Protein AF-0000000086629995 (afdb_homodimer)

Structure (mmCIF, N/CA/C/O backbone):
data_AF-0000000086629995-model_v1
#
loop_
_entity.id
_entity.type
_entity.pdbx_description
1 polymer 'Transcription factor domain-containing protein'
#
loop_
_atom_site.group_PDB
_atom_site.id
_atom_site.type_symbol
_atom_site.label_atom_id
_atom_site.label_alt_id
_atom_site.label_comp_id
_atom_site.label_asym_id
_atom_site.label_entity_id
_atom_site.label_seq_id
_atom_site.pdbx_PDB_ins_code
_atom_site.Cartn_x
_atom_site.Cartn_y
_atom_site.Cartn_z
_atom_site.occupancy
_atom_site.B_iso_or_equiv
_atom_site.auth_seq_id
_atom_site.auth_comp_id
_atom_site.auth_asym_id
_atom_site.auth_atom_id
_atom_site.pdbx_PDB_model_num
ATOM 1 N N . MET A 1 1 ? -24.797 28.984 -37.094 1 22.28 1 MET A N 1
ATOM 2 C CA . MET A 1 1 ? -24.109 27.734 -36.812 1 22.28 1 MET A CA 1
ATOM 3 C C . MET A 1 1 ? -23.391 27.797 -35.469 1 22.28 1 MET A C 1
ATOM 5 O O . MET A 1 1 ? -22.312 28.375 -35.344 1 22.28 1 MET A O 1
ATOM 9 N N . GLY A 1 2 ? -24.094 28.031 -34.406 1 24 2 GLY A N 1
ATOM 10 C CA . GLY A 1 2 ? -23.719 28.375 -33.031 1 24 2 GLY A CA 1
ATOM 11 C C . GLY A 1 2 ? -22.938 27.266 -32.344 1 24 2 GLY A C 1
ATOM 12 O O . GLY A 1 2 ? -23.422 26.141 -32.219 1 24 2 GLY A O 1
ATOM 13 N N . SER A 1 3 ? -21.578 27.219 -32.5 1 27.03 3 SER A N 1
ATOM 14 C CA . SER A 1 3 ? -20.609 26.328 -31.875 1 27.03 3 SER A CA 1
ATOM 15 C C . SER A 1 3 ? -20.844 26.219 -30.375 1 27.03 3 SER A C 1
ATOM 17 O O . SER A 1 3 ? -20.766 27.203 -29.641 1 27.03 3 SER A O 1
ATOM 19 N N . ILE A 1 4 ? -21.781 25.344 -29.984 1 29.36 4 ILE A N 1
ATOM 20 C CA . ILE A 1 4 ? -22.078 25.062 -28.578 1 29.36 4 ILE A CA 1
ATOM 21 C C . ILE A 1 4 ? -20.797 24.703 -27.844 1 29.36 4 ILE A C 1
ATOM 23 O O . ILE A 1 4 ? -20.156 23.688 -28.125 1 29.36 4 ILE A O 1
ATOM 27 N N . ASP A 1 5 ? -20 25.641 -27.484 1 30.2 5 ASP A N 1
ATOM 28 C CA . ASP A 1 5 ? -18.859 25.672 -26.578 1 30.2 5 ASP A CA 1
ATOM 29 C C . ASP A 1 5 ? -19.141 24.875 -25.297 1 30.2 5 ASP A C 1
ATOM 31 O O . ASP A 1 5 ? -19.766 25.391 -24.359 1 30.2 5 ASP A O 1
ATOM 35 N N . GLN A 1 6 ? -19.656 23.594 -25.438 1 31.03 6 GLN A N 1
ATOM 36 C CA . GLN A 1 6 ? -19.953 22.891 -24.203 1 31.03 6 GLN A CA 1
ATOM 37 C C . GLN A 1 6 ? -18.734 22.781 -23.297 1 31.03 6 GLN A C 1
ATOM 39 O O . GLN A 1 6 ? -17.781 22.062 -23.609 1 31.03 6 GLN A O 1
ATOM 44 N N . SER A 1 7 ? -18.406 23.812 -22.656 1 35.28 7 SER A N 1
ATOM 45 C CA . SER A 1 7 ? -17.422 23.781 -21.578 1 35.28 7 SER A CA 1
ATOM 46 C C . SER A 1 7 ? -17.609 22.547 -20.703 1 35.28 7 SER A C 1
ATOM 48 O O . SER A 1 7 ? -18.734 22.203 -20.344 1 35.28 7 SER A O 1
ATOM 50 N N . PRO A 1 8 ? -16.734 21.625 -20.734 1 37.94 8 PRO A N 1
ATOM 51 C CA . PRO A 1 8 ? -16.875 20.438 -19.891 1 37.94 8 PRO A CA 1
ATOM 52 C C . PRO A 1 8 ? -17.266 20.766 -18.453 1 37.94 8 PRO A C 1
ATOM 54 O O . PRO A 1 8 ? -16.656 21.641 -17.828 1 37.94 8 PRO A O 1
ATOM 57 N N . GLN A 1 9 ? -18.531 20.828 -18.188 1 38.19 9 GLN A N 1
ATOM 58 C CA . GLN A 1 9 ? -18.984 20.969 -16.812 1 38.19 9 GLN A CA 1
ATOM 59 C C . GLN A 1 9 ? -18.188 20.047 -15.883 1 38.19 9 GLN A C 1
ATOM 61 O O . GLN A 1 9 ? -17.875 18.906 -16.25 1 38.19 9 GLN A O 1
ATOM 66 N N . PRO A 1 10 ? -17.531 20.656 -14.992 1 42.88 10 PRO A N 1
ATOM 67 C CA . PRO A 1 10 ? -16.859 19.797 -14.023 1 42.88 10 PRO A CA 1
ATOM 68 C C . PRO A 1 10 ? -17.719 18.625 -13.57 1 42.88 10 PRO A C 1
ATOM 70 O O . PRO A 1 10 ? -18.938 18.781 -13.391 1 42.88 10 PRO A O 1
ATOM 73 N N . ALA A 1 11 ? -17.312 17.453 -13.828 1 44.03 11 ALA A N 1
ATOM 74 C CA . ALA A 1 11 ? -18.016 16.25 -13.391 1 44.03 11 ALA A CA 1
ATOM 75 C C . ALA A 1 11 ? -18.484 16.375 -11.945 1 44.03 11 ALA A C 1
ATOM 77 O O . ALA A 1 11 ? -17.75 16.875 -11.094 1 44.03 11 ALA A O 1
ATOM 78 N N . GLU A 1 12 ? -19.75 16.641 -11.766 1 44.34 12 GLU A N 1
ATOM 79 C CA . GLU A 1 12 ? -20.266 16.531 -10.398 1 44.34 12 GLU A CA 1
ATOM 80 C C . GLU A 1 12 ? -19.562 15.43 -9.625 1 44.34 12 GLU A C 1
ATOM 82 O O . GLU A 1 12 ? -19.359 14.328 -10.148 1 44.34 12 GLU A O 1
ATOM 87 N N . PRO A 1 13 ? -18.812 15.891 -8.711 1 43.53 13 PRO A N 1
ATOM 88 C CA . PRO A 1 13 ? -18.188 14.805 -7.953 1 43.53 13 PRO A CA 1
ATOM 89 C C . PRO A 1 13 ? -19.109 13.617 -7.738 1 43.53 13 PRO A C 1
ATOM 91 O O . PRO A 1 13 ? -20.281 13.797 -7.383 1 43.53 13 PRO A O 1
ATOM 94 N N . MET A 1 14 ? -19.125 12.758 -8.5 1 41.53 14 MET A N 1
ATOM 95 C CA . MET A 1 14 ? -19.859 11.57 -8.102 1 41.53 14 MET A CA 1
ATOM 96 C C . MET A 1 14 ? -19.797 11.367 -6.59 1 41.53 14 MET A C 1
ATOM 98 O O . MET A 1 14 ? -18.766 10.961 -6.059 1 41.53 14 MET A O 1
ATOM 102 N N . ILE A 1 15 ? -20.219 12.422 -5.867 1 44.72 15 ILE A N 1
ATOM 103 C CA . ILE A 1 15 ? -20.328 12.219 -4.426 1 44.72 15 ILE A CA 1
ATOM 104 C C . ILE A 1 15 ? -20.781 10.781 -4.148 1 44.72 15 ILE A C 1
ATOM 106 O O . ILE A 1 15 ? -21.969 10.461 -4.309 1 44.72 15 ILE A O 1
ATOM 110 N N . ARG A 1 16 ? -20.266 9.852 -4.68 1 41.22 16 ARG A N 1
ATOM 111 C CA . ARG A 1 16 ? -20.797 8.547 -4.297 1 41.22 16 ARG A CA 1
ATOM 112 C C . ARG A 1 16 ? -20.906 8.422 -2.779 1 41.22 16 ARG A C 1
ATOM 114 O O . ARG A 1 16 ? -19.938 8.07 -2.107 1 41.22 16 ARG A O 1
ATOM 121 N N . ASP A 1 17 ? -21.375 9.352 -2.127 1 45.06 17 ASP A N 1
ATOM 122 C CA . ASP A 1 17 ? -21.719 9.211 -0.717 1 45.06 17 ASP A CA 1
ATOM 123 C C . ASP A 1 17 ? -21.766 7.742 -0.302 1 45.06 17 ASP A C 1
ATOM 125 O O . ASP A 1 17 ? -21.359 7.398 0.813 1 45.06 17 ASP A O 1
ATOM 129 N N . TYR A 1 18 ? -22.734 7.062 -1.125 1 40.09 18 TYR A N 1
ATOM 130 C CA . TYR A 1 18 ? -23.266 5.758 -0.76 1 40.09 18 TYR A CA 1
ATOM 131 C C . TYR A 1 18 ? -22.156 4.742 -0.556 1 40.09 18 TYR A C 1
ATOM 133 O O . TYR A 1 18 ? -22.312 3.771 0.187 1 40.09 18 TYR A O 1
ATOM 141 N N . ALA A 1 19 ? -21.188 4.848 -1.5 1 46.16 19 ALA A N 1
ATOM 142 C CA . ALA A 1 19 ? -20.375 3.666 -1.763 1 46.16 19 ALA A CA 1
ATOM 143 C C . ALA A 1 19 ? -19.391 3.418 -0.627 1 46.16 19 ALA A C 1
ATOM 145 O O . ALA A 1 19 ? -18.703 2.391 -0.603 1 46.16 19 ALA A O 1
ATOM 146 N N . PHE A 1 20 ? -19.156 4.312 0.243 1 60.25 20 PHE A N 1
ATOM 147 C CA . PHE A 1 20 ? -17.953 3.707 0.792 1 60.25 20 PHE A CA 1
ATOM 148 C C . PHE A 1 20 ? -18.109 3.447 2.285 1 60.25 20 PHE A C 1
ATOM 150 O O . PHE A 1 20 ? -18.406 4.367 3.055 1 60.25 20 PHE A O 1
ATOM 157 N N . SER A 1 21 ? -18.609 2.256 2.574 1 74.38 21 SER A N 1
ATOM 158 C CA . SER A 1 21 ? -18.406 1.624 3.873 1 74.38 21 SER A CA 1
ATOM 159 C C . SER A 1 21 ? -16.969 1.814 4.359 1 74.38 21 SER A C 1
ATOM 161 O O . SER A 1 21 ? -16.047 1.914 3.555 1 74.38 21 SER A O 1
ATOM 163 N N . PRO A 1 22 ? -16.938 2.236 5.582 1 83.94 22 PRO A N 1
ATOM 164 C CA . PRO A 1 22 ? -15.594 2.436 6.121 1 83.94 22 PRO A CA 1
ATOM 165 C C . PRO A 1 22 ? -14.727 1.188 6.008 1 83.94 22 PRO A C 1
ATOM 167 O O . PRO A 1 22 ? -13.539 1.229 6.336 1 83.94 22 PRO A O 1
ATOM 170 N N . GLY A 1 23 ? -15.266 0.113 5.449 1 88.81 23 GLY A N 1
ATOM 171 C CA . GLY A 1 23 ? -14.469 -1.1 5.34 1 88.81 23 GLY A CA 1
ATOM 172 C C . GLY A 1 23 ? -14.227 -1.776 6.676 1 88.81 23 GLY A C 1
ATOM 173 O O . GLY A 1 23 ? -15.016 -1.625 7.609 1 88.81 23 GLY A O 1
ATOM 174 N N . TYR A 1 24 ? -13.219 -2.539 6.82 1 90.81 24 TYR A N 1
ATOM 175 C CA . TYR A 1 24 ? -12.906 -3.281 8.031 1 90.81 24 TYR A CA 1
ATOM 176 C C . TYR A 1 24 ? -12.578 -2.332 9.18 1 90.81 24 TYR A C 1
ATOM 178 O O . TYR A 1 24 ? -11.789 -1.402 9.023 1 90.81 24 TYR A O 1
ATOM 186 N N . LEU A 1 25 ? -13.195 -2.531 10.305 1 90.38 25 LEU A N 1
ATOM 187 C CA . LEU A 1 25 ? -12.906 -1.802 11.531 1 90.38 25 LEU A CA 1
ATOM 188 C C . LEU A 1 25 ? -12.43 -2.75 12.625 1 90.38 25 LEU A C 1
ATOM 190 O O . LEU A 1 25 ? -13.133 -3.697 12.984 1 90.38 25 LEU A O 1
ATOM 194 N N . GLY A 1 26 ? -11.273 -2.514 13.188 1 89.12 26 GLY A N 1
ATOM 195 C CA . GLY A 1 26 ? -10.672 -3.396 14.172 1 89.12 26 GLY A CA 1
ATOM 196 C C . GLY A 1 26 ? -10.859 -2.91 15.602 1 89.12 26 GLY A C 1
ATOM 197 O O . GLY A 1 26 ? -11.656 -2.002 15.852 1 89.12 26 GLY A O 1
ATOM 198 N N . TYR A 1 27 ? -10.117 -3.445 16.406 1 84.12 27 TYR A N 1
ATOM 199 C CA . TYR A 1 27 ? -10.258 -3.262 17.859 1 84.12 27 TYR A CA 1
ATOM 200 C C . TYR A 1 27 ? -10.086 -1.796 18.234 1 84.12 27 TYR A C 1
ATOM 202 O O . TYR A 1 27 ? -10.82 -1.278 19.078 1 84.12 27 TYR A O 1
ATOM 210 N N . THR A 1 28 ? -9.203 -1.086 17.625 1 86.19 28 THR A N 1
ATOM 211 C CA . THR A 1 28 ? -8.883 0.279 18.031 1 86.19 28 THR A CA 1
ATOM 212 C C . THR A 1 28 ? -9.812 1.277 17.359 1 86.19 28 THR A C 1
ATOM 214 O O . THR A 1 28 ? -9.68 2.488 17.547 1 86.19 28 THR A O 1
ATOM 217 N N . SER A 1 29 ? -10.742 0.752 16.625 1 90.69 29 SER A N 1
ATOM 218 C CA . SER A 1 29 ? -11.547 1.643 15.797 1 90.69 29 SER A CA 1
ATOM 219 C C . SER A 1 29 ? -12.383 2.586 16.656 1 90.69 29 SER A C 1
ATOM 221 O O . SER A 1 29 ? -12.664 2.295 17.812 1 90.69 29 SER A O 1
ATOM 223 N N . TYR A 1 30 ? -12.812 3.643 16.031 1 86.81 30 TYR A N 1
ATOM 224 C CA . TYR A 1 30 ? -13.57 4.703 16.703 1 86.81 30 TYR A CA 1
ATOM 225 C C . TYR A 1 30 ? -14.93 4.199 17.156 1 86.81 30 TYR A C 1
ATOM 227 O O . TYR A 1 30 ? -15.57 4.82 18.016 1 86.81 30 TYR A O 1
ATOM 235 N N . THR A 1 31 ? -15.336 3.076 16.625 1 86.19 31 THR A N 1
ATOM 236 C CA . THR A 1 31 ? -16.672 2.586 16.953 1 86.19 31 THR A CA 1
ATOM 237 C C . THR A 1 31 ? -16.609 1.494 18.016 1 86.19 31 THR A C 1
ATOM 239 O O . THR A 1 31 ? -17.641 1.102 18.578 1 86.19 31 THR A O 1
ATOM 242 N N . SER A 1 32 ? -15.484 1.052 18.281 1 85.5 32 SER A N 1
ATOM 243 C CA . SER A 1 32 ? -15.328 -0.144 19.109 1 85.5 32 SER A CA 1
ATOM 244 C C . SER A 1 32 ? -15.969 0.044 20.484 1 85.5 32 SER A C 1
ATOM 246 O O . SER A 1 32 ? -16.688 -0.833 20.953 1 85.5 32 SER A O 1
ATOM 248 N N . ALA A 1 33 ? -15.766 1.194 21.078 1 83.19 33 ALA A N 1
ATOM 249 C CA . ALA A 1 33 ? -16.297 1.447 22.422 1 83.19 33 ALA A CA 1
ATOM 250 C C . ALA A 1 33 ? -17.812 1.539 22.406 1 83.19 33 ALA A C 1
ATOM 252 O O . ALA A 1 33 ? -18.484 1.106 23.344 1 83.19 33 ALA A O 1
ATOM 253 N N . PHE A 1 34 ? -18.328 2.082 21.359 1 84.44 34 PHE A N 1
ATOM 254 C CA . PHE A 1 34 ? -19.781 2.18 21.25 1 84.44 34 PHE A CA 1
ATOM 255 C C . PHE A 1 34 ? -20.391 0.804 21.031 1 84.44 34 PHE A C 1
ATOM 257 O O . PHE A 1 34 ? -21.469 0.515 21.562 1 84.44 34 PHE A O 1
ATOM 264 N N . GLN A 1 35 ? -19.703 0.057 20.219 1 82.06 35 GLN A N 1
ATOM 265 C CA . GLN A 1 35 ? -20.203 -1.296 19.969 1 82.06 35 GLN A CA 1
ATOM 266 C C . GLN A 1 35 ? -20.219 -2.111 21.266 1 82.06 35 GLN A C 1
ATOM 268 O O . GLN A 1 35 ? -21.156 -2.867 21.5 1 82.06 35 GLN A O 1
ATOM 273 N N . GLU A 1 36 ? -19.219 -1.979 22.047 1 79.12 36 GLU A N 1
ATOM 274 C CA . GLU A 1 36 ? -19.172 -2.66 23.328 1 79.12 36 GLU A CA 1
ATOM 275 C C . GLU A 1 36 ? -20.297 -2.186 24.25 1 79.12 36 GLU A C 1
ATOM 277 O O . GLU A 1 36 ? -20.891 -2.98 24.984 1 79.12 36 GLU A O 1
ATOM 282 N N . ALA A 1 37 ? -20.547 -0.947 24.219 1 78.81 37 ALA A N 1
ATOM 283 C CA . ALA A 1 37 ? -21.641 -0.391 25 1 78.81 37 ALA A CA 1
ATOM 284 C C . ALA A 1 37 ? -22.984 -0.948 24.547 1 78.81 37 ALA A C 1
ATOM 286 O O . ALA A 1 37 ? -23.828 -1.3 25.375 1 78.81 37 ALA A O 1
ATOM 287 N N . ARG A 1 38 ? -23.141 -1.04 23.312 1 77.88 38 ARG A N 1
ATOM 288 C CA . ARG A 1 38 ? -24.375 -1.57 22.75 1 77.88 38 ARG A CA 1
ATOM 289 C C . ARG A 1 38 ? -24.547 -3.041 23.125 1 77.88 38 ARG A C 1
ATOM 291 O O . ARG A 1 38 ? -25.656 -3.477 23.422 1 77.88 38 ARG A O 1
ATOM 298 N N . ASP A 1 39 ? -23.5 -3.797 23.016 1 78.25 39 ASP A N 1
ATOM 299 C CA . ASP A 1 39 ? -23.531 -5.223 23.312 1 78.25 39 ASP A CA 1
ATOM 300 C C . ASP A 1 39 ? -23.891 -5.461 24.781 1 78.25 39 ASP A C 1
ATOM 302 O O . ASP A 1 39 ? -24.453 -6.5 25.141 1 78.25 39 ASP A O 1
ATOM 306 N N . SER A 1 40 ? -23.484 -4.598 25.609 1 71.31 40 SER A N 1
ATOM 307 C CA . SER A 1 40 ? -23.797 -4.715 27.031 1 71.31 40 SER A CA 1
ATOM 308 C C . SER A 1 40 ? -25.297 -4.527 27.297 1 71.31 40 SER A C 1
ATOM 310 O O . SER A 1 40 ? -25.812 -4.969 28.312 1 71.31 40 SER A O 1
ATOM 312 N N . LEU A 1 41 ? -25.953 -3.729 26.562 1 67.5 41 LEU A N 1
ATOM 313 C CA . LEU A 1 41 ? -27.391 -3.498 26.734 1 67.5 41 LEU A CA 1
ATOM 314 C C . LEU A 1 41 ? -28.188 -4.68 26.203 1 67.5 41 LEU A C 1
ATOM 316 O O . LEU A 1 41 ? -29.422 -4.691 26.312 1 67.5 41 LEU A O 1
ATOM 320 N N . SER A 1 42 ? -27.781 -6.074 26.578 1 58.47 42 SER A N 1
ATOM 321 C CA . SER A 1 42 ? -28.453 -7.336 26.266 1 58.47 42 SER A CA 1
ATOM 322 C C . SER A 1 42 ? -29.469 -7.168 25.141 1 58.47 42 SER A C 1
ATOM 324 O O . SER A 1 42 ? -30.312 -8.039 24.922 1 58.47 42 SER A O 1
ATOM 326 N N . THR A 1 43 ? -29.781 -6.109 24.781 1 45.88 43 THR A N 1
ATOM 327 C CA . THR A 1 43 ? -30.922 -6.059 23.859 1 45.88 43 THR A CA 1
ATOM 328 C C . THR A 1 43 ? -30.547 -6.707 22.531 1 45.88 43 THR A C 1
ATOM 330 O O . THR A 1 43 ? -29.453 -6.496 22 1 45.88 43 THR A O 1
ATOM 333 N N . ASP A 1 44 ? -31.062 -7.961 22.391 1 42.56 44 ASP A N 1
ATOM 334 C CA . ASP A 1 44 ? -31.125 -8.664 21.109 1 42.56 44 ASP A CA 1
ATOM 335 C C . ASP A 1 44 ? -31.266 -7.676 19.953 1 42.56 44 ASP A C 1
ATOM 337 O O . ASP A 1 44 ? -32.312 -7.57 19.344 1 42.56 44 ASP A O 1
ATOM 341 N N . GLY A 1 45 ? -31.016 -6.484 20.234 1 41.03 45 GLY A N 1
ATOM 342 C CA . GLY A 1 45 ? -31.359 -5.672 19.078 1 41.03 45 GLY A CA 1
ATOM 343 C C . GLY A 1 45 ? -30.594 -6.062 17.828 1 41.03 45 GLY A C 1
ATOM 344 O O . GLY A 1 45 ? -29.578 -6.766 17.906 1 41.03 45 GLY A O 1
ATOM 345 N N . PRO A 1 46 ? -31.297 -6.062 16.75 1 38.19 46 PRO A N 1
ATOM 346 C CA . PRO A 1 46 ? -30.734 -6.5 15.469 1 38.19 46 PRO A CA 1
ATOM 347 C C . PRO A 1 46 ? -29.297 -6.016 15.258 1 38.19 46 PRO A C 1
ATOM 349 O O . PRO A 1 46 ? -28.922 -4.945 15.75 1 38.19 46 PRO A O 1
ATOM 352 N N . ASP A 1 47 ? -28.391 -6.891 15.477 1 41.06 47 ASP A N 1
ATOM 353 C CA . ASP A 1 47 ? -27.094 -6.582 14.867 1 41.06 47 ASP A CA 1
ATOM 354 C C . ASP A 1 47 ? -27.219 -5.453 13.852 1 41.06 47 ASP A C 1
ATOM 356 O O . ASP A 1 47 ? -27.922 -5.602 12.836 1 41.06 47 ASP A O 1
ATOM 360 N N . SER A 1 48 ? -27.484 -4.262 14.305 1 36.81 48 SER A N 1
ATOM 361 C CA . SER A 1 48 ? -27.438 -3.211 13.289 1 36.81 48 SER A CA 1
ATOM 362 C C . SER A 1 48 ? -26.328 -3.475 12.273 1 36.81 48 SER A C 1
ATOM 364 O O . SER A 1 48 ? -25.141 -3.365 12.602 1 36.81 48 SER A O 1
ATOM 366 N N . GLU A 1 49 ? -26.406 -4.547 11.664 1 37.97 49 GLU A N 1
ATOM 367 C CA . GLU A 1 49 ? -25.656 -4.414 10.422 1 37.97 49 GLU A CA 1
ATOM 368 C C . GLU A 1 49 ? -25.531 -2.953 10 1 37.97 49 GLU A C 1
ATOM 370 O O . GLU A 1 49 ? -26.531 -2.246 9.898 1 37.97 49 GLU A O 1
ATOM 375 N N . LEU A 1 50 ? -24.672 -2.203 10.609 1 35.91 50 LEU A N 1
ATOM 376 C CA . LEU A 1 50 ? -24.438 -0.911 9.977 1 35.91 50 LEU A CA 1
ATOM 377 C C . LEU A 1 50 ? -25.031 -0.876 8.57 1 35.91 50 LEU A C 1
ATOM 379 O O . LEU A 1 50 ? -24.453 -1.433 7.633 1 35.91 50 LEU A O 1
ATOM 383 N N . ALA A 1 51 ? -26.328 -1.079 8.469 1 34.84 51 ALA A N 1
ATOM 384 C CA . ALA A 1 51 ? -27.359 -0.999 7.43 1 34.84 51 ALA A CA 1
ATOM 385 C C . ALA A 1 51 ? -27.141 0.224 6.543 1 34.84 51 ALA A C 1
ATOM 387 O O . ALA A 1 51 ? -27.953 0.498 5.648 1 34.84 51 ALA A O 1
ATOM 388 N N . GLY A 1 52 ? -26.422 1.091 6.941 1 34 52 GLY A N 1
ATOM 389 C CA . GLY A 1 52 ? -26.375 2.287 6.117 1 34 52 GLY A CA 1
ATOM 390 C C . GLY A 1 52 ? -25.922 2.014 4.695 1 34 52 GLY A C 1
ATOM 391 O O . GLY A 1 52 ? -25.703 2.945 3.918 1 34 52 GLY A O 1
ATOM 392 N N . ALA A 1 53 ? -25.422 0.828 4.594 1 37.62 53 ALA A N 1
ATOM 393 C CA . ALA A 1 53 ? -25.016 0.583 3.215 1 37.62 53 ALA A CA 1
ATOM 394 C C . ALA A 1 53 ? -26.188 0.718 2.252 1 37.62 53 ALA A C 1
ATOM 396 O O . ALA A 1 53 ? -26 1.052 1.079 1 37.62 53 ALA A O 1
ATOM 397 N N . ASP A 1 54 ? -27.469 0.277 2.766 1 37.84 54 ASP A N 1
ATOM 398 C CA . ASP A 1 54 ? -28.562 0.103 1.811 1 37.84 54 ASP A CA 1
ATOM 399 C C . ASP A 1 54 ? -29.156 1.45 1.401 1 37.84 54 ASP A C 1
ATOM 401 O O . ASP A 1 54 ? -30.062 1.509 0.565 1 37.84 54 ASP A O 1
ATOM 405 N N . MET A 1 55 ? -29.25 2.318 2.355 1 33.97 55 MET A N 1
ATOM 406 C CA . MET A 1 55 ? -30.094 3.412 1.879 1 33.97 55 MET A CA 1
ATOM 407 C C . MET A 1 55 ? -29.438 4.129 0.705 1 33.97 55 MET A C 1
ATOM 409 O O . MET A 1 55 ? -28.844 5.195 0.876 1 33.97 55 MET A O 1
ATOM 413 N N . ILE A 1 56 ? -28.625 3.471 0.035 1 39.47 56 ILE A N 1
ATOM 414 C CA . ILE A 1 56 ? -28.406 4.043 -1.288 1 39.47 56 ILE A CA 1
ATOM 415 C C . ILE A 1 56 ? -29.734 4.496 -1.885 1 39.47 56 ILE A C 1
ATOM 417 O O . ILE A 1 56 ? -30.641 3.68 -2.1 1 39.47 56 ILE A O 1
ATOM 421 N N . SER A 1 57 ? -30.156 5.547 -1.599 1 38.16 57 SER A N 1
ATOM 422 C CA . SER A 1 57 ? -31.406 5.941 -2.252 1 38.16 57 SER A CA 1
ATOM 423 C C . SER A 1 57 ? -31.484 5.402 -3.676 1 38.16 57 SER A C 1
ATOM 425 O O . SER A 1 57 ? -30.5 5.465 -4.422 1 38.16 57 SER A O 1
ATOM 427 N N . LEU A 1 58 ? -32.281 4.41 -4.012 1 40.69 58 LEU A N 1
ATOM 428 C CA . LEU A 1 58 ? -32.781 3.982 -5.309 1 40.69 58 LEU A CA 1
ATOM 429 C C . LEU A 1 58 ? -32.688 5.105 -6.332 1 40.69 58 LEU A C 1
ATOM 431 O O . LEU A 1 58 ? -32.562 4.844 -7.535 1 40.69 58 LEU A O 1
ATOM 435 N N . GLU A 1 59 ? -32.969 6.223 -5.965 1 42.47 59 GLU A N 1
ATOM 436 C CA . GLU A 1 59 ? -33.125 7.348 -6.883 1 42.47 59 GLU A CA 1
ATOM 437 C C . GLU A 1 59 ? -31.797 7.699 -7.547 1 42.47 59 GLU A C 1
ATOM 439 O O . GLU A 1 59 ? -31.766 8.125 -8.703 1 42.47 59 GLU A O 1
ATOM 444 N N . SER A 1 60 ? -30.609 7.48 -6.824 1 49.25 60 SER A N 1
ATOM 445 C CA . SER A 1 60 ? -29.328 7.977 -7.285 1 49.25 60 SER A CA 1
ATOM 446 C C . SER A 1 60 ? -28.688 7.02 -8.289 1 49.25 60 SER A C 1
ATOM 448 O O . SER A 1 60 ? -27.672 7.336 -8.898 1 49.25 60 SER A O 1
ATOM 450 N N . LYS A 1 61 ? -29.25 5.77 -8.352 1 52.69 61 LYS A N 1
ATOM 451 C CA . LYS A 1 61 ? -28.812 4.762 -9.312 1 52.69 61 LYS A CA 1
ATOM 452 C C . LYS A 1 61 ? -29.188 5.164 -10.734 1 52.69 61 LYS A C 1
ATOM 454 O O . LYS A 1 61 ? -28.453 4.844 -11.688 1 52.69 61 LYS A O 1
ATOM 459 N N . LYS A 1 62 ? -30.438 5.688 -10.844 1 54.69 62 LYS A N 1
ATOM 460 C CA . LYS A 1 62 ? -30.938 5.977 -12.188 1 54.69 62 LYS A CA 1
ATOM 461 C C . LYS A 1 62 ? -30.078 7.023 -12.883 1 54.69 62 LYS A C 1
ATOM 463 O O . LYS A 1 62 ? -30.109 7.145 -14.109 1 54.69 62 LYS A O 1
ATOM 468 N N . ASP A 1 63 ? -28.953 7.617 -12.102 1 74.38 63 ASP A N 1
ATOM 469 C CA . ASP A 1 63 ? -28.234 8.734 -12.703 1 74.38 63 ASP A CA 1
ATOM 470 C C . ASP A 1 63 ? -26.797 8.344 -13.016 1 74.38 63 ASP A C 1
ATOM 472 O O . ASP A 1 63 ? -25.984 9.188 -13.414 1 74.38 63 ASP A O 1
ATOM 476 N N . ILE A 1 64 ? -26.531 6.977 -13.078 1 85.25 64 ILE A N 1
ATOM 477 C CA . ILE A 1 64 ? -25.172 6.562 -13.391 1 85.25 64 ILE A CA 1
ATOM 478 C C . ILE A 1 64 ? -25.031 6.301 -14.891 1 85.25 64 ILE A C 1
ATOM 480 O O . ILE A 1 64 ? -25.766 5.473 -15.445 1 85.25 64 ILE A O 1
ATOM 484 N N . SER A 1 65 ? -24.188 7.082 -15.539 1 90.75 65 SER A N 1
ATOM 485 C CA . SER A 1 65 ? -23.938 6.934 -16.969 1 90.75 65 SER A CA 1
ATOM 486 C C . SER A 1 65 ? -22.484 7.246 -17.312 1 90.75 65 SER A C 1
ATOM 488 O O . SER A 1 65 ? -21.781 7.879 -16.531 1 90.75 65 SER A O 1
ATOM 490 N N . LEU A 1 66 ? -22.094 6.746 -18.422 1 93.31 66 LEU A N 1
ATOM 491 C CA . LEU A 1 66 ? -20.75 6.973 -18.938 1 93.31 66 LEU A CA 1
ATOM 492 C C . LEU A 1 66 ? -20.422 8.461 -18.984 1 93.31 66 LEU A C 1
ATOM 494 O O . LEU A 1 66 ? -19.328 8.875 -18.578 1 93.31 66 LEU A O 1
ATOM 498 N N . ARG A 1 67 ? -21.391 9.25 -19.375 1 91.94 67 ARG A N 1
ATOM 499 C CA . ARG A 1 67 ? -21.172 10.672 -19.625 1 91.94 67 ARG A CA 1
ATOM 500 C C . ARG A 1 67 ? -20.984 11.438 -18.312 1 91.94 67 ARG A C 1
ATOM 502 O O . ARG A 1 67 ? -20.469 12.555 -18.312 1 91.94 67 ARG A O 1
ATOM 509 N N . LYS A 1 68 ? -21.391 10.812 -17.25 1 91.06 68 LYS A N 1
ATOM 510 C CA . LYS A 1 68 ? -21.25 11.453 -15.953 1 91.06 68 LYS A CA 1
ATOM 511 C C . LYS A 1 68 ? -19.891 11.141 -15.32 1 91.06 68 LYS A C 1
ATOM 513 O O . LYS A 1 68 ? -19.516 11.734 -14.312 1 91.06 68 LYS A O 1
ATOM 518 N N . LEU A 1 69 ? -19.141 10.219 -15.906 1 93.19 69 LEU A N 1
ATOM 519 C CA . LEU A 1 69 ? -17.797 9.898 -15.43 1 93.19 69 LEU A CA 1
ATOM 520 C C . LEU A 1 69 ? -16.781 10.922 -15.93 1 93.19 69 LEU A C 1
ATOM 522 O O . LEU A 1 69 ? -17.016 11.602 -16.938 1 93.19 69 LEU A O 1
ATOM 526 N N . PRO A 1 70 ? -15.68 11.109 -15.188 1 91.62 70 PRO A N 1
ATOM 527 C CA . PRO A 1 70 ? -14.609 11.969 -15.711 1 91.62 70 PRO A CA 1
ATOM 528 C C . PRO A 1 70 ? -14.164 11.578 -17.109 1 91.62 70 PRO A C 1
ATOM 530 O O . PRO A 1 70 ? -14.133 10.383 -17.438 1 91.62 70 PRO A O 1
ATOM 533 N N . LEU A 1 71 ? -13.727 12.477 -17.891 1 93.56 71 LEU A N 1
ATOM 534 C CA . LEU A 1 71 ? -13.43 12.289 -19.297 1 93.56 71 LEU A CA 1
ATOM 535 C C . LEU A 1 71 ? -12.398 11.188 -19.5 1 93.56 71 LEU A C 1
ATOM 537 O O . LEU A 1 71 ? -12.57 10.32 -20.359 1 93.56 71 LEU A O 1
ATOM 541 N N . PRO A 1 72 ? -11.266 11.227 -18.719 1 95.19 72 PRO A N 1
ATOM 542 C CA . PRO A 1 72 ? -10.312 10.133 -18.922 1 95.19 72 PRO A CA 1
ATOM 543 C C . PRO A 1 72 ? -10.938 8.758 -18.672 1 95.19 72 PRO A C 1
ATOM 545 O O . PRO A 1 72 ? -10.617 7.797 -19.375 1 95.19 72 PRO A O 1
ATOM 548 N N . THR A 1 73 ? -11.828 8.625 -17.719 1 95.94 73 THR A N 1
ATOM 549 C CA . THR A 1 73 ? -12.492 7.363 -17.422 1 95.94 73 THR A CA 1
ATOM 550 C C . THR A 1 73 ? -13.438 6.957 -18.547 1 95.94 73 THR A C 1
ATOM 552 O O . THR A 1 73 ? -13.57 5.773 -18.844 1 95.94 73 THR A O 1
ATOM 555 N N . GLN A 1 74 ? -14.117 7.957 -19.109 1 96.44 74 GLN A N 1
ATOM 556 C CA . GLN A 1 74 ? -14.961 7.676 -20.266 1 96.44 74 GLN A CA 1
ATOM 557 C C . GLN A 1 74 ? -14.156 7.039 -21.391 1 96.44 74 GLN A C 1
ATOM 559 O O . GLN A 1 74 ? -14.602 6.07 -22.016 1 96.44 74 GLN A O 1
ATOM 564 N N . GLN A 1 75 ? -12.977 7.609 -21.578 1 95.44 75 GLN A N 1
ATOM 565 C CA . GLN A 1 75 ? -12.117 7.086 -22.625 1 95.44 75 GLN A CA 1
ATOM 566 C C . GLN A 1 75 ? -11.688 5.652 -22.328 1 95.44 75 GLN A C 1
ATOM 568 O O . GLN A 1 75 ? -11.633 4.812 -23.234 1 95.44 75 GLN A O 1
ATOM 573 N N . MET A 1 76 ? -11.359 5.355 -21.062 1 97 76 MET A N 1
ATOM 574 C CA . MET A 1 76 ? -11 3.996 -20.672 1 97 76 MET A CA 1
ATOM 575 C C . MET A 1 76 ? -12.133 3.025 -21 1 97 76 MET A C 1
ATOM 577 O O . MET A 1 76 ? -11.898 1.937 -21.516 1 97 76 MET A O 1
ATOM 581 N N . CYS A 1 77 ? -13.344 3.457 -20.688 1 97.06 77 CYS A N 1
ATOM 582 C CA . CYS A 1 77 ? -14.508 2.611 -20.922 1 97.06 77 CYS A CA 1
ATOM 583 C C . CYS A 1 77 ? -14.641 2.262 -22.391 1 97.06 77 CYS A C 1
ATOM 585 O O . CYS A 1 77 ? -14.844 1.097 -22.75 1 97.06 77 CYS A O 1
ATOM 587 N N . LEU A 1 78 ? -14.477 3.234 -23.234 1 95.38 78 LEU A N 1
ATOM 588 C CA . LEU A 1 78 ? -14.688 3.039 -24.656 1 95.38 78 LEU A CA 1
ATOM 589 C C . LEU A 1 78 ? -13.578 2.188 -25.266 1 95.38 78 LEU A C 1
ATOM 591 O O . LEU A 1 78 ? -13.828 1.337 -26.109 1 95.38 78 LEU A O 1
ATOM 595 N N . ILE A 1 79 ? -12.359 2.338 -24.781 1 94.62 79 ILE A N 1
ATOM 596 C CA . ILE A 1 79 ? -11.227 1.585 -25.297 1 94.62 79 ILE A CA 1
ATOM 597 C C . ILE A 1 79 ? -11.375 0.109 -24.938 1 94.62 79 ILE A C 1
ATOM 599 O O . ILE A 1 79 ? -11.125 -0.768 -25.766 1 94.62 79 ILE A O 1
ATOM 603 N N . VAL A 1 80 ? -11.836 -0.186 -23.766 1 95.81 80 VAL A N 1
ATOM 604 C CA . VAL A 1 80 ? -11.922 -1.551 -23.25 1 95.81 80 VAL A CA 1
ATOM 605 C C . VAL A 1 80 ? -12.961 -2.334 -24.062 1 95.81 80 VAL A C 1
ATOM 607 O O . VAL A 1 80 ? -12.805 -3.537 -24.281 1 95.81 80 VAL A O 1
ATOM 610 N N . LEU A 1 81 ? -13.992 -1.659 -24.547 1 95.06 81 LEU A N 1
ATOM 611 C CA . LEU A 1 81 ? -15.109 -2.328 -25.203 1 95.06 81 LEU A CA 1
ATOM 612 C C . LEU A 1 81 ? -14.766 -2.635 -26.656 1 95.06 81 LEU A C 1
ATOM 614 O O . LEU A 1 81 ? -15.422 -3.471 -27.297 1 95.06 81 LEU A O 1
ATOM 618 N N . GLN A 1 82 ? -13.703 -2.041 -27.141 1 90.75 82 GLN A N 1
ATOM 619 C CA . GLN A 1 82 ? -13.414 -2.098 -28.562 1 90.75 82 GLN A CA 1
ATOM 620 C C . GLN A 1 82 ? -12.875 -3.469 -28.969 1 90.75 82 GLN A C 1
ATOM 622 O O . GLN A 1 82 ? -13.102 -3.926 -30.094 1 90.75 82 GLN A O 1
ATOM 627 N N . TYR A 1 83 ? -12.164 -4.195 -28.062 1 89.56 83 TYR A N 1
ATOM 628 C CA . TYR A 1 83 ? -11.398 -5.359 -28.469 1 89.56 83 TYR A CA 1
ATOM 629 C C . TYR A 1 83 ? -12.008 -6.645 -27.922 1 89.56 83 TYR A C 1
ATOM 631 O O . TYR A 1 83 ? -11.398 -7.711 -28.016 1 89.56 83 TYR A O 1
ATOM 639 N N . LEU A 1 84 ? -13.195 -6.566 -27.484 1 93.88 84 LEU A N 1
ATOM 640 C CA . LEU A 1 84 ? -13.836 -7.707 -26.844 1 93.88 84 LEU A CA 1
ATOM 641 C C . LEU A 1 84 ? -14.438 -8.648 -27.891 1 93.88 84 LEU A C 1
ATOM 643 O O . LEU A 1 84 ? -14.688 -8.242 -29.031 1 93.88 84 LEU A O 1
ATOM 647 N N . PRO A 1 85 ? -14.578 -9.859 -27.438 1 90.19 85 PRO A N 1
ATOM 648 C CA . PRO A 1 85 ? -15.234 -10.797 -28.359 1 90.19 85 PRO A CA 1
ATOM 649 C C . PRO A 1 85 ? -16.609 -10.305 -28.812 1 90.19 85 PRO A C 1
ATOM 651 O O . PRO A 1 85 ? -17.391 -9.789 -28.016 1 90.19 85 PRO A O 1
ATOM 654 N N . GLY A 1 86 ? -16.906 -10.492 -30.109 1 84.5 86 GLY A N 1
ATOM 655 C CA . GLY A 1 86 ? -18.172 -10.047 -30.672 1 84.5 86 GLY A CA 1
ATOM 656 C C . GLY A 1 86 ? -18.078 -8.711 -31.375 1 84.5 86 GLY A C 1
ATOM 657 O O . GLY A 1 86 ? -18.984 -8.312 -32.094 1 84.5 86 GLY A O 1
ATOM 658 N N . ARG A 1 87 ? -16.953 -8.094 -31.188 1 88.19 87 ARG A N 1
ATOM 659 C CA . ARG A 1 87 ? -16.719 -6.812 -31.859 1 88.19 87 ARG A CA 1
ATOM 660 C C . ARG A 1 87 ? -15.945 -7 -33.156 1 88.19 87 ARG A C 1
ATOM 662 O O . ARG A 1 87 ? -15.203 -7.977 -33.312 1 88.19 87 ARG A O 1
ATOM 669 N N . PRO A 1 88 ? -16.078 -6.078 -34.031 1 85.12 88 PRO A N 1
ATOM 670 C CA . PRO A 1 88 ? -15.375 -6.199 -35.312 1 85.12 88 PRO A CA 1
ATOM 671 C C . PRO A 1 88 ? -13.859 -6.223 -35.156 1 85.12 88 PRO A C 1
ATOM 673 O O . PRO A 1 88 ? -13.164 -6.941 -35.875 1 85.12 88 PRO A O 1
ATOM 676 N N . ASP A 1 89 ? -13.328 -5.527 -34.25 1 87.06 89 ASP A N 1
ATOM 677 C CA . ASP A 1 89 ? -11.883 -5.441 -34.031 1 87.06 89 ASP A CA 1
ATOM 678 C C . ASP A 1 89 ? -11.445 -6.293 -32.844 1 87.06 89 ASP A C 1
ATOM 680 O O . ASP A 1 89 ? -10.523 -5.926 -32.125 1 87.06 89 ASP A O 1
ATOM 684 N N . ALA A 1 90 ? -12.164 -7.383 -32.688 1 91.19 90 ALA A N 1
ATOM 685 C CA . ALA A 1 90 ? -11.914 -8.227 -31.516 1 91.19 90 ALA A CA 1
ATOM 686 C C . ALA A 1 90 ? -10.492 -8.773 -31.531 1 91.19 90 ALA A C 1
ATOM 688 O O . ALA A 1 90 ? -9.984 -9.18 -32.594 1 91.19 90 ALA A O 1
ATOM 689 N N . HIS A 1 91 ? -9.828 -8.695 -30.375 1 93.25 91 HIS A N 1
ATOM 690 C CA . HIS A 1 91 ? -8.492 -9.258 -30.203 1 93.25 91 HIS A CA 1
ATOM 691 C C . HIS A 1 91 ? -8.555 -10.594 -29.453 1 93.25 91 HIS A C 1
ATOM 693 O O . HIS A 1 91 ? -7.551 -11.297 -29.359 1 93.25 91 HIS A O 1
ATOM 699 N N . LEU A 1 92 ? -9.75 -10.977 -28.969 1 94.06 92 LEU A N 1
ATOM 700 C CA . LEU A 1 92 ? -9.977 -12.234 -28.25 1 94.06 92 LEU A CA 1
ATOM 701 C C . LEU A 1 92 ? -11.008 -13.094 -28.984 1 94.06 92 LEU A C 1
ATOM 703 O O . LEU A 1 92 ? -11.977 -12.57 -29.531 1 94.06 92 LEU A O 1
ATOM 707 N N . VAL A 1 93 ? -10.758 -14.391 -29 1 92.81 93 VAL A N 1
ATOM 708 C CA . VAL A 1 93 ? -11.672 -15.352 -29.625 1 92.81 93 VAL A CA 1
ATOM 709 C C . VAL A 1 93 ? -12.094 -16.406 -28.594 1 92.81 93 VAL A C 1
ATOM 711 O O . VAL A 1 93 ? -11.25 -16.984 -27.906 1 92.81 93 VAL A O 1
ATOM 714 N N . PHE A 1 94 ? -13.367 -16.562 -28.516 1 92.56 94 PHE A N 1
ATOM 715 C CA . PHE A 1 94 ? -13.891 -17.562 -27.594 1 92.56 94 PHE A CA 1
ATOM 716 C C . PHE A 1 94 ? -14.297 -18.828 -28.359 1 92.56 94 PHE A C 1
ATOM 718 O O . PHE A 1 94 ? -15.094 -18.766 -29.297 1 92.56 94 PHE A O 1
ATOM 725 N N . HIS A 1 95 ? -13.797 -19.906 -27.875 1 87.81 95 HIS A N 1
ATOM 726 C CA . HIS A 1 95 ? -14.133 -21.188 -28.469 1 87.81 95 HIS A CA 1
ATOM 727 C C . HIS A 1 95 ? -15.234 -21.891 -27.672 1 87.81 95 HIS A C 1
ATOM 729 O O . HIS A 1 95 ? -14.969 -22.438 -26.609 1 87.81 95 HIS A O 1
ATOM 735 N N . ASP A 1 96 ? -16.438 -21.953 -28.141 1 79.12 96 ASP A N 1
ATOM 736 C CA . ASP A 1 96 ? -17.625 -22.438 -27.453 1 79.12 96 ASP A CA 1
ATOM 737 C C . ASP A 1 96 ? -17.516 -23.922 -27.156 1 79.12 96 ASP A C 1
ATOM 739 O O . ASP A 1 96 ? -18.125 -24.422 -26.219 1 79.12 96 ASP A O 1
ATOM 743 N N . GLN A 1 97 ? -16.859 -24.656 -28.016 1 68.5 97 GLN A N 1
ATOM 744 C CA . GLN A 1 97 ? -16.703 -26.078 -27.75 1 68.5 97 GLN A CA 1
ATOM 745 C C . GLN A 1 97 ? -15.562 -26.344 -26.781 1 68.5 97 GLN A C 1
ATOM 747 O O . GLN A 1 97 ? -14.406 -26.047 -27.062 1 68.5 97 GLN A O 1
ATOM 752 N N . PRO A 1 98 ? -16.156 -26.531 -25.516 1 61.34 98 PRO A N 1
ATOM 753 C CA . PRO A 1 98 ? -15.078 -26.75 -24.547 1 61.34 98 PRO A CA 1
ATOM 754 C C . PRO A 1 98 ? -14.133 -27.875 -24.953 1 61.34 98 PRO A C 1
ATOM 756 O O . PRO A 1 98 ? -14.562 -28.844 -25.578 1 61.34 98 PRO A O 1
ATOM 759 N N . GLY A 1 99 ? -13 -27.578 -25.188 1 54.84 99 GLY A N 1
ATOM 760 C CA . GLY A 1 99 ? -12.094 -28.688 -25.438 1 54.84 99 GLY A CA 1
ATOM 761 C C . GLY A 1 99 ? -12.242 -29.812 -24.438 1 54.84 99 GLY A C 1
ATOM 762 O O . GLY A 1 99 ? -12.984 -29.703 -23.469 1 54.84 99 GLY A O 1
ATOM 763 N N . PRO A 1 100 ? -11.891 -31.031 -24.828 1 52.34 100 PRO A N 1
ATOM 764 C CA . PRO A 1 100 ? -12.039 -32.25 -24.016 1 52.34 100 PRO A CA 1
ATOM 765 C C . PRO A 1 100 ? -11.734 -32 -22.531 1 52.34 100 PRO A C 1
ATOM 767 O O . PRO A 1 100 ? -12.297 -32.688 -21.672 1 52.34 100 PRO A O 1
ATOM 770 N N . GLU A 1 101 ? -10.703 -31.281 -22.219 1 52.56 101 GLU A N 1
ATOM 771 C CA . GLU A 1 101 ? -10.258 -31.141 -20.844 1 52.56 101 GLU A CA 1
ATOM 772 C C . GLU A 1 101 ? -10.883 -29.906 -20.188 1 52.56 101 GLU A C 1
ATOM 774 O O . GLU A 1 101 ? -10.258 -28.844 -20.109 1 52.56 101 GLU A O 1
ATOM 779 N N . THR A 1 102 ? -12.219 -29.812 -20.484 1 52.91 102 THR A N 1
ATOM 780 C CA . THR A 1 102 ? -12.922 -28.641 -19.969 1 52.91 102 THR A CA 1
ATOM 781 C C . THR A 1 102 ? -12.641 -28.453 -18.484 1 52.91 102 THR A C 1
ATOM 783 O O . THR A 1 102 ? -12.891 -29.375 -17.688 1 52.91 102 THR A O 1
ATOM 786 N N . THR A 1 103 ? -11.602 -27.688 -18.141 1 58.81 103 THR A N 1
ATOM 787 C CA . THR A 1 103 ? -11.18 -27.375 -16.781 1 58.81 103 THR A CA 1
ATOM 788 C C . THR A 1 103 ? -12.305 -26.703 -16 1 58.81 103 THR A C 1
ATOM 790 O O . THR A 1 103 ? -13.023 -25.859 -16.547 1 58.81 103 THR A O 1
ATOM 793 N N . LEU A 1 104 ? -12.75 -27.359 -14.922 1 73 104 LEU A N 1
ATOM 794 C CA . LEU A 1 104 ? -13.891 -27.062 -14.055 1 73 104 LEU A CA 1
ATOM 795 C C . LEU A 1 104 ? -13.484 -26.094 -12.945 1 73 104 LEU A C 1
ATOM 797 O O . LEU A 1 104 ? -13.75 -26.359 -11.766 1 73 104 LEU A O 1
ATOM 801 N N . SER A 1 105 ? -12.648 -25.062 -13.352 1 86.5 105 SER A N 1
ATOM 802 C CA . SER A 1 105 ? -12.469 -24.047 -12.328 1 86.5 105 SER A CA 1
ATOM 803 C C . SER A 1 105 ? -13.547 -22.969 -12.422 1 86.5 105 SER A C 1
ATOM 805 O O . SER A 1 105 ? -14.203 -22.828 -13.461 1 86.5 105 SER A O 1
ATOM 807 N N . TRP A 1 106 ? -13.773 -22.312 -11.328 1 91.38 106 TRP A N 1
ATOM 808 C CA . TRP A 1 106 ? -14.82 -21.297 -11.312 1 91.38 106 TRP A CA 1
ATOM 809 C C . TRP A 1 106 ? -14.547 -20.219 -12.359 1 91.38 106 TRP A C 1
ATOM 811 O O . TRP A 1 106 ? -15.477 -19.688 -12.969 1 91.38 106 TRP A O 1
ATOM 821 N N . ASN A 1 107 ? -13.289 -19.953 -12.609 1 91.62 107 ASN A N 1
ATOM 822 C CA . ASN A 1 107 ? -12.891 -18.938 -13.57 1 91.62 107 ASN A CA 1
ATOM 823 C C . ASN A 1 107 ? -13.305 -19.312 -14.992 1 91.62 107 ASN A C 1
ATOM 825 O O . ASN A 1 107 ? -13.781 -18.453 -15.742 1 91.62 107 ASN A O 1
ATOM 829 N N . HIS A 1 108 ? -13.133 -20.547 -15.391 1 90.62 108 HIS A N 1
ATOM 830 C CA . HIS A 1 108 ? -13.516 -21.016 -16.719 1 90.62 108 HIS A CA 1
ATOM 831 C C . HIS A 1 108 ? -15.031 -20.938 -16.906 1 90.62 108 HIS A C 1
ATOM 833 O O . HIS A 1 108 ? -15.5 -20.516 -17.969 1 90.62 108 HIS A O 1
ATOM 839 N N . VAL A 1 109 ? -15.719 -21.344 -15.844 1 91.69 109 VAL A N 1
ATOM 840 C CA . VAL A 1 109 ? -17.172 -21.312 -15.922 1 91.69 109 VAL A CA 1
ATOM 841 C C . VAL A 1 109 ? -17.656 -19.859 -16.031 1 91.69 109 VAL A C 1
ATOM 843 O O . VAL A 1 109 ? -18.516 -19.547 -16.859 1 91.69 109 VAL A O 1
ATOM 846 N N . ALA A 1 110 ? -17.109 -19.016 -15.219 1 94.62 110 ALA A N 1
ATOM 847 C CA . ALA A 1 110 ? -17.5 -17.609 -15.211 1 94.62 110 ALA A CA 1
ATOM 848 C C . ALA A 1 110 ? -17.203 -16.953 -16.547 1 94.62 110 ALA A C 1
ATOM 850 O O . ALA A 1 110 ? -18.031 -16.203 -17.062 1 94.62 110 ALA A O 1
ATOM 851 N N . VAL A 1 111 ? -16.047 -17.203 -17.141 1 94.5 111 VAL A N 1
ATOM 852 C CA . VAL A 1 111 ? -15.641 -16.594 -18.406 1 94.5 111 VAL A CA 1
ATOM 853 C C . VAL A 1 111 ? -16.609 -17.016 -19.516 1 94.5 111 VAL A C 1
ATOM 855 O O . VAL A 1 111 ? -17.031 -16.188 -20.312 1 94.5 111 VAL A O 1
ATOM 858 N N . SER A 1 112 ? -16.953 -18.266 -19.516 1 92.94 112 SER A N 1
ATOM 859 C CA . SER A 1 112 ? -17.922 -18.75 -20.5 1 92.94 112 SER A CA 1
ATOM 860 C C . SER A 1 112 ? -19.25 -18.016 -20.375 1 92.94 112 SER A C 1
ATOM 862 O O . SER A 1 112 ? -19.828 -17.594 -21.375 1 92.94 112 SER A O 1
ATOM 864 N N . ARG A 1 113 ? -19.719 -17.859 -19.188 1 94.5 113 ARG A N 1
ATOM 865 C CA . ARG A 1 113 ? -20.984 -17.172 -18.938 1 94.5 113 ARG A CA 1
ATOM 866 C C . ARG A 1 113 ? -20.891 -15.703 -19.312 1 94.5 113 ARG A C 1
ATOM 868 O O . ARG A 1 113 ? -21.844 -15.141 -19.875 1 94.5 113 ARG A O 1
ATOM 875 N N . ILE A 1 114 ? -19.781 -15.078 -19 1 97 114 ILE A N 1
ATOM 876 C CA . ILE A 1 114 ? -19.594 -13.656 -19.266 1 97 114 ILE A CA 1
ATOM 877 C C . ILE A 1 114 ? -19.578 -13.406 -20.781 1 97 114 ILE A C 1
ATOM 879 O O . ILE A 1 114 ? -20.172 -12.445 -21.266 1 97 114 ILE A O 1
ATOM 883 N N . VAL A 1 115 ? -18.844 -14.242 -21.531 1 95.62 115 VAL A N 1
ATOM 884 C CA . VAL A 1 115 ? -18.781 -14.086 -22.984 1 95.62 115 VAL A CA 1
ATOM 885 C C . VAL A 1 115 ? -20.172 -14.18 -23.578 1 95.62 115 VAL A C 1
ATOM 887 O O . VAL A 1 115 ? -20.547 -13.375 -24.438 1 95.62 115 VAL A O 1
ATOM 890 N N . SER A 1 116 ? -20.906 -15.172 -23.094 1 94.12 116 SER A N 1
ATOM 891 C CA . SER A 1 116 ? -22.281 -15.32 -23.562 1 94.12 116 SER A CA 1
ATOM 892 C C . SER A 1 116 ? -23.109 -14.086 -23.234 1 94.12 116 SER A C 1
ATOM 894 O O . SER A 1 116 ? -23.891 -13.617 -24.062 1 94.12 116 SER A O 1
ATOM 896 N N . SER A 1 117 ? -22.969 -13.602 -22.016 1 95.94 117 SER A N 1
ATOM 897 C CA . SER A 1 117 ? -23.688 -12.414 -21.578 1 95.94 117 SER A CA 1
ATOM 898 C C . SER A 1 117 ? -23.312 -11.195 -22.422 1 95.94 117 SER A C 1
ATOM 900 O O . SER A 1 117 ? -24.172 -10.375 -22.75 1 95.94 117 SER A O 1
ATOM 902 N N . LEU A 1 118 ? -22.094 -11.055 -22.734 1 95.25 118 LEU A N 1
ATOM 903 C CA . LEU A 1 118 ? -21.594 -9.93 -23.531 1 95.25 118 LEU A CA 1
ATOM 904 C C . LEU A 1 118 ? -22.141 -9.977 -24.953 1 95.25 118 LEU A C 1
ATOM 906 O O . LEU A 1 118 ? -22.516 -8.938 -25.5 1 95.25 118 LEU A O 1
ATOM 910 N N . ARG A 1 119 ? -22.156 -11.109 -25.516 1 92.56 119 ARG A N 1
ATOM 911 C CA . ARG A 1 119 ? -22.719 -11.273 -26.859 1 92.56 119 ARG A CA 1
ATOM 912 C C . ARG A 1 119 ? -24.188 -10.883 -26.875 1 92.56 119 ARG A C 1
ATOM 914 O O . ARG A 1 119 ? -24.641 -10.203 -27.812 1 92.56 119 ARG A O 1
ATOM 921 N N . ASP A 1 120 ? -24.875 -11.305 -25.844 1 94.75 120 ASP A N 1
ATOM 922 C CA . ASP A 1 120 ? -26.281 -10.945 -25.734 1 94.75 120 ASP A CA 1
ATOM 923 C C . ASP A 1 120 ? -26.453 -9.438 -25.609 1 94.75 120 ASP A C 1
ATOM 925 O O . ASP A 1 120 ? -27.375 -8.859 -26.203 1 94.75 120 ASP A O 1
ATOM 929 N N . LEU A 1 121 ? -25.625 -8.828 -24.844 1 95.38 121 LEU A N 1
ATOM 930 C CA . LEU A 1 121 ? -25.688 -7.391 -24.625 1 95.38 121 LEU A CA 1
ATOM 931 C C . LEU A 1 121 ? -25.406 -6.633 -25.922 1 95.38 121 LEU A C 1
ATOM 933 O O . LEU A 1 121 ? -26.062 -5.641 -26.234 1 95.38 121 LEU A O 1
ATOM 937 N N . PHE A 1 122 ? -24.406 -7.051 -26.703 1 94.31 122 PHE A N 1
ATOM 938 C CA . PHE A 1 122 ? -24.094 -6.426 -27.984 1 94.31 122 PHE A CA 1
ATOM 939 C C . PHE A 1 122 ? -25.25 -6.578 -28.969 1 94.31 122 PHE A C 1
ATOM 941 O O . PHE A 1 122 ? -25.547 -5.656 -29.719 1 94.31 122 PHE A O 1
ATOM 948 N N . LYS A 1 123 ? -25.812 -7.738 -28.906 1 93.44 123 LYS A N 1
ATOM 949 C CA . LYS A 1 123 ? -26.953 -7.988 -29.797 1 93.44 123 LYS A CA 1
ATOM 950 C C . LYS A 1 123 ? -28.125 -7.082 -29.438 1 93.44 123 LYS A C 1
ATOM 952 O O . LYS A 1 123 ? -28.844 -6.609 -30.328 1 93.44 123 LYS A O 1
ATOM 957 N N . LEU A 1 124 ? -28.328 -6.898 -28.188 1 93.88 124 LEU A N 1
ATOM 958 C CA . LEU A 1 124 ? -29.422 -6.059 -27.703 1 93.88 124 LEU A CA 1
ATOM 959 C C . LEU A 1 124 ? -29.312 -4.648 -28.281 1 93.88 124 LEU A C 1
ATOM 961 O O . LEU A 1 124 ? -30.328 -4.02 -28.578 1 93.88 124 LEU A O 1
ATOM 965 N N . PHE A 1 125 ? -28.094 -4.148 -28.438 1 93 125 PHE A N 1
ATOM 966 C CA . PHE A 1 125 ? -27.922 -2.768 -28.875 1 93 125 PHE A CA 1
ATOM 967 C C . PHE A 1 125 ? -27.406 -2.719 -30.312 1 93 125 PHE A C 1
ATOM 969 O O . PHE A 1 125 ? -26.906 -1.685 -30.75 1 93 125 PHE A O 1
ATOM 976 N N . ASP A 1 126 ? -27.516 -3.826 -30.922 1 89.69 126 ASP A N 1
ATOM 977 C CA . ASP A 1 126 ? -27.031 -3.902 -32.281 1 89.69 126 ASP A CA 1
ATOM 978 C C . ASP A 1 126 ? -27.75 -2.896 -33.188 1 89.69 126 ASP A C 1
ATOM 980 O O . ASP A 1 126 ? -28.984 -2.766 -33.125 1 89.69 126 ASP A O 1
ATOM 984 N N . GLY A 1 127 ? -27.031 -2.135 -33.969 1 86.38 127 GLY A N 1
ATOM 985 C CA . GLY A 1 127 ? -27.609 -1.159 -34.875 1 86.38 127 GLY A CA 1
ATOM 986 C C . GLY A 1 127 ? -27.703 0.233 -34.281 1 86.38 127 GLY A C 1
ATOM 987 O O . GLY A 1 127 ? -27.891 1.213 -35 1 86.38 127 GLY A O 1
ATOM 988 N N . ASP A 1 128 ? -27.578 0.315 -33.031 1 88.44 128 ASP A N 1
ATOM 989 C CA . ASP A 1 128 ? -27.594 1.622 -32.375 1 88.44 128 ASP A CA 1
ATOM 990 C C . ASP A 1 128 ? -26.312 2.395 -32.688 1 88.44 128 ASP A C 1
ATOM 992 O O . ASP A 1 128 ? -25.219 1.819 -32.688 1 88.44 128 ASP A O 1
ATOM 996 N N . GLU A 1 129 ? -26.406 3.645 -32.938 1 87.25 129 GLU A N 1
ATOM 997 C CA . GLU A 1 129 ? -25.266 4.492 -33.25 1 87.25 129 GLU A CA 1
ATOM 998 C C . GLU A 1 129 ? -24.359 4.656 -32.031 1 87.25 129 GLU A C 1
ATOM 1000 O O . GLU A 1 129 ? -23.141 4.867 -32.156 1 87.25 129 GLU A O 1
ATOM 1005 N N . SER A 1 130 ? -24.875 4.508 -30.875 1 91.31 130 SER A N 1
ATOM 1006 C CA . SER A 1 130 ? -24.125 4.664 -29.641 1 91.31 130 SER A CA 1
ATOM 1007 C C . SER A 1 130 ? -24.031 3.346 -28.891 1 91.31 130 SER A C 1
ATOM 1009 O O . SER A 1 130 ? -24.203 3.311 -27.672 1 91.31 130 SER A O 1
ATOM 1011 N N . LEU A 1 131 ? -23.812 2.301 -29.562 1 91.56 131 LEU A N 1
ATOM 1012 C CA . LEU A 1 131 ? -23.797 0.965 -28.984 1 91.56 131 LEU A CA 1
ATOM 1013 C C . LEU A 1 131 ? -22.828 0.907 -27.797 1 91.56 131 LEU A C 1
ATOM 1015 O O . LEU A 1 131 ? -23.203 0.468 -26.703 1 91.56 131 LEU A O 1
ATOM 1019 N N . GLU A 1 132 ? -21.594 1.397 -28.016 1 91.88 132 GLU A N 1
ATOM 1020 C CA . GLU A 1 132 ? -20.562 1.327 -26.984 1 91.88 132 GLU A CA 1
ATOM 1021 C C . GLU A 1 132 ? -20.984 2.105 -25.734 1 91.88 132 GLU A C 1
ATOM 1023 O O . GLU A 1 132 ? -20.75 1.66 -24.609 1 91.88 132 GLU A O 1
ATOM 1028 N N . GLU A 1 133 ? -21.594 3.199 -25.938 1 94.25 133 GLU A N 1
ATOM 1029 C CA . GLU A 1 133 ? -22.031 4.027 -24.812 1 94.25 133 GLU A CA 1
ATOM 1030 C C . GLU A 1 133 ? -23.125 3.338 -24.016 1 94.25 133 GLU A C 1
ATOM 1032 O O . GLU A 1 133 ? -23.141 3.396 -22.781 1 94.25 133 GLU A O 1
ATOM 1037 N N . LYS A 1 134 ? -24.062 2.727 -24.719 1 95.19 134 LYS A N 1
ATOM 1038 C CA . LYS A 1 134 ? -25.172 2.045 -24.047 1 95.19 134 LYS A CA 1
ATOM 1039 C C . LYS A 1 134 ? -24.672 0.835 -23.266 1 95.19 134 LYS A C 1
ATOM 1041 O O . LYS A 1 134 ? -25.125 0.582 -22.141 1 95.19 134 LYS A O 1
ATOM 1046 N N . VAL A 1 135 ? -23.766 0.117 -23.922 1 96.25 135 VAL A N 1
ATOM 1047 C CA . VAL A 1 135 ? -23.172 -1.026 -23.234 1 96.25 135 VAL A CA 1
ATOM 1048 C C . VAL A 1 135 ? -22.422 -0.552 -22 1 96.25 135 VAL A C 1
ATOM 1050 O O . VAL A 1 135 ? -22.547 -1.143 -20.922 1 96.25 135 VAL A O 1
ATOM 1053 N N . ALA A 1 136 ? -21.609 0.536 -22.172 1 97.12 136 ALA A N 1
ATOM 1054 C CA . ALA A 1 136 ? -20.875 1.1 -21.047 1 97.12 136 ALA A CA 1
ATOM 1055 C C . ALA A 1 136 ? -21.812 1.528 -19.922 1 97.12 136 ALA A C 1
ATOM 1057 O O . ALA A 1 136 ? -21.5 1.355 -18.734 1 97.12 136 ALA A O 1
ATOM 1058 N N . ASP A 1 137 ? -22.953 2.062 -20.25 1 96.19 137 ASP A N 1
ATOM 1059 C CA . ASP A 1 137 ? -23.922 2.494 -19.25 1 96.19 137 ASP A CA 1
ATOM 1060 C C . ASP A 1 137 ? -24.406 1.316 -18.406 1 96.19 137 ASP A C 1
ATOM 1062 O O . ASP A 1 137 ? -24.516 1.427 -17.188 1 96.19 137 ASP A O 1
ATOM 1066 N N . VAL A 1 138 ? -24.688 0.242 -19.125 1 96.5 138 VAL A N 1
ATOM 1067 C CA . VAL A 1 138 ? -25.156 -0.95 -18.422 1 96.5 138 VAL A CA 1
ATOM 1068 C C . VAL A 1 138 ? -24.078 -1.45 -17.469 1 96.5 138 VAL A C 1
ATOM 1070 O O . VAL A 1 138 ? -24.359 -1.754 -16.312 1 96.5 138 VAL A O 1
ATOM 1073 N N . LEU A 1 139 ? -22.844 -1.55 -17.969 1 97.5 139 LEU A N 1
ATOM 1074 C CA . LEU A 1 139 ? -21.734 -2.027 -17.141 1 97.5 139 LEU A CA 1
ATOM 1075 C C . LEU A 1 139 ? -21.484 -1.103 -15.961 1 97.5 139 LEU A C 1
ATOM 1077 O O . LEU A 1 139 ? -21.219 -1.568 -14.852 1 97.5 139 LEU A O 1
ATOM 1081 N N . CYS A 1 140 ? -21.562 0.226 -16.172 1 96.88 140 CYS A N 1
ATOM 1082 C CA . CYS A 1 140 ? -21.375 1.189 -15.094 1 96.88 140 CYS A CA 1
ATOM 1083 C C . CYS A 1 140 ? -22.453 1.016 -14.023 1 96.88 140 CYS A C 1
ATOM 1085 O O . CYS A 1 140 ? -22.141 0.985 -12.828 1 96.88 140 CYS A O 1
ATOM 1087 N N . ARG A 1 141 ? -23.688 0.884 -14.391 1 95.31 141 ARG A N 1
ATOM 1088 C CA . ARG A 1 141 ? -24.797 0.711 -13.445 1 95.31 141 ARG A CA 1
ATOM 1089 C C . ARG A 1 141 ? -24.625 -0.58 -12.648 1 95.31 141 ARG A C 1
ATOM 1091 O O . ARG A 1 141 ? -24.844 -0.601 -11.438 1 95.31 141 ARG A O 1
ATOM 1098 N N . ASN A 1 142 ? -24.234 -1.651 -13.375 1 96.25 142 ASN A N 1
ATOM 1099 C CA . ASN A 1 142 ? -24.047 -2.932 -12.703 1 96.25 142 ASN A CA 1
ATOM 1100 C C . ASN A 1 142 ? -22.859 -2.887 -11.742 1 96.25 142 ASN A C 1
ATOM 1102 O O . ASN A 1 142 ? -22.906 -3.48 -10.664 1 96.25 142 ASN A O 1
ATOM 1106 N N . THR A 1 143 ? -21.781 -2.195 -12.125 1 96.69 143 THR A N 1
ATOM 1107 C CA . THR A 1 143 ? -20.578 -2.111 -11.289 1 96.69 143 THR A CA 1
ATOM 1108 C C . THR A 1 143 ? -20.844 -1.273 -10.047 1 96.69 143 THR A C 1
ATOM 1110 O O . THR A 1 143 ? -20.219 -1.493 -9 1 96.69 143 THR A O 1
ATOM 1113 N N . ALA A 1 144 ? -21.75 -0.354 -10.133 1 93.12 144 ALA A N 1
ATOM 1114 C CA . ALA A 1 144 ? -22.094 0.523 -9.016 1 93.12 144 ALA A CA 1
ATOM 1115 C C . ALA A 1 144 ? -22.859 -0.237 -7.934 1 93.12 144 ALA A C 1
ATOM 1117 O O . ALA A 1 144 ? -22.922 0.2 -6.781 1 93.12 144 ALA A O 1
ATOM 1118 N N . ARG A 1 145 ? -23.438 -1.387 -8.328 1 92.12 145 ARG A N 1
ATOM 1119 C CA . ARG A 1 145 ? -24.125 -2.209 -7.336 1 92.12 145 ARG A CA 1
ATOM 1120 C C . ARG A 1 145 ? -23.125 -2.98 -6.477 1 92.12 145 ARG A C 1
ATOM 1122 O O . ARG A 1 145 ? -22.25 -3.672 -7 1 92.12 145 ARG A O 1
ATOM 1129 N N . PRO A 1 146 ? -23.25 -2.898 -5.199 1 90.56 146 PRO A N 1
ATOM 1130 C CA . PRO A 1 146 ? -22.312 -3.613 -4.332 1 90.56 146 PRO A CA 1
ATOM 1131 C C . PRO A 1 146 ? -22.375 -5.129 -4.508 1 90.56 146 PRO A C 1
ATOM 1133 O O . PRO A 1 146 ? -23.469 -5.684 -4.699 1 90.56 146 PRO A O 1
ATOM 1136 N N . MET A 1 147 ? -21.281 -5.762 -4.414 1 93.5 147 MET A N 1
ATOM 1137 C CA . MET A 1 147 ? -21.203 -7.219 -4.477 1 93.5 147 MET A CA 1
ATOM 1138 C C . MET A 1 147 ? -21.156 -7.82 -3.076 1 93.5 147 MET A C 1
ATOM 1140 O O . MET A 1 147 ? -20.5 -7.281 -2.186 1 93.5 147 MET A O 1
ATOM 1144 N N . GLN A 1 148 ? -21.859 -8.906 -2.961 1 92.75 148 GLN A N 1
ATOM 1145 C CA . GLN A 1 148 ? -21.828 -9.688 -1.729 1 92.75 148 GLN A CA 1
ATOM 1146 C C . GLN A 1 148 ? -20.875 -10.875 -1.864 1 92.75 148 GLN A C 1
ATOM 1148 O O . GLN A 1 148 ? -21.016 -11.695 -2.775 1 92.75 148 GLN A O 1
ATOM 1153 N N . ASP A 1 149 ? -19.953 -10.953 -0.976 1 93.5 149 ASP A N 1
ATOM 1154 C CA . ASP A 1 149 ? -18.953 -12.008 -1.042 1 93.5 149 ASP A CA 1
ATOM 1155 C C . ASP A 1 149 ? -19.125 -13.008 0.104 1 93.5 149 ASP A C 1
ATOM 1157 O O . ASP A 1 149 ? -18.141 -13.516 0.646 1 93.5 149 ASP A O 1
ATOM 1161 N N . THR A 1 150 ? -20.359 -13.227 0.518 1 90.12 150 THR A N 1
ATOM 1162 C CA . THR A 1 150 ? -20.625 -14.102 1.656 1 90.12 150 THR A CA 1
ATOM 1163 C C . THR A 1 150 ? -21.531 -15.258 1.25 1 90.12 150 THR A C 1
ATOM 1165 O O . THR A 1 150 ? -22.094 -15.945 2.105 1 90.12 150 THR A O 1
ATOM 1168 N N . PHE A 1 151 ? -21.609 -15.484 -0.06 1 89.62 151 PHE A N 1
ATOM 1169 C CA . PHE A 1 151 ? -22.469 -16.578 -0.526 1 89.62 151 PHE A CA 1
ATOM 1170 C C . PHE A 1 151 ? -21.828 -17.922 -0.247 1 89.62 151 PHE A C 1
ATOM 1172 O O . PHE A 1 151 ? -20.594 -18.062 -0.276 1 89.62 151 PHE A O 1
ATOM 1179 N N . ASP A 1 152 ? -22.625 -18.906 -0.141 1 88 152 ASP A N 1
ATOM 1180 C CA . ASP A 1 152 ? -22.156 -20.25 0.175 1 88 152 ASP A CA 1
ATOM 1181 C C . ASP A 1 152 ? -21.734 -21 -1.09 1 88 152 ASP A C 1
ATOM 1183 O O . ASP A 1 152 ? -20.891 -21.891 -1.04 1 88 152 ASP A O 1
ATOM 1187 N N . ASN A 1 153 ? -22.391 -20.609 -2.154 1 91.62 153 ASN A N 1
ATOM 1188 C CA . ASN A 1 153 ? -22.109 -21.359 -3.373 1 91.62 153 ASN A CA 1
ATOM 1189 C C . ASN A 1 153 ? -21.672 -20.453 -4.512 1 91.62 153 ASN A C 1
ATOM 1191 O O . ASN A 1 153 ? -22 -19.25 -4.508 1 91.62 153 ASN A O 1
ATOM 1195 N N . PHE A 1 154 ? -21.078 -21.094 -5.449 1 93.94 154 PHE A N 1
ATOM 1196 C CA . PHE A 1 154 ? -20.516 -20.375 -6.586 1 93.94 154 PHE A CA 1
ATOM 1197 C C . PHE A 1 154 ? -21.625 -19.781 -7.453 1 93.94 154 PHE A C 1
ATOM 1199 O O . PHE A 1 154 ? -21.5 -18.672 -7.969 1 93.94 154 PHE A O 1
ATOM 1206 N N . GLU A 1 155 ? -22.656 -20.469 -7.582 1 93.5 155 GLU A N 1
ATOM 1207 C CA . GLU A 1 155 ? -23.75 -20.047 -8.461 1 93.5 155 GLU A CA 1
ATOM 1208 C C . GLU A 1 155 ? -24.312 -18.688 -8.039 1 93.5 155 GLU A C 1
ATOM 1210 O O . GLU A 1 155 ? -24.453 -17.781 -8.867 1 93.5 155 GLU A O 1
ATOM 1215 N N . ASP A 1 156 ? -24.547 -18.578 -6.754 1 94.44 156 ASP A N 1
ATOM 1216 C CA . ASP A 1 156 ? -25.094 -17.328 -6.242 1 94.44 156 ASP A CA 1
ATOM 1217 C C . ASP A 1 156 ? -24.078 -16.188 -6.371 1 94.44 156 ASP A C 1
ATOM 1219 O O . ASP A 1 156 ? -24.438 -15.062 -6.688 1 94.44 156 ASP A O 1
ATOM 1223 N N . TRP A 1 157 ? -22.891 -16.531 -6.121 1 96.38 157 TRP A N 1
ATOM 1224 C CA . TRP A 1 157 ? -21.828 -15.516 -6.203 1 96.38 157 TRP A CA 1
ATOM 1225 C C . TRP A 1 157 ? -21.641 -15.055 -7.641 1 96.38 157 TRP A C 1
ATOM 1227 O O . TRP A 1 157 ? -21.5 -13.852 -7.902 1 96.38 157 TRP A O 1
ATOM 1237 N N . SER A 1 158 ? -21.672 -15.945 -8.617 1 95.94 158 SER A N 1
ATOM 1238 C CA . SER A 1 158 ? -21.375 -15.633 -10.016 1 95.94 158 SER A CA 1
ATOM 1239 C C . SER A 1 158 ? -22.516 -14.875 -10.664 1 95.94 158 SER A C 1
ATOM 1241 O O . SER A 1 158 ? -22.312 -14.156 -11.648 1 95.94 158 SER A O 1
ATOM 1243 N N . GLU A 1 159 ? -23.703 -14.977 -10.094 1 96.62 159 GLU A N 1
ATOM 1244 C CA . GLU A 1 159 ? -24.859 -14.281 -10.648 1 96.62 159 GLU A CA 1
ATOM 1245 C C . GLU A 1 159 ? -24.688 -12.766 -10.578 1 96.62 159 GLU A C 1
ATOM 1247 O O . GLU A 1 159 ? -25.297 -12.031 -11.336 1 96.62 159 GLU A O 1
ATOM 1252 N N . GLN A 1 160 ? -23.781 -12.383 -9.719 1 97.25 160 GLN A N 1
ATOM 1253 C CA . GLN A 1 160 ? -23.594 -10.953 -9.484 1 97.25 160 GLN A CA 1
ATOM 1254 C C . GLN A 1 160 ? -22.781 -10.312 -10.609 1 97.25 160 GLN A C 1
ATOM 1256 O O . GLN A 1 160 ? -22.766 -9.086 -10.734 1 97.25 160 GLN A O 1
ATOM 1261 N N . PHE A 1 161 ? -22.062 -11.141 -11.43 1 98.38 161 PHE A N 1
ATOM 1262 C CA . PHE A 1 161 ? -21.219 -10.547 -12.461 1 98.38 161 PHE A CA 1
ATOM 1263 C C . PHE A 1 161 ? -21.328 -11.328 -13.766 1 98.38 161 PHE A C 1
ATOM 1265 O O . PHE A 1 161 ? -20.453 -11.227 -14.625 1 98.38 161 PHE A O 1
ATOM 1272 N N . CYS A 1 162 ? -22.328 -12.156 -13.938 1 97.25 162 CYS A N 1
ATOM 1273 C CA . CYS A 1 162 ? -22.672 -12.859 -15.164 1 97.25 162 CYS A CA 1
ATOM 1274 C C . CYS A 1 162 ? -24.109 -12.539 -15.578 1 97.25 162 CYS A C 1
ATOM 1276 O O . CYS A 1 162 ? -24.844 -11.898 -14.836 1 97.25 162 CYS A O 1
ATOM 1278 N N . GLY A 1 163 ? -24.5 -12.984 -16.734 1 96.12 163 GLY A N 1
ATOM 1279 C CA . GLY A 1 163 ? -25.844 -12.703 -17.234 1 96.12 163 GLY A CA 1
ATOM 1280 C C . GLY A 1 163 ? -26.109 -11.219 -17.406 1 96.12 163 GLY A C 1
ATOM 1281 O O . GLY A 1 163 ? -25.297 -10.5 -17.984 1 96.12 163 GLY A O 1
ATOM 1282 N N . GLN A 1 164 ? -27.203 -10.781 -16.828 1 96 164 GLN A N 1
ATOM 1283 C CA . GLN A 1 164 ? -27.594 -9.383 -16.953 1 96 164 GLN A CA 1
ATOM 1284 C C . GLN A 1 164 ? -26.797 -8.5 -15.992 1 96 164 GLN A C 1
ATOM 1286 O O . GLN A 1 164 ? -26.859 -7.273 -16.078 1 96 164 GLN A O 1
ATOM 1291 N N . ASN A 1 165 ? -26 -9.156 -15.219 1 97.75 165 ASN A N 1
ATOM 1292 C CA . ASN A 1 165 ? -25.297 -8.414 -14.172 1 97.75 165 ASN A CA 1
ATOM 1293 C C . ASN A 1 165 ? -23.812 -8.25 -14.5 1 97.75 165 ASN A C 1
ATOM 1295 O O . ASN A 1 165 ? -23.016 -7.938 -13.617 1 97.75 165 ASN A O 1
ATOM 1299 N N . ILE A 1 166 ? -23.453 -8.484 -15.805 1 97.88 166 ILE A N 1
ATOM 1300 C CA . ILE A 1 166 ? -22.047 -8.32 -16.156 1 97.88 166 ILE A CA 1
ATOM 1301 C C . ILE A 1 166 ? -21.594 -6.895 -15.82 1 97.88 166 ILE A C 1
ATOM 1303 O O . ILE A 1 166 ? -22.375 -5.949 -15.938 1 97.88 166 ILE A O 1
ATOM 1307 N N . ARG A 1 167 ? -20.453 -6.742 -15.398 1 98.19 167 ARG A N 1
ATOM 1308 C CA . ARG A 1 167 ? -19.875 -5.496 -14.906 1 98.19 167 ARG A CA 1
ATOM 1309 C C . ARG A 1 167 ? -18.422 -5.344 -15.359 1 98.19 167 ARG A C 1
ATOM 1311 O O . ARG A 1 167 ? -17.922 -6.172 -16.109 1 98.19 167 ARG A O 1
ATOM 1318 N N . TRP A 1 168 ? -17.766 -4.277 -15.023 1 98.44 168 TRP A N 1
ATOM 1319 C CA . TRP A 1 168 ? -16.422 -4.004 -15.523 1 98.44 168 TRP A CA 1
ATOM 1320 C C . TRP A 1 168 ? -15.422 -5.035 -15 1 98.44 168 TRP A C 1
ATOM 1322 O O . TRP A 1 168 ? -14.461 -5.391 -15.688 1 98.44 168 TRP A O 1
ATOM 1332 N N . GLU A 1 169 ? -15.641 -5.547 -13.766 1 98.62 169 GLU A N 1
ATOM 1333 C CA . GLU A 1 169 ? -14.82 -6.641 -13.258 1 98.62 169 GLU A CA 1
ATOM 1334 C C . GLU A 1 169 ? -14.93 -7.879 -14.141 1 98.62 169 GLU A C 1
ATOM 1336 O O . GLU A 1 169 ? -13.953 -8.609 -14.328 1 98.62 169 GLU A O 1
ATOM 1341 N N . SER A 1 170 ? -16.141 -8.117 -14.688 1 98.62 170 SER A N 1
ATOM 1342 C CA . SER A 1 170 ? -16.344 -9.234 -15.602 1 98.62 170 SER A CA 1
ATOM 1343 C C . SER A 1 170 ? -15.438 -9.117 -16.828 1 98.62 170 SER A C 1
ATOM 1345 O O . SER A 1 170 ? -14.812 -10.094 -17.234 1 98.62 170 SER A O 1
ATOM 1347 N N . ILE A 1 171 ? -15.367 -7.926 -17.312 1 98.25 171 ILE A N 1
ATOM 1348 C CA . ILE A 1 171 ? -14.555 -7.691 -18.5 1 98.25 171 ILE A CA 1
ATOM 1349 C C . ILE A 1 171 ? -13.078 -7.887 -18.156 1 98.25 171 ILE A C 1
ATOM 1351 O O . ILE A 1 171 ? -12.32 -8.453 -18.953 1 98.25 171 ILE A O 1
ATOM 1355 N N . GLY A 1 172 ? -12.68 -7.355 -16.953 1 98.31 172 GLY A N 1
ATOM 1356 C CA . GLY A 1 172 ? -11.312 -7.586 -16.516 1 98.31 172 GLY A CA 1
ATOM 1357 C C . GLY A 1 172 ? -10.945 -9.055 -16.453 1 98.31 172 GLY A C 1
ATOM 1358 O O . GLY A 1 172 ? -9.828 -9.438 -16.797 1 98.31 172 GLY A O 1
ATOM 1359 N N . LEU A 1 173 ? -11.883 -9.883 -16.031 1 97.56 173 LEU A N 1
ATOM 1360 C CA . LEU A 1 173 ? -11.648 -11.32 -15.891 1 97.56 173 LEU A CA 1
ATOM 1361 C C . LEU A 1 173 ? -11.359 -11.961 -17.25 1 97.56 173 LEU A C 1
ATOM 1363 O O . LEU A 1 173 ? -10.586 -12.914 -17.344 1 97.56 173 LEU A O 1
ATOM 1367 N N . LEU A 1 174 ? -11.953 -11.43 -18.312 1 96.94 174 LEU A N 1
ATOM 1368 C CA . LEU A 1 174 ? -11.711 -11.961 -19.656 1 96.94 174 LEU A CA 1
ATOM 1369 C C . LEU A 1 174 ? -10.25 -11.789 -20.047 1 96.94 174 LEU A C 1
ATOM 1371 O O . LEU A 1 174 ? -9.617 -12.734 -20.531 1 96.94 174 LEU A O 1
ATOM 1375 N N . TRP A 1 175 ? -9.75 -10.633 -19.797 1 96.56 175 TRP A N 1
ATOM 1376 C CA . TRP A 1 175 ? -8.367 -10.344 -20.156 1 96.56 175 TRP A CA 1
ATOM 1377 C C . TRP A 1 175 ? -7.402 -11.164 -19.297 1 96.56 175 TRP A C 1
ATOM 1379 O O . TRP A 1 175 ? -6.398 -11.68 -19.797 1 96.56 175 TRP A O 1
ATOM 1389 N N . ALA A 1 176 ? -7.711 -11.273 -17.984 1 96.12 176 ALA A N 1
ATOM 1390 C CA . ALA A 1 176 ? -6.879 -12.086 -17.094 1 96.12 176 ALA A CA 1
ATOM 1391 C C . ALA A 1 176 ? -6.863 -13.547 -17.547 1 96.12 176 ALA A C 1
ATOM 1393 O O . ALA A 1 176 ? -5.816 -14.195 -17.516 1 96.12 176 ALA A O 1
ATOM 1394 N N . HIS A 1 177 ? -8.023 -14.031 -17.969 1 94.06 177 HIS A N 1
ATOM 1395 C CA . HIS A 1 177 ? -8.164 -15.406 -18.422 1 94.06 177 HIS A CA 1
ATOM 1396 C C . HIS A 1 177 ? -7.398 -15.641 -19.719 1 94.06 177 HIS A C 1
ATOM 1398 O O . HIS A 1 177 ? -6.711 -16.656 -19.859 1 94.06 177 HIS A O 1
ATOM 1404 N N . ALA A 1 178 ? -7.492 -14.727 -20.625 1 93.38 178 ALA A N 1
ATOM 1405 C CA . ALA A 1 178 ? -6.816 -14.859 -21.922 1 93.38 178 ALA A CA 1
ATOM 1406 C C . ALA A 1 178 ? -5.305 -14.953 -21.734 1 93.38 178 ALA A C 1
ATOM 1408 O O . ALA A 1 178 ? -4.625 -15.648 -22.484 1 93.38 178 ALA A O 1
ATOM 1409 N N . GLU A 1 179 ? -4.754 -14.266 -20.672 1 92.44 179 GLU A N 1
ATOM 1410 C CA . GLU A 1 179 ? -3.32 -14.25 -20.406 1 92.44 179 GLU A CA 1
ATOM 1411 C C . GLU A 1 179 ? -2.912 -15.422 -19.516 1 92.44 179 GLU A C 1
ATOM 1413 O O . GLU A 1 179 ? -1.726 -15.617 -19.25 1 92.44 179 GLU A O 1
ATOM 1418 N N . GLY A 1 180 ? -3.865 -16.172 -19.094 1 89.81 180 GLY A N 1
ATOM 1419 C CA . GLY A 1 180 ? -3.559 -17.297 -18.219 1 89.81 180 GLY A CA 1
ATOM 1420 C C . GLY A 1 180 ? -3.002 -16.875 -16.875 1 89.81 180 GLY A C 1
ATOM 1421 O O . GLY A 1 180 ? -2.018 -17.438 -16.391 1 89.81 180 GLY A O 1
ATOM 1422 N N . LEU A 1 181 ? -3.549 -15.836 -16.328 1 89.38 181 LEU A N 1
ATOM 1423 C CA . LEU A 1 181 ? -3.092 -15.32 -15.039 1 89.38 181 LEU A CA 1
ATOM 1424 C C . LEU A 1 181 ? -3.824 -16 -13.883 1 89.38 181 LEU A C 1
ATOM 1426 O O . LEU A 1 181 ? -4.867 -15.523 -13.438 1 89.38 181 LEU A O 1
ATOM 1430 N N . SER A 1 182 ? -3.365 -17.078 -13.484 1 78.06 182 SER A N 1
ATOM 1431 C CA . SER A 1 182 ? -3.902 -17.875 -12.375 1 78.06 182 SER A CA 1
ATOM 1432 C C . SER A 1 182 ? -2.785 -18.438 -11.508 1 78.06 182 SER A C 1
ATOM 1434 O O . SER A 1 182 ? -1.71 -17.844 -11.406 1 78.06 182 SER A O 1
ATOM 1436 N N . ASP A 1 183 ? -3.074 -19.406 -10.875 1 74.38 183 ASP A N 1
ATOM 1437 C CA . ASP A 1 183 ? -2.027 -20.031 -10.086 1 74.38 183 ASP A CA 1
ATOM 1438 C C . ASP A 1 183 ? -1.115 -20.891 -10.961 1 74.38 183 ASP A C 1
ATOM 1440 O O . ASP A 1 183 ? -1.351 -21.031 -12.156 1 74.38 183 ASP A O 1
ATOM 1444 N N . ALA A 1 184 ? -0.086 -21.375 -10.445 1 74.5 184 ALA A N 1
ATOM 1445 C CA . ALA A 1 184 ? 0.988 -22.078 -11.148 1 74.5 184 ALA A CA 1
ATOM 1446 C C . ALA A 1 184 ? 0.44 -23.219 -11.984 1 74.5 184 ALA A C 1
ATOM 1448 O O . ALA A 1 184 ? 0.961 -23.516 -13.062 1 74.5 184 ALA A O 1
ATOM 1449 N N . LEU A 1 185 ? -0.639 -23.828 -11.555 1 73.25 185 LEU A N 1
ATOM 1450 C CA . LEU A 1 185 ? -1.176 -24.984 -12.258 1 73.25 185 LEU A CA 1
ATOM 1451 C C . LEU A 1 185 ? -2.307 -24.562 -13.195 1 73.25 185 LEU A C 1
ATOM 1453 O O . LEU A 1 185 ? -2.35 -25 -14.352 1 73.25 185 LEU A O 1
ATOM 1457 N N . SER A 1 186 ? -3.057 -23.688 -12.688 1 73.12 186 SER A N 1
ATOM 1458 C CA . SER A 1 186 ? -4.238 -23.297 -13.445 1 73.12 186 SER A CA 1
ATOM 1459 C C . SER A 1 186 ? -3.854 -22.531 -14.719 1 73.12 186 SER A C 1
ATOM 1461 O O . SER A 1 186 ? -4.598 -22.547 -15.703 1 73.12 186 SER A O 1
ATOM 1463 N N . THR A 1 187 ? -2.75 -21.969 -14.664 1 76.38 187 THR A N 1
ATOM 1464 C CA . THR A 1 187 ? -2.256 -21.234 -15.828 1 76.38 187 THR A CA 1
ATOM 1465 C C . THR A 1 187 ? -1.986 -22.188 -16.984 1 76.38 187 THR A C 1
ATOM 1467 O O . THR A 1 187 ? -1.996 -21.766 -18.156 1 76.38 187 THR A O 1
ATOM 1470 N N . LEU A 1 188 ? -1.846 -23.484 -16.656 1 78.06 188 LEU A N 1
ATOM 1471 C CA . LEU A 1 188 ? -1.441 -24.469 -17.672 1 78.06 188 LEU A CA 1
ATOM 1472 C C . LEU A 1 188 ? -2.66 -25.109 -18.312 1 78.06 188 LEU A C 1
ATOM 1474 O O . LEU A 1 188 ? -2.533 -25.797 -19.328 1 78.06 188 LEU A O 1
ATOM 1478 N N . MET A 1 189 ? -3.809 -24.812 -17.766 1 79.25 189 MET A N 1
ATOM 1479 C CA . MET A 1 189 ? -5.031 -25.406 -18.312 1 79.25 189 MET A CA 1
ATOM 1480 C C . MET A 1 189 ? -5.441 -24.719 -19.609 1 79.25 189 MET A C 1
ATOM 1482 O O . MET A 1 189 ? -5.234 -23.516 -19.781 1 79.25 189 MET A O 1
ATOM 1486 N N . PRO A 1 190 ? -5.969 -25.547 -20.438 1 83.25 190 PRO A N 1
ATOM 1487 C CA . PRO A 1 190 ? -6.457 -24.938 -21.672 1 83.25 190 PRO A CA 1
ATOM 1488 C C . PRO A 1 190 ? -7.551 -23.906 -21.422 1 83.25 190 PRO A C 1
ATOM 1490 O O . PRO A 1 190 ? -8.398 -24.094 -20.547 1 83.25 190 PRO A O 1
ATOM 1493 N N . ARG A 1 191 ? -7.539 -22.891 -22.219 1 87.94 191 ARG A N 1
ATOM 1494 C CA . ARG A 1 191 ? -8.492 -21.797 -22.078 1 87.94 191 ARG A CA 1
ATOM 1495 C C . ARG A 1 191 ? -9.352 -21.656 -23.328 1 87.94 191 ARG A C 1
ATOM 1497 O O . ARG A 1 191 ? -8.852 -21.734 -24.453 1 87.94 191 ARG A O 1
ATOM 1504 N N . GLN A 1 192 ? -10.578 -21.469 -23.094 1 88.12 192 GLN A N 1
ATOM 1505 C CA . GLN A 1 192 ? -11.5 -21.281 -24.203 1 88.12 192 GLN A CA 1
ATOM 1506 C C . GLN A 1 192 ? -11.359 -19.906 -24.828 1 88.12 192 GLN A C 1
ATOM 1508 O O . GLN A 1 192 ? -11.633 -19.703 -26.016 1 88.12 192 GLN A O 1
ATOM 1513 N N . LEU A 1 193 ? -11.062 -18.953 -23.969 1 91.94 193 LEU A N 1
ATOM 1514 C CA . LEU A 1 193 ? -10.812 -17.609 -24.453 1 91.94 193 LEU A CA 1
ATOM 1515 C C . LEU A 1 193 ? -9.344 -17.406 -24.797 1 91.94 193 LEU A C 1
ATOM 1517 O O . LEU A 1 193 ? -8.477 -17.531 -23.938 1 91.94 193 LEU A O 1
ATOM 1521 N N . GLN A 1 194 ? -9.07 -17.156 -26.094 1 91.88 194 GLN A N 1
ATOM 1522 C CA . GLN A 1 194 ? -7.699 -17.047 -26.578 1 91.88 194 GLN A CA 1
ATOM 1523 C C . GLN A 1 194 ? -7.504 -15.781 -27.406 1 91.88 194 GLN A C 1
ATOM 1525 O O . GLN A 1 194 ? -8.477 -15.133 -27.797 1 91.88 194 GLN A O 1
ATOM 1530 N N . TRP A 1 195 ? -6.301 -15.469 -27.625 1 93 195 TRP A N 1
ATOM 1531 C CA . TRP A 1 195 ? -5.965 -14.375 -28.531 1 93 195 TRP A CA 1
ATOM 1532 C C . TRP A 1 195 ? -6.297 -14.742 -29.969 1 93 195 TRP A C 1
ATOM 1534 O O . TRP A 1 195 ? -6.102 -15.883 -30.391 1 93 195 TRP A O 1
ATOM 1544 N N . ALA A 1 196 ? -6.77 -13.719 -30.672 1 92.56 196 ALA A N 1
ATOM 1545 C CA . ALA A 1 196 ? -6.879 -13.906 -32.125 1 92.56 196 ALA A CA 1
ATOM 1546 C C . ALA A 1 196 ? -5.504 -14.062 -32.75 1 92.56 196 ALA A C 1
ATOM 1548 O O . ALA A 1 196 ? -4.516 -13.523 -32.25 1 92.56 196 ALA A O 1
ATOM 1549 N N . GLU A 1 197 ? -5.477 -14.781 -33.812 1 91.06 197 GLU A N 1
ATOM 1550 C CA . GLU A 1 197 ? -4.207 -15.07 -34.469 1 91.06 197 GLU A CA 1
ATOM 1551 C C . GLU A 1 197 ? -3.463 -13.789 -34.812 1 91.06 197 GLU A C 1
ATOM 1553 O O . GLU A 1 197 ? -4.023 -12.898 -35.469 1 91.06 197 GLU A O 1
ATOM 1558 N N . GLY A 1 198 ? -2.266 -13.664 -34.312 1 91.38 198 GLY A N 1
ATOM 1559 C CA . GLY A 1 198 ? -1.393 -12.555 -34.656 1 91.38 198 GLY A CA 1
ATOM 1560 C C . GLY A 1 198 ? -1.657 -11.312 -33.844 1 91.38 198 GLY A C 1
ATOM 1561 O O . GLY A 1 198 ? -1.004 -10.281 -34.031 1 91.38 198 GLY A O 1
ATOM 1562 N N . LYS A 1 199 ? -2.547 -11.383 -32.938 1 92.44 199 LYS A N 1
ATOM 1563 C CA . LYS A 1 199 ? -2.938 -10.18 -32.219 1 92.44 199 LYS A CA 1
ATOM 1564 C C . LYS A 1 199 ? -2.455 -10.234 -30.766 1 92.44 199 LYS A C 1
ATOM 1566 O O . LYS A 1 199 ? -2.785 -9.359 -29.969 1 92.44 199 LYS A O 1
ATOM 1571 N N . GLN A 1 200 ? -1.688 -11.219 -30.453 1 92.31 200 GLN A N 1
ATOM 1572 C CA . GLN A 1 200 ? -1.253 -11.414 -29.062 1 92.31 200 GLN A CA 1
ATOM 1573 C C . GLN A 1 200 ? -0.399 -10.242 -28.594 1 92.31 200 GLN A C 1
ATOM 1575 O O . GLN A 1 200 ? 0.536 -9.828 -29.281 1 92.31 200 GLN A O 1
ATOM 1580 N N . SER A 1 201 ? -0.805 -9.617 -27.484 1 93.81 201 SER A N 1
ATOM 1581 C CA . SER A 1 201 ? -0.071 -8.523 -26.875 1 93.81 201 SER A CA 1
ATOM 1582 C C . SER A 1 201 ? -0.319 -8.477 -25.359 1 93.81 201 SER A C 1
ATOM 1584 O O . SER A 1 201 ? -1.379 -8.031 -24.922 1 93.81 201 SER A O 1
ATOM 1586 N N . SER A 1 202 ? 0.676 -8.883 -24.594 1 93.31 202 SER A N 1
ATOM 1587 C CA . SER A 1 202 ? 0.541 -8.844 -23.141 1 93.31 202 SER A CA 1
ATOM 1588 C C . SER A 1 202 ? 0.429 -7.414 -22.625 1 93.31 202 SER A C 1
ATOM 1590 O O . SER A 1 202 ? -0.214 -7.16 -21.609 1 93.31 202 SER A O 1
ATOM 1592 N N . ILE A 1 203 ? 0.987 -6.492 -23.375 1 93.31 203 ILE A N 1
ATOM 1593 C CA . ILE A 1 203 ? 0.899 -5.082 -23 1 93.31 203 ILE A CA 1
ATOM 1594 C C . ILE A 1 203 ? -0.539 -4.598 -23.156 1 93.31 203 ILE A C 1
ATOM 1596 O O . ILE A 1 203 ? -1.046 -3.854 -22.312 1 93.31 203 ILE A O 1
ATOM 1600 N N . LEU A 1 204 ? -1.146 -5.02 -24.234 1 94.31 204 LEU A N 1
ATOM 1601 C CA . LEU A 1 204 ? -2.541 -4.66 -24.453 1 94.31 204 LEU A CA 1
ATOM 1602 C C . LEU A 1 204 ? -3.434 -5.234 -23.359 1 94.31 204 LEU A C 1
ATOM 1604 O O . LEU A 1 204 ? -4.324 -4.551 -22.844 1 94.31 204 LEU A O 1
ATOM 1608 N N . SER A 1 205 ? -3.201 -6.477 -23.016 1 95.81 205 SER A N 1
ATOM 1609 C CA . SER A 1 205 ? -3.961 -7.109 -21.938 1 95.81 205 SER A CA 1
ATOM 1610 C C . SER A 1 205 ? -3.793 -6.359 -20.625 1 95.81 205 SER A C 1
ATOM 1612 O O . SER A 1 205 ? -4.754 -6.188 -19.875 1 95.81 205 SER A O 1
ATOM 1614 N N . LEU A 1 206 ? -2.562 -5.992 -20.375 1 96.5 206 LEU A N 1
ATOM 1615 C CA . LEU A 1 206 ? -2.262 -5.266 -19.141 1 96.5 206 LEU A CA 1
ATOM 1616 C C . LEU A 1 206 ? -3.012 -3.939 -19.094 1 96.5 206 LEU A C 1
ATOM 1618 O O . LEU A 1 206 ? -3.592 -3.584 -18.062 1 96.5 206 LEU A O 1
ATOM 1622 N N . ASP A 1 207 ? -3.029 -3.221 -20.172 1 95.81 207 ASP A N 1
ATOM 1623 C CA . ASP A 1 207 ? -3.725 -1.939 -20.234 1 95.81 207 ASP A CA 1
ATOM 1624 C C . ASP A 1 207 ? -5.223 -2.113 -20 1 95.81 207 ASP A C 1
ATOM 1626 O O . ASP A 1 207 ? -5.828 -1.349 -19.25 1 95.81 207 ASP A O 1
ATOM 1630 N N . HIS A 1 208 ? -5.738 -3.088 -20.656 1 96.88 208 HIS A N 1
ATOM 1631 C CA . HIS A 1 208 ? -7.176 -3.297 -20.531 1 96.88 208 HIS A CA 1
ATOM 1632 C C . HIS A 1 208 ? -7.555 -3.758 -19.141 1 96.88 208 HIS A C 1
ATOM 1634 O O . HIS A 1 208 ? -8.57 -3.324 -18.594 1 96.88 208 HIS A O 1
ATOM 1640 N N . LEU A 1 209 ? -6.762 -4.648 -18.609 1 97.25 209 LEU A N 1
ATOM 1641 C CA . LEU A 1 209 ? -6.98 -5.062 -17.219 1 97.25 209 LEU A CA 1
ATOM 1642 C C . LEU A 1 209 ? -6.871 -3.869 -16.281 1 97.25 209 LEU A C 1
ATOM 1644 O O . LEU A 1 209 ? -7.695 -3.707 -15.383 1 97.25 209 LEU A O 1
ATOM 1648 N N . HIS A 1 210 ? -5.883 -3.041 -16.516 1 97.38 210 HIS A N 1
ATOM 1649 C CA . HIS A 1 210 ? -5.691 -1.829 -15.727 1 97.38 210 HIS A CA 1
ATOM 1650 C C . HIS A 1 210 ? -6.902 -0.907 -15.828 1 97.38 210 HIS A C 1
ATOM 1652 O O . HIS A 1 210 ? -7.375 -0.384 -14.82 1 97.38 210 HIS A O 1
ATOM 1658 N N . TYR A 1 211 ? -7.395 -0.698 -17.016 1 98 211 TYR A N 1
ATOM 1659 C CA . TYR A 1 211 ? -8.547 0.176 -17.219 1 98 211 TYR A CA 1
ATOM 1660 C C . TYR A 1 211 ? -9.773 -0.368 -16.5 1 98 211 TYR A C 1
ATOM 1662 O O . TYR A 1 211 ? -10.5 0.381 -15.844 1 98 211 TYR A O 1
ATOM 1670 N N . CYS A 1 212 ? -10 -1.671 -16.625 1 98.5 212 CYS A N 1
ATOM 1671 C CA . CYS A 1 212 ? -11.156 -2.262 -15.953 1 98.5 212 CYS A CA 1
ATOM 1672 C C . CYS A 1 212 ? -11.094 -2.045 -14.445 1 98.5 212 CYS A C 1
ATOM 1674 O O . CYS A 1 212 ? -12.109 -1.736 -13.82 1 98.5 212 CYS A O 1
ATOM 1676 N N . ILE A 1 213 ? -9.93 -2.189 -13.898 1 98 213 ILE A N 1
ATOM 1677 C CA . ILE A 1 213 ? -9.742 -2.012 -12.461 1 98 213 ILE A CA 1
ATOM 1678 C C . ILE A 1 213 ? -9.977 -0.551 -12.086 1 98 213 ILE A C 1
ATOM 1680 O O . ILE A 1 213 ? -10.695 -0.259 -11.133 1 98 213 ILE A O 1
ATOM 1684 N N . GLU A 1 214 ? -9.422 0.362 -12.867 1 96.75 214 GLU A N 1
ATOM 1685 C CA . GLU A 1 214 ? -9.578 1.787 -12.594 1 96.75 214 GLU A CA 1
ATOM 1686 C C . GLU A 1 214 ? -11.039 2.215 -12.688 1 96.75 214 GLU A C 1
ATOM 1688 O O . GLU A 1 214 ? -11.516 3.006 -11.875 1 96.75 214 GLU A O 1
ATOM 1693 N N . ILE A 1 215 ? -11.734 1.713 -13.672 1 97.5 215 ILE A N 1
ATOM 1694 C CA . ILE A 1 215 ? -13.148 2.031 -13.836 1 97.5 215 ILE A CA 1
ATOM 1695 C C . ILE A 1 215 ? -13.938 1.503 -12.641 1 97.5 215 ILE A C 1
ATOM 1697 O O . ILE A 1 215 ? -14.742 2.229 -12.047 1 97.5 215 ILE A O 1
ATOM 1701 N N . ALA A 1 216 ? -13.68 0.218 -12.312 1 97.19 216 ALA A N 1
ATOM 1702 C CA . ALA A 1 216 ? -14.414 -0.394 -11.211 1 97.19 216 ALA A CA 1
ATOM 1703 C C . ALA A 1 216 ? -14.203 0.385 -9.914 1 97.19 216 ALA A C 1
ATOM 1705 O O . ALA A 1 216 ? -15.141 0.55 -9.125 1 97.19 216 ALA A O 1
ATOM 1706 N N . ARG A 1 217 ? -13.07 0.894 -9.688 1 94.62 217 ARG A N 1
ATOM 1707 C CA . ARG A 1 217 ? -12.711 1.58 -8.453 1 94.62 217 ARG A CA 1
ATOM 1708 C C . ARG A 1 217 ? -13.406 2.934 -8.359 1 94.62 217 ARG A C 1
ATOM 1710 O O . ARG A 1 217 ? -13.43 3.553 -7.289 1 94.62 217 ARG A O 1
ATOM 1717 N N . GLN A 1 218 ? -14 3.381 -9.461 1 91.62 218 GLN A N 1
ATOM 1718 C CA . GLN A 1 218 ? -14.82 4.586 -9.406 1 91.62 218 GLN A CA 1
ATOM 1719 C C . GLN A 1 218 ? -16.125 4.324 -8.672 1 91.62 218 GLN A C 1
ATOM 1721 O O . GLN A 1 218 ? -16.766 5.258 -8.18 1 91.62 218 GLN A O 1
ATOM 1726 N N . PHE A 1 219 ? -16.453 3.025 -8.617 1 92.19 219 PHE A N 1
ATOM 1727 C CA . PHE A 1 219 ? -17.797 2.711 -8.156 1 92.19 219 PHE A CA 1
ATOM 1728 C C . PHE A 1 219 ? -17.75 1.951 -6.832 1 92.19 219 PHE A C 1
ATOM 1730 O O . PHE A 1 219 ? -18.734 1.941 -6.082 1 92.19 219 PHE A O 1
ATOM 1737 N N . THR A 1 220 ? -16.641 1.262 -6.613 1 91.31 220 THR A N 1
ATOM 1738 C CA . THR A 1 220 ? -16.578 0.401 -5.438 1 91.31 220 THR A CA 1
ATOM 1739 C C . THR A 1 220 ? -15.203 0.489 -4.773 1 91.31 220 THR A C 1
ATOM 1741 O O . THR A 1 220 ? -14.195 0.726 -5.445 1 91.31 220 THR A O 1
ATOM 1744 N N . ALA A 1 221 ? -15.219 0.325 -3.447 1 89.38 221 ALA A N 1
ATOM 1745 C CA . ALA A 1 221 ? -13.969 0.283 -2.695 1 89.38 221 ALA A CA 1
ATOM 1746 C C . ALA A 1 221 ? -13.242 -1.041 -2.914 1 89.38 221 ALA A C 1
ATOM 1748 O O . ALA A 1 221 ? -12.016 -1.111 -2.793 1 89.38 221 ALA A O 1
ATOM 1749 N N . GLY A 1 222 ? -14.062 -2.066 -3.135 1 93.25 222 GLY A N 1
ATOM 1750 C CA . GLY A 1 222 ? -13.461 -3.371 -3.375 1 93.25 222 GLY A CA 1
ATOM 1751 C C . GLY A 1 222 ? -14.43 -4.52 -3.172 1 93.25 222 GLY A C 1
ATOM 1752 O O . GLY A 1 222 ? -15.469 -4.355 -2.523 1 93.25 222 GLY A O 1
ATOM 1753 N N . ASN A 1 223 ? -14.195 -5.562 -3.693 1 96.44 223 ASN A N 1
ATOM 1754 C CA . ASN A 1 223 ? -14.805 -6.879 -3.525 1 96.44 223 ASN A CA 1
ATOM 1755 C C . ASN A 1 223 ? -13.828 -7.996 -3.883 1 96.44 223 ASN A C 1
ATOM 1757 O O . ASN A 1 223 ? -12.703 -7.734 -4.309 1 96.44 223 ASN A O 1
ATOM 1761 N N . ASP A 1 224 ? -14.219 -9.203 -3.67 1 96.94 224 ASP A N 1
ATOM 1762 C CA . ASP A 1 224 ? -13.289 -10.312 -3.838 1 96.94 224 ASP A CA 1
ATOM 1763 C C . ASP A 1 224 ? -12.867 -10.461 -5.297 1 96.94 224 ASP A C 1
ATOM 1765 O O . ASP A 1 224 ? -11.719 -10.797 -5.586 1 96.94 224 ASP A O 1
ATOM 1769 N N . LEU A 1 225 ? -13.758 -10.242 -6.23 1 98 225 LEU A N 1
ATOM 1770 C CA . LEU A 1 225 ? -13.438 -10.359 -7.648 1 98 225 LEU A CA 1
ATOM 1771 C C . LEU A 1 225 ? -12.445 -9.281 -8.07 1 98 225 LEU A C 1
ATOM 1773 O O . LEU A 1 225 ? -11.461 -9.578 -8.766 1 98 225 LEU A O 1
ATOM 1777 N N . LEU A 1 226 ? -12.719 -8.031 -7.672 1 98.25 226 LEU A N 1
ATOM 1778 C CA . LEU A 1 226 ? -11.805 -6.934 -7.996 1 98.25 226 LEU A CA 1
ATOM 1779 C C . LEU A 1 226 ? -10.43 -7.168 -7.379 1 98.25 226 LEU A C 1
ATOM 1781 O O . LEU A 1 226 ? -9.406 -6.922 -8.016 1 98.25 226 LEU A O 1
ATOM 1785 N N . LEU A 1 227 ? -10.398 -7.637 -6.125 1 98.25 227 LEU A N 1
ATOM 1786 C CA . LEU A 1 227 ? -9.148 -7.957 -5.457 1 98.25 227 LEU A CA 1
ATOM 1787 C C . LEU A 1 227 ? -8.359 -9.008 -6.238 1 98.25 227 LEU A C 1
ATOM 1789 O O . LEU A 1 227 ? -7.148 -8.875 -6.418 1 98.25 227 LEU A O 1
ATOM 1793 N N . ASP A 1 228 ? -9.031 -10.023 -6.684 1 97.62 228 ASP A N 1
ATOM 1794 C CA . ASP A 1 228 ? -8.391 -11.078 -7.469 1 97.62 228 ASP A CA 1
ATOM 1795 C C . ASP A 1 228 ? -7.848 -10.516 -8.781 1 97.62 228 ASP A C 1
ATOM 1797 O O . ASP A 1 228 ? -6.777 -10.93 -9.242 1 97.62 228 ASP A O 1
ATOM 1801 N N . LEU A 1 229 ? -8.602 -9.609 -9.375 1 98 229 LEU A N 1
ATOM 1802 C CA . LEU A 1 229 ? -8.141 -8.977 -10.609 1 98 229 LEU A CA 1
ATOM 1803 C C . LEU A 1 229 ? -6.875 -8.164 -10.359 1 98 229 LEU A C 1
ATOM 1805 O O . LEU A 1 229 ? -5.961 -8.164 -11.195 1 98 229 LEU A O 1
ATOM 1809 N N . CYS A 1 230 ? -6.852 -7.445 -9.242 1 98 230 CYS A N 1
ATOM 1810 C CA . CYS A 1 230 ? -5.656 -6.684 -8.891 1 98 230 CYS A CA 1
ATOM 1811 C C . CYS A 1 230 ? -4.449 -7.602 -8.742 1 98 230 CYS A C 1
ATOM 1813 O O . CYS A 1 230 ? -3.361 -7.285 -9.227 1 98 230 CYS A O 1
ATOM 1815 N N . ARG A 1 231 ? -4.652 -8.695 -8.125 1 97.25 231 ARG A N 1
ATOM 1816 C CA . ARG A 1 231 ? -3.58 -9.664 -7.961 1 97.25 231 ARG A CA 1
ATOM 1817 C C . ARG A 1 231 ? -3.094 -10.18 -9.312 1 97.25 231 ARG A C 1
ATOM 1819 O O . ARG A 1 231 ? -1.889 -10.289 -9.547 1 97.25 231 ARG A O 1
ATOM 1826 N N . ARG A 1 232 ? -4 -10.508 -10.172 1 97.06 232 ARG A N 1
ATOM 1827 C CA . ARG A 1 232 ? -3.674 -11.016 -11.5 1 97.06 232 ARG A CA 1
ATOM 1828 C C . ARG A 1 232 ? -2.961 -9.961 -12.328 1 97.06 232 ARG A C 1
ATOM 1830 O O . ARG A 1 232 ? -2.025 -10.266 -13.07 1 97.06 232 ARG A O 1
ATOM 1837 N N . LYS A 1 233 ? -3.42 -8.727 -12.195 1 97.62 233 LYS A N 1
ATOM 1838 C CA . LYS A 1 233 ? -2.742 -7.637 -12.891 1 97.62 233 LYS A CA 1
ATOM 1839 C C . LYS A 1 233 ? -1.294 -7.504 -12.43 1 97.62 233 LYS A C 1
ATOM 1841 O O . LYS A 1 233 ? -0.391 -7.309 -13.25 1 97.62 233 LYS A O 1
ATOM 1846 N N . ALA A 1 234 ? -1.095 -7.59 -11.117 1 96.75 234 ALA A N 1
ATOM 1847 C CA . ALA A 1 234 ? 0.26 -7.523 -10.578 1 96.75 234 ALA A CA 1
ATOM 1848 C C . ALA A 1 234 ? 1.141 -8.625 -11.164 1 96.75 234 ALA A C 1
ATOM 1850 O O . ALA A 1 234 ? 2.287 -8.375 -11.539 1 96.75 234 ALA A O 1
ATOM 1851 N N . ALA A 1 235 ? 0.586 -9.789 -11.25 1 95.38 235 ALA A N 1
ATOM 1852 C CA . ALA A 1 235 ? 1.333 -10.906 -11.82 1 95.38 235 ALA A CA 1
ATOM 1853 C C . ALA A 1 235 ? 1.715 -10.617 -13.273 1 95.38 235 ALA A C 1
ATOM 1855 O O . ALA A 1 235 ? 2.84 -10.898 -13.695 1 95.38 235 ALA A O 1
ATOM 1856 N N . LEU A 1 236 ? 0.773 -10.078 -14.008 1 95.75 236 LEU A N 1
ATOM 1857 C CA . LEU A 1 236 ? 1.034 -9.773 -15.406 1 95.75 236 LEU A CA 1
ATOM 1858 C C . LEU A 1 236 ? 2.123 -8.719 -15.539 1 95.75 236 LEU A C 1
ATOM 1860 O O . LEU A 1 236 ? 2.914 -8.75 -16.484 1 95.75 236 LEU A O 1
ATOM 1864 N N . GLU A 1 237 ? 2.191 -7.816 -14.625 1 95.12 237 GLU A N 1
ATOM 1865 C CA . GLU A 1 237 ? 3.189 -6.754 -14.664 1 95.12 237 GLU A CA 1
ATOM 1866 C C . GLU A 1 237 ? 4.602 -7.312 -14.508 1 95.12 237 GLU A C 1
ATOM 1868 O O . GLU A 1 237 ? 5.555 -6.773 -15.078 1 95.12 237 GLU A O 1
ATOM 1873 N N . THR A 1 238 ? 4.77 -8.375 -13.734 1 93.25 238 THR A N 1
ATOM 1874 C CA . THR A 1 238 ? 6.086 -8.992 -13.633 1 93.25 238 THR A CA 1
ATOM 1875 C C . THR A 1 238 ? 6.527 -9.555 -14.977 1 93.25 238 THR A C 1
ATOM 1877 O O . THR A 1 238 ? 7.711 -9.516 -15.32 1 93.25 238 THR A O 1
ATOM 1880 N N . LEU A 1 239 ? 5.551 -10.055 -15.75 1 91.5 239 LEU A N 1
ATOM 1881 C CA . LEU A 1 239 ? 5.852 -10.656 -17.047 1 91.5 239 LEU A CA 1
ATOM 1882 C C . LEU A 1 239 ? 6.172 -9.578 -18.078 1 91.5 239 LEU A C 1
ATOM 1884 O O . LEU A 1 239 ? 6.969 -9.812 -19 1 91.5 239 LEU A O 1
ATOM 1888 N N . VAL A 1 240 ? 5.57 -8.453 -17.875 1 92.69 240 VAL A N 1
ATOM 1889 C CA . VAL A 1 240 ? 5.688 -7.406 -18.891 1 92.69 240 VAL A CA 1
ATOM 1890 C C . VAL A 1 240 ? 6.852 -6.477 -18.531 1 92.69 240 VAL A C 1
ATOM 1892 O O . VAL A 1 240 ? 7.602 -6.055 -19.422 1 92.69 240 VAL A O 1
ATOM 1895 N N . TYR A 1 241 ? 7.004 -6.176 -17.234 1 91.38 241 TYR A N 1
ATOM 1896 C CA . TYR A 1 241 ? 7.949 -5.133 -16.859 1 91.38 241 TYR A CA 1
ATOM 1897 C C . TYR A 1 241 ? 9.07 -5.695 -15.992 1 91.38 241 TYR A C 1
ATOM 1899 O O . TYR A 1 241 ? 10.055 -5.004 -15.711 1 91.38 241 TYR A O 1
ATOM 1907 N N . GLY A 1 242 ? 8.961 -6.926 -15.602 1 91.56 242 GLY A N 1
ATOM 1908 C CA . GLY A 1 242 ? 10 -7.555 -14.797 1 91.56 242 GLY A CA 1
ATOM 1909 C C . GLY A 1 242 ? 9.602 -7.727 -13.344 1 91.56 242 GLY A C 1
ATOM 1910 O O . GLY A 1 242 ? 8.695 -7.051 -12.859 1 91.56 242 GLY A O 1
ATOM 1911 N N . ASP A 1 243 ? 10.289 -8.492 -12.656 1 91.69 243 ASP A N 1
ATOM 1912 C CA . ASP A 1 243 ? 9.93 -8.914 -11.312 1 91.69 243 ASP A CA 1
ATOM 1913 C C . ASP A 1 243 ? 10.242 -7.824 -10.289 1 91.69 243 ASP A C 1
ATOM 1915 O O . ASP A 1 243 ? 9.602 -7.754 -9.234 1 91.69 243 ASP A O 1
ATOM 1919 N N . ALA A 1 244 ? 11.242 -6.984 -10.562 1 90.44 244 ALA A N 1
ATOM 1920 C CA . ALA A 1 244 ? 11.609 -5.938 -9.617 1 90.44 244 ALA A CA 1
ATOM 1921 C C . ALA A 1 244 ? 11.008 -4.594 -10.023 1 90.44 244 ALA A C 1
ATOM 1923 O O . ALA A 1 244 ? 11.422 -3.545 -9.523 1 90.44 244 ALA A O 1
ATOM 1924 N N . SER A 1 245 ? 10.094 -4.605 -10.961 1 91.5 245 SER A N 1
ATOM 1925 C CA . SER A 1 245 ? 9.555 -3.375 -11.523 1 91.5 245 SER A CA 1
ATOM 1926 C C . SER A 1 245 ? 8.75 -2.594 -10.492 1 91.5 245 SER A C 1
ATOM 1928 O O . SER A 1 245 ? 8.062 -3.186 -9.656 1 91.5 245 SER A O 1
ATOM 1930 N N . PRO A 1 246 ? 8.805 -1.265 -10.547 1 92.38 246 PRO A N 1
ATOM 1931 C CA . PRO A 1 246 ? 8 -0.438 -9.641 1 92.38 246 PRO A CA 1
ATOM 1932 C C . PRO A 1 246 ? 6.5 -0.598 -9.875 1 92.38 246 PRO A C 1
ATOM 1934 O O . PRO A 1 246 ? 5.711 -0.453 -8.938 1 92.38 246 PRO A O 1
ATOM 1937 N N . THR A 1 247 ? 6.117 -0.9 -11.109 1 92.56 247 THR A N 1
ATOM 1938 C CA . THR A 1 247 ? 4.695 -1.054 -11.406 1 92.56 247 THR A CA 1
ATOM 1939 C C . THR A 1 247 ? 4.125 -2.277 -10.695 1 92.56 247 THR A C 1
ATOM 1941 O O . THR A 1 247 ? 3.006 -2.238 -10.18 1 92.56 247 THR A O 1
ATOM 1944 N N . TYR A 1 248 ? 4.945 -3.367 -10.727 1 94.88 248 TYR A N 1
ATOM 1945 C CA . TYR A 1 248 ? 4.5 -4.516 -9.945 1 94.88 248 TYR A CA 1
ATOM 1946 C C . TYR A 1 248 ? 4.348 -4.145 -8.477 1 94.88 248 TYR A C 1
ATOM 1948 O O . TYR A 1 248 ? 3.346 -4.488 -7.84 1 94.88 248 TYR A O 1
ATOM 1956 N N . TRP A 1 249 ? 5.359 -3.457 -7.895 1 96.25 249 TRP A N 1
ATOM 1957 C CA . TRP A 1 249 ? 5.352 -3.094 -6.48 1 96.25 249 TRP A CA 1
ATOM 1958 C C . TRP A 1 249 ? 4.109 -2.275 -6.137 1 96.25 249 TRP A C 1
ATOM 1960 O O . TRP A 1 249 ? 3.441 -2.543 -5.137 1 96.25 249 TRP A O 1
ATOM 1970 N N . SER A 1 250 ? 3.791 -1.352 -6.98 1 95.06 250 SER A N 1
ATOM 1971 C CA . SER A 1 250 ? 2.623 -0.501 -6.773 1 95.06 250 SER A CA 1
ATOM 1972 C C . SER A 1 250 ? 1.332 -1.312 -6.82 1 95.06 250 SER A C 1
ATOM 1974 O O . SER A 1 250 ? 0.44 -1.118 -5.992 1 95.06 250 SER A O 1
ATOM 1976 N N . SER A 1 251 ? 1.243 -2.197 -7.781 1 96.44 251 SER A N 1
ATOM 1977 C CA . SER A 1 251 ? 0.042 -3.014 -7.926 1 96.44 251 SER A CA 1
ATOM 1978 C C . SER A 1 251 ? -0.11 -3.984 -6.758 1 96.44 251 SER A C 1
ATOM 1980 O O . SER A 1 251 ? -1.221 -4.215 -6.277 1 96.44 251 SER A O 1
ATOM 1982 N N . HIS A 1 252 ? 0.99 -4.555 -6.367 1 97.19 252 HIS A N 1
ATOM 1983 C CA . HIS A 1 252 ? 0.958 -5.449 -5.215 1 97.19 252 HIS A CA 1
ATOM 1984 C C . HIS A 1 252 ? 0.513 -4.707 -3.959 1 97.19 252 HIS A C 1
ATOM 1986 O O . HIS A 1 252 ? -0.269 -5.238 -3.166 1 97.19 252 HIS A O 1
ATOM 1992 N N . SER A 1 253 ? 1.009 -3.5 -3.805 1 97.06 253 SER A N 1
ATOM 1993 C CA . SER A 1 253 ? 0.615 -2.693 -2.654 1 97.06 253 SER A CA 1
ATOM 1994 C C . SER A 1 253 ? -0.883 -2.406 -2.666 1 97.06 253 SER A C 1
ATOM 1996 O O . SER A 1 253 ? -1.528 -2.398 -1.616 1 97.06 253 SER A O 1
ATOM 1998 N N . LEU A 1 254 ? -1.394 -2.121 -3.832 1 96.25 254 LEU A N 1
ATOM 1999 C CA . LEU A 1 254 ? -2.832 -1.907 -3.953 1 96.25 254 LEU A CA 1
ATOM 2000 C C . LEU A 1 254 ? -3.604 -3.156 -3.541 1 96.25 254 LEU A C 1
ATOM 2002 O O . LEU A 1 254 ? -4.637 -3.061 -2.873 1 96.25 254 LEU A O 1
ATOM 2006 N N . CYS A 1 255 ? -3.092 -4.301 -3.904 1 96.94 255 CYS A N 1
ATOM 2007 C CA . CYS A 1 255 ? -3.713 -5.57 -3.549 1 96.94 255 CYS A CA 1
ATOM 2008 C C . CYS A 1 255 ? -3.77 -5.742 -2.035 1 96.94 255 CYS A C 1
ATOM 2010 O O . CYS A 1 255 ? -4.824 -6.062 -1.481 1 96.94 255 CYS A O 1
ATOM 2012 N N . VAL A 1 256 ? -2.676 -5.5 -1.414 1 97.94 256 VAL A N 1
ATOM 2013 C CA . VAL A 1 256 ? -2.584 -5.688 0.031 1 97.94 256 VAL A CA 1
ATOM 2014 C C . VAL A 1 256 ? -3.494 -4.684 0.739 1 97.94 256 VAL A C 1
ATOM 2016 O O . VAL A 1 256 ? -4.203 -5.039 1.682 1 97.94 256 VAL A O 1
ATOM 2019 N N . SER A 1 257 ? -3.479 -3.447 0.236 1 97.19 257 SER A N 1
ATOM 2020 C CA . SER A 1 257 ? -4.316 -2.412 0.835 1 97.19 257 SER A CA 1
ATOM 2021 C C . SER A 1 257 ? -5.797 -2.758 0.714 1 97.19 257 SER A C 1
ATOM 2023 O O . SER A 1 257 ? -6.555 -2.604 1.673 1 97.19 257 SER A O 1
ATOM 2025 N N . MET A 1 258 ? -6.227 -3.217 -0.458 1 97.19 258 MET A N 1
ATOM 2026 C CA . MET A 1 258 ? -7.621 -3.604 -0.661 1 97.19 258 MET A CA 1
ATOM 2027 C C . MET A 1 258 ? -7.98 -4.805 0.205 1 97.19 258 MET A C 1
ATOM 2029 O O . MET A 1 258 ? -9.078 -4.863 0.767 1 97.19 258 MET A O 1
ATOM 2033 N N . LEU A 1 259 ? -7.043 -5.758 0.327 1 98.25 259 LEU A N 1
ATOM 2034 C CA . LEU A 1 259 ? -7.234 -6.941 1.162 1 98.25 259 LEU A CA 1
ATOM 2035 C C . LEU A 1 259 ? -7.512 -6.547 2.607 1 98.25 259 LEU A C 1
ATOM 2037 O O . LEU A 1 259 ? -8.445 -7.062 3.227 1 98.25 259 LEU A O 1
ATOM 2041 N N . ILE A 1 260 ? -6.777 -5.598 3.143 1 97.38 260 ILE A N 1
ATOM 2042 C CA . ILE A 1 260 ? -6.926 -5.137 4.52 1 97.38 260 ILE A CA 1
ATOM 2043 C C . ILE A 1 260 ? -8.242 -4.379 4.672 1 97.38 260 ILE A C 1
ATOM 2045 O O . ILE A 1 260 ? -8.969 -4.574 5.648 1 97.38 260 ILE A O 1
ATOM 2049 N N . PHE A 1 261 ? -8.555 -3.535 3.658 1 96.62 261 PHE A N 1
ATOM 2050 C CA . PHE A 1 261 ? -9.781 -2.752 3.707 1 96.62 261 PHE A CA 1
ATOM 2051 C C . PHE A 1 261 ? -11 -3.662 3.75 1 96.62 261 PHE A C 1
ATOM 2053 O O . PHE A 1 261 ? -11.969 -3.377 4.457 1 96.62 261 PHE A O 1
ATOM 2060 N N . LEU A 1 262 ? -10.914 -4.797 2.982 1 95.25 262 LEU A N 1
ATOM 2061 C CA . LEU A 1 262 ? -12.031 -5.73 2.887 1 95.25 262 LEU A CA 1
ATOM 2062 C C . LEU A 1 262 ? -12.078 -6.652 4.098 1 95.25 262 LEU A C 1
ATOM 2064 O O . LEU A 1 262 ? -13.047 -7.387 4.293 1 95.25 262 LEU A O 1
ATOM 2068 N N . GLY A 1 263 ? -11.008 -6.715 4.906 1 95.44 263 GLY A N 1
ATOM 2069 C CA . GLY A 1 263 ? -10.984 -7.492 6.137 1 95.44 263 GLY A CA 1
ATOM 2070 C C . GLY A 1 263 ? -10.594 -8.945 5.918 1 95.44 263 GLY A C 1
ATOM 2071 O O . GLY A 1 263 ? -10.906 -9.805 6.738 1 95.44 263 GLY A O 1
ATOM 2072 N N . LEU A 1 264 ? -9.875 -9.234 4.758 1 96.38 264 LEU A N 1
ATOM 2073 C CA . LEU A 1 264 ? -9.523 -10.617 4.465 1 96.38 264 LEU A CA 1
ATOM 2074 C C . LEU A 1 264 ? -8.414 -11.109 5.395 1 96.38 264 LEU A C 1
ATOM 2076 O O . LEU A 1 264 ? -8.188 -12.312 5.516 1 96.38 264 LEU A O 1
ATOM 2080 N N . HIS A 1 265 ? -7.691 -10.227 6.039 1 96.19 265 HIS A N 1
ATOM 2081 C CA . HIS A 1 265 ? -6.609 -10.609 6.938 1 96.19 265 HIS A CA 1
ATOM 2082 C C . HIS A 1 265 ? -7.152 -11.117 8.273 1 96.19 265 HIS A C 1
ATOM 2084 O O . HIS A 1 265 ? -6.418 -11.711 9.055 1 96.19 265 HIS A O 1
ATOM 2090 N N . ALA A 1 266 ? -8.438 -10.766 8.492 1 92.06 266 ALA A N 1
ATOM 2091 C CA . ALA A 1 266 ? -9.008 -11.086 9.805 1 92.06 266 ALA A CA 1
ATOM 2092 C C . ALA A 1 266 ? -10.18 -12.062 9.672 1 92.06 266 ALA A C 1
ATOM 2094 O O . ALA A 1 266 ? -10.969 -11.969 8.727 1 92.06 266 ALA A O 1
ATOM 2095 N N . SER A 1 267 ? -10.133 -13.094 10.484 1 76.12 267 SER A N 1
ATOM 2096 C CA . SER A 1 267 ? -11.258 -14.023 10.516 1 76.12 267 SER A CA 1
ATOM 2097 C C . SER A 1 267 ? -12.484 -13.391 11.156 1 76.12 267 SER A C 1
ATOM 2099 O O . SER A 1 267 ? -12.367 -12.547 12.047 1 76.12 267 SER A O 1
ATOM 2101 N N . SER A 1 268 ? -13.484 -13.148 10.422 1 56.88 268 SER A N 1
ATOM 2102 C CA . SER A 1 268 ? -14.711 -12.586 10.977 1 56.88 268 SER A CA 1
ATOM 2103 C C . SER A 1 268 ? -14.977 -13.109 12.391 1 56.88 268 SER A C 1
ATOM 2105 O O . SER A 1 268 ? -14.797 -14.305 12.656 1 56.88 268 SER A O 1
ATOM 2107 N N . ASN A 1 269 ? -14.492 -12.25 13.391 1 46.16 269 ASN A N 1
ATOM 2108 C CA . ASN A 1 269 ? -14.867 -12.547 14.773 1 46.16 269 ASN A CA 1
ATOM 2109 C C . ASN A 1 269 ? -16.25 -13.18 14.859 1 46.16 269 ASN A C 1
ATOM 2111 O O . ASN A 1 269 ? -16.906 -13.117 15.906 1 46.16 269 ASN A O 1
ATOM 2115 N N . THR A 1 270 ? -17.047 -13.289 14.086 1 38.84 270 THR A N 1
ATOM 2116 C CA . THR A 1 270 ? -18.078 -13.922 14.891 1 38.84 270 THR A CA 1
ATOM 2117 C C . THR A 1 270 ? -17.469 -14.828 15.953 1 38.84 270 THR A C 1
ATOM 2119 O O . THR A 1 270 ? -16.281 -15.172 15.867 1 38.84 270 THR A O 1
ATOM 2122 N N . SER A 1 271 ? -18.156 -15.633 16.922 1 31.12 271 SER A N 1
ATOM 2123 C CA . SER A 1 271 ? -17.766 -16.297 18.156 1 31.12 271 SER A CA 1
ATOM 2124 C C . SER A 1 271 ? -16.438 -17.016 18.016 1 31.12 271 SER A C 1
ATOM 2126 O O . SER A 1 271 ? -16.266 -17.844 17.109 1 31.12 271 SER A O 1
ATOM 2128 N N . ARG A 1 272 ? -15.102 -16.422 18.375 1 34.34 272 ARG A N 1
ATOM 2129 C CA . ARG A 1 272 ? -13.953 -17.219 18.797 1 34.34 272 ARG A CA 1
ATOM 2130 C C . ARG A 1 272 ? -14.344 -18.672 19.016 1 34.34 272 ARG A C 1
ATOM 2132 O O . ARG A 1 272 ? -13.477 -19.547 19.094 1 34.34 272 ARG A O 1
ATOM 2139 N N . LEU A 1 273 ? -15.305 -18.719 19.844 1 33.66 273 LEU A N 1
ATOM 2140 C CA . LEU A 1 273 ? -15.812 -20.031 20.234 1 33.66 273 LEU A CA 1
ATOM 2141 C C . LEU A 1 273 ? -16.062 -20.906 19.016 1 33.66 273 LEU A C 1
ATOM 2143 O O . LEU A 1 273 ? -16.078 -22.125 19.125 1 33.66 273 LEU A O 1
ATOM 2147 N N . GLN A 1 274 ? -16.797 -20.25 17.969 1 34 274 GLN A N 1
ATOM 2148 C CA . GLN A 1 274 ? -17.234 -21.25 17.016 1 34 274 GLN A CA 1
ATOM 2149 C C . GLN A 1 274 ? -16.172 -21.5 15.945 1 34 274 GLN A C 1
ATOM 2151 O O . GLN A 1 274 ? -16.406 -21.266 14.758 1 34 274 GLN A O 1
ATOM 2156 N N . CYS A 1 275 ? -15.055 -21 16.031 1 39.91 275 CYS A N 1
ATOM 2157 C CA . CYS A 1 275 ? -13.992 -21.438 15.133 1 39.91 275 CYS A CA 1
ATOM 2158 C C . CYS A 1 275 ? -14.25 -22.859 14.641 1 39.91 275 CYS A C 1
ATOM 2160 O O . CYS A 1 275 ? -13.453 -23.406 13.875 1 39.91 275 CYS A O 1
ATOM 2162 N N . GLN A 1 276 ? -14.773 -23.469 15.555 1 42.81 276 GLN A N 1
ATOM 2163 C CA . GLN A 1 276 ? -14.938 -24.859 15.141 1 42.81 276 GLN A CA 1
ATOM 2164 C C . GLN A 1 276 ? -15.352 -24.953 13.68 1 42.81 276 GLN A C 1
ATOM 2166 O O . GLN A 1 276 ? -15.422 -23.938 12.977 1 42.81 276 GLN A O 1
ATOM 2171 N N . SER A 1 277 ? -16.562 -25.656 13.461 1 48.62 277 SER A N 1
ATOM 2172 C CA . SER A 1 277 ? -17.016 -26.438 12.32 1 48.62 277 SER A CA 1
ATOM 2173 C C . SER A 1 277 ? -17.531 -25.547 11.211 1 48.62 277 SER A C 1
ATOM 2175 O O . SER A 1 277 ? -18.75 -25.422 11.023 1 48.62 277 SER A O 1
ATOM 2177 N N . GLU A 1 278 ? -16.953 -24.281 11.086 1 58.69 278 GLU A N 1
ATOM 2178 C CA . GLU A 1 278 ? -17.594 -23.516 10.023 1 58.69 278 GLU A CA 1
ATOM 2179 C C . GLU A 1 278 ? -17.734 -24.344 8.75 1 58.69 278 GLU A C 1
ATOM 2181 O O . GLU A 1 278 ? -16.797 -25.016 8.336 1 58.69 278 GLU A O 1
ATOM 2186 N N . LYS A 1 279 ? -18.906 -24.516 8.453 1 74.81 279 LYS A N 1
ATOM 2187 C CA . LYS A 1 279 ? -19.219 -25.188 7.195 1 74.81 279 LYS A CA 1
ATOM 2188 C C . LYS A 1 279 ? -18.5 -24.516 6.027 1 74.81 279 LYS A C 1
ATOM 2190 O O . LYS A 1 279 ? -18.578 -23.297 5.863 1 74.81 279 LYS A O 1
ATOM 2195 N N . PRO A 1 280 ? -17.609 -25.25 5.457 1 86.31 280 PRO A N 1
ATOM 2196 C CA . PRO A 1 280 ? -16.922 -24.688 4.289 1 86.31 280 PRO A CA 1
ATOM 2197 C C . PRO A 1 280 ? -17.906 -24.109 3.264 1 86.31 280 PRO A C 1
ATOM 2199 O O . PRO A 1 280 ? -19 -24.641 3.072 1 86.31 280 PRO A O 1
ATOM 2202 N N . SER A 1 281 ? -17.719 -22.984 2.846 1 90.5 281 SER A N 1
ATOM 2203 C CA . SER A 1 281 ? -18.484 -22.344 1.782 1 90.5 281 SER A CA 1
ATOM 2204 C C . SER A 1 281 ? -17.562 -21.844 0.664 1 90.5 281 SER A C 1
ATOM 2206 O O . SER A 1 281 ? -16.359 -21.688 0.864 1 90.5 281 SER A O 1
ATOM 2208 N N . PHE A 1 282 ? -18.141 -21.703 -0.489 1 93.31 282 PHE A N 1
ATOM 2209 C CA . PHE A 1 282 ? -17.359 -21.281 -1.646 1 93.31 282 PHE A CA 1
ATOM 2210 C C . PHE A 1 282 ? -16.656 -19.969 -1.374 1 93.31 282 PHE A C 1
ATOM 2212 O O . PHE A 1 282 ? -15.445 -19.859 -1.523 1 93.31 282 PHE A O 1
ATOM 2219 N N . CYS A 1 283 ? -17.438 -18.938 -0.943 1 94.06 283 CYS A N 1
ATOM 2220 C CA . CYS A 1 283 ? -16.875 -17.609 -0.778 1 94.06 283 CYS A CA 1
ATOM 2221 C C . CYS A 1 283 ? -15.828 -17.594 0.333 1 94.06 283 CYS A C 1
ATOM 2223 O O . CYS A 1 283 ? -14.812 -16.906 0.224 1 94.06 283 CYS A O 1
ATOM 2225 N N . ALA A 1 284 ? -16.047 -18.328 1.397 1 92.75 284 ALA A N 1
ATOM 2226 C CA . ALA A 1 284 ? -15.078 -18.391 2.486 1 92.75 284 ALA A CA 1
ATOM 2227 C C . ALA A 1 284 ? -13.758 -18.984 2.016 1 92.75 284 ALA A C 1
ATOM 2229 O O . ALA A 1 284 ? -12.688 -18.438 2.281 1 92.75 284 ALA A O 1
ATOM 2230 N N . GLU A 1 285 ? -13.828 -20.125 1.203 1 93.88 285 GLU A N 1
ATOM 2231 C CA . GLU A 1 285 ? -12.617 -20.781 0.709 1 93.88 285 GLU A CA 1
ATOM 2232 C C . GLU A 1 285 ? -11.93 -19.938 -0.351 1 93.88 285 GLU A C 1
ATOM 2234 O O . GLU A 1 285 ? -10.695 -19.891 -0.408 1 93.88 285 GLU A O 1
ATOM 2239 N N . ASN A 1 286 ? -12.766 -19.359 -1.168 1 94.38 286 ASN A N 1
ATOM 2240 C CA . ASN A 1 286 ? -12.195 -18.484 -2.182 1 94.38 286 ASN A CA 1
ATOM 2241 C C . ASN A 1 286 ? -11.445 -17.312 -1.551 1 94.38 286 ASN A C 1
ATOM 2243 O O . ASN A 1 286 ? -10.383 -16.922 -2.031 1 94.38 286 ASN A O 1
ATOM 2247 N N . ARG A 1 287 ? -11.992 -16.734 -0.511 1 95.62 287 ARG A N 1
ATOM 2248 C CA . ARG A 1 287 ? -11.359 -15.633 0.215 1 95.62 287 ARG A CA 1
ATOM 2249 C C . ARG A 1 287 ? -10.047 -16.078 0.841 1 95.62 287 ARG A C 1
ATOM 2251 O O . ARG A 1 287 ? -9.047 -15.359 0.775 1 95.62 287 ARG A O 1
ATOM 2258 N N . ARG A 1 288 ? -10.055 -17.25 1.406 1 96.25 288 ARG A N 1
ATOM 2259 C CA . ARG A 1 288 ? -8.836 -17.781 1.992 1 96.25 288 ARG A CA 1
ATOM 2260 C C . ARG A 1 288 ? -7.77 -18.016 0.923 1 96.25 288 ARG A C 1
ATOM 2262 O O . ARG A 1 288 ? -6.582 -17.797 1.161 1 96.25 288 ARG A O 1
ATOM 2269 N N . LEU A 1 289 ? -8.227 -18.469 -0.224 1 96.38 289 LEU A N 1
ATOM 2270 C CA . LEU A 1 289 ? -7.312 -18.703 -1.335 1 96.38 289 LEU A CA 1
ATOM 2271 C C . LEU A 1 289 ? -6.641 -17.406 -1.777 1 96.38 289 LEU A C 1
ATOM 2273 O O . LEU A 1 289 ? -5.422 -17.359 -1.938 1 96.38 289 LEU A O 1
ATOM 2277 N N . ILE A 1 290 ? -7.43 -16.328 -1.986 1 96.69 290 ILE A N 1
ATOM 2278 C CA . ILE A 1 290 ? -6.906 -15.039 -2.426 1 96.69 290 ILE A CA 1
ATOM 2279 C C . ILE A 1 290 ? -5.949 -14.484 -1.374 1 96.69 290 ILE A C 1
ATOM 2281 O O . ILE A 1 290 ? -4.859 -14.008 -1.706 1 96.69 290 ILE A O 1
ATOM 2285 N N . PHE A 1 291 ? -6.352 -14.633 -0.095 1 97.62 291 PHE A N 1
ATOM 2286 C CA . PHE A 1 291 ? -5.512 -14.156 0.998 1 97.62 291 PHE A CA 1
ATOM 2287 C C . PHE A 1 291 ? -4.168 -14.875 1 1 97.62 291 PHE A C 1
ATOM 2289 O O . PHE A 1 291 ? -3.117 -14.234 1.065 1 97.62 291 PHE A O 1
ATOM 2296 N N . ALA A 1 292 ? -4.227 -16.172 0.911 1 97.69 292 ALA A N 1
ATOM 2297 C CA . ALA A 1 292 ? -3.01 -16.984 0.953 1 97.69 292 ALA A CA 1
ATOM 2298 C C . ALA A 1 292 ? -2.078 -16.625 -0.205 1 97.69 292 ALA A C 1
ATOM 2300 O O . ALA A 1 292 ? -0.861 -16.547 -0.026 1 97.69 292 ALA A O 1
ATOM 2301 N N . TYR A 1 293 ? -2.701 -16.438 -1.339 1 96.88 293 TYR A N 1
ATOM 2302 C CA . TYR A 1 293 ? -1.933 -16.094 -2.531 1 96.88 293 TYR A CA 1
ATOM 2303 C C . TYR A 1 293 ? -1.194 -14.773 -2.346 1 96.88 293 TYR A C 1
ATOM 2305 O O . TYR A 1 293 ? 0.007 -14.68 -2.611 1 96.88 293 TYR A O 1
ATOM 2313 N N . ILE A 1 294 ? -1.871 -13.758 -1.878 1 97.75 294 ILE A N 1
ATOM 2314 C CA . ILE A 1 294 ? -1.309 -12.422 -1.731 1 97.75 294 ILE A CA 1
ATOM 2315 C C . ILE A 1 294 ? -0.275 -12.422 -0.607 1 97.75 294 ILE A C 1
ATOM 2317 O O . ILE A 1 294 ? 0.791 -11.812 -0.739 1 97.75 294 ILE A O 1
ATOM 2321 N N . PHE A 1 295 ? -0.569 -13.109 0.486 1 98.31 295 PHE A N 1
ATOM 2322 C CA . PHE A 1 295 ? 0.352 -13.18 1.614 1 98.31 295 PHE A CA 1
ATOM 2323 C C . PHE A 1 295 ? 1.655 -13.859 1.21 1 98.31 295 PHE A C 1
ATOM 2325 O O . PHE A 1 295 ? 2.74 -13.359 1.518 1 98.31 295 PHE A O 1
ATOM 2332 N N . ALA A 1 296 ? 1.538 -14.961 0.537 1 97.94 296 ALA A N 1
ATOM 2333 C CA . ALA A 1 296 ? 2.723 -15.703 0.11 1 97.94 296 ALA A CA 1
ATOM 2334 C C . ALA A 1 296 ? 3.549 -14.891 -0.885 1 97.94 296 ALA A C 1
ATOM 2336 O O . ALA A 1 296 ? 4.781 -14.898 -0.829 1 97.94 296 ALA A O 1
ATOM 2337 N N . ASN A 1 297 ? 2.879 -14.242 -1.764 1 97 297 ASN A N 1
ATOM 2338 C CA . ASN A 1 297 ? 3.586 -13.414 -2.736 1 97 297 ASN A CA 1
ATOM 2339 C C . ASN A 1 297 ? 4.305 -12.25 -2.062 1 97 297 ASN A C 1
ATOM 2341 O O . ASN A 1 297 ? 5.379 -11.844 -2.504 1 97 297 ASN A O 1
ATOM 2345 N N . ASP A 1 298 ? 3.643 -11.695 -1.089 1 97.94 298 ASP A N 1
ATOM 2346 C CA . ASP A 1 298 ? 4.273 -10.625 -0.325 1 97.94 298 ASP A CA 1
ATOM 2347 C C . ASP A 1 298 ? 5.613 -11.078 0.253 1 97.94 298 ASP A C 1
ATOM 2349 O O . ASP A 1 298 ? 6.609 -10.359 0.158 1 97.94 298 ASP A O 1
ATOM 2353 N N . LYS A 1 299 ? 5.668 -12.25 0.792 1 98.12 299 LYS A N 1
ATOM 2354 C CA . LYS A 1 299 ? 6.898 -12.75 1.408 1 98.12 299 LYS A CA 1
ATOM 2355 C C . LYS A 1 299 ? 7.938 -13.109 0.35 1 98.12 299 LYS A C 1
ATOM 2357 O O . LYS A 1 299 ? 9.141 -12.922 0.564 1 98.12 299 LYS A O 1
ATOM 2362 N N . ALA A 1 300 ? 7.418 -13.656 -0.718 1 96.69 300 ALA A N 1
ATOM 2363 C CA . ALA A 1 300 ? 8.344 -13.961 -1.807 1 96.69 300 ALA A CA 1
ATOM 2364 C C . ALA A 1 300 ? 9.047 -12.695 -2.293 1 96.69 300 ALA A C 1
ATOM 2366 O O . ALA A 1 300 ? 10.25 -12.711 -2.549 1 96.69 300 ALA A O 1
ATOM 2367 N N . MET A 1 301 ? 8.344 -11.633 -2.344 1 96.31 301 MET A N 1
ATOM 2368 C CA . MET A 1 301 ? 8.922 -10.375 -2.826 1 96.31 301 MET A CA 1
ATOM 2369 C C . MET A 1 301 ? 9.883 -9.789 -1.801 1 96.31 301 MET A C 1
ATOM 2371 O O . MET A 1 301 ? 10.883 -9.164 -2.166 1 96.31 301 MET A O 1
ATOM 2375 N N . VAL A 1 302 ? 9.555 -9.969 -0.551 1 96.94 302 VAL A N 1
ATOM 2376 C CA . VAL A 1 302 ? 10.461 -9.516 0.502 1 96.94 302 VAL A CA 1
ATOM 2377 C C . VAL A 1 302 ? 11.789 -10.242 0.393 1 96.94 302 VAL A C 1
ATOM 2379 O O . VAL A 1 302 ? 12.859 -9.633 0.494 1 96.94 302 VAL A O 1
ATOM 2382 N N . SER A 1 303 ? 11.719 -11.523 0.132 1 95.62 303 SER A N 1
ATOM 2383 C CA . SER A 1 303 ? 12.938 -12.328 0.011 1 95.62 303 SER A CA 1
ATOM 2384 C C . SER A 1 303 ? 13.719 -11.953 -1.242 1 95.62 303 SER A C 1
ATOM 2386 O O . SER A 1 303 ? 14.93 -12.164 -1.307 1 95.62 303 SER A O 1
ATOM 2388 N N . PHE A 1 304 ? 13.016 -11.43 -2.227 1 96.06 304 PHE A N 1
ATOM 2389 C CA . PHE A 1 304 ? 13.617 -11.102 -3.516 1 96.06 304 PHE A CA 1
ATOM 2390 C C . PHE A 1 304 ? 14.188 -9.688 -3.5 1 96.06 304 PHE A C 1
ATOM 2392 O O . PHE A 1 304 ? 15.281 -9.453 -4.012 1 96.06 304 PHE A O 1
ATOM 2399 N N . THR A 1 305 ? 13.516 -8.68 -2.844 1 95.44 305 THR A N 1
ATOM 2400 C CA . THR A 1 305 ? 13.914 -7.277 -2.932 1 95.44 305 THR A CA 1
ATOM 2401 C C . THR A 1 305 ? 14.516 -6.805 -1.611 1 95.44 305 THR A C 1
ATOM 2403 O O . THR A 1 305 ? 15.258 -5.82 -1.58 1 95.44 305 THR A O 1
ATOM 2406 N N . GLY A 1 306 ? 14.141 -7.453 -0.494 1 95.62 306 GLY A N 1
ATOM 2407 C CA . GLY A 1 306 ? 14.578 -6.988 0.814 1 95.62 306 GLY A CA 1
ATOM 2408 C C . GLY A 1 306 ? 13.773 -5.809 1.324 1 95.62 306 GLY A C 1
ATOM 2409 O O . GLY A 1 306 ? 14.141 -5.184 2.322 1 95.62 306 GLY A O 1
ATOM 2410 N N . ARG A 1 307 ? 12.727 -5.398 0.625 1 96.5 307 ARG A N 1
ATOM 2411 C CA . ARG A 1 307 ? 11.789 -4.398 1.138 1 96.5 307 ARG A CA 1
ATOM 2412 C C . ARG A 1 307 ? 10.93 -4.98 2.252 1 96.5 307 ARG A C 1
ATOM 2414 O O . ARG A 1 307 ? 10.625 -6.176 2.248 1 96.5 307 ARG A O 1
ATOM 2421 N N . PRO A 1 308 ? 10.539 -4.16 3.191 1 96.19 308 PRO A N 1
ATOM 2422 C CA . PRO A 1 308 ? 9.688 -4.676 4.262 1 96.19 308 PRO A CA 1
ATOM 2423 C C . PRO A 1 308 ? 8.359 -5.238 3.744 1 96.19 308 PRO A C 1
ATOM 2425 O O . PRO A 1 308 ? 7.848 -4.77 2.723 1 96.19 308 PRO A O 1
ATOM 2428 N N . PRO A 1 309 ? 7.863 -6.285 4.457 1 97.38 309 PRO A N 1
ATOM 2429 C CA . PRO A 1 309 ? 6.555 -6.82 4.062 1 97.38 309 PRO A CA 1
ATOM 2430 C C . PRO A 1 309 ? 5.43 -5.801 4.215 1 97.38 309 PRO A C 1
ATOM 2432 O O . PRO A 1 309 ? 5.457 -4.977 5.133 1 97.38 309 PRO A O 1
ATOM 2435 N N . LEU A 1 310 ? 4.484 -5.82 3.344 1 97.69 310 LEU A N 1
ATOM 2436 C CA . LEU A 1 310 ? 3.332 -4.93 3.414 1 97.69 310 LEU A CA 1
ATOM 2437 C C . LEU A 1 310 ? 2.238 -5.523 4.293 1 97.69 310 LEU A C 1
ATOM 2439 O O . LEU A 1 310 ? 1.32 -4.816 4.715 1 97.69 310 LEU A O 1
ATOM 2443 N N . LEU A 1 311 ? 2.328 -6.809 4.523 1 96.31 311 LEU A N 1
ATOM 2444 C CA . LEU A 1 311 ? 1.363 -7.52 5.352 1 96.31 311 LEU A CA 1
ATOM 2445 C C . LEU A 1 311 ? 2.07 -8.422 6.359 1 96.31 311 LEU A C 1
ATOM 2447 O O . LEU A 1 311 ? 2.719 -9.398 5.977 1 96.31 311 LEU A O 1
ATOM 2451 N N . SER A 1 312 ? 1.945 -8.125 7.652 1 95.69 312 SER A N 1
ATOM 2452 C CA . SER A 1 312 ? 2.607 -8.906 8.695 1 95.69 312 SER A CA 1
ATOM 2453 C C . SER A 1 312 ? 1.702 -10.016 9.211 1 95.69 312 SER A C 1
ATOM 2455 O O . SER A 1 312 ? 0.499 -9.812 9.383 1 95.69 312 SER A O 1
ATOM 2457 N N . ARG A 1 313 ? 2.297 -11.141 9.484 1 95.44 313 ARG A N 1
ATOM 2458 C CA . ARG A 1 313 ? 1.543 -12.258 10.039 1 95.44 313 ARG A CA 1
ATOM 2459 C C . ARG A 1 313 ? 0.937 -11.898 11.391 1 95.44 313 ARG A C 1
ATOM 2461 O O . ARG A 1 313 ? -0.074 -12.469 11.797 1 95.44 313 ARG A O 1
ATOM 2468 N N . ARG A 1 314 ? 1.499 -10.922 12.062 1 93.94 314 ARG A N 1
ATOM 2469 C CA . ARG A 1 314 ? 1.084 -10.539 13.406 1 93.94 314 ARG A CA 1
ATOM 2470 C C . ARG A 1 314 ? -0.357 -10.039 13.414 1 93.94 314 ARG A C 1
ATOM 2472 O O . ARG A 1 314 ? -1.043 -10.125 14.438 1 93.94 314 ARG A O 1
ATOM 2479 N N . TYR A 1 315 ? -0.742 -9.531 12.312 1 95.31 315 TYR A N 1
ATOM 2480 C CA . TYR A 1 315 ? -2.064 -8.922 12.273 1 95.31 315 TYR A CA 1
ATOM 2481 C C . TYR A 1 315 ? -3.043 -9.789 11.492 1 95.31 315 TYR A C 1
ATOM 2483 O O . TYR A 1 315 ? -4.133 -9.336 11.125 1 95.31 315 TYR A O 1
ATOM 2491 N N . CYS A 1 316 ? -2.615 -11.039 11.109 1 95.38 316 CYS A N 1
ATOM 2492 C CA . CYS A 1 316 ? -3.443 -11.922 10.297 1 95.38 316 CYS A CA 1
ATOM 2493 C C . CYS A 1 316 ? -3.988 -13.078 11.125 1 95.38 316 CYS A C 1
ATOM 2495 O O . CYS A 1 316 ? -3.254 -13.688 11.906 1 95.38 316 CYS A O 1
ATOM 2497 N N . SER A 1 317 ? -5.25 -13.328 11.008 1 93.62 317 SER A N 1
ATOM 2498 C CA . SER A 1 317 ? -5.875 -14.43 11.734 1 93.62 317 SER A CA 1
ATOM 2499 C C . SER A 1 317 ? -6.629 -15.359 10.781 1 93.62 317 SER A C 1
ATOM 2501 O O . SER A 1 317 ? -7.273 -16.312 11.227 1 93.62 317 SER A O 1
ATOM 2503 N N . THR A 1 318 ? -6.531 -15.094 9.492 1 93.5 318 THR A N 1
ATOM 2504 C CA . THR A 1 318 ? -7.211 -15.93 8.508 1 93.5 318 THR A CA 1
ATOM 2505 C C . THR A 1 318 ? -6.578 -17.312 8.445 1 93.5 318 THR A C 1
ATOM 2507 O O . THR A 1 318 ? -5.363 -17.438 8.266 1 93.5 318 THR A O 1
ATOM 2510 N N . PRO A 1 319 ? -7.367 -18.328 8.602 1 92.88 319 PRO A N 1
ATOM 2511 C CA . PRO A 1 319 ? -6.816 -19.688 8.531 1 92.88 319 PRO A CA 1
ATOM 2512 C C . PRO A 1 319 ? -6.414 -20.078 7.109 1 92.88 319 PRO A C 1
ATOM 2514 O O . PRO A 1 319 ? -6.867 -19.469 6.141 1 92.88 319 PRO A O 1
ATOM 2517 N N . PRO A 1 320 ? -5.574 -21.109 7.008 1 95.44 320 PRO A N 1
ATOM 2518 C CA . PRO A 1 320 ? -5.211 -21.594 5.676 1 95.44 320 PRO A CA 1
ATOM 2519 C C . PRO A 1 320 ? -6.402 -22.156 4.914 1 95.44 320 PRO A C 1
ATOM 2521 O O . PRO A 1 320 ? -7.344 -22.672 5.523 1 95.44 320 PRO A O 1
ATOM 2524 N N . LEU A 1 321 ? -6.395 -22.047 3.594 1 95.44 321 LEU A N 1
ATOM 2525 C CA . LEU A 1 321 ? -7.43 -22.656 2.76 1 95.44 321 LEU A CA 1
ATOM 2526 C C . LEU A 1 321 ? -7.383 -24.172 2.852 1 95.44 321 LEU A C 1
ATOM 2528 O O . LEU A 1 321 ? -6.352 -24.75 3.213 1 95.44 321 LEU A O 1
ATOM 2532 N N . LEU A 1 322 ? -8.445 -24.766 2.514 1 95.25 322 LEU A N 1
ATOM 2533 C CA . LEU A 1 322 ? -8.523 -26.219 2.465 1 95.25 322 LEU A CA 1
ATOM 2534 C C . LEU A 1 322 ? -8 -26.75 1.134 1 95.25 322 LEU A C 1
ATOM 2536 O O . LEU A 1 322 ? -8.016 -26.031 0.127 1 95.25 322 LEU A O 1
ATOM 2540 N N . ASP A 1 323 ? -7.465 -27.938 1.197 1 95.69 323 ASP A N 1
ATOM 2541 C CA . ASP A 1 323 ? -6.918 -28.594 0.009 1 95.69 323 ASP A CA 1
ATOM 2542 C C . ASP A 1 323 ? -8.023 -29.25 -0.813 1 95.69 323 ASP A C 1
ATOM 2544 O O . ASP A 1 323 ? -8.125 -30.484 -0.865 1 95.69 323 ASP A O 1
ATOM 2548 N N . LEU A 1 324 ? -8.781 -28.406 -1.527 1 93.06 324 LEU A N 1
ATOM 2549 C CA . LEU A 1 324 ? -9.93 -28.844 -2.312 1 93.06 324 LEU A CA 1
ATOM 2550 C C . LEU A 1 324 ? -9.688 -28.625 -3.801 1 93.06 324 LEU A C 1
ATOM 2552 O O . LEU A 1 324 ? -9 -27.672 -4.188 1 93.06 324 LEU A O 1
ATOM 2556 N N . SER A 1 325 ? -10.25 -29.484 -4.547 1 90.56 325 SER A N 1
ATOM 2557 C CA . SER A 1 325 ? -10.141 -29.328 -5.996 1 90.56 325 SER A CA 1
ATOM 2558 C C . SER A 1 325 ? -11.07 -28.25 -6.508 1 90.56 325 SER A C 1
ATOM 2560 O O . SER A 1 325 ? -12.039 -27.875 -5.832 1 90.56 325 SER A O 1
ATOM 2562 N N . ASP A 1 326 ? -10.852 -27.766 -7.715 1 88.62 326 ASP A N 1
ATOM 2563 C CA . ASP A 1 326 ? -11.695 -26.766 -8.344 1 88.62 326 ASP A CA 1
ATOM 2564 C C . ASP A 1 326 ? -13.117 -27.297 -8.555 1 88.62 326 ASP A C 1
ATOM 2566 O O . ASP A 1 326 ? -14.086 -26.547 -8.422 1 88.62 326 ASP A O 1
ATOM 2570 N N . GLU A 1 327 ? -13.211 -28.547 -8.812 1 87.31 327 GLU A N 1
ATOM 2571 C CA . GLU A 1 327 ? -14.516 -29.156 -9.062 1 87.31 327 GLU A CA 1
ATOM 2572 C C . GLU A 1 327 ? -15.375 -29.172 -7.801 1 87.31 327 GLU A C 1
ATOM 2574 O O . GLU A 1 327 ? -16.578 -28.906 -7.863 1 87.31 327 GLU A O 1
ATOM 2579 N N . ILE A 1 328 ? -14.719 -29.453 -6.785 1 88.75 328 ILE A N 1
ATOM 2580 C CA . ILE A 1 328 ? -15.438 -29.531 -5.516 1 88.75 328 ILE A CA 1
ATOM 2581 C C . ILE A 1 328 ? -15.883 -28.141 -5.094 1 88.75 328 ILE A C 1
ATOM 2583 O O . ILE A 1 328 ? -16.969 -27.969 -4.531 1 88.75 328 ILE A O 1
ATOM 2587 N N . MET A 1 329 ? -15.109 -27.141 -5.469 1 90.31 329 MET A N 1
ATOM 2588 C CA . MET A 1 329 ? -15.445 -25.766 -5.133 1 90.31 329 MET A CA 1
ATOM 2589 C C . MET A 1 329 ? -16.719 -25.328 -5.848 1 90.31 329 MET A C 1
ATOM 2591 O O . MET A 1 329 ? -17.422 -24.438 -5.371 1 90.31 329 MET A O 1
ATOM 2595 N N . LEU A 1 330 ? -17 -25.969 -6.934 1 89.88 330 LEU A N 1
ATOM 2596 C CA . LEU A 1 330 ? -18.172 -25.609 -7.715 1 89.88 330 LEU A CA 1
ATOM 2597 C C . LEU A 1 330 ? -19.391 -26.406 -7.277 1 89.88 330 LEU A C 1
ATOM 2599 O O . LEU A 1 330 ? -20.516 -26.156 -7.73 1 89.88 330 LEU A O 1
ATOM 2603 N N . ALA A 1 331 ? -19.125 -27.375 -6.395 1 85.06 331 ALA A N 1
ATOM 2604 C CA . ALA A 1 331 ? -20.219 -28.188 -5.918 1 85.06 331 ALA A CA 1
ATOM 2605 C C . ALA A 1 331 ? -21.141 -27.406 -4.98 1 85.06 331 ALA A C 1
ATOM 2607 O O . ALA A 1 331 ? -20.781 -26.312 -4.543 1 85.06 331 ALA A O 1
ATOM 2608 N N . ASP A 1 332 ? -22.312 -27.953 -4.734 1 83.06 332 ASP A N 1
ATOM 2609 C CA . ASP A 1 332 ? -23.219 -27.312 -3.801 1 83.06 332 ASP A CA 1
ATOM 2610 C C . ASP A 1 332 ? -22.75 -27.484 -2.357 1 83.06 332 ASP A C 1
ATOM 2612 O O . ASP A 1 332 ? -21.703 -28.078 -2.109 1 83.06 332 ASP A O 1
ATOM 2616 N N . GLU A 1 333 ? -23.453 -26.969 -1.488 1 82.5 333 GLU A N 1
ATOM 2617 C CA . GLU A 1 333 ? -23.078 -26.922 -0.077 1 82.5 333 GLU A CA 1
ATOM 2618 C C . GLU A 1 333 ? -22.891 -28.328 0.48 1 82.5 333 GLU A C 1
ATOM 2620 O O . GLU A 1 333 ? -21.969 -28.578 1.263 1 82.5 333 GLU A O 1
ATOM 2625 N N . ILE A 1 334 ? -23.688 -29.172 0.019 1 80.5 334 ILE A N 1
ATOM 2626 C CA . ILE A 1 334 ? -23.641 -30.547 0.514 1 80.5 334 ILE A CA 1
ATOM 2627 C C . ILE A 1 334 ? -22.375 -31.234 0.002 1 80.5 334 ILE A C 1
ATOM 2629 O O . ILE A 1 334 ? -21.672 -31.906 0.765 1 80.5 334 ILE A O 1
ATOM 2633 N N . GLY A 1 335 ? -22.109 -31.062 -1.224 1 82.19 335 GLY A N 1
ATOM 2634 C CA . GLY A 1 335 ? -20.922 -31.656 -1.812 1 82.19 335 GLY A CA 1
ATOM 2635 C C . GLY A 1 335 ? -19.625 -31.125 -1.204 1 82.19 335 GLY A C 1
ATOM 2636 O O . GLY A 1 335 ? -18.719 -31.906 -0.904 1 82.19 335 GLY A O 1
ATOM 2637 N N . LEU A 1 336 ? -19.641 -29.906 -0.982 1 86.5 336 LEU A N 1
ATOM 2638 C CA . LEU A 1 336 ? -18.453 -29.281 -0.391 1 86.5 336 LEU A CA 1
ATOM 2639 C C . LEU A 1 336 ? -18.234 -29.781 1.03 1 86.5 336 LEU A C 1
ATOM 2641 O O . LEU A 1 336 ? -17.094 -30.062 1.42 1 86.5 336 LEU A O 1
ATOM 2645 N N . ALA A 1 337 ? -19.312 -29.922 1.756 1 82.62 337 ALA A N 1
ATOM 2646 C CA . ALA A 1 337 ? -19.219 -30.391 3.135 1 82.62 337 ALA A CA 1
ATOM 2647 C C . ALA A 1 337 ? -18.734 -31.828 3.191 1 82.62 337 ALA A C 1
ATOM 2649 O O . ALA A 1 337 ? -17.969 -32.219 4.078 1 82.62 337 ALA A O 1
ATOM 2650 N N . GLU A 1 338 ? -19.172 -32.594 2.279 1 84.06 338 GLU A N 1
ATOM 2651 C CA . GLU A 1 338 ? -18.797 -34 2.234 1 84.06 338 GLU A CA 1
ATOM 2652 C C . GLU A 1 338 ? -17.297 -34.156 1.942 1 84.06 338 GLU A C 1
ATOM 2654 O O . GLU A 1 338 ? -16.625 -34.969 2.564 1 84.06 338 GLU A O 1
ATOM 2659 N N . TYR A 1 339 ? -16.859 -33.406 1.069 1 83.31 339 TYR A N 1
ATOM 2660 C CA . TYR A 1 339 ? -15.445 -33.531 0.713 1 83.31 339 TYR A CA 1
ATOM 2661 C C . TYR A 1 339 ? -14.555 -32.938 1.804 1 83.31 339 TYR A C 1
ATOM 2663 O O . TYR A 1 339 ? -13.43 -33.406 2.006 1 83.31 339 TYR A O 1
ATOM 2671 N N . ALA A 1 340 ? -15.078 -31.969 2.443 1 84.25 340 ALA A N 1
ATOM 2672 C CA . ALA A 1 340 ? -14.32 -31.359 3.531 1 84.25 340 ALA A CA 1
ATOM 2673 C C . ALA A 1 340 ? -14.086 -32.375 4.66 1 84.25 340 ALA A C 1
ATOM 2675 O O . ALA A 1 340 ? -13.047 -32.312 5.324 1 84.25 340 ALA A O 1
ATOM 2676 N N . LYS A 1 341 ? -14.977 -33.281 4.715 1 84.25 341 LYS A N 1
ATOM 2677 C CA . LYS A 1 341 ? -14.867 -34.312 5.754 1 84.25 341 LYS A CA 1
ATOM 2678 C C . LYS A 1 341 ? -13.773 -35.312 5.414 1 84.25 341 LYS A C 1
ATOM 2680 O O . LYS A 1 341 ? -13.234 -35.969 6.305 1 84.25 341 LYS A O 1
ATOM 2685 N N . ALA A 1 342 ? -13.461 -35.344 4.148 1 87.75 342 ALA A N 1
ATOM 2686 C CA . ALA A 1 342 ? -12.477 -36.312 3.697 1 87.75 342 ALA A CA 1
ATOM 2687 C C . ALA A 1 342 ? -11.055 -35.781 3.869 1 87.75 342 ALA A C 1
ATOM 2689 O O . ALA A 1 342 ? -10.086 -36.531 3.721 1 87.75 342 ALA A O 1
ATOM 2690 N N . LEU A 1 343 ? -10.945 -34.594 4.297 1 93.5 343 LEU A N 1
ATOM 2691 C CA . LEU A 1 343 ? -9.633 -34 4.531 1 93.5 343 LEU A CA 1
ATOM 2692 C C . LEU A 1 343 ? -9.055 -34.469 5.863 1 93.5 343 LEU A C 1
ATOM 2694 O O . LEU A 1 343 ? -9.797 -34.906 6.742 1 93.5 343 LEU A O 1
ATOM 2698 N N . ASP A 1 344 ? -7.773 -34.438 5.996 1 93.75 344 ASP A N 1
ATOM 2699 C CA . ASP A 1 344 ? -7.176 -34.781 7.285 1 93.75 344 ASP A CA 1
ATOM 2700 C C . ASP A 1 344 ? -7.316 -33.625 8.266 1 93.75 344 ASP A C 1
ATOM 2702 O O . ASP A 1 344 ? -7.891 -32.594 7.93 1 93.75 344 ASP A O 1
ATOM 2706 N N . HIS A 1 345 ? -6.812 -33.719 9.469 1 90.69 345 HIS A N 1
ATOM 2707 C CA . HIS A 1 345 ? -7.031 -32.75 10.539 1 90.69 345 HIS A CA 1
ATOM 2708 C C . HIS A 1 345 ? -6.297 -31.453 10.266 1 90.69 345 HIS A C 1
ATOM 2710 O O . HIS A 1 345 ? -6.609 -30.422 10.867 1 90.69 345 HIS A O 1
ATOM 2716 N N . ARG A 1 346 ? -5.414 -31.531 9.305 1 93.38 346 ARG A N 1
ATOM 2717 C CA . ARG A 1 346 ? -4.668 -30.328 8.984 1 93.38 346 ARG A CA 1
ATOM 2718 C C . ARG A 1 346 ? -5.238 -29.641 7.746 1 93.38 346 ARG A C 1
ATOM 2720 O O . ARG A 1 346 ? -4.781 -28.562 7.359 1 93.38 346 ARG A O 1
ATOM 2727 N N . GLY A 1 347 ? -6.18 -30.25 7.102 1 94.56 347 GLY A N 1
ATOM 2728 C CA . GLY A 1 347 ? -6.855 -29.625 5.973 1 94.56 347 GLY A CA 1
ATOM 2729 C C . GLY A 1 347 ? -6.336 -30.109 4.629 1 94.56 347 GLY A C 1
ATOM 2730 O O . GLY A 1 347 ? -6.66 -29.516 3.592 1 94.56 347 GLY A O 1
ATOM 2731 N N . TRP A 1 348 ? -5.461 -31.188 4.555 1 96.62 348 TRP A N 1
ATOM 2732 C CA . TRP A 1 348 ? -4.922 -31.734 3.312 1 96.62 348 TRP A CA 1
ATOM 2733 C C . TRP A 1 348 ? -5.801 -32.875 2.787 1 96.62 348 TRP A C 1
ATOM 2735 O O . TRP A 1 348 ? -6.363 -33.656 3.568 1 96.62 348 TRP A O 1
ATOM 2745 N N . ASN A 1 349 ? -5.949 -32.938 1.463 1 93.56 349 ASN A N 1
ATOM 2746 C CA . ASN A 1 349 ? -6.672 -34.094 0.918 1 93.56 349 ASN A CA 1
ATOM 2747 C C . ASN A 1 349 ? -5.926 -35.406 1.179 1 93.56 349 ASN A C 1
ATOM 2749 O O . ASN A 1 349 ? -4.695 -35.438 1.181 1 93.56 349 ASN A O 1
ATOM 2753 N N . THR A 1 350 ? -6.605 -36.5 1.276 1 92.88 350 THR A N 1
ATOM 2754 C CA . THR A 1 350 ? -6.027 -37.781 1.676 1 92.88 350 THR A CA 1
ATOM 2755 C C . THR A 1 350 ? -5.879 -38.719 0.473 1 92.88 350 THR A C 1
ATOM 2757 O O . THR A 1 350 ? -5.5 -39.875 0.623 1 92.88 350 THR A O 1
ATOM 2760 N N . GLU A 1 351 ? -6.172 -38.25 -0.682 1 91.31 351 GLU A N 1
ATOM 2761 C CA . GLU A 1 351 ? -6.145 -39.094 -1.874 1 91.31 351 GLU A CA 1
ATOM 2762 C C . GLU A 1 351 ? -4.812 -38.969 -2.609 1 91.31 351 GLU A C 1
ATOM 2764 O O . GLU A 1 351 ? -4.602 -39.625 -3.639 1 91.31 351 GLU A O 1
ATOM 2769 N N . GLY A 1 352 ? -3.973 -38.062 -2.141 1 90.31 352 GLY A N 1
ATOM 2770 C CA . GLY A 1 352 ? -2.672 -37.875 -2.764 1 90.31 352 GLY A CA 1
ATOM 2771 C C . GLY A 1 352 ? -2.73 -37.062 -4.043 1 90.31 352 GLY A C 1
ATOM 2772 O O . GLY A 1 352 ? -1.763 -37.031 -4.805 1 90.31 352 GLY A O 1
ATOM 2773 N N . LYS A 1 353 ? -3.836 -36.438 -4.301 1 90.94 353 LYS A N 1
ATOM 2774 C CA . LYS A 1 353 ? -3.98 -35.594 -5.48 1 90.94 353 LYS A CA 1
ATOM 2775 C C . LYS A 1 353 ? -3.436 -34.188 -5.223 1 90.94 353 LYS A C 1
ATOM 2777 O O . LYS A 1 353 ? -3.385 -33.719 -4.078 1 90.94 353 LYS A O 1
ATOM 2782 N N . VAL A 1 354 ? -2.941 -33.562 -6.301 1 93 354 VAL A N 1
ATOM 2783 C CA . VAL A 1 354 ? -2.375 -32.219 -6.176 1 93 354 VAL A CA 1
ATOM 2784 C C . VAL A 1 354 ? -3.203 -31.234 -6.992 1 93 354 VAL A C 1
ATOM 2786 O O . VAL A 1 354 ? -3.391 -31.422 -8.195 1 93 354 VAL A O 1
ATOM 2789 N N . TYR A 1 355 ? -3.715 -30.266 -6.281 1 91.25 355 TYR A N 1
ATOM 2790 C CA . TYR A 1 355 ? -4.516 -29.203 -6.891 1 91.25 355 TYR A CA 1
ATOM 2791 C C . TYR A 1 355 ? -3.809 -27.859 -6.797 1 91.25 355 TYR A C 1
ATOM 2793 O O . TYR A 1 355 ? -2.754 -27.75 -6.164 1 91.25 355 TYR A O 1
ATOM 2801 N N . GLY A 1 356 ? -4.387 -26.875 -7.527 1 91.19 356 GLY A N 1
ATOM 2802 C CA . GLY A 1 356 ? -3.898 -25.516 -7.316 1 91.19 356 GLY A CA 1
ATOM 2803 C C . GLY A 1 356 ? -3.941 -25.094 -5.859 1 91.19 356 GLY A C 1
ATOM 2804 O O . GLY A 1 356 ? -3.008 -24.453 -5.367 1 91.19 356 GLY A O 1
ATOM 2805 N N . ALA A 1 357 ? -4.961 -25.453 -5.176 1 93.44 357 ALA A N 1
ATOM 2806 C CA . ALA A 1 357 ? -5.133 -25.125 -3.762 1 93.44 357 ALA A CA 1
ATOM 2807 C C . ALA A 1 357 ? -4.039 -25.766 -2.912 1 93.44 357 ALA A C 1
ATOM 2809 O O . ALA A 1 357 ? -3.607 -25.188 -1.909 1 93.44 357 ALA A O 1
ATOM 2810 N N . SER A 1 358 ? -3.574 -27.016 -3.312 1 96 358 SER A N 1
ATOM 2811 C CA . SER A 1 358 ? -2.504 -27.688 -2.58 1 96 358 SER A CA 1
ATOM 2812 C C . SER A 1 358 ? -1.233 -26.844 -2.561 1 96 358 SER A C 1
ATOM 2814 O O . SER A 1 358 ? -0.613 -26.672 -1.51 1 96 358 SER A O 1
ATOM 2816 N N . TYR A 1 359 ? -0.923 -26.375 -3.713 1 95.81 359 TYR A N 1
ATOM 2817 C CA . TYR A 1 359 ? 0.295 -25.594 -3.875 1 95.81 359 TYR A CA 1
ATOM 2818 C C . TYR A 1 359 ? 0.211 -24.297 -3.09 1 95.81 359 TYR A C 1
ATOM 2820 O O . TYR A 1 359 ? 1.146 -23.938 -2.369 1 95.81 359 TYR A O 1
ATOM 2828 N N . ILE A 1 360 ? -0.893 -23.562 -3.248 1 96.75 360 ILE A N 1
ATOM 2829 C CA . ILE A 1 360 ? -1.043 -22.266 -2.6 1 96.75 360 ILE A CA 1
ATOM 2830 C C . ILE A 1 360 ? -1.076 -22.438 -1.083 1 96.75 360 ILE A C 1
ATOM 2832 O O . ILE A 1 360 ? -0.529 -21.625 -0.342 1 96.75 360 ILE A O 1
ATOM 2836 N N . ARG A 1 361 ? -1.764 -23.484 -0.626 1 97.44 361 ARG A N 1
ATOM 2837 C CA . ARG A 1 361 ? -1.789 -23.781 0.802 1 97.44 361 ARG A CA 1
ATOM 2838 C C . ARG A 1 361 ? -0.381 -24.016 1.338 1 97.44 361 ARG A C 1
ATOM 2840 O O . ARG A 1 361 ? -0.012 -23.469 2.383 1 97.44 361 ARG A O 1
ATOM 2847 N N . ALA A 1 362 ? 0.389 -24.812 0.636 1 98.12 362 ALA A N 1
ATOM 2848 C CA . ALA A 1 362 ? 1.77 -25.078 1.032 1 98.12 362 ALA A CA 1
ATOM 2849 C C . ALA A 1 362 ? 2.58 -23.797 1.092 1 98.12 362 ALA A C 1
ATOM 2851 O O . ALA A 1 362 ? 3.297 -23.547 2.064 1 98.12 362 ALA A O 1
ATOM 2852 N N . ARG A 1 363 ? 2.463 -22.984 0.078 1 97.56 363 ARG A N 1
ATOM 2853 C CA . ARG A 1 363 ? 3.188 -21.719 0.013 1 97.56 363 ARG A CA 1
ATOM 2854 C C . ARG A 1 363 ? 2.82 -20.812 1.187 1 97.56 363 ARG A C 1
ATOM 2856 O O . ARG A 1 363 ? 3.682 -20.141 1.749 1 97.56 363 ARG A O 1
ATOM 2863 N N . TYR A 1 364 ? 1.539 -20.844 1.475 1 97.94 364 TYR A N 1
ATOM 2864 C CA . TYR A 1 364 ? 1.073 -20 2.576 1 97.94 364 TYR A CA 1
ATOM 2865 C C . TYR A 1 364 ? 1.689 -20.453 3.896 1 97.94 364 TYR A C 1
ATOM 2867 O O . TYR A 1 364 ? 2.186 -19.625 4.668 1 97.94 364 TYR A O 1
ATOM 2875 N N . LEU A 1 365 ? 1.634 -21.703 4.184 1 98.31 365 LEU A N 1
ATOM 2876 C CA . LEU A 1 365 ? 2.164 -22.234 5.434 1 98.31 365 LEU A CA 1
ATOM 2877 C C . LEU A 1 365 ? 3.652 -21.938 5.566 1 98.31 365 LEU A C 1
ATOM 2879 O O . LEU A 1 365 ? 4.121 -21.531 6.637 1 98.31 365 LEU A O 1
ATOM 2883 N N . MET A 1 366 ? 4.371 -22.109 4.5 1 98.56 366 MET A N 1
ATOM 2884 C CA . MET A 1 366 ? 5.801 -21.812 4.496 1 98.56 366 MET A CA 1
ATOM 2885 C C . MET A 1 366 ? 6.051 -20.328 4.688 1 98.56 366 MET A C 1
ATOM 2887 O O . MET A 1 366 ? 6.922 -19.938 5.469 1 98.56 366 MET A O 1
ATOM 2891 N N . ALA A 1 367 ? 5.254 -19.531 3.992 1 98.44 367 ALA A N 1
ATOM 2892 C CA . ALA A 1 367 ? 5.402 -18.078 4.07 1 98.44 367 ALA A CA 1
ATOM 2893 C C . ALA A 1 367 ? 5.113 -17.578 5.48 1 98.44 367 ALA A C 1
ATOM 2895 O O . ALA A 1 367 ? 5.742 -16.625 5.949 1 98.44 367 ALA A O 1
ATOM 2896 N N . TYR A 1 368 ? 4.18 -18.203 6.098 1 97.69 368 TYR A N 1
ATOM 2897 C CA . TYR A 1 368 ? 3.773 -17.766 7.434 1 97.69 368 TYR A CA 1
ATOM 2898 C C . TYR A 1 368 ? 4.93 -17.875 8.422 1 97.69 368 TYR A C 1
ATOM 2900 O O . TYR A 1 368 ? 5.203 -16.953 9.18 1 97.69 368 TYR A O 1
ATOM 2908 N N . VAL A 1 369 ? 5.645 -18.938 8.422 1 97.69 369 VAL A N 1
ATOM 2909 C CA . VAL A 1 369 ? 6.77 -19.125 9.328 1 97.69 369 VAL A CA 1
ATOM 2910 C C . VAL A 1 369 ? 7.949 -18.266 8.883 1 97.69 369 VAL A C 1
ATOM 2912 O O . VAL A 1 369 ? 8.68 -17.719 9.711 1 97.69 369 VAL A O 1
ATOM 2915 N N . PHE A 1 370 ? 8.055 -18.188 7.613 1 98.12 370 PHE A N 1
ATOM 2916 C CA . PHE A 1 370 ? 9.148 -17.406 7.074 1 98.12 370 PHE A CA 1
ATOM 2917 C C . PHE A 1 370 ? 9.008 -15.938 7.477 1 98.12 370 PHE A C 1
ATOM 2919 O O . PHE A 1 370 ? 10.008 -15.219 7.602 1 98.12 370 PHE A O 1
ATOM 2926 N N . ASP A 1 371 ? 7.816 -15.453 7.652 1 97.5 371 ASP A N 1
ATOM 2927 C CA . ASP A 1 371 ? 7.582 -14.07 8.055 1 97.5 371 ASP A CA 1
ATOM 2928 C C . ASP A 1 371 ? 8.297 -13.75 9.367 1 97.5 371 ASP A C 1
ATOM 2930 O O . ASP A 1 371 ? 8.688 -12.609 9.609 1 97.5 371 ASP A O 1
ATOM 2934 N N . GLU A 1 372 ? 8.484 -14.703 10.211 1 95.19 372 GLU A N 1
ATOM 2935 C CA . GLU A 1 372 ? 9.258 -14.516 11.438 1 95.19 372 GLU A CA 1
ATOM 2936 C C . GLU A 1 372 ? 10.734 -14.281 11.125 1 95.19 372 GLU A C 1
ATOM 2938 O O . GLU A 1 372 ? 11.398 -13.484 11.797 1 95.19 372 GLU A O 1
ATOM 2943 N N . VAL A 1 373 ? 11.188 -15.016 10.172 1 96 373 VAL A N 1
ATOM 2944 C CA . VAL A 1 373 ? 12.57 -14.852 9.734 1 96 373 VAL A CA 1
ATOM 2945 C C . VAL A 1 373 ? 12.773 -13.438 9.195 1 96 373 VAL A C 1
ATOM 2947 O O . VAL A 1 373 ? 13.805 -12.812 9.453 1 96 373 VAL A O 1
ATOM 2950 N N . ILE A 1 374 ? 11.773 -12.953 8.461 1 96.12 374 ILE A N 1
ATOM 2951 C CA . ILE A 1 374 ? 11.82 -11.617 7.875 1 96.12 374 ILE A CA 1
ATOM 2952 C C . ILE A 1 374 ? 11.945 -10.57 8.984 1 96.12 374 ILE A C 1
ATOM 2954 O O . ILE A 1 374 ? 12.711 -9.609 8.852 1 96.12 374 ILE A O 1
ATOM 2958 N N . GLU A 1 375 ? 11.242 -10.758 10.07 1 94.12 375 GLU A N 1
ATOM 2959 C CA . GLU A 1 375 ? 11.289 -9.82 11.188 1 94.12 375 GLU A CA 1
ATOM 2960 C C . GLU A 1 375 ? 12.695 -9.703 11.758 1 94.12 375 GLU A C 1
ATOM 2962 O O . GLU A 1 375 ? 13.125 -8.625 12.156 1 94.12 375 GLU A O 1
ATOM 2967 N N . VAL A 1 376 ? 13.375 -10.789 11.766 1 93.31 376 VAL A N 1
ATOM 2968 C CA . VAL A 1 376 ? 14.734 -10.797 12.281 1 93.31 376 VAL A CA 1
ATOM 2969 C C . VAL A 1 376 ? 15.688 -10.211 11.242 1 93.31 376 VAL A C 1
ATOM 2971 O O . VAL A 1 376 ? 16.547 -9.391 11.578 1 93.31 376 VAL A O 1
ATOM 2974 N N . ALA A 1 377 ? 15.477 -10.617 10.023 1 93.75 377 ALA A N 1
ATOM 2975 C CA . ALA A 1 377 ? 16.406 -10.258 8.945 1 93.75 377 ALA A CA 1
ATOM 2976 C C . ALA A 1 377 ? 16.328 -8.766 8.641 1 93.75 377 ALA A C 1
ATOM 2978 O O . ALA A 1 377 ? 17.359 -8.133 8.375 1 93.75 377 ALA A O 1
ATOM 2979 N N . LEU A 1 378 ? 15.125 -8.227 8.656 1 93.44 378 LEU A N 1
ATOM 2980 C CA . LEU A 1 378 ? 14.945 -6.844 8.227 1 93.44 378 LEU A CA 1
ATOM 2981 C C . LEU A 1 378 ? 14.711 -5.93 9.43 1 93.44 378 LEU A C 1
ATOM 2983 O O . LEU A 1 378 ? 14.68 -4.707 9.289 1 93.44 378 LEU A O 1
ATOM 2987 N N . GLY A 1 379 ? 14.484 -6.484 10.617 1 89.69 379 GLY A N 1
ATOM 2988 C CA . GLY A 1 379 ? 14.164 -5.695 11.797 1 89.69 379 GLY A CA 1
ATOM 2989 C C . GLY A 1 379 ? 15.305 -4.801 12.25 1 89.69 379 GLY A C 1
ATOM 2990 O O . GLY A 1 379 ? 16.453 -5.227 12.273 1 89.69 379 GLY A O 1
ATOM 2991 N N . HIS A 1 380 ? 14.742 -3.576 12.555 1 79.5 380 HIS A N 1
ATOM 2992 C CA . HIS A 1 380 ? 15.672 -2.617 13.141 1 79.5 380 HIS A CA 1
ATOM 2993 C C . HIS A 1 380 ? 15.938 -2.928 14.602 1 79.5 380 HIS A C 1
ATOM 2995 O O . HIS A 1 380 ? 15 -3.074 15.391 1 79.5 380 HIS A O 1
ATOM 3001 N N . ASP A 1 381 ? 17.094 -3.422 15.062 1 69.38 381 ASP A N 1
ATOM 3002 C CA . ASP A 1 381 ? 17.5 -3.68 16.438 1 69.38 381 ASP A CA 1
ATOM 3003 C C . ASP A 1 381 ? 17.016 -5.051 16.906 1 69.38 381 ASP A C 1
ATOM 3005 O O . ASP A 1 381 ? 16.703 -5.238 18.094 1 69.38 381 ASP A O 1
ATOM 3009 N N . ALA A 1 382 ? 16.812 -5.828 15.93 1 66.56 382 ALA A N 1
ATOM 3010 C CA . ALA A 1 382 ? 16.422 -7.18 16.312 1 66.56 382 ALA A CA 1
ATOM 3011 C C . ALA A 1 382 ? 17.562 -7.93 16.969 1 66.56 382 ALA A C 1
ATOM 3013 O O . ALA A 1 382 ? 18.641 -8.094 16.375 1 66.56 382 ALA A O 1
ATOM 3014 N N . HIS A 1 383 ? 17.578 -7.957 18.25 1 74.88 383 HIS A N 1
ATOM 3015 C CA . HIS A 1 383 ? 18.578 -8.742 18.969 1 74.88 383 HIS A CA 1
ATOM 3016 C C . HIS A 1 383 ? 18.062 -10.133 19.297 1 74.88 383 HIS A C 1
ATOM 3018 O O . HIS A 1 383 ? 17.297 -10.305 20.266 1 74.88 383 HIS A O 1
ATOM 3024 N N . VAL A 1 384 ? 18.438 -10.953 18.344 1 84.88 384 VAL A N 1
ATOM 3025 C CA . VAL A 1 384 ? 17.953 -12.305 18.578 1 84.88 384 VAL A CA 1
ATOM 3026 C C . VAL A 1 384 ? 19.109 -13.219 18.953 1 84.88 384 VAL A C 1
ATOM 3028 O O . VAL A 1 384 ? 20.25 -12.992 18.531 1 84.88 384 VAL A O 1
ATOM 3031 N N . THR A 1 385 ? 18.844 -14.148 19.734 1 90.25 385 THR A N 1
ATOM 3032 C CA . THR A 1 385 ? 19.844 -15.117 20.156 1 90.25 385 THR A CA 1
ATOM 3033 C C . THR A 1 385 ? 20.062 -16.188 19.094 1 90.25 385 THR A C 1
ATOM 3035 O O . THR A 1 385 ? 19.219 -16.375 18.219 1 90.25 385 THR A O 1
ATOM 3038 N N . LEU A 1 386 ? 21.219 -16.797 19.125 1 91.75 386 LEU A N 1
ATOM 3039 C CA . LEU A 1 386 ? 21.5 -17.922 18.25 1 91.75 386 LEU A CA 1
ATOM 3040 C C . LEU A 1 386 ? 20.484 -19.047 18.438 1 91.75 386 LEU A C 1
ATOM 3042 O O . LEU A 1 386 ? 20.062 -19.688 17.484 1 91.75 386 LEU A O 1
ATOM 3046 N N . GLU A 1 387 ? 20.109 -19.219 19.656 1 93 387 GLU A N 1
ATOM 3047 C CA . GLU A 1 387 ? 19.125 -20.25 19.984 1 93 387 GLU A CA 1
ATOM 3048 C C . GLU A 1 387 ? 17.781 -19.984 19.297 1 93 387 GLU A C 1
ATOM 3050 O O . GLU A 1 387 ? 17.141 -20.906 18.812 1 93 387 GLU A O 1
ATOM 3055 N N . TYR A 1 388 ? 17.453 -18.781 19.281 1 93.5 388 TYR A N 1
ATOM 3056 C CA . TYR A 1 388 ? 16.203 -18.406 18.625 1 93.5 388 TYR A CA 1
ATOM 3057 C C . TYR A 1 388 ? 16.281 -18.672 17.125 1 93.5 388 TYR A C 1
ATOM 3059 O O . TYR A 1 388 ? 15.32 -19.188 16.531 1 93.5 388 TYR A O 1
ATOM 3067 N N . LEU A 1 389 ? 17.375 -18.312 16.531 1 94.06 389 LEU A N 1
ATOM 3068 C CA . LEU A 1 389 ? 17.562 -18.547 15.094 1 94.06 389 LEU A CA 1
ATOM 3069 C C . LEU A 1 389 ? 17.531 -20.031 14.766 1 94.06 389 LEU A C 1
ATOM 3071 O O . LEU A 1 389 ? 16.938 -20.438 13.766 1 94.06 389 LEU A O 1
ATOM 3075 N N . GLN A 1 390 ? 18.141 -20.812 15.625 1 94.44 390 GLN A N 1
ATOM 3076 C CA . GLN A 1 390 ? 18.125 -22.25 15.438 1 94.44 390 GLN A CA 1
ATOM 3077 C C . GLN A 1 390 ? 16.703 -22.812 15.594 1 94.44 390 GLN A C 1
ATOM 3079 O O . GLN A 1 390 ? 16.312 -23.734 14.883 1 94.44 390 GLN A O 1
ATOM 3084 N N . SER A 1 391 ? 16.031 -22.203 16.516 1 96.38 391 SER A N 1
ATOM 3085 C CA . SER A 1 391 ? 14.648 -22.641 16.734 1 96.38 391 SER A CA 1
ATOM 3086 C C . SER A 1 391 ? 13.773 -22.328 15.523 1 96.38 391 SER A C 1
ATOM 3088 O O . SER A 1 391 ? 12.938 -23.141 15.133 1 96.38 391 SER A O 1
ATOM 3090 N N . ILE A 1 392 ? 13.93 -21.156 14.977 1 96.31 392 ILE A N 1
ATOM 3091 C CA . ILE A 1 392 ? 13.125 -20.781 13.82 1 96.31 392 ILE A CA 1
ATOM 3092 C C . ILE A 1 392 ? 13.523 -21.625 12.617 1 96.31 392 ILE A C 1
ATOM 3094 O O . ILE A 1 392 ? 12.68 -21.969 11.781 1 96.31 392 ILE A O 1
ATOM 3098 N N . LYS A 1 393 ? 14.82 -21.906 12.438 1 97.12 393 LYS A N 1
ATOM 3099 C CA . LYS A 1 393 ? 15.281 -22.797 11.367 1 97.12 393 LYS A CA 1
ATOM 3100 C C . LYS A 1 393 ? 14.602 -24.156 11.461 1 97.12 393 LYS A C 1
ATOM 3102 O O . LYS A 1 393 ? 14.172 -24.703 10.445 1 97.12 393 LYS A O 1
ATOM 3107 N N . ALA A 1 394 ? 14.523 -24.641 12.672 1 97.88 394 ALA A N 1
ATOM 3108 C CA . ALA A 1 394 ? 13.883 -25.922 12.898 1 97.88 394 ALA A CA 1
ATOM 3109 C C . ALA A 1 394 ? 12.406 -25.875 12.523 1 97.88 394 ALA A C 1
ATOM 3111 O O . ALA A 1 394 ? 11.875 -26.812 11.922 1 97.88 394 ALA A O 1
ATOM 3112 N N . ARG A 1 395 ? 11.734 -24.844 12.859 1 97.94 395 ARG A N 1
ATOM 3113 C CA . ARG A 1 395 ? 10.312 -24.719 12.555 1 97.94 395 ARG A CA 1
ATOM 3114 C C . ARG A 1 395 ? 10.086 -24.578 11.055 1 97.94 395 ARG A C 1
ATOM 3116 O O . ARG A 1 395 ? 9.125 -25.125 10.508 1 97.94 395 ARG A O 1
ATOM 3123 N N . VAL A 1 396 ? 10.953 -23.797 10.398 1 98.25 396 VAL A N 1
ATOM 3124 C CA . VAL A 1 396 ? 10.883 -23.656 8.953 1 98.25 396 VAL A CA 1
ATOM 3125 C C . VAL A 1 396 ? 11.047 -25.016 8.289 1 98.25 396 VAL A C 1
ATOM 3127 O O . VAL A 1 396 ? 10.289 -25.359 7.379 1 98.25 396 VAL A O 1
ATOM 3130 N N . THR A 1 397 ? 12.016 -25.781 8.742 1 98.06 397 THR A N 1
ATOM 3131 C CA . THR A 1 397 ? 12.273 -27.109 8.203 1 98.06 397 THR A CA 1
ATOM 3132 C C . THR A 1 397 ? 11.109 -28.047 8.5 1 98.06 397 THR A C 1
ATOM 3134 O O . THR A 1 397 ? 10.68 -28.797 7.625 1 98.06 397 THR A O 1
ATOM 3137 N N . GLN A 1 398 ? 10.625 -27.938 9.695 1 98 398 GLN A N 1
ATOM 3138 C CA . GLN A 1 398 ? 9.523 -28.797 10.102 1 98 398 GLN A CA 1
ATOM 3139 C C . GLN A 1 398 ? 8.273 -28.516 9.273 1 98 398 GLN A C 1
ATOM 3141 O O . GLN A 1 398 ? 7.559 -29.453 8.891 1 98 398 GLN A O 1
ATOM 3146 N N . THR A 1 399 ? 7.984 -27.281 9.031 1 97.94 399 THR A N 1
ATOM 3147 C CA . THR A 1 399 ? 6.828 -26.891 8.227 1 97.94 399 THR A CA 1
ATOM 3148 C C . THR A 1 399 ? 6.906 -27.516 6.832 1 97.94 399 THR A C 1
ATOM 3150 O O . THR A 1 399 ? 5.898 -27.969 6.293 1 97.94 399 THR A O 1
ATOM 3153 N N . PHE A 1 400 ? 8.062 -27.578 6.238 1 97.94 400 PHE A N 1
ATOM 3154 C CA . PHE A 1 400 ? 8.258 -28.125 4.906 1 97.94 400 PHE A CA 1
ATOM 3155 C C . PHE A 1 400 ? 8.133 -29.656 4.938 1 97.94 400 PHE A C 1
ATOM 3157 O O . PHE A 1 400 ? 7.449 -30.234 4.102 1 97.94 400 PHE A O 1
ATOM 3164 N N . VAL A 1 401 ? 8.727 -30.297 5.961 1 96.56 401 VAL A N 1
ATOM 3165 C CA . VAL A 1 401 ? 8.781 -31.75 6.035 1 96.56 401 VAL A CA 1
ATOM 3166 C C . VAL A 1 401 ? 7.391 -32.312 6.359 1 96.56 401 VAL A C 1
ATOM 3168 O O . VAL A 1 401 ? 7.062 -33.438 5.98 1 96.56 401 VAL A O 1
ATOM 3171 N N . GLU A 1 402 ? 6.574 -31.453 6.957 1 96.12 402 GLU A N 1
ATOM 3172 C CA . GLU A 1 402 ? 5.238 -31.891 7.352 1 96.12 402 GLU A CA 1
ATOM 3173 C C . GLU A 1 402 ? 4.238 -31.734 6.211 1 96.12 402 GLU A C 1
ATOM 3175 O O . GLU A 1 402 ? 3.076 -32.125 6.332 1 96.12 402 GLU A O 1
ATOM 3180 N N . LEU A 1 403 ? 4.68 -31.219 5.074 1 97.5 403 LEU A N 1
ATOM 3181 C CA . LEU A 1 403 ? 3.818 -31.203 3.896 1 97.5 403 LEU A CA 1
ATOM 3182 C C . LEU A 1 403 ? 3.521 -32.625 3.428 1 97.5 403 LEU A C 1
ATOM 3184 O O . LEU A 1 403 ? 4.258 -33.562 3.76 1 97.5 403 LEU A O 1
ATOM 3188 N N . PRO A 1 404 ? 2.375 -32.781 2.695 1 96.44 404 PRO A N 1
ATOM 3189 C CA . PRO A 1 404 ? 2.127 -34.094 2.131 1 96.44 404 PRO A CA 1
ATOM 3190 C C . PRO A 1 404 ? 3.307 -34.625 1.315 1 96.44 404 PRO A C 1
ATOM 3192 O O . PRO A 1 404 ? 3.906 -33.875 0.539 1 96.44 404 PRO A O 1
ATOM 3195 N N . SER A 1 405 ? 3.621 -35.844 1.414 1 94.94 405 SER A N 1
ATOM 3196 C CA . SER A 1 405 ? 4.824 -36.438 0.839 1 94.94 405 SER A CA 1
ATOM 3197 C C . SER A 1 405 ? 4.848 -36.281 -0.678 1 94.94 405 SER A C 1
ATOM 3199 O O . SER A 1 405 ? 5.918 -36.156 -1.277 1 94.94 405 SER A O 1
ATOM 3201 N N . HIS A 1 406 ? 3.711 -36.344 -1.241 1 93.88 406 HIS A N 1
ATOM 3202 C CA . HIS A 1 406 ? 3.66 -36.25 -2.695 1 93.88 406 HIS A CA 1
ATOM 3203 C C . HIS A 1 406 ? 4.016 -34.844 -3.184 1 93.88 406 HIS A C 1
ATOM 3205 O O . HIS A 1 406 ? 4.18 -34.625 -4.387 1 93.88 406 HIS A O 1
ATOM 3211 N N . LEU A 1 407 ? 4.184 -33.844 -2.262 1 96.06 407 LEU A N 1
ATOM 3212 C CA . LEU A 1 407 ? 4.566 -32.469 -2.629 1 96.06 407 LEU A CA 1
ATOM 3213 C C . LEU A 1 407 ? 6.062 -32.25 -2.439 1 96.06 407 LEU A C 1
ATOM 3215 O O . LEU A 1 407 ? 6.59 -31.203 -2.783 1 96.06 407 LEU A O 1
ATOM 3219 N N . ILE A 1 408 ? 6.758 -33.219 -1.962 1 96.81 408 ILE A N 1
ATOM 3220 C CA . ILE A 1 408 ? 8.164 -33.062 -1.603 1 96.81 408 ILE A CA 1
ATOM 3221 C C . ILE A 1 408 ? 9.047 -33.5 -2.773 1 96.81 408 ILE A C 1
ATOM 3223 O O . ILE A 1 408 ? 8.859 -34.562 -3.334 1 96.81 408 ILE A O 1
ATOM 3227 N N . PHE A 1 409 ? 9.938 -32.719 -3.111 1 96.69 409 PHE A N 1
ATOM 3228 C CA . PHE A 1 409 ? 10.852 -32.906 -4.234 1 96.69 409 PHE A CA 1
ATOM 3229 C C . PHE A 1 409 ? 11.984 -33.844 -3.848 1 96.69 409 PHE A C 1
ATOM 3231 O O . PHE A 1 409 ? 12.477 -33.812 -2.721 1 96.69 409 PHE A O 1
ATOM 3238 N N . ASP A 1 410 ? 12.312 -34.625 -4.738 1 94.25 410 ASP A N 1
ATOM 3239 C CA . ASP A 1 410 ? 13.492 -35.5 -4.684 1 94.25 410 ASP A CA 1
ATOM 3240 C C . ASP A 1 410 ? 14.297 -35.406 -5.98 1 94.25 410 ASP A C 1
ATOM 3242 O O . ASP A 1 410 ? 13.719 -35.375 -7.07 1 94.25 410 ASP A O 1
ATOM 3246 N N . TYR A 1 411 ? 15.617 -35.438 -5.934 1 92 411 TYR A N 1
ATOM 3247 C CA . TYR A 1 411 ? 16.484 -35.281 -7.098 1 92 411 TYR A CA 1
ATOM 3248 C C . TYR A 1 411 ? 16.219 -36.406 -8.109 1 92 411 TYR A C 1
ATOM 3250 O O . TYR A 1 411 ? 16.375 -36.188 -9.32 1 92 411 TYR A O 1
ATOM 3258 N N . GLN A 1 412 ? 15.773 -37.469 -7.645 1 93.06 412 GLN A N 1
ATOM 3259 C CA . GLN A 1 412 ? 15.508 -38.594 -8.523 1 93.06 412 GLN A CA 1
ATOM 3260 C C . GLN A 1 412 ? 14.266 -38.375 -9.367 1 93.06 412 GLN A C 1
ATOM 3262 O O . GLN A 1 412 ? 14.039 -39.062 -10.359 1 93.06 412 GLN A O 1
ATOM 3267 N N . ASP A 1 413 ? 13.508 -37.375 -8.969 1 94 413 ASP A N 1
ATOM 3268 C CA . ASP A 1 413 ? 12.281 -37.031 -9.695 1 94 413 ASP A CA 1
ATOM 3269 C C . ASP A 1 413 ? 12.586 -36.656 -11.133 1 94 413 ASP A C 1
ATOM 3271 O O . ASP A 1 413 ? 11.781 -36.906 -12.039 1 94 413 ASP A O 1
ATOM 3275 N N . PHE A 1 414 ? 13.742 -36.062 -11.367 1 91.62 414 PHE A N 1
ATO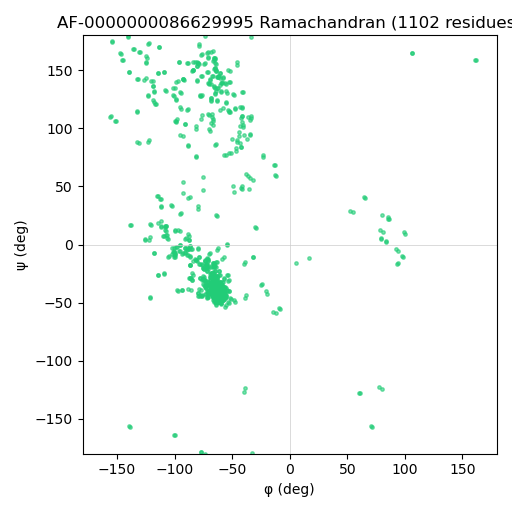M 3276 C CA . PHE A 1 414 ? 14.102 -35.594 -12.703 1 91.62 414 PHE A CA 1
ATOM 3277 C C . PHE A 1 414 ? 14.242 -36.781 -13.656 1 91.62 414 PHE A C 1
ATOM 3279 O O . PHE A 1 414 ? 13.977 -36.656 -14.852 1 91.62 414 PHE A O 1
ATOM 3286 N N . SER A 1 415 ? 14.617 -37.906 -13.086 1 90.62 415 SER A N 1
ATOM 3287 C CA . SER A 1 415 ? 14.906 -39.062 -13.906 1 90.62 415 SER A CA 1
ATOM 3288 C C . SER A 1 415 ? 13.68 -39.969 -14.016 1 90.62 415 SER A C 1
ATOM 3290 O O . SER A 1 415 ? 13.711 -41 -14.719 1 90.62 415 SER A O 1
ATOM 3292 N N . ASN A 1 416 ? 12.617 -39.594 -13.391 1 92.31 416 ASN A N 1
ATOM 3293 C CA . ASN A 1 416 ? 11.406 -40.406 -13.43 1 92.31 416 ASN A CA 1
ATOM 3294 C C . ASN A 1 416 ? 10.492 -40 -14.578 1 92.31 416 ASN A C 1
ATOM 3296 O O . ASN A 1 416 ? 9.773 -39 -14.477 1 92.31 416 ASN A O 1
ATOM 3300 N N . PRO A 1 417 ? 10.445 -40.719 -15.602 1 88.88 417 PRO A N 1
ATOM 3301 C CA . PRO A 1 417 ? 9.633 -40.312 -16.766 1 88.88 417 PRO A CA 1
ATOM 3302 C C . PRO A 1 417 ? 8.141 -40.438 -16.5 1 88.88 417 PRO A C 1
ATOM 3304 O O . PRO A 1 417 ? 7.328 -39.844 -17.188 1 88.88 417 PRO A O 1
ATOM 3307 N N . ASP A 1 418 ? 7.797 -41.219 -15.445 1 91.38 418 ASP A N 1
ATOM 3308 C CA . ASP A 1 418 ? 6.383 -41.469 -15.172 1 91.38 418 ASP A CA 1
ATOM 3309 C C . ASP A 1 418 ? 5.789 -40.375 -14.297 1 91.38 418 ASP A C 1
ATOM 3311 O O . ASP A 1 418 ? 4.57 -40.25 -14.156 1 91.38 418 ASP A O 1
ATOM 3315 N N . LEU A 1 419 ? 6.672 -39.594 -13.828 1 93.5 419 LEU A N 1
ATOM 3316 C CA . LEU A 1 419 ? 6.188 -38.531 -12.961 1 93.5 419 LEU A CA 1
ATOM 3317 C C . LEU A 1 419 ? 5.578 -37.375 -13.781 1 93.5 419 LEU A C 1
ATOM 3319 O O . LEU A 1 419 ? 6.164 -36.969 -14.773 1 93.5 419 LEU A O 1
ATOM 3323 N N . ASP A 1 420 ? 4.328 -37.031 -13.367 1 93.19 420 ASP A N 1
ATOM 3324 C CA . ASP A 1 420 ? 3.654 -35.938 -14.031 1 93.19 420 ASP A CA 1
ATOM 3325 C C . ASP A 1 420 ? 4.508 -34.656 -13.992 1 93.19 420 ASP A C 1
ATOM 3327 O O . ASP A 1 420 ? 5.047 -34.281 -12.945 1 93.19 420 ASP A O 1
ATOM 3331 N N . THR A 1 421 ? 4.688 -33.969 -15.094 1 93.56 421 THR A N 1
ATOM 3332 C CA . THR A 1 421 ? 5.562 -32.812 -15.234 1 93.56 421 THR A CA 1
ATOM 3333 C C . THR A 1 421 ? 5.078 -31.672 -14.352 1 93.56 421 THR A C 1
ATOM 3335 O O . THR A 1 421 ? 5.887 -30.969 -13.75 1 93.56 421 THR A O 1
ATOM 3338 N N . ASN A 1 422 ? 3.756 -31.438 -14.281 1 91.69 422 ASN A N 1
ATOM 3339 C CA . ASN A 1 422 ? 3.223 -30.359 -13.445 1 91.69 422 ASN A CA 1
ATOM 3340 C C . ASN A 1 422 ? 3.518 -30.594 -11.969 1 91.69 422 ASN A C 1
ATOM 3342 O O . ASN A 1 422 ? 3.852 -29.656 -11.242 1 91.69 422 ASN A O 1
ATOM 3346 N N . LEU A 1 423 ? 3.354 -31.781 -11.578 1 93.94 423 LEU A N 1
ATOM 3347 C CA . LEU A 1 423 ? 3.648 -32.125 -10.195 1 93.94 423 LEU A CA 1
ATOM 3348 C C . LEU A 1 423 ? 5.125 -31.922 -9.883 1 93.94 423 LEU A C 1
ATOM 3350 O O . LEU A 1 423 ? 5.465 -31.359 -8.836 1 93.94 423 LEU A O 1
ATOM 3354 N N . LEU A 1 424 ? 5.984 -32.438 -10.789 1 95.88 424 LEU A N 1
ATOM 3355 C CA . LEU A 1 424 ? 7.418 -32.25 -10.594 1 95.88 424 LEU A CA 1
ATOM 3356 C C . LEU A 1 424 ? 7.762 -30.766 -10.484 1 95.88 424 LEU A C 1
ATOM 3358 O O . LEU A 1 424 ? 8.555 -30.375 -9.625 1 95.88 424 LEU A O 1
ATOM 3362 N N . TYR A 1 425 ? 7.18 -29.984 -11.344 1 95.12 425 TYR A N 1
ATOM 3363 C CA . TYR A 1 425 ? 7.422 -28.547 -11.336 1 95.12 425 TYR A CA 1
ATOM 3364 C C . TYR A 1 425 ? 7.047 -27.938 -9.992 1 95.12 425 TYR A C 1
ATOM 3366 O O . TYR A 1 425 ? 7.805 -27.141 -9.422 1 95.12 425 TYR A O 1
ATOM 3374 N N . LEU A 1 426 ? 5.922 -28.266 -9.43 1 95.5 426 LEU A N 1
ATOM 3375 C CA . LEU A 1 426 ? 5.461 -27.75 -8.156 1 95.5 426 LEU A CA 1
ATOM 3376 C C . LEU A 1 426 ? 6.391 -28.172 -7.02 1 95.5 426 LEU A C 1
ATOM 3378 O O . LEU A 1 426 ? 6.691 -27.391 -6.125 1 95.5 426 LEU A O 1
ATOM 3382 N N . ARG A 1 427 ? 6.816 -29.422 -7.09 1 96.88 427 ARG A N 1
ATOM 3383 C CA . ARG A 1 427 ? 7.75 -29.938 -6.09 1 96.88 427 ARG A CA 1
ATOM 3384 C C . ARG A 1 427 ? 9.039 -29.125 -6.082 1 96.88 427 ARG A C 1
ATOM 3386 O O . ARG A 1 427 ? 9.562 -28.797 -5.016 1 96.88 427 ARG A O 1
ATOM 3393 N N . ILE A 1 428 ? 9.477 -28.828 -7.25 1 97.31 428 ILE A N 1
ATOM 3394 C CA . ILE A 1 428 ? 10.711 -28.062 -7.398 1 97.31 428 ILE A CA 1
ATOM 3395 C C . ILE A 1 428 ? 10.531 -26.672 -6.809 1 97.31 428 ILE A C 1
ATOM 3397 O O . ILE A 1 428 ? 11.383 -26.188 -6.055 1 97.31 428 ILE A O 1
ATOM 3401 N N . LEU A 1 429 ? 9.406 -26.016 -7.168 1 96.81 429 LEU A N 1
ATOM 3402 C CA . LEU A 1 429 ? 9.148 -24.672 -6.68 1 96.81 429 LEU A CA 1
ATOM 3403 C C . LEU A 1 429 ? 9.086 -24.641 -5.156 1 96.81 429 LEU A C 1
ATOM 3405 O O . LEU A 1 429 ? 9.648 -23.734 -4.523 1 96.81 429 LEU A O 1
ATOM 3409 N N . LEU A 1 430 ? 8.438 -25.578 -4.539 1 98 430 LEU A N 1
ATOM 3410 C CA . LEU A 1 430 ? 8.32 -25.641 -3.086 1 98 430 LEU A CA 1
ATOM 3411 C C . LEU A 1 430 ? 9.68 -25.891 -2.443 1 98 430 LEU A C 1
ATOM 3413 O O . LEU A 1 430 ? 10.008 -25.312 -1.409 1 98 430 LEU A O 1
ATOM 3417 N N . PHE A 1 431 ? 10.43 -26.766 -3.084 1 98.38 431 PHE A N 1
ATOM 3418 C CA . PHE A 1 431 ? 11.766 -27.078 -2.594 1 98.38 431 PHE A CA 1
ATOM 3419 C C . PHE A 1 431 ? 12.656 -25.844 -2.611 1 98.38 431 PHE A C 1
ATOM 3421 O O . PHE A 1 431 ? 13.328 -25.547 -1.624 1 98.38 431 PHE A O 1
ATOM 3428 N N . LEU A 1 432 ? 12.648 -25.156 -3.711 1 98.25 432 LEU A N 1
ATOM 3429 C CA . LEU A 1 432 ? 13.484 -23.969 -3.854 1 98.25 432 LEU A CA 1
ATOM 3430 C C . LEU A 1 432 ? 13.07 -22.891 -2.861 1 98.25 432 LEU A C 1
ATOM 3432 O O . LEU A 1 432 ? 13.922 -22.219 -2.277 1 98.25 432 LEU A O 1
ATOM 3436 N N . ALA A 1 433 ? 11.781 -22.734 -2.699 1 98 433 ALA A N 1
ATOM 3437 C CA . ALA A 1 433 ? 11.297 -21.766 -1.72 1 98 433 ALA A CA 1
ATOM 3438 C C . ALA A 1 433 ? 11.797 -22.109 -0.318 1 98 433 ALA A C 1
ATOM 3440 O O . ALA A 1 433 ? 12.227 -21.219 0.426 1 98 433 ALA A O 1
ATOM 3441 N N . HIS A 1 434 ? 11.727 -23.359 0.019 1 98.44 434 HIS A N 1
ATOM 3442 C CA . HIS A 1 434 ? 12.211 -23.797 1.322 1 98.44 434 HIS A CA 1
ATOM 3443 C C . HIS A 1 434 ? 13.703 -23.547 1.475 1 98.44 434 HIS A C 1
ATOM 3445 O O . HIS A 1 434 ? 14.148 -23.031 2.5 1 98.44 434 HIS A O 1
ATOM 3451 N N . ARG A 1 435 ? 14.453 -23.938 0.484 1 98.12 435 ARG A N 1
ATOM 3452 C CA . ARG A 1 435 ? 15.898 -23.75 0.541 1 98.12 435 ARG A CA 1
ATOM 3453 C C . ARG A 1 435 ? 16.266 -22.281 0.663 1 98.12 435 ARG A C 1
ATOM 3455 O O . ARG A 1 435 ? 17.219 -21.922 1.343 1 98.12 435 ARG A O 1
ATOM 3462 N N . ARG A 1 436 ? 15.523 -21.5 -0.052 1 97.94 436 ARG A N 1
ATOM 3463 C CA . ARG A 1 436 ? 15.75 -20.047 0.048 1 97.94 436 ARG A CA 1
ATOM 3464 C C . ARG A 1 436 ? 15.5 -19.562 1.468 1 97.94 436 ARG A C 1
ATOM 3466 O O . ARG A 1 436 ? 16.266 -18.734 1.984 1 97.94 436 ARG A O 1
ATOM 3473 N N . ASP A 1 437 ? 14.461 -20 2.115 1 98.06 437 ASP A N 1
ATOM 3474 C CA . ASP A 1 437 ? 14.18 -19.625 3.496 1 98.06 437 ASP A CA 1
ATOM 3475 C C . ASP A 1 437 ? 15.336 -20.016 4.418 1 98.06 437 ASP A C 1
ATOM 3477 O O . ASP A 1 437 ? 15.773 -19.234 5.25 1 98.06 437 ASP A O 1
ATOM 3481 N N . ILE A 1 438 ? 15.836 -21.203 4.219 1 97.75 438 ILE A N 1
ATOM 3482 C CA . ILE A 1 438 ? 16.953 -21.703 5.008 1 97.75 438 ILE A CA 1
ATOM 3483 C C . ILE A 1 438 ? 18.203 -20.859 4.723 1 97.75 438 ILE A C 1
ATOM 3485 O O . ILE A 1 438 ? 18.969 -20.547 5.637 1 97.75 438 ILE A O 1
ATOM 3489 N N . PHE A 1 439 ? 18.375 -20.578 3.457 1 97.06 439 PHE A N 1
ATOM 3490 C CA . PHE A 1 439 ? 19.484 -19.75 3.023 1 97.06 439 PHE A CA 1
ATOM 3491 C C . PHE A 1 439 ? 19.531 -18.453 3.816 1 97.06 439 PHE A C 1
ATOM 3493 O O . PHE A 1 439 ? 20.578 -18.047 4.316 1 97.06 439 PHE A O 1
ATOM 3500 N N . VAL A 1 440 ? 18.422 -17.766 4.008 1 96.38 440 VAL A N 1
ATOM 3501 C CA . VAL A 1 440 ? 18.344 -16.484 4.715 1 96.38 440 VAL A CA 1
ATOM 3502 C C . VAL A 1 440 ? 18.703 -16.688 6.188 1 96.38 440 VAL A C 1
ATOM 3504 O O . VAL A 1 440 ? 19.453 -15.898 6.766 1 96.38 440 VAL A O 1
ATOM 3507 N N . ILE A 1 441 ? 18.234 -17.734 6.801 1 95.88 441 ILE A N 1
ATOM 3508 C CA . ILE A 1 441 ? 18.469 -18 8.219 1 95.88 441 ILE A CA 1
ATOM 3509 C C . ILE A 1 441 ? 19.953 -18.297 8.453 1 95.88 441 ILE A C 1
ATOM 3511 O O . ILE A 1 441 ? 20.547 -17.781 9.398 1 95.88 441 ILE A O 1
ATOM 3515 N N . GLU A 1 442 ? 20.516 -19.109 7.598 1 94.88 442 GLU A N 1
ATOM 3516 C CA . GLU A 1 442 ? 21.922 -19.453 7.742 1 94.88 442 GLU A CA 1
ATOM 3517 C C . GLU A 1 442 ? 22.812 -18.234 7.594 1 94.88 442 GLU A C 1
ATOM 3519 O O . GLU A 1 442 ? 23.828 -18.109 8.289 1 94.88 442 GLU A O 1
ATOM 3524 N N . ARG A 1 443 ? 22.453 -17.406 6.715 1 92.94 443 ARG A N 1
ATOM 3525 C CA . ARG A 1 443 ? 23.203 -16.172 6.57 1 92.94 443 ARG A CA 1
ATOM 3526 C C . ARG A 1 443 ? 23.125 -15.328 7.84 1 92.94 443 ARG A C 1
ATOM 3528 O O . ARG A 1 443 ? 24.109 -14.711 8.258 1 92.94 443 ARG A O 1
ATOM 3535 N N . LEU A 1 444 ? 21.938 -15.289 8.391 1 91.06 444 LEU A N 1
ATOM 3536 C CA . LEU A 1 444 ? 21.75 -14.539 9.633 1 91.06 444 LEU A CA 1
ATOM 3537 C C . LEU A 1 444 ? 22.609 -15.117 10.75 1 91.06 444 LEU A C 1
ATOM 3539 O O . LEU A 1 444 ? 23.203 -14.375 11.531 1 91.06 444 LEU A O 1
ATOM 3543 N N . ILE A 1 445 ? 22.656 -16.406 10.812 1 91.44 445 ILE A N 1
ATOM 3544 C CA . ILE A 1 445 ? 23.422 -17.094 11.844 1 91.44 445 ILE A CA 1
ATOM 3545 C C . ILE A 1 445 ? 24.906 -16.75 11.695 1 91.44 445 ILE A C 1
ATOM 3547 O O . ILE A 1 445 ? 25.594 -16.469 12.68 1 91.44 445 ILE A O 1
ATOM 3551 N N . LEU A 1 446 ? 25.391 -16.688 10.539 1 88.69 446 LEU A N 1
ATOM 3552 C CA . LEU A 1 446 ? 26.797 -16.453 10.273 1 88.69 446 LEU A CA 1
ATOM 3553 C C . LEU A 1 446 ? 27.156 -14.984 10.477 1 88.69 446 LEU A C 1
ATOM 3555 O O . LEU A 1 446 ? 28.188 -14.664 11.078 1 88.69 446 LEU A O 1
ATOM 3559 N N . LEU A 1 447 ? 26.375 -14.078 10.008 1 80.75 447 LEU A N 1
ATOM 3560 C CA . LEU A 1 447 ? 26.703 -12.656 10.008 1 80.75 447 LEU A CA 1
ATOM 3561 C C . LEU A 1 447 ? 26.453 -12.039 11.383 1 80.75 447 LEU A C 1
ATOM 3563 O O . LEU A 1 447 ? 27.219 -11.195 11.836 1 80.75 447 LEU A O 1
ATOM 3567 N N . GLN A 1 448 ? 25.391 -12.336 11.984 1 75.25 448 GLN A N 1
ATOM 3568 C CA . GLN A 1 448 ? 24.984 -11.633 13.195 1 75.25 448 GLN A CA 1
ATOM 3569 C C . GLN A 1 448 ? 25.641 -12.25 14.43 1 75.25 448 GLN A C 1
ATOM 3571 O O . GLN A 1 448 ? 25.875 -11.555 15.422 1 75.25 448 GLN A O 1
ATOM 3576 N N . HIS A 1 449 ? 26.016 -13.484 14.367 1 73.44 449 HIS A N 1
ATOM 3577 C CA . HIS A 1 449 ? 26.484 -14.078 15.609 1 73.44 449 HIS A CA 1
ATOM 3578 C C . HIS A 1 449 ? 27.922 -14.602 15.461 1 73.44 449 HIS A C 1
ATOM 3580 O O . HIS A 1 449 ? 28.484 -15.133 16.406 1 73.44 449 HIS A O 1
ATOM 3586 N N . GLY A 1 450 ? 28.391 -14.305 14.289 1 72.69 450 GLY A N 1
ATOM 3587 C CA . GLY A 1 450 ? 29.766 -14.75 14.094 1 72.69 450 GLY A CA 1
ATOM 3588 C C . GLY A 1 450 ? 29.969 -16.234 14.359 1 72.69 450 GLY A C 1
ATOM 3589 O O . GLY A 1 450 ? 31 -16.641 14.891 1 72.69 450 GLY A O 1
ATOM 3590 N N . ALA A 1 451 ? 28.906 -16.906 14.148 1 72.81 451 ALA A N 1
ATOM 3591 C CA . ALA A 1 451 ? 29 -18.344 14.391 1 72.81 451 ALA A CA 1
ATOM 3592 C C . ALA A 1 451 ? 29.953 -19.016 13.414 1 72.81 451 ALA A C 1
ATOM 3594 O O . ALA A 1 451 ? 30.312 -18.422 12.391 1 72.81 451 ALA A O 1
ATOM 3595 N N . VAL A 1 452 ? 30.359 -20.078 13.828 1 73.31 452 VAL A N 1
ATOM 3596 C CA . VAL A 1 452 ? 31.266 -20.859 12.992 1 73.31 452 VAL A CA 1
ATOM 3597 C C . VAL A 1 452 ? 30.516 -21.375 11.758 1 73.31 452 VAL A C 1
ATOM 3599 O O . VAL A 1 452 ? 29.422 -21.906 11.875 1 73.31 452 VAL A O 1
ATOM 3602 N N . ASP A 1 453 ? 31.047 -21.031 10.711 1 80.12 453 ASP A N 1
ATOM 3603 C CA . ASP A 1 453 ? 30.5 -21.547 9.453 1 80.12 453 ASP A CA 1
ATOM 3604 C C . ASP A 1 453 ? 30.703 -23.047 9.344 1 80.12 453 ASP A C 1
ATOM 3606 O O . ASP A 1 453 ? 31.812 -23.531 9.148 1 80.12 453 ASP A O 1
ATOM 3610 N N . ASP A 1 454 ? 29.672 -23.781 9.5 1 82.62 454 ASP A N 1
ATOM 3611 C CA . ASP A 1 454 ? 29.766 -25.234 9.438 1 82.62 454 ASP A CA 1
ATOM 3612 C C . ASP A 1 454 ? 29.547 -25.734 8.016 1 82.62 454 ASP A C 1
ATOM 3614 O O . ASP A 1 454 ? 29.406 -26.938 7.789 1 82.62 454 ASP A O 1
ATOM 3618 N N . GLY A 1 455 ? 29.422 -24.812 7.086 1 89.62 455 GLY A N 1
ATOM 3619 C CA . GLY A 1 455 ? 29.281 -25.172 5.688 1 89.62 455 GLY A CA 1
ATOM 3620 C C . GLY A 1 455 ? 27.828 -25.297 5.246 1 89.62 455 GLY A C 1
ATOM 3621 O O . GLY A 1 455 ? 27.547 -25.516 4.066 1 89.62 455 GLY A O 1
ATOM 3622 N N . SER A 1 456 ? 26.922 -25.156 6.152 1 91.56 456 SER A N 1
ATOM 3623 C CA . SER A 1 456 ? 25.516 -25.328 5.859 1 91.56 456 SER A CA 1
ATOM 3624 C C . SER A 1 456 ? 25.031 -24.297 4.84 1 91.56 456 SER A C 1
ATOM 3626 O O . SER A 1 456 ? 24.219 -24.625 3.965 1 91.56 456 SER A O 1
ATOM 3628 N N . LEU A 1 457 ? 25.516 -23.109 4.953 1 94.62 457 LEU A N 1
ATOM 3629 C CA . LEU A 1 457 ? 25.125 -22.062 4.02 1 94.62 457 LEU A CA 1
ATOM 3630 C C . LEU A 1 457 ? 25.562 -22.391 2.602 1 94.62 457 LEU A C 1
ATOM 3632 O O . LEU A 1 457 ? 24.797 -22.234 1.651 1 94.62 457 LEU A O 1
ATOM 3636 N N . LEU A 1 458 ? 26.797 -22.844 2.469 1 95.5 458 LEU A N 1
ATOM 3637 C CA . LEU A 1 458 ? 27.312 -23.203 1.156 1 95.5 458 LEU A CA 1
ATOM 3638 C C . LEU A 1 458 ? 26.531 -24.359 0.558 1 95.5 458 LEU A C 1
ATOM 3640 O O . LEU A 1 458 ? 26.219 -24.359 -0.637 1 95.5 458 LEU A O 1
ATOM 3644 N N . LEU A 1 459 ? 26.234 -25.328 1.386 1 96 459 LEU A N 1
ATOM 3645 C CA . LEU A 1 459 ? 25.469 -26.484 0.932 1 96 459 LEU A CA 1
ATOM 3646 C C . LEU A 1 459 ? 24.094 -26.062 0.425 1 96 459 LEU A C 1
ATOM 3648 O O . LEU A 1 459 ? 23.656 -26.516 -0.64 1 96 459 LEU A O 1
ATOM 3652 N N . THR A 1 460 ? 23.422 -25.281 1.209 1 96.94 460 THR A N 1
ATOM 3653 C CA . THR A 1 460 ? 22.109 -24.766 0.833 1 96.94 460 THR A CA 1
ATOM 3654 C C . THR A 1 460 ? 22.188 -23.969 -0.459 1 96.94 460 THR A C 1
ATOM 3656 O O . THR A 1 460 ? 21.328 -24.094 -1.332 1 96.94 460 THR A O 1
ATOM 3659 N N . SER A 1 461 ? 23.219 -23.156 -0.598 1 96.94 461 SER A N 1
ATOM 3660 C CA . SER A 1 461 ? 23.406 -22.344 -1.79 1 96.94 461 SER A CA 1
ATOM 3661 C C . SER A 1 461 ? 23.656 -23.203 -3.02 1 96.94 461 SER A C 1
ATOM 3663 O O . SER A 1 461 ? 23.156 -22.906 -4.105 1 96.94 461 SER A O 1
ATOM 3665 N N . PHE A 1 462 ? 24.422 -24.219 -2.807 1 97.31 462 PHE A N 1
ATOM 3666 C CA . PHE A 1 462 ? 24.703 -25.156 -3.885 1 97.31 462 PHE A CA 1
ATOM 3667 C C . PHE A 1 462 ? 23.422 -25.812 -4.379 1 97.31 462 PHE A C 1
ATOM 3669 O O . PHE A 1 462 ? 23.203 -25.953 -5.59 1 97.31 462 PHE A O 1
ATOM 3676 N N . ASP A 1 463 ? 22.562 -26.203 -3.477 1 96.81 463 ASP A N 1
ATOM 3677 C CA . ASP A 1 463 ? 21.281 -26.797 -3.83 1 96.81 463 ASP A CA 1
ATOM 3678 C C . ASP A 1 463 ? 20.422 -25.812 -4.625 1 96.81 463 ASP A C 1
ATOM 3680 O O . ASP A 1 463 ? 19.75 -26.203 -5.59 1 96.81 463 ASP A O 1
ATOM 3684 N N . LEU A 1 464 ? 20.359 -24.578 -4.191 1 98.06 464 LEU A N 1
ATOM 3685 C CA . LEU A 1 464 ? 19.578 -23.562 -4.879 1 98.06 464 LEU A CA 1
ATOM 3686 C C . LEU A 1 464 ? 20.016 -23.438 -6.336 1 98.06 464 LEU A C 1
ATOM 3688 O O . LEU A 1 464 ? 19.172 -23.422 -7.238 1 98.06 464 LEU A O 1
ATOM 3692 N N . VAL A 1 465 ? 21.328 -23.391 -6.531 1 98.06 465 VAL A N 1
ATOM 3693 C CA . VAL A 1 465 ? 21.859 -23.203 -7.875 1 98.06 465 VAL A CA 1
ATOM 3694 C C . VAL A 1 465 ? 21.656 -24.469 -8.688 1 98.06 465 VAL A C 1
ATOM 3696 O O . VAL A 1 465 ? 21.172 -24.422 -9.828 1 98.06 465 VAL A O 1
ATOM 3699 N N . LYS A 1 466 ? 21.953 -25.594 -8.094 1 97.5 466 LYS A N 1
ATOM 3700 C CA . LYS A 1 466 ? 21.906 -26.875 -8.797 1 97.5 466 LYS A CA 1
ATOM 3701 C C . LYS A 1 466 ? 20.484 -27.156 -9.297 1 97.5 466 LYS A C 1
ATOM 3703 O O . LYS A 1 466 ? 20.297 -27.5 -10.469 1 97.5 466 LYS A O 1
ATOM 3708 N N . VAL A 1 467 ? 19.516 -27.031 -8.445 1 98.06 467 VAL A N 1
ATOM 3709 C CA . VAL A 1 467 ? 18.141 -27.344 -8.812 1 98.06 467 VAL A CA 1
ATOM 3710 C C . VAL A 1 467 ? 17.625 -26.344 -9.828 1 98.06 467 VAL A C 1
ATOM 3712 O O . VAL A 1 467 ? 16.875 -26.688 -10.75 1 98.06 467 VAL A O 1
ATOM 3715 N N . THR A 1 468 ? 17.984 -25.062 -9.703 1 98.12 468 THR A N 1
ATOM 3716 C CA . THR A 1 468 ? 17.625 -24.047 -10.688 1 98.12 468 THR A CA 1
ATOM 3717 C C . THR A 1 468 ? 18.172 -24.406 -12.062 1 98.12 468 THR A C 1
ATOM 3719 O O . THR A 1 468 ? 17.453 -24.328 -13.062 1 98.12 468 THR A O 1
ATOM 3722 N N . ILE A 1 469 ? 19.406 -24.828 -12.094 1 97.69 469 ILE A N 1
ATOM 3723 C CA . ILE A 1 469 ? 20.047 -25.203 -13.344 1 97.69 469 ILE A CA 1
ATOM 3724 C C . ILE A 1 469 ? 19.391 -26.453 -13.914 1 97.69 469 ILE A C 1
ATOM 3726 O O . ILE A 1 469 ? 19.188 -26.562 -15.125 1 97.69 469 ILE A O 1
ATOM 3730 N N . MET A 1 470 ? 19.094 -27.406 -13.047 1 96.75 470 MET A N 1
ATOM 3731 C CA . MET A 1 470 ? 18.453 -28.641 -13.5 1 96.75 470 MET A CA 1
ATOM 3732 C C . MET A 1 470 ? 17.125 -28.344 -14.172 1 96.75 470 MET A C 1
ATOM 3734 O O . MET A 1 470 ? 16.766 -28.984 -15.164 1 96.75 470 MET A O 1
ATOM 3738 N N . LEU A 1 471 ? 16.359 -27.438 -13.617 1 96.12 471 LEU A N 1
ATOM 3739 C CA . LEU A 1 471 ? 15.102 -27.047 -14.234 1 96.12 471 LEU A CA 1
ATOM 3740 C C . LEU A 1 471 ? 15.328 -26.516 -15.656 1 96.12 471 LEU A C 1
ATOM 3742 O O . LEU A 1 471 ? 14.586 -26.859 -16.578 1 96.12 471 LEU A O 1
ATOM 3746 N N . TRP A 1 472 ? 16.359 -25.734 -15.852 1 95.94 472 TRP A N 1
ATOM 3747 C CA . TRP A 1 472 ? 16.672 -25.141 -17.141 1 95.94 472 TRP A CA 1
ATOM 3748 C C . TRP A 1 472 ? 17.188 -26.203 -18.109 1 95.94 472 TRP A C 1
ATOM 3750 O O . TRP A 1 472 ? 16.844 -26.188 -19.297 1 95.94 472 TRP A O 1
ATOM 3760 N N . ILE A 1 473 ? 18.031 -27.125 -17.578 1 95.56 473 ILE A N 1
ATOM 3761 C CA . ILE A 1 473 ? 18.562 -28.188 -18.406 1 95.56 473 ILE A CA 1
ATOM 3762 C C . ILE A 1 473 ? 17.422 -29.016 -19 1 95.56 473 ILE A C 1
ATOM 3764 O O . ILE A 1 473 ? 17.484 -29.438 -20.156 1 95.56 473 ILE A O 1
ATOM 3768 N N . HIS A 1 474 ? 16.391 -29.234 -18.234 1 94.62 474 HIS A N 1
ATOM 3769 C CA . HIS A 1 474 ? 15.242 -30 -18.688 1 94.62 474 HIS A CA 1
ATOM 3770 C C . HIS A 1 474 ? 14.133 -29.109 -19.219 1 94.62 474 HIS A C 1
ATOM 3772 O O . HIS A 1 474 ? 12.953 -29.406 -19.047 1 94.62 474 HIS A O 1
ATOM 3778 N N . LYS A 1 475 ? 14.43 -27.922 -19.719 1 94.44 475 LYS A N 1
ATOM 3779 C CA . LYS A 1 475 ? 13.469 -26.906 -20.141 1 94.44 475 LYS A CA 1
ATOM 3780 C C . LYS A 1 475 ? 12.461 -27.469 -21.141 1 94.44 475 LYS A C 1
ATOM 3782 O O . LYS A 1 475 ? 11.32 -27.016 -21.188 1 94.44 475 LYS A O 1
ATOM 3787 N N . ASN A 1 476 ? 12.805 -28.484 -21.891 1 93.31 476 ASN A N 1
ATOM 3788 C CA . ASN A 1 476 ? 11.875 -29.047 -22.859 1 93.31 476 ASN A CA 1
ATOM 3789 C C . ASN A 1 476 ? 10.727 -29.781 -22.188 1 93.31 476 ASN A C 1
ATOM 3791 O O . ASN A 1 476 ? 9.602 -29.781 -22.672 1 93.31 476 ASN A O 1
ATOM 3795 N N . ARG A 1 477 ? 11.109 -30.391 -21.062 1 93.62 477 ARG A N 1
ATOM 3796 C CA . ARG A 1 477 ? 10.07 -31.031 -20.266 1 93.62 477 ARG A CA 1
ATOM 3797 C C . ARG A 1 477 ? 9.125 -30.016 -19.656 1 93.62 477 ARG A C 1
ATOM 3799 O O . ARG A 1 477 ? 7.934 -30.297 -19.484 1 93.62 477 ARG A O 1
ATOM 3806 N N . PHE A 1 478 ? 9.594 -28.828 -19.453 1 93.81 478 PHE A N 1
ATOM 3807 C CA . PHE A 1 478 ? 8.836 -27.781 -18.766 1 93.81 478 PHE A CA 1
ATOM 3808 C C . PHE A 1 478 ? 8.492 -26.656 -19.734 1 93.81 478 PHE A C 1
ATOM 3810 O O . PHE A 1 478 ? 8.477 -25.484 -19.359 1 93.81 478 PHE A O 1
ATOM 3817 N N . THR A 1 479 ? 8.164 -26.938 -20.906 1 91.38 479 THR A N 1
ATOM 3818 C CA . THR A 1 479 ? 7.957 -25.969 -21.969 1 91.38 479 THR A CA 1
ATOM 3819 C C . THR A 1 479 ? 6.848 -24.984 -21.594 1 91.38 479 THR A C 1
ATOM 3821 O O . THR A 1 479 ? 6.953 -23.781 -21.859 1 91.38 479 THR A O 1
ATOM 3824 N N . HIS A 1 480 ? 5.801 -25.422 -20.953 1 87.62 480 HIS A N 1
ATOM 3825 C CA . HIS A 1 480 ? 4.637 -24.594 -20.656 1 87.62 480 HIS A CA 1
ATOM 3826 C C . HIS A 1 480 ? 4.898 -23.688 -19.469 1 87.62 480 HIS A C 1
ATOM 3828 O O . HIS A 1 480 ? 4.145 -22.734 -19.219 1 87.62 480 HIS A O 1
ATOM 3834 N N . MET A 1 481 ? 6.047 -23.938 -18.75 1 90.31 481 MET A N 1
ATOM 3835 C CA . MET A 1 481 ? 6.359 -23.156 -17.562 1 90.31 481 MET A CA 1
ATOM 3836 C C . MET A 1 481 ? 7.527 -22.219 -17.828 1 90.31 481 MET A C 1
ATOM 3838 O O . MET A 1 481 ? 8.031 -21.578 -16.891 1 90.31 481 MET A O 1
ATOM 3842 N N . ARG A 1 482 ? 7.918 -22.031 -18.969 1 87.62 482 ARG A N 1
ATOM 3843 C CA . ARG A 1 482 ? 9.141 -21.328 -19.328 1 87.62 482 ARG A CA 1
ATOM 3844 C C . ARG A 1 482 ? 9.07 -19.859 -18.906 1 87.62 482 ARG A C 1
ATOM 3846 O O . ARG A 1 482 ? 10.094 -19.266 -18.562 1 87.62 482 ARG A O 1
ATOM 3853 N N . ARG A 1 483 ? 7.91 -19.344 -18.938 1 84.19 483 ARG A N 1
ATOM 3854 C CA . ARG A 1 483 ? 7.75 -17.938 -18.609 1 84.19 483 ARG A CA 1
ATOM 3855 C C . ARG A 1 483 ? 8.141 -17.656 -17.172 1 84.19 483 ARG A C 1
ATOM 3857 O O . ARG A 1 483 ? 8.398 -16.516 -16.797 1 84.19 483 ARG A O 1
ATOM 3864 N N . ASN A 1 484 ? 8.258 -18.672 -16.344 1 88.62 484 ASN A N 1
ATOM 3865 C CA . ASN A 1 484 ? 8.57 -18.516 -14.922 1 88.62 484 ASN A CA 1
ATOM 3866 C C . ASN A 1 484 ? 10.039 -18.797 -14.633 1 88.62 484 ASN A C 1
ATOM 3868 O O . ASN A 1 484 ? 10.5 -18.641 -13.5 1 88.62 484 ASN A O 1
ATOM 3872 N N . PHE A 1 485 ? 10.805 -19.203 -15.664 1 93.81 485 PHE A N 1
ATOM 3873 C CA . PHE A 1 485 ? 12.188 -19.609 -15.461 1 93.81 485 PHE A CA 1
ATOM 3874 C C . PHE A 1 485 ? 13.023 -18.438 -14.961 1 93.81 485 PHE A C 1
ATOM 3876 O O . PHE A 1 485 ? 13.906 -18.609 -14.117 1 93.81 485 PHE A O 1
ATOM 3883 N N . GLU A 1 486 ? 12.695 -17.344 -15.484 1 93.38 486 GLU A N 1
ATOM 3884 C CA . GLU A 1 486 ? 13.477 -16.172 -15.094 1 93.38 486 GLU A CA 1
ATOM 3885 C C . GLU A 1 486 ? 13.305 -15.859 -13.609 1 93.38 486 GLU A C 1
ATOM 3887 O O . GLU A 1 486 ? 14.266 -15.492 -12.93 1 93.38 486 GLU A O 1
ATOM 3892 N N . TRP A 1 487 ? 12.109 -15.969 -13.156 1 93.69 487 TRP A N 1
ATOM 3893 C CA . TRP A 1 487 ? 11.867 -15.781 -11.727 1 93.69 487 TRP A CA 1
ATOM 3894 C C . TRP A 1 487 ? 12.695 -16.766 -10.906 1 93.69 487 TRP A C 1
ATOM 3896 O O . TRP A 1 487 ? 13.328 -16.391 -9.922 1 93.69 487 TRP A O 1
ATOM 3906 N N . VAL A 1 488 ? 12.68 -18.047 -11.273 1 96.19 488 VAL A N 1
ATOM 3907 C CA . VAL A 1 488 ? 13.414 -19.078 -10.562 1 96.19 488 VAL A CA 1
ATOM 3908 C C . VAL A 1 488 ? 14.906 -18.734 -10.539 1 96.19 488 VAL A C 1
ATOM 3910 O O . VAL A 1 488 ? 15.578 -18.922 -9.523 1 96.19 488 VAL A O 1
ATOM 3913 N N . LEU A 1 489 ? 15.305 -18.234 -11.648 1 96.31 489 LEU A N 1
ATOM 3914 C CA . LEU A 1 489 ? 16.703 -17.875 -11.812 1 96.31 489 LEU A CA 1
ATOM 3915 C C . LEU A 1 489 ? 17.094 -16.75 -10.859 1 96.31 489 LEU A C 1
ATOM 3917 O O . LEU A 1 489 ? 18.031 -16.891 -10.07 1 96.31 489 LEU A O 1
ATOM 3921 N N . VAL A 1 490 ? 16.297 -15.68 -10.812 1 94.19 490 VAL A N 1
ATOM 3922 C CA . VAL A 1 490 ? 16.719 -14.477 -10.094 1 94.19 490 VAL A CA 1
ATOM 3923 C C . VAL A 1 490 ? 16.328 -14.602 -8.625 1 94.19 490 VAL A C 1
ATOM 3925 O O . VAL A 1 490 ? 17.016 -14.062 -7.75 1 94.19 490 VAL A O 1
ATOM 3928 N N . ALA A 1 491 ? 15.289 -15.32 -8.32 1 95.5 491 ALA A N 1
ATOM 3929 C CA . ALA A 1 491 ? 14.797 -15.406 -6.945 1 95.5 491 ALA A CA 1
ATOM 3930 C C . ALA A 1 491 ? 15.539 -16.484 -6.16 1 95.5 491 ALA A C 1
ATOM 3932 O O . ALA A 1 491 ? 15.688 -16.375 -4.941 1 95.5 491 ALA A O 1
ATOM 3933 N N . TYR A 1 492 ? 16 -17.562 -6.895 1 97 492 TYR A N 1
ATOM 3934 C CA . TYR A 1 492 ? 16.609 -18.688 -6.188 1 97 492 TYR A CA 1
ATOM 3935 C C . TYR A 1 492 ? 18.031 -18.938 -6.664 1 97 492 TYR A C 1
ATOM 3937 O O . TYR A 1 492 ? 18.953 -19.062 -5.848 1 97 492 TYR A O 1
ATOM 3945 N N . GLY A 1 493 ? 18.266 -18.938 -7.93 1 96.88 493 GLY A N 1
ATOM 3946 C CA . GLY A 1 493 ? 19.594 -19.203 -8.469 1 96.88 493 GLY A CA 1
ATOM 3947 C C . GLY A 1 493 ? 20.594 -18.125 -8.117 1 96.88 493 GLY A C 1
ATOM 3948 O O . GLY A 1 493 ? 21.719 -18.422 -7.699 1 96.88 493 GLY A O 1
ATOM 3949 N N . ALA A 1 494 ? 20.188 -16.906 -8.258 1 94.5 494 ALA A N 1
ATOM 3950 C CA . ALA A 1 494 ? 21.094 -15.781 -8.086 1 94.5 494 ALA A CA 1
ATOM 3951 C C . ALA A 1 494 ? 21.609 -15.695 -6.652 1 94.5 494 ALA A C 1
ATOM 3953 O O . ALA A 1 494 ? 22.812 -15.594 -6.422 1 94.5 494 ALA A O 1
ATOM 3954 N N . PRO A 1 495 ? 20.781 -15.719 -5.672 1 94.62 495 PRO A N 1
ATOM 3955 C CA . PRO A 1 495 ? 21.281 -15.672 -4.301 1 94.62 495 PRO A CA 1
ATOM 3956 C C . PRO A 1 495 ? 22.281 -16.797 -4.004 1 94.62 495 PRO A C 1
ATOM 3958 O O . PRO A 1 495 ? 23.328 -16.562 -3.4 1 94.62 495 PRO A O 1
ATOM 3961 N N . GLY A 1 496 ? 21.953 -17.969 -4.422 1 96.06 496 GLY A N 1
ATOM 3962 C CA . GLY A 1 496 ? 22.891 -19.078 -4.246 1 96.06 496 GLY A CA 1
ATOM 3963 C C . GLY A 1 496 ? 24.203 -18.875 -4.988 1 96.06 496 GLY A C 1
ATOM 3964 O O . GLY A 1 496 ? 25.266 -19.188 -4.465 1 96.06 496 GLY A O 1
ATOM 3965 N N . GLY A 1 497 ? 24.094 -18.359 -6.191 1 96 497 GLY A N 1
ATOM 3966 C CA . GLY A 1 497 ? 25.281 -18.078 -6.984 1 96 497 GLY A CA 1
ATOM 3967 C C . GLY A 1 497 ? 26.234 -17.094 -6.32 1 96 497 GLY A C 1
ATOM 3968 O O . GLY A 1 497 ? 27.453 -17.219 -6.457 1 96 497 GLY A O 1
ATOM 3969 N N . GLY A 1 498 ? 25.656 -16.109 -5.633 1 94.06 498 GLY A N 1
ATOM 3970 C CA . GLY A 1 498 ? 26.5 -15.156 -4.922 1 94.06 498 GLY A CA 1
ATOM 3971 C C . GLY A 1 498 ? 27.391 -15.805 -3.883 1 94.06 498 GLY A C 1
ATOM 3972 O O . GLY A 1 498 ? 28.562 -15.453 -3.768 1 94.06 498 GLY A O 1
ATOM 3973 N N . ILE A 1 499 ? 26.875 -16.734 -3.152 1 94.31 499 ILE A N 1
ATOM 3974 C CA . ILE A 1 499 ? 27.641 -17.406 -2.111 1 94.31 499 ILE A CA 1
ATOM 3975 C C . ILE A 1 499 ? 28.688 -18.328 -2.752 1 94.31 499 ILE A C 1
ATOM 3977 O O . ILE A 1 499 ? 29.797 -18.453 -2.248 1 94.31 499 ILE A O 1
ATOM 3981 N N . LEU A 1 500 ? 28.281 -19.047 -3.83 1 95.69 500 LEU A N 1
ATOM 3982 C CA . LEU A 1 500 ? 29.25 -19.875 -4.535 1 95.69 500 LEU A CA 1
ATOM 3983 C C . LEU A 1 500 ? 30.406 -19.047 -5.055 1 95.69 500 LEU A C 1
ATOM 3985 O O . LEU A 1 500 ? 31.562 -19.484 -5.004 1 95.69 500 LEU A O 1
ATOM 3989 N N . CYS A 1 501 ? 30.125 -17.875 -5.547 1 93.81 501 CYS A N 1
ATOM 3990 C CA . CYS A 1 501 ? 31.188 -16.969 -5.996 1 93.81 501 CYS A CA 1
ATOM 3991 C C . CYS A 1 501 ? 32.094 -16.578 -4.844 1 93.81 501 CYS A C 1
ATOM 3993 O O . CYS A 1 501 ? 33.312 -16.531 -5.012 1 93.81 501 CYS A O 1
ATOM 3995 N N . GLN A 1 502 ? 31.5 -16.297 -3.73 1 91.69 502 GLN A N 1
ATOM 3996 C CA . GLN A 1 502 ? 32.281 -15.969 -2.553 1 91.69 502 GLN A CA 1
ATOM 3997 C C . GLN A 1 502 ? 33.219 -17.109 -2.164 1 91.69 502 GLN A C 1
ATOM 3999 O O . GLN A 1 502 ? 34.375 -16.891 -1.765 1 91.69 502 GLN A O 1
ATOM 4004 N N . GLU A 1 503 ? 32.719 -18.312 -2.268 1 92.69 503 GLU A N 1
ATOM 4005 C CA . GLU A 1 503 ? 33.5 -19.5 -1.922 1 92.69 503 GLU A CA 1
ATOM 4006 C C . GLU A 1 503 ? 34.688 -19.656 -2.861 1 92.69 503 GLU A C 1
ATOM 4008 O O . GLU A 1 503 ? 35.75 -20.125 -2.449 1 92.69 503 GLU A O 1
ATOM 4013 N N . LEU A 1 504 ? 34.531 -19.312 -4.094 1 92.06 504 LEU A N 1
ATOM 4014 C CA . LEU A 1 504 ? 35.625 -19.391 -5.051 1 92.06 504 LEU A CA 1
ATOM 4015 C C . LEU A 1 504 ? 36.656 -18.328 -4.754 1 92.06 504 LEU A C 1
ATOM 4017 O O . LEU A 1 504 ? 37.875 -18.562 -4.953 1 92.06 504 LEU A O 1
ATOM 4021 N N . LEU A 1 505 ? 36.188 -17.234 -4.258 1 89.75 505 LEU A N 1
ATOM 4022 C CA . LEU A 1 505 ? 37.094 -16.125 -3.965 1 89.75 505 LEU A CA 1
ATOM 4023 C C . LEU A 1 505 ? 37.812 -16.359 -2.645 1 89.75 505 LEU A C 1
ATOM 4025 O O . LEU A 1 505 ? 39 -16.047 -2.525 1 89.75 505 LEU A O 1
ATOM 4029 N N . ARG A 1 506 ? 37.031 -16.859 -1.674 1 89.69 506 ARG A N 1
ATOM 4030 C CA . ARG A 1 506 ? 37.594 -17.156 -0.355 1 89.69 506 ARG A CA 1
ATOM 4031 C C . ARG A 1 506 ? 37.156 -18.547 0.115 1 89.69 506 ARG A C 1
ATOM 4033 O O . ARG A 1 506 ? 36.25 -18.672 0.935 1 89.69 506 ARG A O 1
ATOM 4040 N N . PRO A 1 507 ? 37.938 -19.469 -0.276 1 90.94 507 PRO A N 1
ATOM 4041 C CA . PRO A 1 507 ? 37.562 -20.844 0.025 1 90.94 507 PRO A CA 1
ATOM 4042 C C . PRO A 1 507 ? 37.531 -21.141 1.523 1 90.94 507 PRO A C 1
ATOM 4044 O O . PRO A 1 507 ? 38.406 -20.672 2.266 1 90.94 507 PRO A O 1
ATOM 4047 N N . THR A 1 508 ? 36.5 -21.734 1.907 1 88.5 508 THR A N 1
ATOM 4048 C CA . THR A 1 508 ? 36.344 -22.078 3.318 1 88.5 508 THR A CA 1
ATOM 4049 C C . THR A 1 508 ? 36.688 -23.547 3.564 1 88.5 508 THR A C 1
ATOM 4051 O O . THR A 1 508 ? 36.75 -23.984 4.715 1 88.5 508 THR A O 1
ATOM 4054 N N . PHE A 1 509 ? 36.875 -24.297 2.508 1 87.5 509 PHE A N 1
ATOM 4055 C CA . PHE A 1 509 ? 37.281 -25.688 2.625 1 87.5 509 PHE A CA 1
ATOM 4056 C C . PHE A 1 509 ? 38.156 -26.094 1.455 1 87.5 509 PHE A C 1
ATOM 4058 O O . PHE A 1 509 ? 38.25 -25.375 0.461 1 87.5 509 PHE A O 1
ATOM 4065 N N . PHE A 1 510 ? 38.812 -27.25 1.68 1 86.94 510 PHE A N 1
ATOM 4066 C CA . PHE A 1 510 ? 39.656 -27.781 0.604 1 86.94 510 PHE A CA 1
ATOM 4067 C C . PHE A 1 510 ? 39.281 -29.219 0.281 1 86.94 510 PHE A C 1
ATOM 4069 O O . PHE A 1 510 ? 38.969 -30 1.183 1 86.94 510 PHE A O 1
ATOM 4076 N N . GLY A 1 511 ? 39.281 -29.609 -0.925 1 86.62 511 GLY A N 1
ATOM 4077 C CA . GLY A 1 511 ? 38.875 -30.938 -1.363 1 86.62 511 GLY A CA 1
ATOM 4078 C C . GLY A 1 511 ? 37.375 -31.094 -1.445 1 86.62 511 GLY A C 1
ATOM 4079 O O . GLY A 1 511 ? 36.719 -30.344 -2.133 1 86.62 511 GLY A O 1
ATOM 4080 N N . VAL A 1 512 ? 36.938 -32.156 -0.687 1 85.56 512 VAL A N 1
ATOM 4081 C CA . VAL A 1 512 ? 35.5 -32.438 -0.705 1 85.56 512 VAL A CA 1
ATOM 4082 C C . VAL A 1 512 ? 34.844 -31.859 0.554 1 85.56 512 VAL A C 1
ATOM 4084 O O . VAL A 1 512 ? 35.406 -31.953 1.648 1 85.56 512 VAL A O 1
ATOM 4087 N N . HIS A 1 513 ? 33.75 -31.234 0.279 1 88.62 513 HIS A N 1
ATOM 4088 C CA . HIS A 1 513 ? 33.031 -30.625 1.394 1 88.62 513 HIS A CA 1
ATOM 4089 C C . HIS A 1 513 ? 32.625 -31.672 2.422 1 88.62 513 HIS A C 1
ATOM 4091 O O . HIS A 1 513 ? 32.188 -32.75 2.061 1 88.62 513 HIS A O 1
ATOM 4097 N N . PRO A 1 514 ? 32.719 -31.438 3.645 1 84.38 514 PRO A N 1
ATOM 4098 C CA . PRO A 1 514 ? 32.5 -32.438 4.695 1 84.38 514 PRO A CA 1
ATOM 4099 C C . PRO A 1 514 ? 31.047 -32.938 4.738 1 84.38 514 PRO A C 1
ATOM 4101 O O . PRO A 1 514 ? 30.797 -34.062 5.121 1 84.38 514 PRO A O 1
ATOM 4104 N N . LEU A 1 515 ? 30.094 -32.125 4.348 1 87.44 515 LEU A N 1
ATOM 4105 C CA . LEU A 1 515 ? 28.688 -32.469 4.492 1 87.44 515 LEU A CA 1
ATOM 4106 C C . LEU A 1 515 ? 28.109 -32.969 3.178 1 87.44 515 LEU A C 1
ATOM 4108 O O . LEU A 1 515 ? 27 -33.5 3.145 1 87.44 515 LEU A O 1
ATOM 4112 N N . ASN A 1 516 ? 28.828 -32.875 2.061 1 90.06 516 ASN A N 1
ATOM 4113 C CA . ASN A 1 516 ? 28.359 -33.312 0.742 1 90.06 516 ASN A CA 1
ATOM 4114 C C . ASN A 1 516 ? 29.516 -33.656 -0.178 1 90.06 516 ASN A C 1
ATOM 4116 O O . ASN A 1 516 ? 30.203 -32.781 -0.702 1 90.06 516 ASN A O 1
ATOM 4120 N N . PRO A 1 517 ? 29.625 -34.812 -0.44 1 88.5 517 PRO A N 1
ATOM 4121 C CA . PRO A 1 517 ? 30.766 -35.281 -1.249 1 88.5 517 PRO A CA 1
ATOM 4122 C C . PRO A 1 517 ? 30.719 -34.75 -2.682 1 88.5 517 PRO A C 1
ATOM 4124 O O . PRO A 1 517 ? 31.734 -34.75 -3.379 1 88.5 517 PRO A O 1
ATOM 4127 N N . HIS A 1 518 ? 29.672 -34.281 -3.094 1 89.31 518 HIS A N 1
ATOM 4128 C CA . HIS A 1 518 ? 29.547 -33.812 -4.461 1 89.31 518 HIS A CA 1
ATOM 4129 C C . HIS A 1 518 ? 29.906 -32.312 -4.547 1 89.31 518 HIS A C 1
ATOM 4131 O O . HIS A 1 518 ? 29.984 -31.75 -5.641 1 89.31 518 HIS A O 1
ATOM 4137 N N . LEU A 1 519 ? 30.188 -31.75 -3.432 1 93.25 519 LEU A N 1
ATOM 4138 C CA . LEU A 1 519 ? 30.516 -30.328 -3.371 1 93.25 519 LEU A CA 1
ATOM 4139 C C . LEU A 1 519 ? 32.031 -30.125 -3.326 1 93.25 519 LEU A C 1
ATOM 4141 O O . LEU A 1 519 ? 32.688 -30.469 -2.338 1 93.25 519 LEU A O 1
ATOM 4145 N N . SER A 1 520 ? 32.594 -29.703 -4.402 1 93.94 520 SER A N 1
ATOM 4146 C CA . SER A 1 520 ? 34 -29.391 -4.574 1 93.94 520 SER A CA 1
ATOM 4147 C C . SER A 1 520 ? 34.188 -28.094 -5.332 1 93.94 520 SER A C 1
ATOM 4149 O O . SER A 1 520 ? 33.219 -27.5 -5.828 1 93.94 520 SER A O 1
ATOM 4151 N N . ARG A 1 521 ? 35.375 -27.609 -5.332 1 94.5 521 ARG A N 1
ATOM 4152 C CA . ARG A 1 521 ? 35.656 -26.406 -6.09 1 94.5 521 ARG A CA 1
ATOM 4153 C C . ARG A 1 521 ? 35.312 -26.578 -7.559 1 94.5 521 ARG A C 1
ATOM 4155 O O . ARG A 1 521 ? 34.719 -25.672 -8.172 1 94.5 521 ARG A O 1
ATOM 4162 N N . SER A 1 522 ? 35.625 -27.781 -8.078 1 94.25 522 SER A N 1
ATOM 4163 C CA . SER A 1 522 ? 35.312 -28.062 -9.477 1 94.25 522 SER A CA 1
ATOM 4164 C C . SER A 1 522 ? 33.812 -28.047 -9.727 1 94.25 522 SER A C 1
ATOM 4166 O O . SER A 1 522 ? 33.344 -27.516 -10.742 1 94.25 522 SER A O 1
ATOM 4168 N N . SER A 1 523 ? 33.062 -28.641 -8.812 1 95.88 523 SER A N 1
ATOM 4169 C CA . SER A 1 523 ? 31.625 -28.672 -8.984 1 95.88 523 SER A CA 1
ATOM 4170 C C . SER A 1 523 ? 31.031 -27.266 -8.867 1 95.88 523 SER A C 1
ATOM 4172 O O . SER A 1 523 ? 30.047 -26.953 -9.539 1 95.88 523 SER A O 1
ATOM 4174 N N . ILE A 1 524 ? 31.578 -26.453 -8.023 1 96.38 524 ILE A N 1
ATOM 4175 C CA . ILE A 1 524 ? 31.125 -25.078 -7.867 1 96.38 524 ILE A CA 1
ATOM 4176 C C . ILE A 1 524 ? 31.344 -24.297 -9.164 1 96.38 524 ILE A C 1
ATOM 4178 O O . ILE A 1 524 ? 30.453 -23.594 -9.641 1 96.38 524 ILE A O 1
ATOM 4182 N N . ILE A 1 525 ? 32.531 -24.469 -9.742 1 97 525 ILE A N 1
ATOM 4183 C CA . ILE A 1 525 ? 32.875 -23.797 -10.992 1 97 525 ILE A CA 1
ATOM 4184 C C . ILE A 1 525 ? 31.891 -24.25 -12.086 1 97 525 ILE A C 1
ATOM 4186 O O . ILE A 1 525 ? 31.406 -23.422 -12.875 1 97 525 ILE A O 1
ATOM 4190 N N . GLN A 1 526 ? 31.625 -25.516 -12.125 1 97.12 526 GLN A N 1
ATOM 4191 C CA . GLN A 1 526 ? 30.688 -26.062 -13.117 1 97.12 526 GLN A CA 1
ATOM 4192 C C . GLN A 1 526 ? 29.312 -25.438 -12.961 1 97.12 526 GLN A C 1
ATOM 4194 O O . GLN A 1 526 ? 28.688 -25.031 -13.953 1 97.12 526 GLN A O 1
ATOM 4199 N N . GLN A 1 527 ? 28.812 -25.453 -11.758 1 96.56 527 GLN A N 1
ATOM 4200 C CA . GLN A 1 527 ? 27.5 -24.891 -11.5 1 96.56 527 GLN A CA 1
ATOM 4201 C C . GLN A 1 527 ? 27.438 -23.406 -11.852 1 96.56 527 GLN A C 1
ATOM 4203 O O . GLN A 1 527 ? 26.469 -22.938 -12.445 1 96.56 527 GLN A O 1
ATOM 4208 N N . LEU A 1 528 ? 28.438 -22.641 -11.492 1 96.75 528 LEU A N 1
ATOM 4209 C CA . LEU A 1 528 ? 28.484 -21.219 -11.789 1 96.75 528 LEU A CA 1
ATOM 4210 C C . LEU A 1 528 ? 28.547 -20.969 -13.289 1 96.75 528 LEU A C 1
ATOM 4212 O O . LEU A 1 528 ? 27.938 -20.031 -13.797 1 96.75 528 LEU A O 1
ATOM 4216 N N . SER A 1 529 ? 29.281 -21.812 -13.969 1 97.44 529 SER A N 1
ATOM 4217 C CA . SER A 1 529 ? 29.344 -21.688 -15.422 1 97.44 529 SER A CA 1
ATOM 4218 C C . SER A 1 529 ? 27.969 -21.922 -16.062 1 97.44 529 SER A C 1
ATOM 4220 O O . SER A 1 529 ? 27.594 -21.203 -16.984 1 97.44 529 SER A O 1
ATOM 4222 N N . MET A 1 530 ? 27.328 -22.938 -15.539 1 97.62 530 MET A N 1
ATOM 4223 C CA . MET A 1 530 ? 25.984 -23.219 -16.047 1 97.62 530 MET A CA 1
ATOM 4224 C C . MET A 1 530 ? 25.031 -22.094 -15.672 1 97.62 530 MET A C 1
ATOM 4226 O O . MET A 1 530 ? 24.109 -21.797 -16.438 1 97.62 530 MET A O 1
ATOM 4230 N N . LEU A 1 531 ? 25.172 -21.578 -14.523 1 97.06 531 LEU A N 1
ATOM 4231 C CA . LEU A 1 531 ? 24.344 -20.453 -14.102 1 97.06 531 LEU A CA 1
ATOM 4232 C C . LEU A 1 531 ? 24.531 -19.25 -15.039 1 97.06 531 LEU A C 1
ATOM 4234 O O . LEU A 1 531 ? 23.562 -18.594 -15.406 1 97.06 531 LEU A O 1
ATOM 4238 N N . VAL A 1 532 ? 25.766 -18.969 -15.422 1 96.31 532 VAL A N 1
ATOM 4239 C CA . VAL A 1 532 ? 26.062 -17.891 -16.359 1 96.31 532 VAL A CA 1
ATOM 4240 C C . VAL A 1 532 ? 25.391 -18.188 -17.703 1 96.31 532 VAL A C 1
ATOM 4242 O O . VAL A 1 532 ? 24.828 -17.281 -18.344 1 96.31 532 VAL A O 1
ATOM 4245 N N . ALA A 1 533 ? 25.438 -19.422 -18.094 1 96.5 533 ALA A N 1
ATOM 4246 C CA . ALA A 1 533 ? 24.797 -19.828 -19.328 1 96.5 533 ALA A CA 1
ATOM 4247 C C . ALA A 1 533 ? 23.281 -19.594 -19.25 1 96.5 533 ALA A C 1
ATOM 4249 O O . ALA A 1 533 ? 22.672 -19.172 -20.234 1 96.5 533 ALA A O 1
ATOM 4250 N N . PHE A 1 534 ? 22.703 -19.969 -18.156 1 96.62 534 PHE A N 1
ATOM 4251 C CA . PHE A 1 534 ? 21.281 -19.734 -17.938 1 96.62 534 PHE A CA 1
ATOM 4252 C C . PHE A 1 534 ? 20.969 -18.25 -17.984 1 96.62 534 PHE A C 1
ATOM 4254 O O . PHE A 1 534 ? 19.984 -17.844 -18.594 1 96.62 534 PHE A O 1
ATOM 4261 N N . LEU A 1 535 ? 21.781 -17.406 -17.359 1 95.06 535 LEU A N 1
ATOM 4262 C CA . LEU A 1 535 ? 21.609 -15.961 -17.406 1 95.06 535 LEU A CA 1
ATOM 4263 C C . LEU A 1 535 ? 21.688 -15.445 -18.828 1 95.06 535 LEU A C 1
ATOM 4265 O O . LEU A 1 535 ? 20.922 -14.547 -19.219 1 95.06 535 LEU A O 1
ATOM 4269 N N . ASN A 1 536 ? 22.5 -16.062 -19.594 1 92.5 536 ASN A N 1
ATOM 4270 C CA . ASN A 1 536 ? 22.656 -15.664 -21 1 92.5 536 ASN A CA 1
ATOM 4271 C C . ASN A 1 536 ? 21.469 -16.125 -21.844 1 92.5 536 ASN A C 1
ATOM 4273 O O . ASN A 1 536 ? 21.172 -15.523 -22.875 1 92.5 536 ASN A O 1
ATOM 4277 N N . TRP A 1 537 ? 20.891 -17.188 -21.359 1 93.69 537 TRP A N 1
ATOM 4278 C CA . TRP A 1 537 ? 19.734 -17.719 -22.062 1 93.69 537 TRP A CA 1
ATOM 4279 C C . TRP A 1 537 ? 18.562 -16.734 -22.016 1 93.69 537 TRP A C 1
ATOM 4281 O O . TRP A 1 537 ? 17.672 -16.781 -22.859 1 93.69 537 TRP A O 1
ATOM 4291 N N . VAL A 1 538 ? 18.609 -15.836 -20.984 1 90.88 538 VAL A N 1
ATOM 4292 C CA . VAL A 1 538 ? 17.594 -14.797 -20.891 1 90.88 538 VAL A CA 1
ATOM 4293 C C . VAL A 1 538 ? 17.75 -13.812 -22.047 1 90.88 538 VAL A C 1
ATOM 4295 O O . VAL A 1 538 ? 18.812 -13.211 -22.219 1 90.88 538 VAL A O 1
ATOM 4298 N N . GLY A 1 539 ? 16.891 -13.773 -22.984 1 86 539 GLY A N 1
ATOM 4299 C CA . GLY A 1 539 ? 16.984 -12.992 -24.203 1 86 539 GLY A CA 1
ATOM 4300 C C . GLY A 1 539 ? 16.922 -11.492 -23.969 1 86 539 GLY A C 1
ATOM 4301 O O . GLY A 1 539 ? 16.562 -11.055 -22.875 1 86 539 GLY A O 1
ATOM 4302 N N . PRO A 1 540 ? 17.25 -10.75 -24.922 1 84.94 540 PRO A N 1
ATOM 4303 C CA . PRO A 1 540 ? 17.297 -9.289 -24.828 1 84.94 540 PRO A CA 1
ATOM 4304 C C . PRO A 1 540 ? 15.922 -8.664 -24.672 1 84.94 540 PRO A C 1
ATOM 4306 O O . PRO A 1 540 ? 15.805 -7.516 -24.219 1 84.94 540 PRO A O 1
ATOM 4309 N N . SER A 1 541 ? 14.922 -9.391 -25 1 85.75 541 SER A N 1
ATOM 4310 C CA . SER A 1 541 ? 13.57 -8.844 -24.922 1 85.75 541 SER A CA 1
ATOM 4311 C C . SER A 1 541 ? 12.945 -9.117 -23.547 1 85.75 541 SER A C 1
ATOM 4313 O O . SER A 1 541 ? 11.836 -8.656 -23.266 1 85.75 541 SER A O 1
ATOM 4315 N N . SER A 1 542 ? 13.695 -9.82 -22.766 1 89.31 542 SER A N 1
ATOM 4316 C CA . SER A 1 542 ? 13.156 -10.148 -21.453 1 89.31 542 SER A CA 1
ATOM 4317 C C . SER A 1 542 ? 13.07 -8.914 -20.562 1 89.31 542 SER A C 1
ATOM 4319 O O . SER A 1 542 ? 13.969 -8.07 -20.578 1 89.31 542 SER A O 1
ATOM 4321 N N . PRO A 1 543 ? 12 -8.844 -19.891 1 88.19 543 PRO A N 1
ATOM 4322 C CA . PRO A 1 543 ? 11.891 -7.715 -18.969 1 88.19 543 PRO A CA 1
ATOM 4323 C C . PRO A 1 543 ? 12.906 -7.781 -17.828 1 88.19 543 PRO A C 1
ATOM 4325 O O . PRO A 1 543 ? 13.172 -6.773 -17.172 1 88.19 543 PRO A O 1
ATOM 4328 N N . ASN A 1 544 ? 13.484 -8.914 -17.547 1 90.06 544 ASN A N 1
ATOM 4329 C CA . ASN A 1 544 ? 14.477 -9.078 -16.5 1 90.06 544 ASN A CA 1
ATOM 4330 C C . ASN A 1 544 ? 15.898 -8.984 -17.047 1 90.06 544 ASN A C 1
ATOM 4332 O O . ASN A 1 544 ? 16.859 -9.297 -16.359 1 90.06 544 ASN A O 1
ATOM 4336 N N . ARG A 1 545 ? 16.062 -8.555 -18.281 1 88.12 545 ARG A N 1
ATOM 4337 C CA . ARG A 1 545 ? 17.344 -8.594 -18.984 1 88.12 545 ARG A CA 1
ATOM 4338 C C . ARG A 1 545 ? 18.406 -7.805 -18.234 1 88.12 545 ARG A C 1
ATOM 4340 O O . ARG A 1 545 ? 19.547 -8.25 -18.109 1 88.12 545 ARG A O 1
ATOM 4347 N N . VAL A 1 546 ? 18 -6.645 -17.766 1 84.06 546 VAL A N 1
ATOM 4348 C CA . VAL A 1 546 ? 18.969 -5.781 -17.109 1 84.06 546 VAL A CA 1
ATOM 4349 C C . VAL A 1 546 ? 19.453 -6.43 -15.812 1 84.06 546 VAL A C 1
ATOM 4351 O O . VAL A 1 546 ? 20.641 -6.465 -15.531 1 84.06 546 VAL A O 1
ATOM 4354 N N . MET A 1 547 ? 18.578 -6.93 -15.117 1 87.12 547 MET A N 1
ATOM 4355 C CA . MET A 1 547 ? 18.906 -7.602 -13.859 1 87.12 547 MET A CA 1
ATOM 4356 C C . MET A 1 547 ? 19.781 -8.82 -14.109 1 87.12 547 MET A C 1
ATOM 4358 O O . MET A 1 547 ? 20.766 -9.031 -13.391 1 87.12 547 MET A O 1
ATOM 4362 N N . CYS A 1 548 ? 19.422 -9.57 -15.102 1 90.5 548 CYS A N 1
ATOM 4363 C CA . CYS A 1 548 ? 20.188 -10.773 -15.414 1 90.5 548 CYS A CA 1
ATOM 4364 C C . CYS A 1 548 ? 21.578 -10.43 -15.922 1 90.5 548 CYS A C 1
ATOM 4366 O O . CYS A 1 548 ? 22.547 -11.117 -15.609 1 90.5 548 CYS A O 1
ATOM 4368 N N . SER A 1 549 ? 21.656 -9.336 -16.641 1 87.94 549 SER A N 1
ATOM 4369 C CA . SER A 1 549 ? 22.953 -8.891 -17.125 1 87.94 549 SER A CA 1
ATOM 4370 C C . SER A 1 549 ? 23.844 -8.422 -15.977 1 87.94 549 SER A C 1
ATOM 4372 O O . SER A 1 549 ? 25.047 -8.695 -15.961 1 87.94 549 SER A O 1
ATOM 4374 N N . ASP A 1 550 ? 23.25 -7.781 -15.055 1 84.5 550 ASP A N 1
ATOM 4375 C CA . ASP A 1 550 ? 23.984 -7.328 -13.883 1 84.5 550 ASP A CA 1
ATOM 4376 C C . ASP A 1 550 ? 24.5 -8.508 -13.07 1 84.5 550 ASP A C 1
ATOM 4378 O O . ASP A 1 550 ? 25.625 -8.484 -12.562 1 84.5 550 ASP A O 1
ATOM 4382 N N . LEU A 1 551 ? 23.703 -9.492 -12.922 1 87.44 551 LEU A N 1
ATOM 4383 C CA . LEU A 1 551 ? 24.062 -10.688 -12.18 1 87.44 551 LEU A CA 1
ATOM 4384 C C . LEU A 1 551 ? 25.203 -11.43 -12.875 1 87.44 551 LEU A C 1
ATOM 4386 O O . LEU A 1 551 ? 26.109 -11.938 -12.211 1 87.44 551 LEU A O 1
ATOM 4390 N N . GLN A 1 552 ? 25.141 -11.398 -14.133 1 88.38 552 GLN A N 1
ATOM 4391 C CA . GLN A 1 552 ? 26.188 -12.055 -14.922 1 88.38 552 GLN A CA 1
ATOM 4392 C C . GLN A 1 552 ? 27.531 -11.344 -14.773 1 88.38 552 GLN A C 1
ATOM 4394 O O . GLN A 1 552 ? 28.562 -11.984 -14.609 1 88.38 552 GLN A O 1
ATOM 4399 N N . ALA A 1 553 ? 27.438 -10.078 -14.719 1 81.12 553 ALA A N 1
ATOM 4400 C CA . ALA A 1 553 ? 28.656 -9.273 -14.602 1 81.12 553 ALA A CA 1
ATOM 4401 C C . ALA A 1 553 ? 29.281 -9.43 -13.211 1 81.12 553 ALA A C 1
ATOM 4403 O O . ALA A 1 553 ? 30.5 -9.469 -13.078 1 81.12 553 ALA A O 1
ATOM 4404 N N . MET B 1 1 ? -12.25 12.023 -50.438 1 21.7 1 MET B N 1
ATOM 4405 C CA . MET B 1 1 ? -12.281 12.469 -49.062 1 21.7 1 MET B CA 1
ATOM 4406 C C . MET B 1 1 ? -11.984 11.312 -48.094 1 21.7 1 MET B C 1
ATOM 4408 O O . MET B 1 1 ? -12.867 10.5 -47.812 1 21.7 1 MET B O 1
ATOM 4412 N N . GLY B 1 2 ? -10.852 10.688 -48.188 1 23.66 2 GLY B N 1
ATOM 4413 C CA . GLY B 1 2 ? -10.359 9.445 -47.625 1 23.66 2 GLY B CA 1
ATOM 4414 C C . GLY B 1 2 ? -10.242 9.484 -46.094 1 23.66 2 GLY B C 1
ATOM 4415 O O . GLY B 1 2 ? -9.539 10.328 -45.562 1 23.66 2 GLY B O 1
ATOM 4416 N N . SER B 1 3 ? -11.352 9.188 -45.375 1 26.53 3 SER B N 1
ATOM 4417 C CA . SER B 1 3 ? -11.484 9.07 -43.906 1 26.53 3 SER B CA 1
ATOM 4418 C C . SER B 1 3 ? -10.352 8.234 -43.312 1 26.53 3 SER B C 1
ATOM 4420 O O . SER B 1 3 ? -10.234 7.043 -43.625 1 26.53 3 SER B O 1
ATOM 4422 N N . ILE B 1 4 ? -9.172 8.875 -43.125 1 28.72 4 ILE B N 1
ATOM 4423 C CA . ILE B 1 4 ? -8.016 8.234 -42.5 1 28.72 4 ILE B CA 1
ATOM 4424 C C . ILE B 1 4 ? -8.43 7.594 -41.188 1 28.72 4 ILE B C 1
ATOM 4426 O O . ILE B 1 4 ? -8.812 8.297 -40.25 1 28.72 4 ILE B O 1
ATOM 4430 N N . ASP B 1 5 ? -9.047 6.461 -41.219 1 29.52 5 ASP B N 1
ATOM 4431 C CA . ASP B 1 5 ? -9.344 5.48 -40.188 1 29.52 5 ASP B CA 1
ATOM 4432 C C . ASP B 1 5 ? -8.148 5.277 -39.25 1 29.52 5 ASP B C 1
ATOM 4434 O O . ASP B 1 5 ? -7.246 4.496 -39.562 1 29.52 5 ASP B O 1
ATOM 4438 N N . GLN B 1 6 ? -7.531 6.406 -38.75 1 31.12 6 GLN B N 1
ATOM 4439 C CA . GLN B 1 6 ? -6.359 6.164 -37.906 1 31.12 6 GLN B CA 1
ATOM 4440 C C . GLN B 1 6 ? -6.703 5.246 -36.75 1 31.12 6 GLN B C 1
ATOM 4442 O O . GLN B 1 6 ? -7.398 5.652 -35.812 1 31.12 6 GLN B O 1
ATOM 4447 N N . SER B 1 7 ? -6.82 4.039 -36.969 1 34.53 7 SER B N 1
ATOM 4448 C CA . SER B 1 7 ? -6.891 3.045 -35.906 1 34.53 7 SER B CA 1
ATOM 4449 C C . SER B 1 7 ? -5.875 3.342 -34.812 1 34.53 7 SER B C 1
ATOM 4451 O O . SER B 1 7 ? -4.719 3.656 -35.094 1 34.53 7 SER B O 1
ATOM 4453 N N . PRO B 1 8 ? -6.285 3.764 -33.688 1 38.12 8 PRO B N 1
ATOM 4454 C CA . PRO B 1 8 ? -5.336 4.043 -32.594 1 38.12 8 PRO B CA 1
ATOM 4455 C C . PRO B 1 8 ? -4.27 2.961 -32.469 1 38.12 8 PRO B C 1
ATOM 4457 O O . PRO B 1 8 ? -4.594 1.771 -32.406 1 38.12 8 PRO B O 1
ATOM 4460 N N . GLN B 1 9 ? -3.193 3.082 -33.188 1 38.62 9 GLN B N 1
ATOM 4461 C CA . GLN B 1 9 ? -2.062 2.184 -32.969 1 38.62 9 GLN B CA 1
ATOM 4462 C C . GLN B 1 9 ? -1.823 1.944 -31.469 1 38.62 9 GLN B C 1
ATOM 4464 O O . GLN B 1 9 ? -1.946 2.865 -30.656 1 38.62 9 GLN B O 1
ATOM 4469 N N . PRO B 1 10 ? -1.967 0.707 -31.141 1 42.78 10 PRO B N 1
ATOM 4470 C CA . PRO B 1 10 ? -1.627 0.406 -29.734 1 42.78 10 PRO B CA 1
ATOM 4471 C C . PRO B 1 10 ? -0.365 1.127 -29.266 1 42.78 10 PRO B C 1
ATOM 4473 O O . PRO B 1 10 ? 0.599 1.25 -30.031 1 42.78 10 PRO B O 1
ATOM 4476 N N . ALA B 1 11 ? -0.497 2.055 -28.406 1 42.72 11 ALA B N 1
ATOM 4477 C CA . ALA B 1 11 ? 0.644 2.779 -27.859 1 42.72 11 ALA B CA 1
ATOM 4478 C C . ALA B 1 11 ? 1.804 1.832 -27.562 1 42.72 11 ALA B C 1
ATOM 4480 O O . ALA B 1 11 ? 1.597 0.723 -27.062 1 42.72 11 ALA B O 1
ATOM 4481 N N . GLU B 1 12 ? 2.83 1.829 -28.359 1 46 12 GLU B N 1
ATOM 4482 C CA . GLU B 1 12 ? 4.051 1.119 -28 1 46 12 GLU B CA 1
ATOM 4483 C C . GLU B 1 12 ? 4.312 1.216 -26.5 1 46 12 GLU B C 1
ATOM 4485 O O . GLU B 1 12 ? 4.191 2.293 -25.906 1 46 12 GLU B O 1
ATOM 4490 N N . PRO B 1 13 ? 4.141 0.12 -25.906 1 43.47 13 PRO B N 1
ATOM 4491 C CA . PRO B 1 13 ? 4.41 0.206 -24.469 1 43.47 13 PRO B CA 1
ATOM 4492 C C . PRO B 1 13 ? 5.617 1.083 -24.156 1 43.47 13 PRO B C 1
ATOM 4494 O O . PRO B 1 13 ? 6.656 0.975 -24.812 1 43.47 13 PRO B O 1
ATOM 4497 N N . MET B 1 14 ? 5.441 2.191 -23.906 1 41.69 14 MET B N 1
ATOM 4498 C CA . MET B 1 14 ? 6.602 2.918 -23.391 1 41.69 14 MET B CA 1
ATOM 4499 C C . MET B 1 14 ? 7.477 2.016 -22.531 1 41.69 14 MET B C 1
ATOM 4501 O O . MET B 1 14 ? 7.113 1.693 -21.406 1 41.69 14 MET B O 1
ATOM 4505 N N . ILE B 1 15 ? 7.918 0.904 -23.156 1 45.31 15 ILE B N 1
ATOM 4506 C CA . ILE B 1 15 ? 8.883 0.095 -22.406 1 45.31 15 ILE B CA 1
ATOM 4507 C C . ILE B 1 15 ? 9.883 1.005 -21.703 1 45.31 15 ILE B C 1
ATOM 4509 O O . ILE B 1 15 ? 10.789 1.559 -22.328 1 45.31 15 ILE B O 1
ATOM 4513 N N . ARG B 1 16 ? 9.531 1.935 -21.031 1 41.03 16 ARG B N 1
ATOM 4514 C CA . ARG B 1 16 ? 10.609 2.688 -20.406 1 41.03 16 ARG B CA 1
ATOM 4515 C C . ARG B 1 16 ? 11.586 1.755 -19.703 1 41.03 16 ARG B C 1
ATOM 4517 O O . ARG B 1 16 ? 11.336 1.322 -18.578 1 41.03 16 ARG B O 1
ATOM 4524 N N . ASP B 1 17 ? 12.039 0.792 -20.312 1 45.25 17 ASP B N 1
ATOM 4525 C CA . ASP B 1 17 ? 13.148 -0.006 -19.797 1 45.25 17 ASP B CA 1
ATOM 4526 C C . ASP B 1 17 ? 13.82 0.695 -18.609 1 45.25 17 ASP B C 1
ATOM 4528 O O . ASP B 1 17 ? 14.211 0.047 -17.641 1 45.25 17 ASP B O 1
ATOM 4532 N N . TYR B 1 18 ? 14.297 1.992 -19.062 1 40.25 18 TYR B N 1
ATOM 4533 C CA . TYR B 1 18 ? 15.281 2.754 -18.297 1 40.25 18 TYR B CA 1
ATOM 4534 C C . TYR B 1 18 ? 14.766 3.074 -16.906 1 40.25 18 TYR B C 1
ATOM 4536 O O . TYR B 1 18 ? 15.547 3.324 -15.984 1 40.25 18 TYR B O 1
ATOM 4544 N N . ALA B 1 19 ? 13.438 3.365 -16.906 1 46.47 19 ALA B N 1
ATOM 4545 C CA . ALA B 1 19 ? 12.953 4.113 -15.75 1 46.47 19 ALA B CA 1
ATOM 4546 C C . ALA B 1 19 ? 12.938 3.242 -14.5 1 46.47 19 ALA B C 1
ATOM 4548 O O . ALA B 1 19 ? 12.711 3.738 -13.391 1 46.47 19 ALA B O 1
ATOM 4549 N N . PHE B 1 20 ? 13.094 1.978 -14.609 1 60.44 20 PHE B N 1
ATOM 4550 C CA . PHE B 1 20 ? 12.711 1.645 -13.242 1 60.44 20 PHE B CA 1
ATOM 4551 C C . PHE B 1 20 ? 13.82 0.875 -12.539 1 60.44 20 PHE B C 1
ATOM 4553 O O . PHE B 1 20 ? 14.266 -0.168 -13.023 1 60.44 20 PHE B O 1
ATOM 4560 N N . SER B 1 21 ? 14.727 1.644 -11.93 1 74.12 21 SER B N 1
ATOM 4561 C CA . SER B 1 21 ? 15.547 1.129 -10.836 1 74.12 21 SER B CA 1
ATOM 4562 C C . SER B 1 21 ? 14.727 0.246 -9.898 1 74.12 21 SER B C 1
ATOM 4564 O O . SER B 1 21 ? 13.516 0.447 -9.75 1 74.12 21 SER B O 1
ATOM 4566 N N . PRO B 1 22 ? 15.344 -0.88 -9.656 1 83.56 22 PRO B N 1
ATOM 4567 C CA . PRO B 1 22 ? 14.617 -1.772 -8.75 1 83.56 22 PRO B CA 1
ATOM 4568 C C . PRO B 1 22 ? 14.258 -1.105 -7.426 1 83.56 22 PRO B C 1
ATOM 4570 O O . PRO B 1 22 ? 13.555 -1.698 -6.602 1 83.56 22 PRO B O 1
ATOM 4573 N N . GLY B 1 23 ? 14.648 0.157 -7.254 1 88.88 23 GLY B N 1
ATOM 4574 C CA . GLY B 1 23 ? 14.336 0.822 -5.996 1 88.88 23 GLY B CA 1
ATOM 4575 C C . GLY B 1 23 ? 15.148 0.301 -4.828 1 88.88 23 GLY B C 1
ATOM 4576 O O . GLY B 1 23 ? 16.266 -0.208 -5.016 1 88.88 23 GLY B O 1
ATOM 4577 N N . TYR B 1 24 ? 14.711 0.438 -3.65 1 91 24 TYR B N 1
ATOM 4578 C CA . TYR B 1 24 ? 15.422 0.023 -2.445 1 91 24 TYR B CA 1
ATOM 4579 C C . TYR B 1 24 ? 15.594 -1.49 -2.41 1 91 24 TYR B C 1
ATOM 4581 O O . TYR B 1 24 ? 14.641 -2.238 -2.635 1 91 24 TYR B O 1
ATOM 4589 N N . LEU B 1 25 ? 16.781 -1.938 -2.182 1 90.56 25 LEU B N 1
ATOM 4590 C CA . LEU B 1 25 ? 17.109 -3.35 -1.986 1 90.56 25 LEU B CA 1
ATOM 4591 C C . LEU B 1 25 ? 17.688 -3.588 -0.597 1 90.56 25 LEU B C 1
ATOM 4593 O O . LEU B 1 25 ? 18.703 -3.004 -0.24 1 90.56 25 LEU B O 1
ATOM 4597 N N . GLY B 1 26 ? 17.094 -4.449 0.192 1 89.31 26 GLY B N 1
ATOM 4598 C CA . GLY B 1 26 ? 17.5 -4.691 1.565 1 89.31 26 GLY B CA 1
ATOM 4599 C C . GLY B 1 26 ? 18.359 -5.938 1.723 1 89.31 26 GLY B C 1
ATOM 4600 O O . GLY B 1 26 ? 18.828 -6.496 0.733 1 89.31 26 GLY B O 1
ATOM 4601 N N . TYR B 1 27 ? 18.453 -6.344 2.869 1 84.56 27 TYR B N 1
ATOM 4602 C CA . TYR B 1 27 ? 19.375 -7.406 3.266 1 84.56 27 TYR B CA 1
ATOM 4603 C C . TYR B 1 27 ? 19.047 -8.703 2.539 1 84.56 27 TYR B C 1
ATOM 4605 O O . TYR B 1 27 ? 19.953 -9.422 2.104 1 84.56 27 TYR B O 1
ATOM 4613 N N . THR B 1 28 ? 17.828 -9.031 2.338 1 86.25 28 THR B N 1
ATOM 4614 C CA . THR B 1 28 ? 17.438 -10.32 1.778 1 86.25 28 THR B CA 1
ATOM 4615 C C . THR B 1 28 ? 17.422 -10.266 0.253 1 86.25 28 THR B C 1
ATOM 4617 O O . THR B 1 28 ? 17.078 -11.25 -0.405 1 86.25 28 THR B O 1
ATOM 4620 N N . SER B 1 29 ? 17.828 -9.148 -0.267 1 91.19 29 SER B N 1
ATOM 4621 C CA . SER B 1 29 ? 17.672 -8.961 -1.706 1 91.19 29 SER B CA 1
ATOM 4622 C C . SER B 1 29 ? 18.547 -9.93 -2.488 1 91.19 29 SER B C 1
ATOM 4624 O O . SER B 1 29 ? 19.531 -10.445 -1.966 1 91.19 29 SER B O 1
ATOM 4626 N N . TYR B 1 30 ? 18.188 -10.117 -3.717 1 87.19 30 TYR B N 1
ATOM 4627 C CA . TYR B 1 30 ? 18.844 -11.062 -4.609 1 87.19 30 TYR B CA 1
ATOM 4628 C C . TYR B 1 30 ? 20.281 -10.633 -4.891 1 87.19 30 TYR B C 1
ATOM 4630 O O . TYR B 1 30 ? 21.109 -11.438 -5.332 1 87.19 30 TYR B O 1
ATOM 4638 N N . THR B 1 31 ? 20.578 -9.391 -4.605 1 86.38 31 THR B N 1
ATOM 4639 C CA . THR B 1 31 ? 21.906 -8.875 -4.941 1 86.38 31 THR B CA 1
ATOM 4640 C C . THR B 1 31 ? 22.812 -8.875 -3.717 1 86.38 31 THR B C 1
ATOM 4642 O O . THR B 1 31 ? 24.031 -8.695 -3.836 1 86.38 31 THR B O 1
ATOM 4645 N N . SER B 1 32 ? 22.266 -9.094 -2.621 1 86.12 32 SER B N 1
ATOM 4646 C CA . SER B 1 32 ? 23 -8.883 -1.373 1 86.12 32 SER B CA 1
ATOM 4647 C C . SER B 1 32 ? 24.25 -9.758 -1.313 1 86.12 32 SER B C 1
ATOM 4649 O O . SER B 1 32 ? 25.328 -9.281 -0.95 1 86.12 32 SER B O 1
ATOM 4651 N N . ALA B 1 33 ? 24.125 -11 -1.731 1 83.75 33 ALA B N 1
ATOM 4652 C CA . ALA B 1 33 ? 25.266 -11.93 -1.663 1 83.75 33 ALA B CA 1
ATOM 4653 C C . ALA B 1 33 ? 26.359 -11.531 -2.652 1 83.75 33 ALA B C 1
ATOM 4655 O O . ALA B 1 33 ? 27.547 -11.688 -2.365 1 83.75 33 ALA B O 1
ATOM 4656 N N . PHE B 1 34 ? 25.938 -11.031 -3.756 1 84.88 34 PHE B N 1
ATOM 4657 C CA . PHE B 1 34 ? 26.922 -10.594 -4.75 1 84.88 34 PHE B CA 1
ATOM 4658 C C . PHE B 1 34 ? 27.641 -9.344 -4.273 1 84.88 34 PHE B C 1
ATOM 4660 O O . PHE B 1 34 ? 28.844 -9.195 -4.5 1 84.88 34 PHE B O 1
ATOM 4667 N N . GLN B 1 35 ? 26.844 -8.484 -3.693 1 82.06 35 GLN B N 1
ATOM 4668 C CA . GLN B 1 35 ? 27.453 -7.266 -3.168 1 82.06 35 GLN B CA 1
ATOM 4669 C C . GLN B 1 35 ? 28.484 -7.586 -2.088 1 82.06 35 GLN B C 1
ATOM 4671 O O . GLN B 1 35 ? 29.547 -6.969 -2.039 1 82.06 35 GLN B O 1
ATOM 4676 N N . GLU B 1 36 ? 28.188 -8.5 -1.258 1 79.31 36 GLU B N 1
ATOM 4677 C CA . GLU B 1 36 ? 29.125 -8.93 -0.226 1 79.31 36 GLU B CA 1
ATOM 4678 C C . GLU B 1 36 ? 30.375 -9.547 -0.841 1 79.31 36 GLU B C 1
ATOM 4680 O O . GLU B 1 36 ? 31.484 -9.344 -0.339 1 79.31 36 GLU B O 1
ATOM 4685 N N . ALA B 1 37 ? 30.188 -10.281 -1.847 1 78.62 37 ALA B N 1
ATOM 4686 C CA . ALA B 1 37 ? 31.312 -10.875 -2.555 1 78.62 37 ALA B CA 1
ATOM 4687 C C . ALA B 1 37 ? 32.188 -9.797 -3.174 1 78.62 37 ALA B C 1
ATOM 4689 O O . ALA B 1 37 ? 33.438 -9.875 -3.104 1 78.62 37 ALA B O 1
ATOM 4690 N N . ARG B 1 38 ? 31.578 -8.859 -3.715 1 78.12 38 ARG B N 1
ATOM 4691 C CA . ARG B 1 38 ? 32.312 -7.758 -4.332 1 78.12 38 ARG B CA 1
ATOM 4692 C C . ARG B 1 38 ? 33.094 -6.961 -3.289 1 78.12 38 ARG B C 1
ATOM 4694 O O . ARG B 1 38 ? 34.219 -6.559 -3.531 1 78.12 38 ARG B O 1
ATOM 4701 N N . ASP B 1 39 ? 32.469 -6.695 -2.191 1 78.25 39 ASP B N 1
ATOM 4702 C CA . ASP B 1 39 ? 33.094 -5.938 -1.113 1 78.25 39 ASP B CA 1
ATOM 4703 C C . ASP B 1 39 ? 34.312 -6.676 -0.554 1 78.25 39 ASP B C 1
ATOM 4705 O O . ASP B 1 39 ? 35.219 -6.051 -0.039 1 78.25 39 ASP B O 1
ATOM 4709 N N . SER B 1 40 ? 34.25 -7.938 -0.562 1 71 40 SER B N 1
ATOM 4710 C CA . SER B 1 40 ? 35.375 -8.734 -0.085 1 71 40 SER B CA 1
ATOM 4711 C C . SER B 1 40 ? 36.562 -8.602 -1.013 1 71 40 SER B C 1
ATOM 4713 O O . SER B 1 40 ? 37.719 -8.859 -0.605 1 71 40 SER B O 1
ATOM 4715 N N . LEU B 1 41 ? 36.312 -8.422 -2.254 1 69.56 41 LEU B N 1
ATOM 4716 C CA . LEU B 1 41 ? 37.406 -8.258 -3.209 1 69.56 41 LEU B CA 1
ATOM 4717 C C . LEU B 1 41 ? 38.031 -6.863 -3.105 1 69.56 41 LEU B C 1
ATOM 4719 O O . LEU B 1 41 ? 39.062 -6.586 -3.715 1 69.56 41 LEU B O 1
ATOM 4723 N N . SER B 1 42 ? 38.625 -6.379 -1.767 1 57.53 42 SER B N 1
ATOM 4724 C CA . SER B 1 42 ? 39.312 -5.141 -1.416 1 57.53 42 SER B CA 1
ATOM 4725 C C . SER B 1 42 ? 39.312 -4.16 -2.584 1 57.53 42 SER B C 1
ATOM 4727 O O . SER B 1 42 ? 40.031 -3.15 -2.549 1 57.53 42 SER B O 1
ATOM 4729 N N . THR B 1 43 ? 39.062 -4.504 -3.66 1 45.56 43 THR B N 1
ATOM 4730 C CA . THR B 1 43 ? 39.375 -3.541 -4.715 1 45.56 43 THR B CA 1
ATOM 4731 C C . THR B 1 43 ? 38.438 -2.32 -4.605 1 45.56 43 THR B C 1
ATOM 4733 O O . THR B 1 43 ? 37.25 -2.455 -4.348 1 45.56 43 THR B O 1
ATOM 4736 N N . ASP B 1 44 ? 39.094 -1.24 -4.082 1 42.28 44 ASP B N 1
ATOM 4737 C CA . ASP B 1 44 ? 38.562 0.123 -4.141 1 42.28 44 ASP B CA 1
ATOM 4738 C C . ASP B 1 44 ? 37.688 0.32 -5.371 1 42.28 44 ASP B C 1
ATOM 4740 O O . ASP B 1 44 ? 38.031 1.07 -6.281 1 42.28 44 ASP B O 1
ATOM 4744 N N . GLY B 1 45 ? 37.344 -0.739 -5.961 1 40.59 45 GLY B N 1
ATOM 4745 C CA . GLY B 1 45 ? 36.656 -0.361 -7.195 1 40.59 45 GLY B CA 1
ATOM 4746 C C . GLY B 1 45 ? 35.438 0.492 -6.965 1 40.59 45 GLY B C 1
ATOM 4747 O O . GLY B 1 45 ? 34.906 0.553 -5.852 1 40.59 45 GLY B O 1
ATOM 4748 N N . PRO B 1 46 ? 35.281 1.448 -7.809 1 38.03 46 PRO B N 1
ATOM 4749 C CA . PRO B 1 46 ? 34.188 2.428 -7.695 1 38.03 46 PRO B CA 1
ATOM 4750 C C . PRO B 1 46 ? 32.875 1.794 -7.285 1 38.03 46 PRO B C 1
ATOM 4752 O O . PRO B 1 46 ? 32.594 0.633 -7.613 1 38.03 46 PRO B O 1
ATOM 4755 N N . ASP B 1 47 ? 32.531 1.951 -6.07 1 41.31 47 ASP B N 1
ATOM 4756 C CA . ASP B 1 47 ? 31.125 1.761 -5.781 1 41.31 47 ASP B CA 1
ATOM 4757 C C . ASP B 1 47 ? 30.297 1.74 -7.066 1 41.31 47 ASP B C 1
ATOM 4759 O O . ASP B 1 47 ? 30.219 2.742 -7.785 1 41.31 47 ASP B O 1
ATOM 4763 N N . SER B 1 48 ? 30.453 0.716 -7.867 1 36.75 48 SER B N 1
ATOM 4764 C CA . SER B 1 48 ? 29.516 0.704 -8.992 1 36.75 48 SER B CA 1
ATOM 4765 C C . SER B 1 48 ? 28.141 1.2 -8.562 1 36.75 48 SER B C 1
ATOM 4767 O O . SER B 1 48 ? 27.438 0.524 -7.812 1 36.75 48 SER B O 1
ATOM 4769 N N . GLU B 1 49 ? 28.094 2.355 -8.133 1 38 49 GLU B N 1
ATOM 4770 C CA . GLU B 1 49 ? 26.734 2.85 -8.289 1 38 49 GLU B CA 1
ATOM 4771 C C . GLU B 1 49 ? 26 2.09 -9.383 1 38 49 GLU B C 1
ATOM 4773 O O . GLU B 1 49 ? 26.469 2.01 -10.516 1 38 49 GLU B O 1
ATOM 4778 N N . LEU B 1 50 ? 25.578 0.886 -9.141 1 36 50 LEU B N 1
ATOM 4779 C CA . LEU B 1 50 ? 24.656 0.348 -10.133 1 36 50 LEU B CA 1
ATOM 4780 C C . LEU B 1 50 ? 24.172 1.445 -11.078 1 36 50 LEU B C 1
ATOM 4782 O O . LEU B 1 50 ? 23.312 2.25 -10.711 1 36 50 LEU B O 1
ATOM 4786 N N . ALA B 1 51 ? 25.094 2.082 -11.766 1 34.34 51 ALA B N 1
ATOM 4787 C CA . ALA B 1 51 ? 25.172 3.039 -12.867 1 34.34 51 ALA B CA 1
ATOM 4788 C C . ALA B 1 51 ? 24.125 2.725 -13.93 1 34.34 51 ALA B C 1
ATOM 4790 O O . ALA B 1 51 ? 24.094 3.354 -14.992 1 34.34 51 ALA B O 1
ATOM 4791 N N . GLY B 1 52 ? 23.594 1.646 -13.883 1 34 52 GLY B N 1
ATOM 4792 C CA . GLY B 1 52 ? 22.703 1.371 -15 1 34 52 GLY B CA 1
ATOM 4793 C C . GLY B 1 52 ? 21.609 2.402 -15.148 1 34 52 GLY B C 1
ATOM 4794 O O . GLY B 1 52 ? 20.688 2.223 -15.945 1 34 52 GLY B O 1
ATOM 4795 N N . ALA B 1 53 ? 21.562 3.182 -14.125 1 37.34 53 ALA B N 1
ATOM 4796 C CA . ALA B 1 53 ? 20.5 4.164 -14.305 1 37.34 53 ALA B CA 1
ATOM 4797 C C . ALA B 1 53 ? 20.75 5.02 -15.539 1 37.34 53 ALA B C 1
ATOM 4799 O O . ALA B 1 53 ? 19.797 5.477 -16.188 1 37.34 53 ALA B O 1
ATOM 4800 N N . ASP B 1 54 ? 22.125 5.309 -15.805 1 37.47 54 ASP B N 1
ATOM 4801 C CA . ASP B 1 54 ? 22.391 6.387 -16.75 1 37.47 54 ASP B CA 1
ATOM 4802 C C . ASP B 1 54 ? 22.203 5.918 -18.188 1 37.47 54 ASP B C 1
ATOM 4804 O O . ASP B 1 54 ? 22.328 6.707 -19.125 1 37.47 54 ASP B O 1
ATOM 4808 N N . MET B 1 55 ? 22.609 4.719 -18.438 1 34 55 MET B N 1
ATOM 4809 C CA . MET B 1 55 ? 22.641 4.547 -19.875 1 34 55 MET B CA 1
ATOM 4810 C C . MET B 1 55 ? 21.234 4.668 -20.469 1 34 55 MET B C 1
ATOM 4812 O O . MET B 1 55 ? 20.609 3.66 -20.781 1 34 55 MET B O 1
ATOM 4816 N N . ILE B 1 56 ? 20.422 5.297 -19.844 1 39.31 56 ILE B N 1
ATOM 4817 C CA . ILE B 1 56 ? 19.297 5.73 -20.656 1 39.31 56 ILE B CA 1
ATOM 4818 C C . ILE B 1 56 ? 19.781 6.238 -22 1 39.31 56 ILE B C 1
ATOM 4820 O O . ILE B 1 56 ? 20.547 7.207 -22.062 1 39.31 56 ILE B O 1
ATOM 4824 N N . SER B 1 57 ? 19.984 5.461 -22.875 1 38.91 57 SER B N 1
ATOM 4825 C CA . SER B 1 57 ? 20.391 6 -24.172 1 38.91 57 SER B CA 1
ATOM 4826 C C . SER B 1 57 ? 19.719 7.348 -24.438 1 38.91 57 SER B C 1
ATOM 4828 O O . SER B 1 57 ? 18.531 7.52 -24.188 1 38.91 57 SER B O 1
ATOM 4830 N N . LEU B 1 58 ? 20.406 8.461 -24.406 1 40.56 58 LEU B N 1
ATOM 4831 C CA . LEU B 1 58 ? 20.125 9.773 -24.969 1 40.56 58 LEU B CA 1
ATOM 4832 C C . LEU B 1 58 ? 19.094 9.672 -26.078 1 40.56 58 LEU B C 1
ATOM 4834 O O . LEU B 1 58 ? 18.344 10.617 -26.328 1 40.56 58 LEU B O 1
ATOM 4838 N N . GLU B 1 59 ? 19.219 8.734 -26.875 1 43.16 59 GLU B N 1
ATOM 4839 C CA . GLU B 1 59 ? 18.438 8.656 -28.109 1 43.16 59 GLU B CA 1
ATOM 4840 C C . GLU B 1 59 ? 16.953 8.477 -27.797 1 43.16 59 GLU B C 1
ATOM 4842 O O . GLU B 1 59 ? 16.094 8.945 -28.547 1 43.16 59 GLU B O 1
ATOM 4847 N N . SER B 1 60 ? 16.531 7.863 -26.672 1 47.69 60 SER B N 1
ATOM 4848 C CA . SER B 1 60 ? 15.148 7.469 -26.391 1 47.69 60 SER B CA 1
ATOM 4849 C C . SER B 1 60 ? 14.367 8.617 -25.766 1 47.69 60 SER B C 1
ATOM 4851 O O . SER B 1 60 ? 13.141 8.555 -25.672 1 47.69 60 SER B O 1
ATOM 4853 N N . LYS B 1 61 ? 15.094 9.641 -25.234 1 51.62 61 LYS B N 1
ATOM 4854 C CA . LYS B 1 61 ? 14.453 10.828 -24.656 1 51.62 61 LYS B CA 1
ATOM 4855 C C . LYS B 1 61 ? 13.781 11.656 -25.75 1 51.62 61 LYS B C 1
ATOM 4857 O O . LYS B 1 61 ? 12.773 12.32 -25.5 1 51.62 61 LYS B O 1
ATOM 4862 N N . LYS B 1 62 ? 14.484 11.75 -26.922 1 54.66 62 LYS B N 1
ATOM 4863 C CA . LYS B 1 62 ? 13.984 12.625 -27.984 1 54.66 62 LYS B CA 1
ATOM 4864 C C . LYS B 1 62 ? 12.625 12.148 -28.484 1 54.66 62 LYS B C 1
ATOM 4866 O O . LYS B 1 62 ? 11.891 12.922 -29.109 1 54.66 62 LYS B O 1
ATOM 4871 N N . ASP B 1 63 ? 12.07 10.859 -27.938 1 74 63 ASP B N 1
ATOM 4872 C CA . ASP B 1 63 ? 10.836 10.336 -28.531 1 74 63 ASP B CA 1
ATOM 4873 C C . ASP B 1 63 ? 9.68 10.406 -27.531 1 74 63 ASP B C 1
ATOM 4875 O O . ASP B 1 63 ? 8.602 9.859 -27.797 1 74 63 ASP B O 1
ATOM 4879 N N . ILE B 1 64 ? 9.836 11.297 -26.484 1 85.25 64 ILE B N 1
ATOM 4880 C CA . ILE B 1 64 ? 8.75 11.391 -25.516 1 85.25 64 ILE B CA 1
ATOM 4881 C C . ILE B 1 64 ? 7.832 12.555 -25.891 1 85.25 64 ILE B C 1
ATOM 4883 O O . ILE B 1 64 ? 8.273 13.695 -26 1 85.25 64 ILE B O 1
ATOM 4887 N N . SER B 1 65 ? 6.586 12.234 -26.172 1 90.62 65 SER B N 1
ATOM 4888 C CA . SER B 1 65 ? 5.582 13.227 -26.531 1 90.62 65 SER B CA 1
ATOM 4889 C C . SER B 1 65 ? 4.203 12.836 -26.016 1 90.62 65 SER B C 1
ATOM 4891 O O . SER B 1 65 ? 3.965 11.672 -25.688 1 90.62 65 SER B O 1
ATOM 4893 N N . LEU B 1 66 ? 3.387 13.805 -25.906 1 93.19 66 LEU B N 1
ATOM 4894 C CA . LEU B 1 66 ? 2.012 13.609 -25.453 1 93.19 66 LEU B CA 1
ATOM 4895 C C . LEU B 1 66 ? 1.313 12.539 -26.281 1 93.19 66 LEU B C 1
ATOM 4897 O O . LEU B 1 66 ? 0.624 11.68 -25.734 1 93.19 66 LEU B O 1
ATOM 4901 N N . ARG B 1 67 ? 1.575 12.562 -27.562 1 91.81 67 ARG B N 1
ATOM 4902 C CA . ARG B 1 67 ? 0.841 11.711 -28.5 1 91.81 67 ARG B CA 1
ATOM 4903 C C . ARG B 1 67 ? 1.271 10.258 -28.359 1 91.81 67 ARG B C 1
ATOM 4905 O O . ARG B 1 67 ? 0.562 9.344 -28.797 1 91.81 67 ARG B O 1
ATOM 4912 N N . LYS B 1 68 ? 2.395 10.062 -27.734 1 91.06 68 LYS B N 1
ATOM 4913 C CA . LYS B 1 68 ? 2.895 8.703 -27.547 1 91.06 68 LYS B CA 1
ATOM 4914 C C . LYS B 1 68 ? 2.35 8.102 -26.25 1 91.06 68 LYS B C 1
ATOM 4916 O O . LYS B 1 68 ? 2.504 6.898 -26.016 1 91.06 68 LYS B O 1
ATOM 4921 N N . LEU B 1 69 ? 1.697 8.898 -25.422 1 93.25 69 LEU B N 1
ATOM 4922 C CA . LEU B 1 69 ? 1.083 8.406 -24.188 1 93.25 69 LEU B CA 1
ATOM 4923 C C . LEU B 1 69 ? -0.268 7.762 -24.484 1 93.25 69 LEU B C 1
ATOM 4925 O O . LEU B 1 69 ? -0.897 8.062 -25.5 1 93.25 69 LEU B O 1
ATOM 4929 N N . PRO B 1 70 ? -0.694 6.816 -23.609 1 91.75 70 PRO B N 1
ATOM 4930 C CA . PRO B 1 70 ? -2.047 6.277 -23.766 1 91.75 70 PRO B CA 1
ATOM 4931 C C . PRO B 1 70 ? -3.115 7.367 -23.812 1 91.75 70 PRO B C 1
ATOM 4933 O O . PRO B 1 70 ? -2.992 8.383 -23.125 1 91.75 70 PRO B O 1
ATOM 4936 N N . LEU B 1 71 ? -4.168 7.16 -24.484 1 93.5 71 LEU B N 1
ATOM 4937 C CA . LEU B 1 71 ? -5.188 8.164 -24.781 1 93.5 71 LEU B CA 1
ATOM 4938 C C . LEU B 1 71 ? -5.762 8.742 -23.5 1 93.5 71 LEU B C 1
ATOM 4940 O O . LEU B 1 71 ? -5.898 9.961 -23.359 1 93.5 71 LEU B O 1
ATOM 4944 N N . PRO B 1 72 ? -6.133 7.859 -22.5 1 95.19 72 PRO B N 1
ATOM 4945 C CA . PRO B 1 72 ? -6.648 8.469 -21.266 1 95.19 72 PRO B CA 1
ATOM 4946 C C . PRO B 1 72 ? -5.641 9.406 -20.609 1 95.19 72 PRO B C 1
ATOM 4948 O O . PRO B 1 72 ? -6.027 10.445 -20.062 1 95.19 72 PRO B O 1
ATOM 4951 N N . THR B 1 73 ? -4.363 9.102 -20.672 1 96 73 THR B N 1
ATOM 4952 C CA . THR B 1 73 ? -3.32 9.938 -20.094 1 96 73 THR B CA 1
ATOM 4953 C C . THR B 1 73 ? -3.18 11.25 -20.859 1 96 73 THR B C 1
ATOM 4955 O O . THR B 1 73 ? -2.924 12.297 -20.266 1 96 73 THR B O 1
ATOM 4958 N N . GLN B 1 74 ? -3.303 11.156 -22.172 1 96.5 74 GLN B N 1
ATOM 4959 C CA . GLN B 1 74 ? -3.293 12.375 -22.984 1 96.5 74 GLN B CA 1
ATOM 4960 C C . GLN B 1 74 ? -4.387 13.336 -22.547 1 96.5 74 GLN B C 1
ATOM 4962 O O . GLN B 1 74 ? -4.148 14.539 -22.406 1 96.5 74 GLN B O 1
ATOM 4967 N N . GLN B 1 75 ? -5.539 12.734 -22.297 1 95.44 75 GLN B N 1
ATOM 4968 C CA . GLN B 1 75 ? -6.668 13.555 -21.859 1 95.44 75 GLN B CA 1
ATOM 4969 C C . GLN B 1 75 ? -6.391 14.195 -20.5 1 95.44 75 GLN B C 1
ATOM 4971 O O . GLN B 1 75 ? -6.738 15.359 -20.281 1 95.44 75 GLN B O 1
ATOM 4976 N N . MET B 1 76 ? -5.793 13.445 -19.578 1 97 76 MET B N 1
ATOM 4977 C CA . MET B 1 76 ? -5.43 14 -18.266 1 97 76 MET B CA 1
ATOM 4978 C C . MET B 1 76 ? -4.496 15.195 -18.422 1 97 76 MET B C 1
ATOM 4980 O O . MET B 1 76 ? -4.68 16.219 -17.766 1 97 76 MET B O 1
ATOM 4984 N N . CYS B 1 77 ? -3.543 15.055 -19.328 1 97.06 77 CYS B N 1
ATOM 4985 C CA . CYS B 1 77 ? -2.57 16.125 -19.547 1 97.06 77 CYS B CA 1
ATOM 4986 C C . CYS B 1 77 ? -3.26 17.391 -20.016 1 97.06 77 CYS B C 1
ATOM 4988 O O . CYS B 1 77 ? -2.986 18.484 -19.5 1 97.06 77 CYS B O 1
ATOM 4990 N N . LEU B 1 78 ? -4.168 17.25 -20.922 1 95.38 78 LEU B N 1
ATOM 4991 C CA . LEU B 1 78 ? -4.824 18.406 -21.516 1 95.38 78 LEU B CA 1
ATOM 4992 C C . LEU B 1 78 ? -5.77 19.078 -20.516 1 95.38 78 LEU B C 1
ATOM 4994 O O . LEU B 1 78 ? -5.852 20.297 -20.469 1 95.38 78 LEU B O 1
ATOM 4998 N N . ILE B 1 79 ? -6.418 18.297 -19.688 1 94.69 79 ILE B N 1
ATOM 4999 C CA . ILE B 1 79 ? -7.359 18.828 -18.703 1 94.69 79 ILE B CA 1
ATOM 5000 C C . ILE B 1 79 ? -6.602 19.625 -17.656 1 94.69 79 ILE B C 1
ATOM 5002 O O . ILE B 1 79 ? -7.035 20.703 -17.25 1 94.69 79 ILE B O 1
ATOM 5006 N N . VAL B 1 80 ? -5.461 19.156 -17.234 1 95.81 80 VAL B N 1
ATOM 5007 C CA . VAL B 1 80 ? -4.695 19.766 -16.156 1 95.81 80 VAL B CA 1
ATOM 5008 C C . VAL B 1 80 ? -4.18 21.141 -16.578 1 95.81 80 VAL B C 1
ATOM 5010 O O . VAL B 1 80 ? -4.07 22.047 -15.758 1 95.81 80 VAL B O 1
ATOM 5013 N N . LEU B 1 81 ? -3.92 21.312 -17.859 1 95.12 81 LEU B N 1
ATOM 5014 C CA . LEU B 1 81 ? -3.303 22.531 -18.359 1 95.12 81 LEU B CA 1
ATOM 5015 C C . LEU B 1 81 ? -4.344 23.625 -18.547 1 95.12 81 LEU B C 1
ATOM 5017 O O . LEU B 1 81 ? -3.998 24.812 -18.656 1 95.12 81 LEU B O 1
ATOM 5021 N N . GLN B 1 82 ? -5.594 23.25 -18.484 1 90.56 82 GLN B N 1
ATOM 5022 C CA . GLN B 1 82 ? -6.66 24.172 -18.875 1 90.56 82 GLN B CA 1
ATOM 5023 C C . GLN B 1 82 ? -6.898 25.219 -17.797 1 90.56 82 GLN B C 1
ATOM 5025 O O . GLN B 1 82 ? -7.273 26.359 -18.109 1 90.56 82 GLN B O 1
ATOM 5030 N N . TYR B 1 83 ? -6.668 24.906 -16.5 1 89.44 83 TYR B N 1
ATOM 5031 C CA . TYR B 1 83 ? -7.156 25.781 -15.43 1 89.44 83 TYR B CA 1
ATOM 5032 C C . TYR B 1 83 ? -5.996 26.453 -14.703 1 89.44 83 TYR B C 1
ATOM 5034 O O . TYR B 1 83 ? -6.184 27.047 -13.648 1 89.44 83 TYR B O 1
ATOM 5042 N N . LEU B 1 84 ? -4.871 26.422 -15.289 1 93.94 84 LEU B N 1
ATOM 5043 C CA . LEU B 1 84 ? -3.674 26.953 -14.633 1 93.94 84 LEU B CA 1
ATOM 5044 C C . LEU B 1 84 ? -3.58 28.453 -14.797 1 93.94 84 LEU B C 1
ATOM 5046 O O . LEU B 1 84 ? -4.191 29.031 -15.703 1 93.94 84 LEU B O 1
ATOM 5050 N N . PRO B 1 85 ? -2.854 29.016 -13.875 1 90.25 85 PRO B N 1
ATOM 5051 C CA . PRO B 1 85 ? -2.643 30.453 -14.023 1 90.25 85 PRO B CA 1
ATOM 5052 C C . PRO B 1 85 ? -2.039 30.828 -15.375 1 90.25 85 PRO B C 1
ATOM 5054 O O . PRO B 1 85 ? -1.124 30.156 -15.852 1 90.25 85 PRO B O 1
ATOM 5057 N N . GLY B 1 86 ? -2.529 31.906 -15.977 1 84.62 86 GLY B N 1
ATOM 5058 C CA . GLY B 1 86 ? -2.053 32.344 -17.281 1 84.62 86 GLY B CA 1
ATOM 5059 C C . GLY B 1 86 ? -2.943 31.906 -18.422 1 84.62 86 GLY B C 1
ATOM 5060 O O . GLY B 1 86 ? -2.812 32.375 -19.547 1 84.62 86 GLY B O 1
ATOM 5061 N N . ARG B 1 87 ? -3.857 31.031 -18.078 1 88.31 87 ARG B N 1
ATOM 5062 C CA . ARG B 1 87 ? -4.793 30.562 -19.094 1 88.31 87 ARG B CA 1
ATOM 5063 C C . ARG B 1 87 ? -6.098 31.344 -19.047 1 88.31 87 ARG B C 1
ATOM 5065 O O . ARG B 1 87 ? -6.457 31.906 -18 1 88.31 87 ARG B O 1
ATOM 5072 N N . PRO B 1 88 ? -6.781 31.359 -20.109 1 85.31 88 PRO B N 1
ATOM 5073 C CA . PRO B 1 88 ? -8.039 32.125 -20.156 1 85.31 88 PRO B CA 1
ATOM 5074 C C . PRO B 1 88 ? -9.07 31.594 -19.156 1 85.31 88 PRO B C 1
ATOM 5076 O O . PRO B 1 88 ? -9.812 32.375 -18.562 1 85.31 88 PRO B O 1
ATOM 5079 N N . ASP B 1 89 ? -9.133 30.344 -18.922 1 86.94 89 ASP B N 1
ATOM 5080 C CA . ASP B 1 89 ? -10.109 29.75 -18.031 1 86.94 89 ASP B CA 1
ATOM 5081 C C . ASP B 1 89 ? -9.477 29.375 -16.688 1 86.94 89 ASP B C 1
ATOM 5083 O O . ASP B 1 89 ? -9.844 28.375 -16.078 1 86.94 89 ASP B O 1
ATOM 5087 N N . ALA B 1 90 ? -8.531 30.219 -16.312 1 91.25 90 ALA B N 1
ATOM 5088 C CA . ALA B 1 90 ? -7.773 29.906 -15.094 1 91.25 90 ALA B CA 1
ATOM 5089 C C . ALA B 1 90 ? -8.688 29.891 -13.867 1 91.25 90 ALA B C 1
ATOM 5091 O O . ALA B 1 90 ? -9.57 30.734 -13.727 1 91.25 90 ALA B O 1
ATOM 5092 N N . HIS B 1 91 ? -8.516 28.859 -13.031 1 93.31 91 HIS B N 1
ATOM 5093 C CA . HIS B 1 91 ? -9.227 28.734 -11.766 1 93.31 91 HIS B CA 1
ATOM 5094 C C . HIS B 1 91 ? -8.344 29.172 -10.594 1 93.31 91 HIS B C 1
ATOM 5096 O O . HIS B 1 91 ? -8.828 29.297 -9.469 1 93.31 91 HIS B O 1
ATOM 5102 N N . LEU B 1 92 ? -7.051 29.422 -10.844 1 94.06 92 LEU B N 1
ATOM 5103 C CA . LEU B 1 92 ? -6.09 29.844 -9.836 1 94.06 92 LEU B CA 1
ATOM 5104 C C . LEU B 1 92 ? -5.516 31.219 -10.18 1 94.06 92 LEU B C 1
ATOM 5106 O O . LEU B 1 92 ? -5.27 31.516 -11.352 1 94.06 92 LEU B O 1
ATOM 5110 N N . VAL B 1 93 ? -5.332 32.031 -9.156 1 92.81 93 VAL B N 1
ATOM 5111 C CA . VAL B 1 93 ? -4.75 33.375 -9.32 1 92.81 93 VAL B CA 1
ATOM 5112 C C . VAL B 1 93 ? -3.512 33.5 -8.438 1 92.81 93 VAL B C 1
ATOM 5114 O O . VAL B 1 93 ? -3.553 33.188 -7.25 1 92.81 93 VAL B O 1
ATOM 5117 N N . PHE B 1 94 ? -2.471 33.906 -9.062 1 92.5 94 PHE B N 1
ATOM 5118 C CA . PHE B 1 94 ? -1.236 34.125 -8.32 1 92.5 94 PHE B CA 1
ATOM 5119 C C . PHE B 1 94 ? -1.029 35.594 -8.023 1 92.5 94 PHE B C 1
ATOM 5121 O O . PHE B 1 94 ? -1.006 36.438 -8.938 1 92.5 94 PHE B O 1
ATOM 5128 N N . HIS B 1 95 ? -0.809 35.875 -6.797 1 87.56 95 HIS B N 1
ATOM 5129 C CA . HIS B 1 95 ? -0.536 37.25 -6.375 1 87.56 95 HIS B CA 1
ATOM 5130 C C . HIS B 1 95 ? 0.963 37.469 -6.23 1 87.56 95 HIS B C 1
ATOM 5132 O O . HIS B 1 95 ? 1.578 37.031 -5.262 1 87.56 95 HIS B O 1
ATOM 5138 N N . ASP B 1 96 ? 1.583 38.188 -7.105 1 79 96 ASP B N 1
ATOM 5139 C CA . ASP B 1 96 ? 3.025 38.406 -7.211 1 79 96 ASP B CA 1
ATOM 5140 C C . ASP B 1 96 ? 3.562 39.156 -6.004 1 79 96 ASP B C 1
ATOM 5142 O O . ASP B 1 96 ? 4.73 39 -5.641 1 79 96 ASP B O 1
ATOM 5146 N N . GLN B 1 97 ? 2.748 40.031 -5.461 1 68.5 97 GLN B N 1
ATOM 5147 C CA . GLN B 1 97 ? 3.211 40.75 -4.277 1 68.5 97 GLN B CA 1
ATOM 5148 C C . GLN B 1 97 ? 3.033 39.906 -3.02 1 68.5 97 GLN B C 1
ATOM 5150 O O . GLN B 1 97 ? 1.913 39.531 -2.674 1 68.5 97 GLN B O 1
ATOM 5155 N N . PRO B 1 98 ? 4.297 39.375 -2.682 1 61.03 98 PRO B N 1
ATOM 5156 C CA . PRO B 1 98 ? 4.152 38.562 -1.489 1 61.03 98 PRO B CA 1
ATOM 5157 C C . PRO B 1 98 ? 3.467 39.281 -0.337 1 61.03 98 PRO B C 1
ATOM 5159 O O . PRO B 1 98 ? 3.619 40.5 -0.192 1 61.03 98 PRO B O 1
ATOM 5162 N N . GLY B 1 99 ? 2.408 38.875 0.023 1 54.91 99 GLY B N 1
ATOM 5163 C CA . GLY B 1 99 ? 1.839 39.531 1.199 1 54.91 99 GLY B CA 1
ATOM 5164 C C . GLY B 1 99 ? 2.848 39.719 2.314 1 54.91 99 GLY B C 1
ATOM 5165 O O . GLY B 1 99 ? 3.996 39.281 2.205 1 54.91 99 GLY B O 1
ATOM 5166 N N . PRO B 1 100 ? 2.607 40.656 3.193 1 52.31 100 PRO B N 1
ATOM 5167 C CA . PRO B 1 100 ? 3.518 41.062 4.273 1 52.31 100 PRO B CA 1
ATOM 5168 C C . PRO B 1 100 ? 4.227 39.844 4.898 1 52.31 100 PRO B C 1
ATOM 5170 O O . PRO B 1 100 ? 5.359 39.969 5.375 1 52.31 100 PRO B O 1
ATOM 5173 N N . GLU B 1 101 ? 3.535 38.781 5.211 1 52.44 101 GLU B N 1
ATOM 5174 C CA . GLU B 1 101 ? 4.125 37.688 5.93 1 52.44 101 GLU B CA 1
ATOM 5175 C C . GLU B 1 101 ? 4.676 36.625 4.965 1 52.44 101 GLU B C 1
ATOM 5177 O O . GLU B 1 101 ? 3.961 35.719 4.562 1 52.44 101 GLU B O 1
ATOM 5182 N N . THR B 1 102 ? 5.539 37.188 4.043 1 52.75 102 THR B N 1
ATOM 5183 C CA . THR B 1 102 ? 6.125 36.312 3.043 1 52.75 102 THR B CA 1
ATOM 5184 C C . THR B 1 102 ? 6.629 35.031 3.693 1 52.75 102 THR B C 1
ATOM 5186 O O . THR B 1 102 ? 7.465 35.062 4.598 1 52.75 102 THR B O 1
ATOM 5189 N N . THR B 1 103 ? 5.77 34 3.824 1 58.88 103 THR B N 1
ATOM 5190 C CA . THR B 1 103 ? 6.09 32.719 4.41 1 58.88 103 THR B CA 1
ATOM 5191 C C . THR B 1 103 ? 7.211 32.031 3.629 1 58.88 103 THR B C 1
ATOM 5193 O O . THR B 1 103 ? 7.211 32.031 2.396 1 58.88 103 THR B O 1
ATOM 5196 N N . LEU B 1 104 ? 8.375 31.828 4.309 1 72.75 104 LEU B N 1
ATOM 5197 C CA . LEU B 1 104 ? 9.664 31.359 3.834 1 72.75 104 LEU B CA 1
ATOM 5198 C C . LEU B 1 104 ? 9.742 29.844 3.883 1 72.75 104 LEU B C 1
ATOM 5200 O O . LEU B 1 104 ? 10.719 29.281 4.391 1 72.75 104 LEU B O 1
ATOM 5204 N N . SER B 1 105 ? 8.586 29.188 3.492 1 86.25 105 SER B N 1
ATOM 5205 C CA . SER B 1 105 ? 8.781 27.75 3.342 1 86.25 105 SER B CA 1
ATOM 5206 C C . SER B 1 105 ? 9.219 27.406 1.923 1 86.25 105 SER B C 1
ATOM 5208 O O . SER B 1 105 ? 9.039 28.188 0.997 1 86.25 105 SER B O 1
ATOM 5210 N N . TRP B 1 106 ? 9.867 26.281 1.8 1 91.19 106 TRP B N 1
ATOM 5211 C CA . TRP B 1 106 ? 10.359 25.875 0.486 1 91.19 106 TRP B CA 1
ATOM 5212 C C . TRP B 1 106 ? 9.211 25.781 -0.513 1 91.19 106 TRP B C 1
ATOM 5214 O O . TRP B 1 106 ? 9.375 26.094 -1.694 1 91.19 106 TRP B O 1
ATOM 5224 N N . ASN B 1 107 ? 8.055 25.422 -0.036 1 91.62 107 ASN B N 1
ATOM 5225 C CA . ASN B 1 107 ? 6.871 25.266 -0.881 1 91.62 107 ASN B CA 1
ATOM 5226 C C . ASN B 1 107 ? 6.441 26.594 -1.487 1 91.62 107 ASN B C 1
ATOM 5228 O O . ASN B 1 107 ? 6.094 26.672 -2.668 1 91.62 107 ASN B O 1
ATOM 5232 N N . HIS B 1 108 ? 6.426 27.656 -0.714 1 90.31 108 HIS B N 1
ATOM 5233 C CA . HIS B 1 108 ? 6.047 28.984 -1.193 1 90.31 108 HIS B CA 1
ATOM 5234 C C . HIS B 1 108 ? 7.027 29.5 -2.244 1 90.31 108 HIS B C 1
ATOM 5236 O O . HIS B 1 108 ? 6.621 30.062 -3.258 1 90.31 108 HIS B O 1
ATOM 5242 N N . VAL B 1 109 ? 8.305 29.25 -1.93 1 91.5 109 VAL B N 1
ATOM 5243 C CA . VAL B 1 109 ? 9.336 29.688 -2.865 1 91.5 109 VAL B CA 1
ATOM 5244 C C . VAL B 1 109 ? 9.203 28.922 -4.176 1 91.5 109 VAL B C 1
ATOM 5246 O O . VAL B 1 109 ? 9.258 29.5 -5.258 1 91.5 109 VAL B O 1
ATOM 5249 N N . ALA B 1 110 ? 9.047 27.625 -4.074 1 94.5 110 ALA B N 1
ATOM 5250 C CA . ALA B 1 110 ? 8.938 26.781 -5.258 1 94.5 110 ALA B CA 1
ATOM 5251 C C . ALA B 1 110 ? 7.719 27.156 -6.098 1 94.5 110 ALA B C 1
ATOM 5253 O O . ALA B 1 110 ? 7.805 27.234 -7.324 1 94.5 110 ALA B O 1
ATOM 5254 N N . VAL B 1 111 ? 6.566 27.406 -5.473 1 94.38 111 VAL B N 1
ATOM 5255 C CA . VAL B 1 111 ? 5.332 27.734 -6.176 1 94.38 111 VAL B CA 1
ATOM 5256 C C . VAL B 1 111 ? 5.508 29.031 -6.945 1 94.38 111 VAL B C 1
ATOM 5258 O O . VAL B 1 111 ? 5.086 29.141 -8.102 1 94.38 111 VAL B O 1
ATOM 5261 N N . SER B 1 112 ? 6.121 30 -6.293 1 92.81 112 SER B N 1
ATOM 5262 C CA . SER B 1 112 ? 6.383 31.266 -6.965 1 92.81 112 SER B CA 1
ATOM 5263 C C . SER B 1 112 ? 7.234 31.078 -8.211 1 92.81 112 SER B C 1
ATOM 5265 O O . SER B 1 112 ? 6.941 31.641 -9.266 1 92.81 112 SER B O 1
ATOM 5267 N N . ARG B 1 113 ? 8.266 30.297 -8.094 1 94.38 113 ARG B N 1
ATOM 5268 C CA . ARG B 1 113 ? 9.156 30.016 -9.211 1 94.38 113 ARG B CA 1
ATOM 5269 C C . ARG B 1 113 ? 8.43 29.266 -10.32 1 94.38 113 ARG B C 1
ATOM 5271 O O . ARG B 1 113 ? 8.633 29.531 -11.5 1 94.38 113 ARG B O 1
ATOM 5278 N N . ILE B 1 114 ? 7.609 28.297 -9.945 1 96.94 114 ILE B N 1
ATOM 5279 C CA . ILE B 1 114 ? 6.895 27.453 -10.898 1 96.94 114 ILE B CA 1
ATOM 5280 C C . ILE B 1 114 ? 5.902 28.312 -11.688 1 96.94 114 ILE B C 1
ATOM 5282 O O . ILE B 1 114 ? 5.781 28.172 -12.906 1 96.94 114 ILE B O 1
ATOM 5286 N N . VAL B 1 115 ? 5.148 29.188 -11.008 1 95.62 115 VAL B N 1
ATOM 5287 C CA . VAL B 1 115 ? 4.176 30.047 -11.68 1 95.62 115 VAL B CA 1
ATOM 5288 C C . VAL B 1 115 ? 4.883 30.922 -12.711 1 95.62 115 VAL B C 1
ATOM 5290 O O . VAL B 1 115 ? 4.41 31.062 -13.844 1 95.62 115 VAL B O 1
ATOM 5293 N N . SER B 1 116 ? 6.008 31.453 -12.281 1 94.12 116 SER B N 1
ATOM 5294 C CA . SER B 1 116 ? 6.789 32.281 -13.211 1 94.12 116 SER B CA 1
ATOM 5295 C C . SER B 1 116 ? 7.242 31.453 -14.414 1 94.12 116 SER B C 1
ATOM 5297 O O . SER B 1 116 ? 7.188 31.922 -15.555 1 94.12 116 SER B O 1
ATOM 5299 N N . SER B 1 117 ? 7.734 30.266 -14.141 1 95.94 117 SER B N 1
ATOM 5300 C CA . SER B 1 117 ? 8.188 29.359 -15.195 1 95.94 117 SER B CA 1
ATOM 5301 C C . SER B 1 117 ? 7.047 29 -16.141 1 95.94 117 SER B C 1
ATOM 5303 O O . SER B 1 117 ? 7.246 28.922 -17.359 1 95.94 117 SER B O 1
ATOM 5305 N N . LEU B 1 118 ? 5.906 28.781 -15.633 1 95.25 118 LEU B N 1
ATOM 5306 C CA . LEU B 1 118 ? 4.738 28.406 -16.422 1 95.25 118 LEU B CA 1
ATOM 5307 C C . LEU B 1 118 ? 4.301 29.562 -17.328 1 95.25 118 LEU B C 1
ATOM 5309 O O . LEU B 1 118 ? 3.947 29.344 -18.484 1 95.25 118 LEU B O 1
ATOM 5313 N N . ARG B 1 119 ? 4.285 30.734 -16.797 1 92.69 119 ARG B N 1
ATOM 5314 C CA . ARG B 1 119 ? 3.951 31.922 -17.594 1 92.69 119 ARG B CA 1
ATOM 5315 C C . ARG B 1 119 ? 4.918 32.094 -18.75 1 92.69 119 ARG B C 1
ATOM 5317 O O . ARG B 1 119 ? 4.504 32.406 -19.875 1 92.69 119 ARG B O 1
ATOM 5324 N N . ASP B 1 120 ? 6.172 31.875 -18.453 1 94.75 120 ASP B N 1
ATOM 5325 C CA . ASP B 1 120 ? 7.18 31.953 -19.5 1 94.75 120 ASP B CA 1
ATOM 5326 C C . ASP B 1 120 ? 6.949 30.891 -20.578 1 94.75 120 ASP B C 1
ATOM 5328 O O . ASP B 1 120 ? 7.102 31.172 -21.766 1 94.75 120 ASP B O 1
ATOM 5332 N N . LEU B 1 121 ? 6.625 29.734 -20.156 1 95.31 121 LEU B N 1
ATOM 5333 C CA . LEU B 1 121 ? 6.387 28.625 -21.078 1 95.31 121 LEU B CA 1
ATOM 5334 C C . LEU B 1 121 ? 5.172 28.906 -21.953 1 95.31 121 LEU B C 1
ATOM 5336 O O . LEU B 1 121 ? 5.191 28.641 -23.156 1 95.31 121 LEU B O 1
ATOM 5340 N N . PHE B 1 122 ? 4.086 29.438 -21.406 1 94.31 122 PHE B N 1
ATOM 5341 C CA . PHE B 1 122 ? 2.893 29.781 -22.172 1 94.31 122 PHE B CA 1
ATOM 5342 C C . PHE B 1 122 ? 3.197 30.891 -23.172 1 94.31 122 PHE B C 1
ATOM 5344 O O . PHE B 1 122 ? 2.695 30.859 -24.297 1 94.31 122 PHE B O 1
ATOM 5351 N N . LYS B 1 123 ? 3.99 31.797 -22.719 1 93.5 123 LYS B N 1
ATOM 5352 C CA . LYS B 1 123 ? 4.371 32.906 -23.609 1 93.5 123 LYS B CA 1
ATOM 5353 C C . LYS B 1 123 ? 5.191 32.375 -24.797 1 93.5 123 LYS B C 1
ATOM 5355 O O . LYS B 1 123 ? 5.039 32.875 -25.922 1 93.5 123 LYS B O 1
ATOM 5360 N N . LEU B 1 124 ? 6.043 31.453 -24.5 1 93.81 124 LEU B N 1
ATOM 5361 C CA . LEU B 1 124 ? 6.898 30.875 -25.531 1 93.81 124 LEU B CA 1
ATOM 5362 C C . LEU B 1 124 ? 6.062 30.281 -26.656 1 93.81 124 LEU B C 1
ATOM 5364 O O . LEU B 1 124 ? 6.449 30.359 -27.828 1 93.81 124 LEU B O 1
ATOM 5368 N N . PHE B 1 125 ? 4.918 29.688 -26.328 1 92.94 125 PHE B N 1
ATOM 5369 C CA . PHE B 1 125 ? 4.125 29.016 -27.344 1 92.94 125 PHE B CA 1
ATOM 5370 C C . PHE B 1 125 ? 2.859 29.797 -27.656 1 92.94 125 PHE B C 1
ATOM 5372 O O . PHE B 1 125 ? 1.916 29.266 -28.234 1 92.94 125 PHE B O 1
ATOM 5379 N N . ASP B 1 126 ? 2.902 31 -27.234 1 89.62 126 ASP B N 1
ATOM 5380 C CA . ASP B 1 126 ? 1.733 31.844 -27.453 1 89.62 126 ASP B CA 1
ATOM 5381 C C . ASP B 1 126 ? 1.436 31.969 -28.953 1 89.62 126 ASP B C 1
ATOM 5383 O O . ASP B 1 126 ? 2.344 32.188 -29.75 1 89.62 126 ASP B O 1
ATOM 5387 N N . GLY B 1 127 ? 0.2 31.781 -29.359 1 86.12 127 GLY B N 1
ATOM 5388 C CA . GLY B 1 127 ? -0.198 31.906 -30.75 1 86.12 127 GLY B CA 1
ATOM 5389 C C . GLY B 1 127 ? -0.174 30.594 -31.5 1 86.12 127 GLY B C 1
ATOM 5390 O O . GLY B 1 127 ? -0.755 30.484 -32.594 1 86.12 127 GLY B O 1
ATOM 5391 N N . ASP B 1 128 ? 0.482 29.656 -30.969 1 88.56 128 ASP B N 1
ATOM 5392 C CA . ASP B 1 128 ? 0.507 28.328 -31.594 1 88.56 128 ASP B CA 1
ATOM 5393 C C . ASP B 1 128 ? -0.849 27.641 -31.469 1 88.56 128 ASP B C 1
ATOM 5395 O O . ASP B 1 128 ? -1.496 27.719 -30.422 1 88.56 128 ASP B O 1
ATOM 5399 N N . GLU B 1 129 ? -1.294 27 -32.469 1 87.25 129 GLU B N 1
ATOM 5400 C CA . GLU B 1 129 ? -2.576 26.297 -32.5 1 87.25 129 GLU B CA 1
ATOM 5401 C C . GLU B 1 129 ? -2.559 25.094 -31.547 1 87.25 129 GLU B C 1
ATOM 5403 O O . GLU B 1 129 ? -3.6 24.703 -31.016 1 87.25 129 GLU B O 1
ATOM 5408 N N . SER B 1 130 ? -1.423 24.578 -31.281 1 91.38 130 SER B N 1
ATOM 5409 C CA . SER B 1 130 ? -1.283 23.422 -30.406 1 91.38 130 SER B CA 1
ATOM 5410 C C . SER B 1 130 ? -0.515 23.766 -29.141 1 91.38 130 SER B C 1
ATOM 5412 O O . SER B 1 130 ? 0.368 23.016 -28.719 1 91.38 130 SER B O 1
ATOM 5414 N N . LEU B 1 131 ? -0.786 24.875 -28.594 1 91.5 131 LEU B N 1
ATOM 5415 C CA . LEU B 1 131 ? -0.065 25.375 -27.422 1 91.5 131 LEU B CA 1
ATOM 5416 C C . LEU B 1 131 ? -0.052 24.328 -26.312 1 91.5 131 LEU B C 1
ATOM 5418 O O . LEU B 1 131 ? 1.01 24 -25.781 1 91.5 131 LEU B O 1
ATOM 5422 N N . GLU B 1 132 ? -1.25 23.781 -25.984 1 91.88 132 GLU B N 1
ATOM 5423 C CA . GLU B 1 132 ? -1.364 22.844 -24.875 1 91.88 132 GLU B CA 1
ATOM 5424 C C . GLU B 1 132 ? -0.524 21.594 -25.141 1 91.88 132 GLU B C 1
ATOM 5426 O O . GLU B 1 132 ? 0.111 21.062 -24.219 1 91.88 132 GLU B O 1
ATOM 5431 N N . GLU B 1 133 ? -0.503 21.156 -26.328 1 94.25 133 GLU B N 1
ATOM 5432 C CA . GLU B 1 133 ? 0.26 19.969 -26.688 1 94.25 133 GLU B CA 1
ATOM 5433 C C . GLU B 1 133 ? 1.76 20.203 -26.547 1 94.25 133 GLU B C 1
ATOM 5435 O O . GLU B 1 133 ? 2.494 19.344 -26.078 1 94.25 133 GLU B O 1
ATOM 5440 N N . LYS B 1 134 ? 2.211 21.375 -27 1 95.12 134 LYS B N 1
ATOM 5441 C CA . LYS B 1 134 ? 3.633 21.688 -26.922 1 95.12 134 LYS B CA 1
ATOM 5442 C C . LYS B 1 134 ? 4.086 21.828 -25.469 1 95.12 134 LYS B C 1
ATOM 5444 O O . LYS B 1 134 ? 5.172 21.375 -25.109 1 95.12 134 LYS B O 1
ATOM 5449 N N . VAL B 1 135 ? 3.217 22.516 -24.703 1 96.25 135 VAL B N 1
ATOM 5450 C CA . VAL B 1 135 ? 3.52 22.656 -23.281 1 96.25 135 VAL B CA 1
ATOM 5451 C C . VAL B 1 135 ? 3.574 21.266 -22.641 1 96.25 135 VAL B C 1
ATOM 5453 O O . VAL B 1 135 ? 4.488 20.984 -21.859 1 96.25 135 VAL B O 1
ATOM 5456 N N . ALA B 1 136 ? 2.564 20.406 -22.969 1 97.06 136 ALA B N 1
ATOM 5457 C CA . ALA B 1 136 ? 2.527 19.047 -22.422 1 97.06 136 ALA B CA 1
ATOM 5458 C C . ALA B 1 136 ? 3.779 18.281 -22.812 1 97.06 136 ALA B C 1
ATOM 5460 O O . ALA B 1 136 ? 4.309 17.5 -22.016 1 97.06 136 ALA B O 1
ATOM 5461 N N . ASP B 1 137 ? 4.273 18.469 -24 1 96.19 137 ASP B N 1
ATOM 5462 C CA . ASP B 1 137 ? 5.477 17.781 -24.469 1 96.19 137 ASP B CA 1
ATOM 5463 C C . ASP B 1 137 ? 6.68 18.141 -23.594 1 96.19 137 ASP B C 1
ATOM 5465 O O . ASP B 1 137 ? 7.473 17.266 -23.234 1 96.19 137 ASP B O 1
ATOM 5469 N N . VAL B 1 138 ? 6.77 19.438 -23.344 1 96.56 138 VAL B N 1
ATOM 5470 C CA . VAL B 1 138 ? 7.887 19.906 -22.531 1 96.56 138 VAL B CA 1
ATOM 5471 C C . VAL B 1 138 ? 7.797 19.281 -21.141 1 96.56 138 VAL B C 1
ATOM 5473 O O . VAL B 1 138 ? 8.797 18.781 -20.609 1 96.56 138 VAL B O 1
ATOM 5476 N N . LEU B 1 139 ? 6.609 19.328 -20.531 1 97.5 139 LEU B N 1
ATOM 5477 C CA . LEU B 1 139 ? 6.414 18.781 -19.188 1 97.5 139 LEU B CA 1
ATOM 5478 C C . LEU B 1 139 ? 6.688 17.281 -19.172 1 97.5 139 LEU B C 1
ATOM 5480 O O . LEU B 1 139 ? 7.285 16.766 -18.219 1 97.5 139 LEU B O 1
ATOM 5484 N N . CYS B 1 140 ? 6.23 16.547 -20.203 1 96.94 140 CYS B N 1
ATOM 5485 C CA . CYS B 1 140 ? 6.469 15.109 -20.297 1 96.94 140 CYS B CA 1
ATOM 5486 C C . CYS B 1 140 ? 7.961 14.805 -20.375 1 96.94 140 CYS B C 1
ATOM 5488 O O . CYS B 1 140 ? 8.453 13.93 -19.656 1 96.94 140 CYS B O 1
ATOM 5490 N N . ARG B 1 141 ? 8.703 15.508 -21.188 1 95.25 141 ARG B N 1
ATOM 5491 C CA . ARG B 1 141 ? 10.133 15.297 -21.328 1 95.25 141 ARG B CA 1
ATOM 5492 C C . ARG B 1 141 ? 10.867 15.578 -20.031 1 95.25 141 ARG B C 1
ATOM 5494 O O . ARG B 1 141 ? 11.766 14.836 -19.641 1 95.25 141 ARG B O 1
ATOM 5501 N N . ASN B 1 142 ? 10.445 16.688 -19.359 1 96.25 142 ASN B N 1
ATOM 5502 C CA . ASN B 1 142 ? 11.078 17.047 -18.094 1 96.25 142 ASN B CA 1
ATOM 5503 C C . ASN B 1 142 ? 10.758 16.016 -17.016 1 96.25 142 ASN B C 1
ATOM 5505 O O . ASN B 1 142 ? 11.617 15.703 -16.188 1 96.25 142 ASN B O 1
ATOM 5509 N N . THR B 1 143 ? 9.523 15.5 -16.984 1 96.75 143 THR B N 1
ATOM 5510 C CA . THR B 1 143 ? 9.109 14.539 -15.969 1 96.75 143 THR B CA 1
ATOM 5511 C C . THR B 1 143 ? 9.82 13.195 -16.172 1 96.75 143 THR B C 1
ATOM 5513 O O . THR B 1 143 ? 10.055 12.461 -15.219 1 96.75 143 THR B O 1
ATOM 5516 N N . ALA B 1 144 ? 10.18 12.898 -17.391 1 93.19 144 ALA B N 1
ATOM 5517 C CA . ALA B 1 144 ? 10.852 11.641 -17.719 1 93.19 144 ALA B CA 1
ATOM 5518 C C . ALA B 1 144 ? 12.289 11.641 -17.219 1 93.19 144 ALA B C 1
ATOM 5520 O O . ALA B 1 144 ? 12.898 10.578 -17.062 1 93.19 144 ALA B O 1
ATOM 5521 N N . ARG B 1 145 ? 12.805 12.852 -16.938 1 92.12 145 ARG B N 1
ATOM 5522 C CA . ARG B 1 145 ? 14.156 12.93 -16.391 1 92.12 145 ARG B CA 1
ATOM 5523 C C . ARG B 1 145 ? 14.156 12.586 -14.906 1 92.12 145 ARG B C 1
ATOM 5525 O O . ARG B 1 145 ? 13.383 13.156 -14.125 1 92.12 145 ARG B O 1
ATOM 5532 N N . PRO B 1 146 ? 15 11.695 -14.492 1 90.5 146 PRO B N 1
ATOM 5533 C CA . PRO B 1 146 ? 15.039 11.32 -13.078 1 90.5 146 PRO B CA 1
ATOM 5534 C C . PRO B 1 146 ? 15.422 12.492 -12.172 1 90.5 146 PRO B C 1
ATOM 5536 O O . PRO B 1 146 ? 16.266 13.305 -12.539 1 90.5 146 PRO B O 1
ATOM 5539 N N . MET B 1 147 ? 14.859 12.531 -11.031 1 93.5 147 MET B N 1
ATOM 5540 C CA . MET B 1 147 ? 15.18 13.539 -10.023 1 93.5 147 MET B CA 1
ATOM 5541 C C . MET B 1 147 ? 16.156 12.984 -9 1 93.5 147 MET B C 1
ATOM 5543 O O . MET B 1 147 ? 16.047 11.82 -8.594 1 93.5 147 MET B O 1
ATOM 5547 N N . GLN B 1 148 ? 17.062 13.859 -8.648 1 92.81 148 GLN B N 1
ATOM 5548 C CA . GLN B 1 148 ? 18 13.539 -7.574 1 92.81 148 GLN B CA 1
ATOM 5549 C C . GLN B 1 148 ? 17.562 14.156 -6.254 1 92.81 148 GLN B C 1
ATOM 5551 O O . GLN B 1 148 ? 17.359 15.367 -6.172 1 92.81 148 GLN B O 1
ATOM 5556 N N . ASP B 1 149 ? 17.438 13.344 -5.273 1 93.56 149 ASP B N 1
ATOM 5557 C CA . ASP B 1 149 ? 16.953 13.812 -3.979 1 93.56 149 ASP B CA 1
ATOM 5558 C C . ASP B 1 149 ? 18.062 13.758 -2.928 1 93.56 149 ASP B C 1
ATOM 5560 O O . ASP B 1 149 ? 17.797 13.477 -1.757 1 93.56 149 ASP B O 1
ATOM 5564 N N . THR B 1 150 ? 19.297 13.969 -3.35 1 90.06 150 THR B N 1
ATOM 5565 C CA . THR B 1 150 ? 20.422 13.867 -2.436 1 90.06 150 THR B CA 1
ATOM 5566 C C . THR B 1 150 ? 21.188 15.188 -2.363 1 90.06 150 THR B C 1
ATOM 5568 O O . THR B 1 150 ? 22.312 15.234 -1.87 1 90.06 150 THR B O 1
ATOM 5571 N N . PHE B 1 151 ? 20.531 16.25 -2.826 1 89.44 151 PHE B N 1
ATOM 5572 C CA . PHE B 1 151 ? 21.203 17.547 -2.807 1 89.44 151 PHE B CA 1
ATOM 5573 C C . PHE B 1 151 ? 21.281 18.078 -1.386 1 89.44 151 PHE B C 1
ATOM 5575 O O . PHE B 1 151 ? 20.391 17.844 -0.57 1 89.44 151 PHE B O 1
ATOM 5582 N N . ASP B 1 152 ? 22.219 18.922 -1.161 1 87.94 152 ASP B N 1
ATOM 5583 C CA . ASP B 1 152 ? 22.438 19.469 0.17 1 87.94 152 ASP B CA 1
ATOM 5584 C C . ASP B 1 152 ? 21.578 20.719 0.392 1 87.94 152 ASP B C 1
ATOM 5586 O O . ASP B 1 152 ? 21.219 21.031 1.527 1 87.94 152 ASP B O 1
ATOM 5590 N N . ASN B 1 153 ? 21.328 21.375 -0.719 1 91.56 153 ASN B N 1
ATOM 5591 C CA . ASN B 1 153 ? 20.594 22.625 -0.55 1 91.56 153 ASN B CA 1
ATOM 5592 C C . ASN B 1 153 ? 19.312 22.656 -1.386 1 91.56 153 ASN B C 1
ATOM 5594 O O . ASN B 1 153 ? 19.219 21.938 -2.387 1 91.56 153 ASN B O 1
ATOM 5598 N N . PHE B 1 154 ? 18.484 23.531 -0.972 1 93.88 154 PHE B N 1
ATOM 5599 C CA . PHE B 1 154 ? 17.172 23.656 -1.601 1 93.88 154 PHE B CA 1
ATOM 5600 C C . PHE B 1 154 ? 17.297 24.172 -3.031 1 93.88 154 PHE B C 1
ATOM 5602 O O . PHE B 1 154 ? 16.578 23.734 -3.922 1 93.88 154 PHE B O 1
ATOM 5609 N N . GLU B 1 155 ? 18.188 25.031 -3.246 1 93.44 155 GLU B N 1
ATOM 5610 C CA . GLU B 1 155 ? 18.344 25.656 -4.555 1 93.44 155 GLU B CA 1
ATOM 5611 C C . GLU B 1 155 ? 18.641 24.625 -5.637 1 93.44 155 GLU B C 1
ATOM 5613 O O . GLU B 1 155 ? 17.984 24.609 -6.684 1 93.44 155 GLU B O 1
ATOM 5618 N N . ASP B 1 156 ? 19.547 23.734 -5.316 1 94.44 156 ASP B N 1
ATOM 5619 C CA . ASP B 1 156 ? 19.906 22.703 -6.281 1 94.44 156 ASP B CA 1
ATOM 5620 C C . ASP B 1 156 ? 18.75 21.734 -6.492 1 94.44 156 ASP B C 1
ATOM 5622 O O . ASP B 1 156 ? 18.484 21.281 -7.613 1 94.44 156 ASP B O 1
ATOM 5626 N N . TRP B 1 157 ? 18.109 21.438 -5.445 1 96.38 157 TRP B N 1
ATOM 5627 C CA . TRP B 1 157 ? 17 20.5 -5.531 1 96.38 157 TRP B CA 1
ATOM 5628 C C . TRP B 1 157 ? 15.844 21.109 -6.328 1 96.38 157 TRP B C 1
ATOM 5630 O O . TRP B 1 157 ? 15.25 20.438 -7.176 1 96.38 157 TRP B O 1
ATOM 5640 N N . SER B 1 158 ? 15.547 22.391 -6.145 1 95.94 158 SER B N 1
ATOM 5641 C CA . SER B 1 158 ? 14.391 23.031 -6.762 1 95.94 158 SER B CA 1
ATOM 5642 C C . SER B 1 158 ? 14.633 23.297 -8.25 1 95.94 158 SER B C 1
ATOM 5644 O O . SER B 1 158 ? 13.68 23.422 -9.023 1 95.94 158 SER B O 1
ATOM 5646 N N . GLU B 1 159 ? 15.883 23.312 -8.648 1 96.62 159 GLU B N 1
ATOM 5647 C CA . GLU B 1 159 ? 16.203 23.562 -10.055 1 96.62 159 GLU B CA 1
ATOM 5648 C C . GLU B 1 159 ? 15.688 22.438 -10.938 1 96.62 159 GLU B C 1
ATOM 5650 O O . GLU B 1 159 ? 15.477 22.625 -12.141 1 96.62 159 GLU B O 1
ATOM 5655 N N . GLN B 1 160 ? 15.414 21.328 -10.297 1 97.25 160 GLN B N 1
ATOM 5656 C CA . GLN B 1 160 ? 15.008 20.156 -11.062 1 97.25 160 GLN B CA 1
ATOM 5657 C C . GLN B 1 160 ? 13.547 20.25 -11.477 1 97.25 160 GLN B C 1
ATOM 5659 O O . GLN B 1 160 ? 13.094 19.5 -12.344 1 97.25 160 GLN B O 1
ATOM 5664 N N . PHE B 1 161 ? 12.742 21.156 -10.82 1 98.31 161 PHE B N 1
ATOM 5665 C CA . PHE B 1 161 ? 11.32 21.219 -11.148 1 98.31 161 PHE B CA 1
ATOM 5666 C C . PHE B 1 161 ? 10.836 22.656 -11.227 1 98.31 161 PHE B C 1
ATOM 5668 O O . PHE B 1 161 ? 9.633 22.922 -11.141 1 98.31 161 PHE B O 1
ATOM 5675 N N . CYS B 1 162 ? 11.711 23.609 -11.336 1 97.19 162 CYS B N 1
ATOM 5676 C CA . CYS B 1 162 ? 11.438 25.031 -11.586 1 97.19 162 CYS B CA 1
ATOM 5677 C C . CYS B 1 162 ? 12.156 25.5 -12.844 1 97.19 162 CYS B C 1
ATOM 5679 O O . CYS B 1 162 ? 12.961 24.766 -13.422 1 97.19 162 CYS B O 1
ATOM 5681 N N . GLY B 1 163 ? 11.891 26.703 -13.258 1 96.06 163 GLY B N 1
ATOM 5682 C CA . GLY B 1 163 ? 12.5 27.234 -14.469 1 96.06 163 GLY B CA 1
ATOM 5683 C C . GLY B 1 163 ? 12.164 26.438 -15.711 1 96.06 163 GLY B C 1
ATOM 5684 O O . GLY B 1 163 ? 11 26.109 -15.953 1 96.06 163 GLY B O 1
ATOM 5685 N N . GLN B 1 164 ? 13.195 26.062 -16.422 1 96 164 GLN B N 1
ATOM 5686 C CA . GLN B 1 164 ? 13 25.312 -17.656 1 96 164 GLN B CA 1
ATOM 5687 C C . GLN B 1 164 ? 12.734 23.844 -17.375 1 96 164 GLN B C 1
ATOM 5689 O O . GLN B 1 164 ? 12.367 23.078 -18.281 1 96 164 GLN B O 1
ATOM 5694 N N . ASN B 1 165 ? 12.797 23.531 -16.125 1 97.75 165 ASN B N 1
ATOM 5695 C CA . ASN B 1 165 ? 12.695 22.125 -15.766 1 97.75 165 ASN B CA 1
ATOM 5696 C C . ASN B 1 165 ? 11.352 21.797 -15.125 1 97.75 165 ASN B C 1
ATOM 5698 O O . ASN B 1 165 ? 11.195 20.75 -14.484 1 97.75 165 ASN B O 1
ATOM 5702 N N . ILE B 1 166 ? 10.352 22.734 -15.281 1 97.88 166 ILE B N 1
ATOM 5703 C CA . ILE B 1 166 ? 9.047 22.453 -14.688 1 97.88 166 ILE B CA 1
ATOM 5704 C C . ILE B 1 166 ? 8.5 21.141 -15.242 1 97.88 166 ILE B C 1
ATOM 5706 O O . ILE B 1 166 ? 8.742 20.812 -16.406 1 97.88 166 ILE B O 1
ATOM 5710 N N . ARG B 1 167 ? 7.867 20.422 -14.492 1 98.19 167 ARG B N 1
ATOM 5711 C CA . ARG B 1 167 ? 7.383 19.078 -14.781 1 98.19 167 ARG B CA 1
ATOM 5712 C C . ARG B 1 167 ? 5.988 18.859 -14.203 1 98.19 167 ARG B C 1
ATOM 5714 O O . ARG B 1 167 ? 5.395 19.781 -13.633 1 98.19 167 ARG B O 1
ATOM 5721 N N . TRP B 1 168 ? 5.387 17.719 -14.375 1 98.44 168 TRP B N 1
ATOM 5722 C CA . TRP B 1 168 ? 4.008 17.484 -13.961 1 98.44 168 TRP B CA 1
ATOM 5723 C C . TRP B 1 168 ? 3.885 17.531 -12.438 1 98.44 168 TRP B C 1
ATOM 5725 O O . TRP B 1 168 ? 2.857 17.969 -11.914 1 98.44 168 TRP B O 1
ATOM 5735 N N . GLU B 1 169 ? 4.93 17.125 -11.703 1 98.62 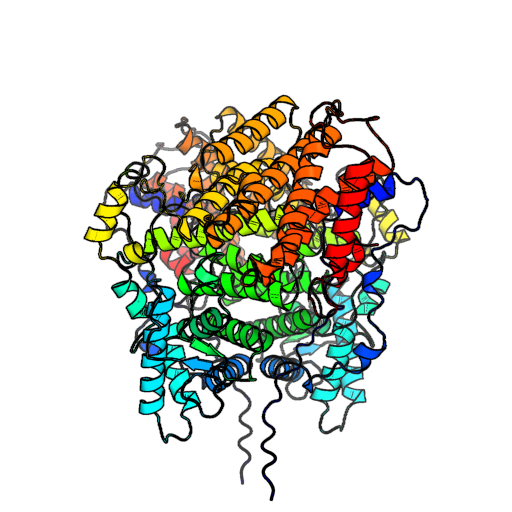169 GLU B N 1
ATOM 5736 C CA . GLU B 1 169 ? 4.941 17.281 -10.25 1 98.62 169 GLU B CA 1
ATOM 5737 C C . GLU B 1 169 ? 4.852 18.75 -9.852 1 98.62 169 GLU B C 1
ATOM 5739 O O . GLU B 1 169 ? 4.223 19.078 -8.852 1 98.62 169 GLU B O 1
ATOM 5744 N N . SER B 1 170 ? 5.496 19.625 -10.664 1 98.62 170 SER B N 1
ATOM 5745 C CA . SER B 1 170 ? 5.414 21.062 -10.414 1 98.62 170 SER B CA 1
ATOM 5746 C C . SER B 1 170 ? 3.969 21.547 -10.461 1 98.62 170 SER B C 1
ATOM 5748 O O . SER B 1 170 ? 3.539 22.312 -9.594 1 98.62 170 SER B O 1
ATOM 5750 N N . ILE B 1 171 ? 3.283 21.047 -11.422 1 98.25 171 ILE B N 1
ATOM 5751 C CA . ILE B 1 171 ? 1.895 21.469 -11.594 1 98.25 171 ILE B CA 1
ATOM 5752 C C . ILE B 1 171 ? 1.056 20.938 -10.43 1 98.25 171 ILE B C 1
ATOM 5754 O O . ILE B 1 171 ? 0.181 21.656 -9.922 1 98.25 171 ILE B O 1
ATOM 5758 N N . GLY B 1 172 ? 1.324 19.656 -10.047 1 98.31 172 GLY B N 1
ATOM 5759 C CA . GLY B 1 172 ? 0.639 19.125 -8.883 1 98.31 172 GLY B CA 1
ATOM 5760 C C . GLY B 1 172 ? 0.836 19.953 -7.637 1 98.31 172 GLY B C 1
ATOM 5761 O O . GLY B 1 172 ? -0.094 20.141 -6.848 1 98.31 172 GLY B O 1
ATOM 5762 N N . LEU B 1 173 ? 2.033 20.516 -7.457 1 97.5 173 LEU B N 1
ATOM 5763 C CA . LEU B 1 173 ? 2.357 21.312 -6.281 1 97.5 173 LEU B CA 1
ATOM 5764 C C . LEU B 1 173 ? 1.518 22.578 -6.246 1 97.5 173 LEU B C 1
ATOM 5766 O O . LEU B 1 173 ? 1.158 23.062 -5.168 1 97.5 173 LEU B O 1
ATOM 5770 N N . LEU B 1 174 ? 1.151 23.125 -7.406 1 96.94 174 LEU B N 1
ATOM 5771 C CA . LEU B 1 174 ? 0.317 24.328 -7.469 1 96.94 174 LEU B CA 1
ATOM 5772 C C . LEU B 1 174 ? -1.059 24.062 -6.867 1 96.94 174 LEU B C 1
ATOM 5774 O O . LEU B 1 174 ? -1.543 24.844 -6.043 1 96.94 174 LEU B O 1
ATOM 5778 N N . TRP B 1 175 ? -1.611 22.953 -7.25 1 96.56 175 TRP B N 1
ATOM 5779 C CA . TRP B 1 175 ? -2.939 22.609 -6.754 1 96.56 175 TRP B CA 1
ATOM 5780 C C . TRP B 1 175 ? -2.902 22.312 -5.262 1 96.56 175 TRP B C 1
ATOM 5782 O O . TRP B 1 175 ? -3.805 22.703 -4.516 1 96.56 175 TRP B O 1
ATOM 5792 N N . ALA B 1 176 ? -1.847 21.578 -4.816 1 96.06 176 ALA B N 1
ATOM 5793 C CA . ALA B 1 176 ? -1.695 21.281 -3.393 1 96.06 176 ALA B CA 1
ATOM 5794 C C . ALA B 1 176 ? -1.56 22.578 -2.584 1 96.06 176 ALA B C 1
ATOM 5796 O O . ALA B 1 176 ? -2.129 22.688 -1.497 1 96.06 176 ALA B O 1
ATOM 5797 N N . HIS B 1 177 ? -0.814 23.516 -3.133 1 93.94 177 HIS B N 1
ATOM 5798 C CA . HIS B 1 177 ? -0.586 24.797 -2.473 1 93.94 177 HIS B CA 1
ATOM 5799 C C . HIS B 1 177 ? -1.871 25.609 -2.396 1 93.94 177 HIS B C 1
ATOM 5801 O O . HIS B 1 177 ? -2.18 26.203 -1.356 1 93.94 177 HIS B O 1
ATOM 5807 N N . ALA B 1 178 ? -2.613 25.641 -3.449 1 93.38 178 ALA B N 1
ATOM 5808 C CA . ALA B 1 178 ? -3.854 26.406 -3.492 1 93.38 178 ALA B CA 1
ATOM 5809 C C . ALA B 1 178 ? -4.844 25.906 -2.443 1 93.38 178 ALA B C 1
ATOM 5811 O O . ALA B 1 178 ? -5.602 26.703 -1.872 1 93.38 178 ALA B O 1
ATOM 5812 N N . GLU B 1 179 ? -4.812 24.562 -2.135 1 92.44 179 GLU B N 1
ATOM 5813 C CA . GLU B 1 179 ? -5.719 23.953 -1.167 1 92.44 179 GLU B CA 1
ATOM 5814 C C . GLU B 1 179 ? -5.145 24.031 0.246 1 92.44 179 GLU B C 1
ATOM 5816 O O . GLU B 1 179 ? -5.809 23.641 1.211 1 92.44 179 GLU B O 1
ATOM 5821 N N . GLY B 1 180 ? -3.971 24.531 0.365 1 89.75 180 GLY B N 1
ATOM 5822 C CA . GLY B 1 180 ? -3.346 24.609 1.676 1 89.75 180 GLY B CA 1
ATOM 5823 C C . GLY B 1 180 ? -3.074 23.25 2.287 1 89.75 180 GLY B C 1
ATOM 5824 O O . GLY B 1 180 ? -3.373 23.016 3.459 1 89.75 180 GLY B O 1
ATOM 5825 N N . LEU B 1 181 ? -2.625 22.328 1.479 1 89.25 181 LEU B N 1
ATOM 5826 C CA . LEU B 1 181 ? -2.338 20.969 1.941 1 89.25 181 LEU B CA 1
ATOM 5827 C C . LEU B 1 181 ? -0.902 20.859 2.443 1 89.25 181 LEU B C 1
ATOM 5829 O O . LEU B 1 181 ? 0.008 20.547 1.673 1 89.25 181 LEU B O 1
ATOM 5833 N N . SER B 1 182 ? -0.687 21.172 3.629 1 77.44 182 SER B N 1
ATOM 5834 C CA . SER B 1 182 ? 0.609 21.109 4.297 1 77.44 182 SER B CA 1
ATOM 5835 C C . SER B 1 182 ? 0.468 20.594 5.727 1 77.44 182 SER B C 1
ATOM 5837 O O . SER B 1 182 ? -0.455 19.828 6.031 1 77.44 182 SER B O 1
ATOM 5839 N N . ASP B 1 183 ? 1.334 20.906 6.457 1 73.94 183 ASP B N 1
ATOM 5840 C CA . ASP B 1 183 ? 1.227 20.516 7.859 1 73.94 183 ASP B CA 1
ATOM 5841 C C . ASP B 1 183 ? 0.271 21.438 8.617 1 73.94 183 ASP B C 1
ATOM 5843 O O . ASP B 1 183 ? -0.241 22.406 8.062 1 73.94 183 ASP B O 1
ATOM 5847 N N . ALA B 1 184 ? -0.044 21.109 9.766 1 73.44 184 ALA B N 1
ATOM 5848 C CA . ALA B 1 184 ? -1.062 21.766 10.594 1 73.44 184 ALA B CA 1
ATOM 5849 C C . ALA B 1 184 ? -0.823 23.266 10.68 1 73.44 184 ALA B C 1
ATOM 5851 O O . ALA B 1 184 ? -1.773 24.047 10.742 1 73.44 184 ALA B O 1
ATOM 5852 N N . LEU B 1 185 ? 0.402 23.688 10.609 1 73 185 LEU B N 1
ATOM 5853 C CA . LEU B 1 185 ? 0.711 25.094 10.773 1 73 185 LEU B CA 1
ATOM 5854 C C . LEU B 1 185 ? 0.864 25.781 9.414 1 73 185 LEU B C 1
ATOM 5856 O O . LEU B 1 185 ? 0.331 26.875 9.203 1 73 185 LEU B O 1
ATOM 5860 N N . SER B 1 186 ? 1.476 25.031 8.578 1 71.5 186 SER B N 1
ATOM 5861 C CA . SER B 1 186 ? 1.774 25.625 7.277 1 71.5 186 SER B CA 1
ATOM 5862 C C . SER B 1 186 ? 0.5 25.875 6.473 1 71.5 186 SER B C 1
ATOM 5864 O O . SER B 1 186 ? 0.457 26.766 5.625 1 71.5 186 SER B O 1
ATOM 5866 N N . THR B 1 187 ? -0.452 25.141 6.797 1 75.94 187 THR B N 1
ATOM 5867 C CA . THR B 1 187 ? -1.735 25.281 6.117 1 75.94 187 THR B CA 1
ATOM 5868 C C . THR B 1 187 ? -2.367 26.641 6.441 1 75.94 187 THR B C 1
ATOM 5870 O O . THR B 1 187 ? -3.184 27.141 5.672 1 75.94 187 THR B O 1
ATOM 5873 N N . LEU B 1 188 ? -1.883 27.25 7.535 1 77.56 188 LEU B N 1
ATOM 5874 C CA . LEU B 1 188 ? -2.502 28.469 8.031 1 77.56 188 LEU B CA 1
ATOM 5875 C C . LEU B 1 188 ? -1.805 29.703 7.461 1 77.56 188 LEU B C 1
ATOM 5877 O O . LEU B 1 188 ? -2.311 30.828 7.582 1 77.56 188 LEU B O 1
ATOM 5881 N N . MET B 1 189 ? -0.707 29.453 6.789 1 78.69 189 MET B N 1
ATOM 5882 C CA . MET B 1 189 ? 0.05 30.578 6.227 1 78.69 189 MET B CA 1
ATOM 5883 C C . MET B 1 189 ? -0.632 31.109 4.973 1 78.69 189 MET B C 1
ATOM 5885 O O . MET B 1 189 ? -1.232 30.359 4.211 1 78.69 189 MET B O 1
ATOM 5889 N N . PRO B 1 190 ? -0.496 32.375 4.879 1 83.06 190 PRO B N 1
ATOM 5890 C CA . PRO B 1 190 ? -1.055 32.969 3.652 1 83.06 190 PRO B CA 1
ATOM 5891 C C . PRO B 1 190 ? -0.39 32.406 2.393 1 83.06 190 PRO B C 1
ATOM 5893 O O . PRO B 1 190 ? 0.824 32.188 2.375 1 83.06 190 PRO B O 1
ATOM 5896 N N . ARG B 1 191 ? -1.181 32.25 1.381 1 87.75 191 ARG B N 1
ATOM 5897 C CA . ARG B 1 191 ? -0.703 31.688 0.121 1 87.75 191 ARG B CA 1
ATOM 5898 C C . ARG B 1 191 ? -0.857 32.688 -1.019 1 87.75 191 ARG B C 1
ATOM 5900 O O . ARG B 1 191 ? -1.883 33.375 -1.123 1 87.75 191 ARG B O 1
ATOM 5907 N N . GLN B 1 192 ? 0.145 32.75 -1.777 1 87.88 192 GLN B N 1
ATOM 5908 C CA . GLN B 1 192 ? 0.103 33.656 -2.922 1 87.88 192 GLN B CA 1
ATOM 5909 C C . GLN B 1 192 ? -0.778 33.094 -4.035 1 87.88 192 GLN B C 1
ATOM 5911 O O . GLN B 1 192 ? -1.345 33.844 -4.824 1 87.88 192 GLN B O 1
ATOM 5916 N N . LEU B 1 193 ? -0.763 31.797 -4.145 1 91.88 193 LEU B N 1
ATOM 5917 C CA . LEU B 1 193 ? -1.634 31.141 -5.117 1 91.88 193 LEU B CA 1
ATOM 5918 C C . LEU B 1 193 ? -2.994 30.828 -4.508 1 91.88 193 LEU B C 1
ATOM 5920 O O . LEU B 1 193 ? -3.084 30.078 -3.533 1 91.88 193 LEU B O 1
ATOM 5924 N N . GLN B 1 194 ? -4.039 31.453 -5.051 1 91.81 194 GLN B N 1
ATOM 5925 C CA . GLN B 1 194 ? -5.383 31.312 -4.492 1 91.81 194 GLN B CA 1
ATOM 5926 C C . GLN B 1 194 ? -6.398 30.969 -5.578 1 91.81 194 GLN B C 1
ATOM 5928 O O . GLN B 1 194 ? -6.102 31.078 -6.77 1 91.81 194 GLN B O 1
ATOM 5933 N N . TRP B 1 195 ? -7.516 30.562 -5.152 1 93.06 195 TRP B N 1
ATOM 5934 C CA . TRP B 1 195 ? -8.633 30.344 -6.07 1 93.06 195 TRP B CA 1
ATOM 5935 C C . TRP B 1 195 ? -9.148 31.672 -6.621 1 93.06 195 TRP B C 1
ATOM 5937 O O . TRP B 1 195 ? -9.219 32.656 -5.898 1 93.06 195 TRP B O 1
ATOM 5947 N N . ALA B 1 196 ? -9.5 31.594 -7.895 1 92.5 196 ALA B N 1
ATOM 5948 C CA . ALA B 1 196 ? -10.242 32.719 -8.43 1 92.5 196 ALA B CA 1
ATOM 5949 C C . ALA B 1 196 ? -11.602 32.875 -7.762 1 92.5 196 ALA B C 1
ATOM 5951 O O . ALA B 1 196 ? -12.188 31.875 -7.312 1 92.5 196 ALA B O 1
ATOM 5952 N N . GLU B 1 197 ? -12.047 34.062 -7.691 1 91.12 197 GLU B N 1
ATOM 5953 C CA . GLU B 1 197 ? -13.305 34.344 -7 1 91.12 197 GLU B CA 1
ATOM 5954 C C . GLU B 1 197 ? -14.445 33.5 -7.566 1 91.12 197 GLU B C 1
ATOM 5956 O O . GLU B 1 197 ? -14.68 33.5 -8.773 1 91.12 197 GLU B O 1
ATOM 5961 N N . GLY B 1 198 ? -15.07 32.719 -6.703 1 91.5 198 GLY B N 1
ATOM 5962 C CA . GLY B 1 198 ? -16.25 31.938 -7.062 1 91.5 198 GLY B CA 1
ATOM 5963 C C . GLY B 1 198 ? -15.914 30.625 -7.727 1 91.5 198 GLY B C 1
ATOM 5964 O O . GLY B 1 198 ? -16.812 29.859 -8.102 1 91.5 198 GLY B O 1
ATOM 5965 N N . LYS B 1 199 ? -14.703 30.328 -7.852 1 92.38 199 LYS B N 1
ATOM 5966 C CA . LYS B 1 199 ? -14.32 29.125 -8.602 1 92.38 199 LYS B CA 1
ATOM 5967 C C . LYS B 1 199 ? -13.781 28.047 -7.676 1 92.38 199 LYS B C 1
ATOM 5969 O O . LYS B 1 199 ? -13.305 27 -8.141 1 92.38 199 LYS B O 1
ATOM 5974 N N . GLN B 1 200 ? -13.859 28.25 -6.418 1 92.31 200 GLN B N 1
ATOM 5975 C CA . GLN B 1 200 ? -13.289 27.328 -5.449 1 92.31 200 GLN B CA 1
ATOM 5976 C C . GLN B 1 200 ? -13.977 25.969 -5.531 1 92.31 200 GLN B C 1
ATOM 5978 O O . GLN B 1 200 ? -15.203 25.875 -5.527 1 92.31 200 GLN B O 1
ATOM 5983 N N . SER B 1 201 ? -13.195 24.922 -5.75 1 93.81 201 SER B N 1
ATOM 5984 C CA . SER B 1 201 ? -13.68 23.547 -5.793 1 93.81 201 SER B CA 1
ATOM 5985 C C . SER B 1 201 ? -12.602 22.562 -5.348 1 93.81 201 SER B C 1
ATOM 5987 O O . SER B 1 201 ? -11.672 22.266 -6.102 1 93.81 201 SER B O 1
ATOM 5989 N N . SER B 1 202 ? -12.75 22.016 -4.133 1 93.44 202 SER B N 1
ATOM 5990 C CA . SER B 1 202 ? -11.781 21.047 -3.631 1 93.44 202 SER B CA 1
ATOM 5991 C C . SER B 1 202 ? -11.805 19.766 -4.457 1 93.44 202 SER B C 1
ATOM 5993 O O . SER B 1 202 ? -10.781 19.094 -4.586 1 93.44 202 SER B O 1
ATOM 5995 N N . ILE B 1 203 ? -12.938 19.484 -5.055 1 93.31 203 ILE B N 1
ATOM 5996 C CA . ILE B 1 203 ? -13.055 18.312 -5.906 1 93.31 203 ILE B CA 1
ATOM 5997 C C . ILE B 1 203 ? -12.219 18.5 -7.172 1 93.31 203 ILE B C 1
ATOM 5999 O O . ILE B 1 203 ? -11.555 17.578 -7.629 1 93.31 203 ILE B O 1
ATOM 6003 N N . LEU B 1 204 ? -12.289 19.688 -7.703 1 94.25 204 LEU B N 1
ATOM 6004 C CA . LEU B 1 204 ? -11.492 20 -8.883 1 94.25 204 LEU B CA 1
ATOM 6005 C C . LEU B 1 204 ? -10 19.906 -8.57 1 94.25 204 LEU B C 1
ATOM 6007 O O . LEU B 1 204 ? -9.234 19.344 -9.359 1 94.25 204 LEU B O 1
ATOM 6011 N N . SER B 1 205 ? -9.609 20.438 -7.438 1 95.81 205 SER B N 1
ATOM 6012 C CA . SER B 1 205 ? -8.219 20.359 -7.016 1 95.81 205 SER B CA 1
ATOM 6013 C C . SER B 1 205 ? -7.766 18.922 -6.871 1 95.81 205 SER B C 1
ATOM 6015 O O . SER B 1 205 ? -6.645 18.562 -7.258 1 95.81 205 SER B O 1
ATOM 6017 N N . LEU B 1 206 ? -8.633 18.141 -6.281 1 96.56 206 LEU B N 1
ATOM 6018 C CA . LEU B 1 206 ? -8.32 16.734 -6.074 1 96.56 206 LEU B CA 1
ATOM 6019 C C . LEU B 1 206 ? -8.117 16.016 -7.41 1 96.56 206 LEU B C 1
ATOM 6021 O O . LEU B 1 206 ? -7.176 15.242 -7.566 1 96.56 206 LEU B O 1
ATOM 6025 N N . ASP B 1 207 ? -8.961 16.266 -8.367 1 95.81 207 ASP B N 1
ATOM 6026 C CA . ASP B 1 207 ? -8.859 15.641 -9.68 1 95.81 207 ASP B CA 1
ATOM 6027 C C . ASP B 1 207 ? -7.547 16.031 -10.367 1 95.81 207 ASP B C 1
ATOM 6029 O O . ASP B 1 207 ? -6.863 15.172 -10.93 1 95.81 207 ASP B O 1
ATOM 6033 N N . HIS B 1 208 ? -7.285 17.281 -10.289 1 96.81 208 HIS B N 1
ATOM 6034 C CA . HIS B 1 208 ? -6.082 17.75 -10.969 1 96.81 208 HIS B CA 1
ATOM 6035 C C . HIS B 1 208 ? -4.824 17.219 -10.297 1 96.81 208 HIS B C 1
ATOM 6037 O O . HIS B 1 208 ? -3.861 16.844 -10.969 1 96.81 208 HIS B O 1
ATOM 6043 N N . LEU B 1 209 ? -4.84 17.234 -8.984 1 97.25 209 LEU B N 1
ATOM 6044 C CA . LEU B 1 209 ? -3.729 16.641 -8.25 1 97.25 209 LEU B CA 1
ATOM 6045 C C . LEU B 1 209 ? -3.584 15.164 -8.602 1 97.25 209 LEU B C 1
ATOM 6047 O O . LEU B 1 209 ? -2.473 14.68 -8.828 1 97.25 209 LEU B O 1
ATOM 6051 N N . HIS B 1 210 ? -4.695 14.477 -8.672 1 97.38 210 HIS B N 1
ATOM 6052 C CA . HIS B 1 210 ? -4.715 13.07 -9.047 1 97.38 210 HIS B CA 1
ATOM 6053 C C . HIS B 1 210 ? -4.141 12.859 -10.445 1 97.38 210 HIS B C 1
ATOM 6055 O O . HIS B 1 210 ? -3.328 11.961 -10.656 1 97.38 210 HIS B O 1
ATOM 6061 N N . TYR B 1 211 ? -4.543 13.664 -11.367 1 98 211 TYR B N 1
ATOM 6062 C CA . TYR B 1 211 ? -4.066 13.539 -12.742 1 98 211 TYR B CA 1
ATOM 6063 C C . TYR B 1 211 ? -2.562 13.781 -12.82 1 98 211 TYR B C 1
ATOM 6065 O O . TYR B 1 211 ? -1.843 13.039 -13.492 1 98 211 TYR B O 1
ATOM 6073 N N . CYS B 1 212 ? -2.094 14.805 -12.125 1 98.5 212 CYS B N 1
ATOM 6074 C CA . CYS B 1 212 ? -0.664 15.086 -12.141 1 98.5 212 CYS B CA 1
ATOM 6075 C C . CYS B 1 212 ? 0.136 13.898 -11.625 1 98.5 212 CYS B C 1
ATOM 6077 O O . CYS B 1 212 ? 1.181 13.555 -12.18 1 98.5 212 CYS B O 1
ATOM 6079 N N . ILE B 1 213 ? -0.355 13.289 -10.586 1 98 213 ILE B N 1
ATOM 6080 C CA . ILE B 1 213 ? 0.322 12.148 -9.992 1 98 213 ILE B CA 1
ATOM 6081 C C .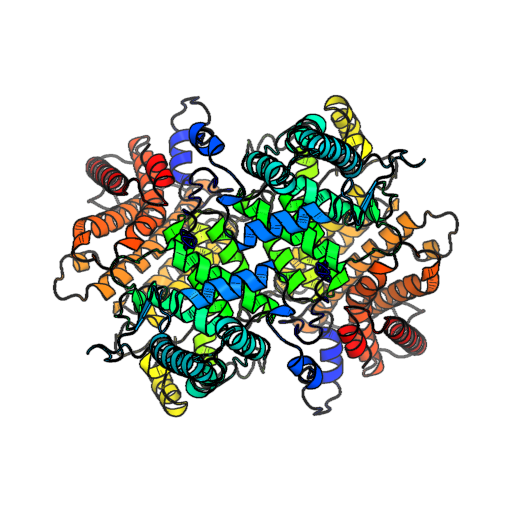 ILE B 1 213 ? 0.301 10.969 -10.961 1 98 213 ILE B C 1
ATOM 6083 O O . ILE B 1 213 ? 1.328 10.328 -11.195 1 98 213 ILE B O 1
ATOM 6087 N N . GLU B 1 214 ? -0.845 10.719 -11.578 1 96.75 214 GLU B N 1
ATOM 6088 C CA . GLU B 1 214 ? -0.974 9.609 -12.516 1 96.75 214 GLU B CA 1
ATOM 6089 C C . GLU B 1 214 ? -0.073 9.812 -13.727 1 96.75 214 GLU B C 1
ATOM 6091 O O . GLU B 1 214 ? 0.546 8.859 -14.211 1 96.75 214 GLU B O 1
ATOM 6096 N N . ILE B 1 215 ? -0.003 11.016 -14.219 1 97.5 215 ILE B N 1
ATOM 6097 C CA . ILE B 1 215 ? 0.857 11.312 -15.359 1 97.5 215 ILE B CA 1
ATOM 6098 C C . ILE B 1 215 ? 2.318 11.086 -14.977 1 97.5 215 ILE B C 1
ATOM 6100 O O . ILE B 1 215 ? 3.061 10.422 -15.703 1 97.5 215 ILE B O 1
ATOM 6104 N N . ALA B 1 216 ? 2.703 11.656 -13.812 1 97.19 216 ALA B N 1
ATOM 6105 C CA . ALA B 1 216 ? 4.09 11.531 -13.375 1 97.19 216 ALA B CA 1
ATOM 6106 C C . ALA B 1 216 ? 4.492 10.062 -13.234 1 97.19 216 ALA B C 1
ATOM 6108 O O . ALA B 1 216 ? 5.613 9.688 -13.57 1 97.19 216 ALA B O 1
ATOM 6109 N N . ARG B 1 217 ? 3.631 9.242 -12.805 1 94.69 217 ARG B N 1
ATOM 6110 C CA . ARG B 1 217 ? 3.916 7.836 -12.531 1 94.69 217 ARG B CA 1
ATOM 6111 C C . ARG B 1 217 ? 4.102 7.059 -13.828 1 94.69 217 ARG B C 1
ATOM 6113 O O . ARG B 1 217 ? 4.586 5.922 -13.812 1 94.69 217 ARG B O 1
ATOM 6120 N N . GLN B 1 218 ? 3.736 7.672 -14.945 1 91.75 218 GLN B N 1
ATOM 6121 C CA . GLN B 1 218 ? 4.027 7.059 -16.234 1 91.75 218 GLN B CA 1
ATOM 6122 C C . GLN B 1 218 ? 5.523 7.109 -16.547 1 91.75 218 GLN B C 1
ATOM 6124 O O . GLN B 1 218 ? 6.023 6.32 -17.344 1 91.75 218 GLN B O 1
ATOM 6129 N N . PHE B 1 219 ? 6.168 8.047 -15.844 1 92.19 219 PHE B N 1
ATOM 6130 C CA . PHE B 1 219 ? 7.539 8.336 -16.25 1 92.19 219 PHE B CA 1
ATOM 6131 C C . PHE B 1 219 ? 8.523 7.941 -15.156 1 92.19 219 PHE B C 1
ATOM 6133 O O . PHE B 1 219 ? 9.703 7.719 -15.422 1 92.19 219 PHE B O 1
ATOM 6140 N N . THR B 1 220 ? 8.023 7.938 -13.914 1 91.31 220 THR B N 1
ATOM 6141 C CA . THR B 1 220 ? 8.938 7.711 -12.797 1 91.31 220 THR B CA 1
ATOM 6142 C C . THR B 1 220 ? 8.297 6.805 -11.75 1 91.31 220 THR B C 1
ATOM 6144 O O . THR B 1 220 ? 7.078 6.805 -11.586 1 91.31 220 THR B O 1
ATOM 6147 N N . ALA B 1 221 ? 9.164 6.027 -11.094 1 89.38 221 ALA B N 1
ATOM 6148 C CA . ALA B 1 221 ? 8.703 5.188 -9.992 1 89.38 221 ALA B CA 1
ATOM 6149 C C . ALA B 1 221 ? 8.414 6.02 -8.75 1 89.38 221 ALA B C 1
ATOM 6151 O O . ALA B 1 221 ? 7.605 5.629 -7.906 1 89.38 221 ALA B O 1
ATOM 6152 N N . GLY B 1 222 ? 9.18 7.109 -8.641 1 93.31 222 GLY B N 1
ATOM 6153 C CA . GLY B 1 222 ? 8.969 7.98 -7.496 1 93.31 222 GLY B CA 1
ATOM 6154 C C . GLY B 1 222 ? 10.141 8.898 -7.215 1 93.31 222 GLY B C 1
ATOM 6155 O O . GLY B 1 222 ? 11.258 8.641 -7.68 1 93.31 222 GLY B O 1
ATOM 6156 N N . ASN B 1 223 ? 9.953 9.883 -6.586 1 96.44 223 ASN B N 1
ATOM 6157 C CA . ASN B 1 223 ? 10.891 10.836 -5.992 1 96.44 223 ASN B CA 1
ATOM 6158 C C . ASN B 1 223 ? 10.273 11.555 -4.793 1 96.44 223 ASN B C 1
ATOM 6160 O O . ASN B 1 223 ? 9.102 11.344 -4.473 1 96.44 223 ASN B O 1
ATOM 6164 N N . ASP B 1 224 ? 11.039 12.344 -4.125 1 96.94 224 ASP B N 1
ATOM 6165 C CA . ASP B 1 224 ? 10.562 12.938 -2.881 1 96.94 224 ASP B CA 1
ATOM 6166 C C . ASP B 1 224 ? 9.406 13.906 -3.143 1 96.94 224 ASP B C 1
ATOM 6168 O O . ASP B 1 22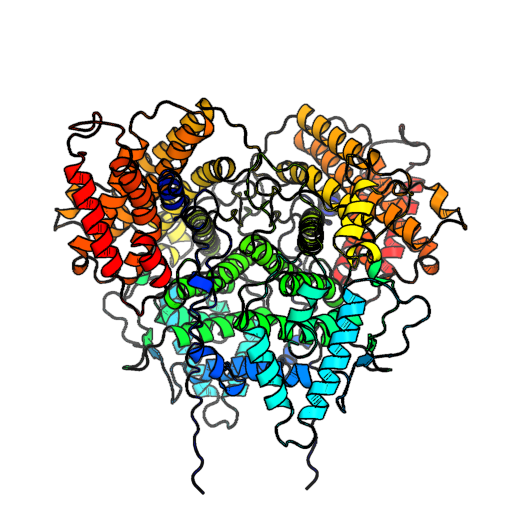4 ? 8.477 13.992 -2.342 1 96.94 224 ASP B O 1
ATOM 6172 N N . LEU B 1 225 ? 9.445 14.648 -4.223 1 98 225 LEU B N 1
ATOM 6173 C CA . LEU B 1 225 ? 8.391 15.594 -4.551 1 98 225 LEU B CA 1
ATOM 6174 C C . LEU B 1 225 ? 7.086 14.867 -4.855 1 98 225 LEU B C 1
ATOM 6176 O O . LEU B 1 225 ? 6.023 15.258 -4.359 1 98 225 LEU B O 1
ATOM 6180 N N . LEU B 1 226 ? 7.168 13.82 -5.703 1 98.25 226 LEU B N 1
ATOM 6181 C CA . LEU B 1 226 ? 5.98 13.039 -6.031 1 98.25 226 LEU B CA 1
ATOM 6182 C C . LEU B 1 226 ? 5.398 12.383 -4.781 1 98.25 226 LEU B C 1
ATOM 6184 O O . LEU B 1 226 ? 4.176 12.352 -4.605 1 98.25 226 LEU B O 1
ATOM 6188 N N . LEU B 1 227 ? 6.262 11.852 -3.924 1 98.25 227 LEU B N 1
ATOM 6189 C CA . LEU B 1 227 ? 5.824 11.25 -2.67 1 98.25 227 LEU B CA 1
ATOM 6190 C C . LEU B 1 227 ? 5.07 12.266 -1.814 1 98.25 227 LEU B C 1
ATOM 6192 O O . LEU B 1 227 ? 4.023 11.945 -1.249 1 98.25 227 LEU B O 1
ATOM 6196 N N . ASP B 1 228 ? 5.598 13.453 -1.71 1 97.62 228 ASP B N 1
ATOM 6197 C CA . ASP B 1 228 ? 4.949 14.516 -0.944 1 97.62 228 ASP B CA 1
ATOM 6198 C C . ASP B 1 228 ? 3.592 14.875 -1.544 1 97.62 228 ASP B C 1
ATOM 6200 O O . ASP B 1 228 ? 2.639 15.148 -0.813 1 97.62 228 ASP B O 1
ATOM 6204 N N . LEU B 1 229 ? 3.533 14.875 -2.869 1 98 229 LEU B N 1
ATOM 6205 C CA . LEU B 1 229 ? 2.266 15.148 -3.537 1 98 229 LEU B CA 1
ATOM 6206 C C . LEU B 1 229 ? 1.239 14.07 -3.221 1 98 229 LEU B C 1
ATOM 6208 O O . LEU B 1 229 ? 0.059 14.367 -3.021 1 98 229 LEU B O 1
ATOM 6212 N N . CYS B 1 230 ? 1.696 12.812 -3.223 1 98 230 CYS B N 1
ATOM 6213 C CA . CYS B 1 230 ? 0.799 11.719 -2.871 1 98 230 CYS B CA 1
ATOM 6214 C C . CYS B 1 230 ? 0.251 11.891 -1.46 1 98 230 CYS B C 1
ATOM 6216 O O . CYS B 1 230 ? -0.941 11.688 -1.223 1 98 230 CYS B O 1
ATOM 6218 N N . ARG B 1 231 ? 1.089 12.266 -0.578 1 97.25 231 ARG B N 1
ATOM 6219 C CA . ARG B 1 231 ? 0.667 12.508 0.798 1 97.25 231 ARG B CA 1
ATOM 6220 C C . ARG B 1 231 ? -0.36 13.625 0.87 1 97.25 231 ARG B C 1
ATOM 6222 O O . ARG B 1 231 ? -1.365 13.516 1.575 1 97.25 231 ARG B O 1
ATOM 6229 N N . ARG B 1 232 ? -0.109 14.695 0.18 1 97.06 232 ARG B N 1
ATOM 6230 C CA . ARG B 1 232 ? -1.005 15.844 0.162 1 97.06 232 ARG B CA 1
ATOM 6231 C C . ARG B 1 232 ? -2.344 15.492 -0.475 1 97.06 232 ARG B C 1
ATOM 6233 O O . ARG B 1 232 ? -3.396 15.93 -0.007 1 97.06 232 ARG B O 1
ATOM 6240 N N . LYS B 1 233 ? -2.277 14.695 -1.529 1 97.62 233 LYS B N 1
ATOM 6241 C CA . LYS B 1 233 ? -3.518 14.234 -2.148 1 97.62 233 LYS B CA 1
ATOM 6242 C C . LYS B 1 233 ? -4.352 13.414 -1.168 1 97.62 233 LYS B C 1
ATOM 6244 O O . LYS B 1 233 ? -5.574 13.586 -1.094 1 97.62 233 LYS B O 1
ATOM 6249 N N . ALA B 1 234 ? -3.684 12.523 -0.441 1 96.81 234 ALA B N 1
ATOM 6250 C CA . ALA B 1 234 ? -4.383 11.719 0.558 1 96.81 234 ALA B CA 1
ATOM 6251 C C . ALA B 1 234 ? -5.074 12.609 1.589 1 96.81 234 ALA B C 1
ATOM 6253 O O . ALA B 1 234 ? -6.227 12.367 1.952 1 96.81 234 ALA B O 1
ATOM 6254 N N . ALA B 1 235 ? -4.379 13.617 2.012 1 95.38 235 ALA B N 1
ATOM 6255 C CA . ALA B 1 235 ? -4.957 14.547 2.98 1 95.38 235 ALA B CA 1
ATOM 6256 C C . ALA B 1 235 ? -6.199 15.234 2.412 1 95.38 235 ALA B C 1
ATOM 6258 O O . ALA B 1 235 ? -7.203 15.383 3.107 1 95.38 235 ALA B O 1
ATOM 6259 N N . LEU B 1 236 ? -6.094 15.633 1.171 1 95.75 236 LEU B N 1
ATOM 6260 C CA . LEU B 1 236 ? -7.223 16.297 0.536 1 95.75 236 LEU B CA 1
ATOM 6261 C C . LEU B 1 236 ? -8.422 15.367 0.419 1 95.75 236 LEU B C 1
ATOM 6263 O O . LEU B 1 236 ? -9.57 15.797 0.526 1 95.75 236 LEU B O 1
ATOM 6267 N N . GLU B 1 237 ? -8.18 14.117 0.234 1 95.19 237 GLU B N 1
ATOM 6268 C CA . GLU B 1 237 ? -9.25 13.133 0.098 1 95.19 237 GLU B CA 1
ATOM 6269 C C . GLU B 1 237 ? -10.039 13 1.396 1 95.19 237 GLU B C 1
ATOM 6271 O O . GLU B 1 237 ? -11.242 12.734 1.372 1 95.19 237 GLU B O 1
ATOM 6276 N N . THR B 1 238 ? -9.391 13.148 2.549 1 93.31 238 THR B N 1
ATOM 6277 C CA . THR B 1 238 ? -10.133 13.109 3.807 1 93.31 238 THR B CA 1
ATOM 6278 C C . THR B 1 238 ? -11.109 14.273 3.893 1 93.31 238 THR B C 1
ATOM 6280 O O . THR B 1 238 ? -12.203 14.133 4.441 1 93.31 238 THR B O 1
ATOM 6283 N N . LEU B 1 239 ? -10.711 15.414 3.316 1 91.56 239 LEU B N 1
ATOM 6284 C CA . LEU B 1 239 ? -11.539 16.609 3.363 1 91.56 239 LEU B CA 1
ATOM 6285 C C . LEU B 1 239 ? -12.719 16.5 2.398 1 91.56 239 LEU B C 1
ATOM 6287 O O . LEU B 1 239 ? -13.797 17.031 2.66 1 91.56 239 LEU B O 1
ATOM 6291 N N . VAL B 1 240 ? -12.469 15.758 1.356 1 92.81 240 VAL B N 1
ATOM 6292 C CA . VAL B 1 240 ? -13.469 15.703 0.296 1 92.81 240 VAL B CA 1
ATOM 6293 C C . VAL B 1 240 ? -14.391 14.5 0.515 1 92.81 240 VAL B C 1
ATOM 6295 O O . VAL B 1 240 ? -15.602 14.594 0.308 1 92.81 240 VAL B O 1
ATOM 6298 N N . TYR B 1 241 ? -13.789 13.375 0.963 1 91.62 241 TYR B N 1
ATOM 6299 C CA . TYR B 1 241 ? -14.57 12.141 0.985 1 91.62 241 TYR B CA 1
ATOM 6300 C C . TYR B 1 241 ? -14.727 11.617 2.408 1 91.62 241 TYR B C 1
ATOM 6302 O O . TYR B 1 241 ? -15.477 10.672 2.652 1 91.62 241 TYR B O 1
ATOM 6310 N N . GLY B 1 242 ? -14.055 12.211 3.34 1 91.75 242 GLY B N 1
ATOM 6311 C CA . GLY B 1 242 ? -14.164 11.797 4.73 1 91.75 242 GLY B CA 1
ATOM 6312 C C . GLY B 1 242 ? -12.945 11.031 5.219 1 91.75 242 GLY B C 1
ATOM 6313 O O . GLY B 1 242 ? -12.164 10.508 4.418 1 91.75 242 GLY B O 1
ATOM 6314 N N . ASP B 1 243 ? -12.828 10.891 6.438 1 92 243 ASP B N 1
ATOM 6315 C CA . ASP B 1 243 ? -11.617 10.375 7.078 1 92 243 ASP B CA 1
ATOM 6316 C C . ASP B 1 243 ? -11.547 8.852 6.953 1 92 243 ASP B C 1
ATOM 6318 O O . ASP B 1 243 ? -10.461 8.273 6.961 1 92 243 ASP B O 1
ATOM 6322 N N . ALA B 1 244 ? -12.688 8.18 6.871 1 90.69 244 ALA B N 1
ATOM 6323 C CA . ALA B 1 244 ? -12.703 6.723 6.785 1 90.69 244 ALA B CA 1
ATOM 6324 C C . ALA B 1 244 ? -12.891 6.262 5.34 1 90.69 244 ALA B C 1
ATOM 6326 O O . ALA B 1 244 ? -13.195 5.094 5.09 1 90.69 244 ALA B O 1
ATOM 6327 N N . SER B 1 245 ? -12.766 7.156 4.398 1 91.69 245 SER B N 1
ATOM 6328 C CA . SER B 1 245 ? -13.062 6.867 3 1 91.69 245 SER B CA 1
ATOM 6329 C C . SER B 1 245 ? -12.062 5.867 2.422 1 91.69 245 SER B C 1
ATOM 6331 O O . SER B 1 245 ? -10.875 5.902 2.76 1 91.69 245 SER B O 1
ATOM 6333 N N . PRO B 1 246 ? -12.523 4.988 1.524 1 92.56 246 PRO B N 1
ATOM 6334 C CA . PRO B 1 246 ? -11.617 4.047 0.855 1 92.56 246 PRO B CA 1
ATOM 6335 C C . PRO B 1 246 ? -10.602 4.746 -0.042 1 92.56 246 PRO B C 1
ATOM 6337 O O . PRO B 1 246 ? -9.492 4.238 -0.231 1 92.56 246 PRO B O 1
ATOM 6340 N N . THR B 1 247 ? -10.977 5.898 -0.583 1 92.69 247 THR B N 1
ATOM 6341 C CA . THR B 1 247 ? -10.055 6.613 -1.463 1 92.69 247 THR B CA 1
ATOM 6342 C C . THR B 1 247 ? -8.852 7.125 -0.685 1 92.69 247 THR B C 1
ATOM 6344 O O . THR B 1 247 ? -7.719 7.07 -1.175 1 92.69 247 THR B O 1
ATOM 6347 N N . TYR B 1 248 ? -9.172 7.656 0.534 1 95 248 TYR B N 1
ATOM 6348 C CA . TYR B 1 248 ? -8.031 8.031 1.37 1 95 248 TYR B CA 1
ATOM 6349 C C . TYR B 1 248 ? -7.141 6.828 1.648 1 95 248 TYR B C 1
ATOM 6351 O O . TYR B 1 248 ? -5.914 6.922 1.544 1 95 248 TYR B O 1
ATOM 6359 N N . TRP B 1 249 ? -7.73 5.68 2.033 1 96.31 249 TRP B N 1
ATOM 6360 C CA . TRP B 1 249 ? -6.977 4.48 2.375 1 96.31 249 TRP B CA 1
ATOM 6361 C C . TRP B 1 249 ? -6.082 4.051 1.217 1 96.31 249 TRP B C 1
ATOM 6363 O O . TRP B 1 249 ? -4.902 3.752 1.413 1 96.31 249 TRP B O 1
ATOM 6373 N N . SER B 1 250 ? -6.617 4.078 0.046 1 95.19 250 SER B N 1
ATOM 6374 C CA . SER B 1 250 ? -5.871 3.693 -1.147 1 95.19 250 SER B CA 1
ATOM 6375 C C . SER B 1 250 ? -4.707 4.648 -1.402 1 95.19 250 SER B C 1
ATOM 6377 O O . SER B 1 250 ? -3.602 4.215 -1.729 1 95.19 250 SER B O 1
ATOM 6379 N N . SER B 1 251 ? -4.965 5.93 -1.264 1 96.56 251 SER B N 1
ATOM 6380 C CA . SER B 1 251 ? -3.924 6.926 -1.5 1 96.56 251 SER B CA 1
ATOM 6381 C C . SER B 1 251 ? -2.826 6.84 -0.445 1 96.56 251 SER B C 1
ATOM 6383 O O . SER B 1 251 ? -1.643 6.992 -0.758 1 96.56 251 SER B O 1
ATOM 6385 N N . HIS B 1 252 ? -3.236 6.652 0.774 1 97.25 252 HIS B N 1
ATOM 6386 C CA . HIS B 1 252 ? -2.258 6.488 1.843 1 97.25 252 HIS B CA 1
ATOM 6387 C C . HIS B 1 252 ? -1.381 5.262 1.603 1 97.25 252 HIS B C 1
ATOM 6389 O O . HIS B 1 252 ? -0.169 5.312 1.824 1 97.25 252 HIS B O 1
ATOM 6395 N N . SER B 1 253 ? -2.008 4.191 1.146 1 97.12 253 SER B N 1
ATOM 6396 C CA . SER B 1 253 ? -1.252 2.979 0.845 1 97.12 253 SER B CA 1
ATOM 6397 C C . SER B 1 253 ? -0.23 3.225 -0.259 1 97.12 253 SER B C 1
ATOM 6399 O O . SER B 1 253 ? 0.88 2.689 -0.214 1 97.12 253 SER B O 1
ATOM 6401 N N . LEU B 1 254 ? -0.629 3.98 -1.245 1 96.31 254 LEU B N 1
ATOM 6402 C CA . LEU B 1 254 ? 0.304 4.332 -2.309 1 96.31 254 LEU B CA 1
ATOM 6403 C C . LEU B 1 254 ? 1.489 5.117 -1.756 1 96.31 254 LEU B C 1
ATOM 6405 O O . LEU B 1 254 ? 2.631 4.895 -2.166 1 96.31 254 LEU B O 1
ATOM 6409 N N . CYS B 1 255 ? 1.225 5.988 -0.81 1 97 255 CYS B N 1
ATOM 6410 C CA . CYS B 1 255 ? 2.271 6.781 -0.172 1 97 255 CYS B CA 1
ATOM 6411 C C . CYS B 1 255 ? 3.275 5.883 0.542 1 97 255 CYS B C 1
ATOM 6413 O O . CYS B 1 255 ? 4.484 6.027 0.354 1 97 255 CYS B O 1
ATOM 6415 N N . VAL B 1 256 ? 2.76 4.98 1.286 1 97.94 256 VAL B N 1
ATOM 6416 C CA . VAL B 1 256 ? 3.615 4.098 2.068 1 97.94 256 VAL B CA 1
ATOM 6417 C C . VAL B 1 256 ? 4.43 3.203 1.135 1 97.94 256 VAL B C 1
ATOM 6419 O O . VAL B 1 256 ? 5.629 3.006 1.342 1 97.94 256 VAL B O 1
ATOM 6422 N N . SER B 1 257 ? 3.754 2.711 0.095 1 97.19 257 SER B N 1
ATOM 6423 C CA . SER B 1 257 ? 4.434 1.85 -0.867 1 97.19 257 SER B CA 1
ATOM 6424 C C . SER B 1 257 ? 5.566 2.59 -1.571 1 97.19 257 SER B C 1
ATOM 6426 O O . SER B 1 257 ? 6.664 2.051 -1.729 1 97.19 257 SER B O 1
ATOM 6428 N N . MET B 1 258 ? 5.312 3.824 -2.014 1 97.19 258 MET B N 1
ATOM 6429 C CA . MET B 1 258 ? 6.336 4.625 -2.676 1 97.19 258 MET B CA 1
ATOM 6430 C C . MET B 1 258 ? 7.477 4.953 -1.716 1 97.19 258 MET B C 1
ATOM 6432 O O . MET B 1 258 ? 8.648 4.93 -2.104 1 97.19 258 MET B O 1
ATOM 6436 N N . LEU B 1 259 ? 7.129 5.238 -0.455 1 98.25 259 LEU B N 1
ATOM 6437 C CA . LEU B 1 259 ? 8.109 5.523 0.584 1 98.25 259 LEU B CA 1
ATOM 6438 C C . LEU B 1 259 ? 9.078 4.355 0.753 1 98.25 259 LEU B C 1
ATOM 6440 O O . LEU B 1 259 ? 10.297 4.555 0.799 1 98.25 259 LEU B O 1
ATOM 6444 N N . ILE B 1 260 ? 8.586 3.135 0.777 1 97.38 260 ILE B N 1
ATOM 6445 C CA . ILE B 1 260 ? 9.398 1.934 0.952 1 97.38 260 ILE B CA 1
ATOM 6446 C C . ILE B 1 260 ? 10.25 1.698 -0.294 1 97.38 260 ILE B C 1
ATOM 6448 O O . ILE B 1 260 ? 11.438 1.381 -0.191 1 97.38 260 ILE B O 1
ATOM 6452 N N . PHE B 1 261 ? 9.617 1.914 -1.474 1 96.62 261 PHE B N 1
ATOM 6453 C CA . PHE B 1 261 ? 10.336 1.705 -2.729 1 96.62 261 PHE B CA 1
ATOM 6454 C C . PHE B 1 261 ? 11.531 2.645 -2.834 1 96.62 261 PHE B C 1
ATOM 6456 O O . PHE B 1 261 ? 12.594 2.252 -3.318 1 96.62 261 PHE B O 1
ATOM 6463 N N . LEU B 1 262 ? 11.336 3.908 -2.322 1 95.25 262 LEU B N 1
ATOM 6464 C CA . LEU B 1 262 ? 12.375 4.926 -2.406 1 95.25 262 LEU B CA 1
ATOM 6465 C C . LEU B 1 262 ? 13.406 4.742 -1.296 1 95.25 262 LEU B C 1
ATOM 6467 O O . LEU B 1 262 ? 14.453 5.395 -1.3 1 95.25 262 LEU B O 1
ATOM 6471 N N . GLY B 1 263 ? 13.133 3.92 -0.281 1 95.44 263 GLY B N 1
ATOM 6472 C CA . GLY B 1 263 ? 14.078 3.605 0.777 1 95.44 263 GLY B CA 1
ATOM 6473 C C . GLY B 1 263 ? 14.07 4.617 1.906 1 95.44 263 GLY B C 1
ATOM 6474 O O . GLY B 1 263 ? 15.047 4.73 2.652 1 95.44 263 GLY B O 1
ATOM 6475 N N . LEU B 1 264 ? 12.922 5.402 2.051 1 96.44 264 LEU B N 1
ATOM 6476 C CA . LEU B 1 264 ? 12.875 6.438 3.078 1 96.44 264 LEU B CA 1
ATOM 6477 C C . LEU B 1 264 ? 12.758 5.816 4.469 1 96.44 264 LEU B C 1
ATOM 6479 O O . LEU B 1 264 ? 13.008 6.484 5.473 1 96.44 264 LEU B O 1
ATOM 6483 N N . HIS B 1 265 ? 12.352 4.566 4.574 1 96.25 265 HIS B N 1
ATOM 6484 C CA . HIS B 1 265 ? 12.203 3.902 5.863 1 96.25 265 HIS B CA 1
ATOM 6485 C C . HIS B 1 265 ? 13.555 3.494 6.441 1 96.25 265 HIS B C 1
ATOM 6487 O O . HIS B 1 265 ? 13.648 3.152 7.621 1 96.25 265 HIS B O 1
ATOM 6493 N N . ALA B 1 266 ? 14.547 3.486 5.531 1 92.12 266 ALA B N 1
ATOM 6494 C CA . ALA B 1 266 ? 15.852 2.984 5.949 1 92.12 266 ALA B CA 1
ATOM 6495 C C . ALA B 1 266 ? 16.922 4.074 5.852 1 92.12 266 ALA B C 1
ATOM 6497 O O . ALA B 1 266 ? 16.906 4.879 4.918 1 92.12 266 ALA B O 1
ATOM 6498 N N . SER B 1 267 ? 17.688 4.199 6.922 1 76.19 267 SER B N 1
ATOM 6499 C CA . SER B 1 267 ? 18.797 5.141 6.887 1 76.19 267 SER B CA 1
ATOM 6500 C C . SER B 1 267 ? 19.906 4.648 5.969 1 76.19 267 SER B C 1
ATOM 6502 O O . SER B 1 267 ? 20.125 3.441 5.828 1 76.19 267 SER B O 1
ATOM 6504 N N . SER B 1 268 ? 20.125 5.273 4.91 1 57.12 268 SER B N 1
ATOM 6505 C CA . SER B 1 268 ? 21.203 4.887 4.012 1 57.12 268 SER B CA 1
ATOM 6506 C C . SER B 1 268 ? 22.406 4.355 4.785 1 57.12 268 SER B C 1
ATOM 6508 O O . SER B 1 268 ? 22.781 4.918 5.816 1 57.12 268 SER B O 1
ATOM 6510 N N . ASN B 1 269 ? 22.406 2.941 4.906 1 46.22 269 ASN B N 1
ATOM 6511 C CA . ASN B 1 269 ? 23.594 2.295 5.457 1 46.22 269 ASN B CA 1
ATOM 6512 C C . ASN B 1 269 ? 24.859 3.062 5.105 1 46.22 269 ASN B C 1
ATOM 6514 O O . ASN B 1 269 ? 25.953 2.496 5.113 1 46.22 269 ASN B O 1
ATOM 6518 N N . THR B 1 270 ? 25.047 3.916 4.395 1 38.94 270 THR B N 1
ATOM 6519 C CA . THR B 1 270 ? 26.484 4.086 4.566 1 38.94 270 THR B CA 1
ATOM 6520 C C . THR B 1 270 ? 26.891 3.77 6 1 38.94 270 THR B C 1
ATOM 6522 O O . THR B 1 270 ? 26.062 3.73 6.902 1 38.94 270 THR B O 1
ATOM 6525 N N . SER B 1 271 ? 28.219 3.787 6.555 1 31.3 271 SER B N 1
ATOM 6526 C CA . SER B 1 271 ? 28.859 3.25 7.746 1 31.3 271 SER B CA 1
ATOM 6527 C C . SER B 1 271 ? 28 3.467 8.984 1 31.3 271 SER B C 1
ATOM 6529 O O . SER B 1 271 ? 27.609 4.594 9.281 1 31.3 271 SER B O 1
ATOM 6531 N N . ARG B 1 272 ? 27.078 2.443 9.547 1 34.5 272 ARG B N 1
ATOM 6532 C CA . ARG B 1 272 ? 26.703 2.359 10.961 1 34.5 272 ARG B CA 1
ATOM 6533 C C . ARG B 1 272 ? 27.562 3.301 11.805 1 34.5 272 ARG B C 1
ATOM 6535 O O . ARG B 1 272 ? 27.234 3.572 12.961 1 34.5 272 ARG B O 1
ATOM 6542 N N . LEU B 1 273 ? 28.797 3.039 11.586 1 33.62 273 LEU B N 1
ATOM 6543 C CA . LEU B 1 273 ? 29.781 3.809 12.336 1 33.62 273 LEU B CA 1
ATOM 6544 C C . LEU B 1 273 ? 29.453 5.301 12.281 1 33.62 273 LEU B C 1
ATOM 6546 O O . LEU B 1 273 ? 29.875 6.062 13.156 1 33.62 273 LEU B O 1
ATOM 6550 N N . GLN B 1 274 ? 29.203 5.793 10.961 1 33.81 274 GLN B N 1
ATOM 6551 C CA . GLN B 1 274 ? 29.234 7.254 10.992 1 33.81 274 GLN B CA 1
ATOM 6552 C C . GLN B 1 274 ? 27.875 7.828 11.32 1 33.81 274 GLN B C 1
ATOM 6554 O O . GLN B 1 274 ? 27.281 8.539 10.508 1 33.81 274 GLN B O 1
ATOM 6559 N N . CYS B 1 275 ? 26.953 7.102 11.688 1 39.69 275 CYS B N 1
ATOM 6560 C CA . CYS B 1 275 ? 25.75 7.719 12.25 1 39.69 275 CYS B CA 1
ATOM 6561 C C . CYS B 1 275 ? 26.062 9.102 12.812 1 39.69 275 CYS B C 1
ATOM 6563 O O . CYS B 1 275 ? 25.188 9.766 13.352 1 39.69 275 CYS B O 1
ATOM 6565 N N . GLN B 1 276 ? 27.203 9.062 13.258 1 42.88 276 GLN B N 1
ATOM 6566 C CA . GLN B 1 276 ? 27.484 10.344 13.891 1 42.88 276 GLN B CA 1
ATOM 6567 C C . GLN B 1 276 ? 26.922 11.508 13.086 1 42.88 276 GLN B C 1
ATOM 6569 O O . GLN B 1 276 ? 26.266 11.289 12.062 1 42.88 276 GLN B O 1
ATOM 6574 N N . SER B 1 277 ? 27.828 12.523 12.773 1 48.69 277 SER B N 1
ATOM 6575 C CA . SER B 1 277 ? 27.656 13.953 12.547 1 48.69 277 SER B CA 1
ATOM 6576 C C . SER B 1 277 ? 27.141 14.234 11.141 1 48.69 277 SER B C 1
ATOM 6578 O O . SER B 1 277 ? 27.906 14.617 10.258 1 48.69 277 SER B O 1
ATOM 6580 N N . GLU B 1 278 ? 26.281 13.289 10.594 1 58.62 278 GLU B N 1
ATOM 6581 C CA . GLU B 1 278 ? 25.906 13.664 9.234 1 58.62 278 GLU B CA 1
ATOM 6582 C C . GLU B 1 278 ? 25.484 15.133 9.172 1 58.62 278 GLU B C 1
ATOM 6584 O O . GLU B 1 278 ? 24.734 15.609 10.023 1 58.62 278 GLU B O 1
ATOM 6589 N N . LYS B 1 279 ? 26.234 15.781 8.453 1 74.44 279 LYS B N 1
ATOM 6590 C CA . LYS B 1 279 ? 25.906 17.188 8.195 1 74.44 279 LYS B CA 1
ATOM 6591 C C . LYS B 1 279 ? 24.469 17.328 7.695 1 74.44 279 LYS B C 1
ATOM 6593 O O . LYS B 1 279 ? 24.062 16.641 6.758 1 74.44 279 LYS B O 1
ATOM 6598 N N . PRO B 1 280 ? 23.672 17.953 8.492 1 86.31 280 PRO B N 1
ATOM 6599 C CA . PRO B 1 280 ? 22.312 18.188 8.039 1 86.31 280 PRO B CA 1
ATOM 6600 C C . PRO B 1 280 ? 22.234 18.766 6.633 1 86.31 280 PRO B C 1
ATOM 6602 O O . PRO B 1 280 ? 23.094 19.578 6.254 1 86.31 280 PRO B O 1
ATOM 6605 N N . SER B 1 281 ? 21.531 18.25 5.82 1 90.5 281 SER B N 1
ATOM 6606 C CA . SER B 1 281 ? 21.281 18.75 4.477 1 90.5 281 SER B CA 1
ATOM 6607 C C . SER B 1 281 ? 19.781 18.922 4.223 1 90.5 281 SER B C 1
ATOM 6609 O O . SER B 1 281 ? 18.953 18.328 4.93 1 90.5 281 SER B O 1
ATOM 6611 N N . PHE B 1 282 ? 19.469 19.781 3.307 1 93.38 282 PHE B N 1
ATOM 6612 C CA . PHE B 1 282 ? 18.078 20.047 3.008 1 93.38 282 PHE B CA 1
ATOM 6613 C C . PHE B 1 282 ? 17.328 18.766 2.645 1 93.38 282 PHE B C 1
ATOM 6615 O O . PHE B 1 282 ? 16.297 18.453 3.242 1 93.38 282 PHE B O 1
ATOM 6622 N N . CYS B 1 283 ? 17.875 18 1.675 1 94.12 283 CYS B N 1
ATOM 6623 C CA . CYS B 1 283 ? 17.172 16.828 1.179 1 94.12 283 CYS B CA 1
ATOM 6624 C C . CYS B 1 283 ? 17.062 15.758 2.262 1 94.12 283 CYS B C 1
ATOM 6626 O O . CYS B 1 283 ? 16.047 15.07 2.363 1 94.12 283 CYS B O 1
ATOM 6628 N N . ALA B 1 284 ? 18.078 15.609 3.078 1 92.88 284 ALA B N 1
ATOM 6629 C CA . ALA B 1 284 ? 18.031 14.633 4.16 1 92.88 284 ALA B CA 1
ATOM 6630 C C . ALA B 1 284 ? 16.938 14.977 5.164 1 92.88 284 ALA B C 1
ATOM 6632 O O . ALA B 1 284 ? 16.156 14.109 5.551 1 92.88 284 ALA B O 1
ATOM 6633 N N . GLU B 1 285 ? 16.844 16.312 5.559 1 93.94 285 GLU B N 1
ATOM 6634 C CA . GLU B 1 285 ? 15.836 16.75 6.523 1 93.94 285 GLU B CA 1
ATOM 6635 C C . GLU B 1 285 ? 14.438 16.688 5.926 1 93.94 285 GLU B C 1
ATOM 6637 O O . GLU B 1 285 ? 13.477 16.344 6.613 1 93.94 285 GLU B O 1
ATOM 6642 N N . ASN B 1 286 ? 14.398 17.094 4.68 1 94.44 286 ASN B N 1
ATOM 6643 C CA . ASN B 1 286 ? 13.109 17.031 4.008 1 94.44 286 ASN B CA 1
ATOM 6644 C C . ASN B 1 286 ? 12.594 15.586 3.93 1 94.44 286 ASN B C 1
ATOM 6646 O O . ASN B 1 286 ? 11.398 15.344 4.102 1 94.44 286 ASN B O 1
ATOM 6650 N N . ARG B 1 287 ? 13.461 14.648 3.639 1 95.62 287 ARG B N 1
ATOM 6651 C CA . ARG B 1 287 ? 13.109 13.227 3.58 1 95.62 287 ARG B CA 1
ATOM 6652 C C . ARG B 1 287 ? 12.633 12.727 4.941 1 95.62 287 ARG B C 1
ATOM 6654 O O . ARG B 1 287 ? 11.641 12 5.027 1 95.62 287 ARG B O 1
ATOM 6661 N N . ARG B 1 288 ? 13.328 13.133 5.957 1 96.31 288 ARG B N 1
ATOM 6662 C CA . ARG B 1 288 ? 12.922 12.75 7.309 1 96.31 288 ARG B CA 1
ATOM 6663 C C . ARG B 1 288 ? 11.562 13.328 7.66 1 96.31 288 ARG B C 1
ATOM 6665 O O . ARG B 1 288 ? 10.758 12.672 8.328 1 96.31 288 ARG B O 1
ATOM 6672 N N . LEU B 1 289 ? 11.336 14.539 7.207 1 96.38 289 LEU B N 1
ATOM 6673 C CA . LEU B 1 289 ? 10.055 15.195 7.453 1 96.38 289 LEU B CA 1
ATOM 6674 C C . LEU B 1 289 ? 8.914 14.422 6.797 1 96.38 289 LEU B C 1
ATOM 6676 O O . LEU B 1 289 ? 7.895 14.148 7.434 1 96.38 289 LEU B O 1
ATOM 6680 N N . ILE B 1 290 ? 9.062 14.062 5.504 1 96.69 290 ILE B N 1
ATOM 6681 C CA . ILE B 1 290 ? 8.039 13.336 4.762 1 96.69 290 ILE B CA 1
ATOM 6682 C C . ILE B 1 290 ? 7.801 11.969 5.406 1 96.69 290 ILE B C 1
ATOM 6684 O O . ILE B 1 290 ? 6.656 11.562 5.602 1 96.69 290 ILE B O 1
ATOM 6688 N N . PHE B 1 291 ? 8.914 11.32 5.797 1 97.62 291 PHE B N 1
ATOM 6689 C CA . PHE B 1 291 ? 8.812 10.016 6.438 1 97.62 291 PHE B CA 1
ATOM 6690 C C . PHE B 1 291 ? 8.023 10.117 7.738 1 97.62 291 PHE B C 1
ATOM 6692 O O . PHE B 1 291 ? 7.094 9.336 7.965 1 97.62 291 PHE B O 1
ATOM 6699 N N . ALA B 1 292 ? 8.391 11.062 8.547 1 97.69 292 ALA B N 1
ATOM 6700 C CA . ALA B 1 292 ? 7.746 11.234 9.852 1 97.69 292 ALA B CA 1
ATOM 6701 C C . ALA B 1 292 ? 6.258 11.516 9.688 1 97.69 292 ALA B C 1
ATOM 6703 O O . ALA B 1 292 ? 5.434 10.984 10.445 1 97.69 292 ALA B O 1
ATOM 6704 N N . TYR B 1 293 ? 5.977 12.336 8.711 1 96.81 293 TYR B N 1
ATOM 6705 C CA . TYR B 1 293 ? 4.586 12.695 8.445 1 96.81 293 TYR B CA 1
ATOM 6706 C C . TYR B 1 293 ? 3.768 11.469 8.07 1 96.81 293 TYR B C 1
ATOM 6708 O O . TYR B 1 293 ? 2.689 11.242 8.625 1 96.81 293 TYR B O 1
ATOM 6716 N N . ILE B 1 294 ? 4.262 10.656 7.172 1 97.75 294 ILE B N 1
ATOM 6717 C CA . ILE B 1 294 ? 3.543 9.492 6.668 1 97.75 294 ILE B CA 1
ATOM 6718 C C . ILE B 1 294 ? 3.453 8.43 7.758 1 97.75 294 ILE B C 1
ATOM 6720 O O . ILE B 1 294 ? 2.406 7.805 7.938 1 97.75 294 ILE B O 1
ATOM 6724 N N . PHE B 1 295 ? 4.527 8.242 8.508 1 98.31 295 PHE B N 1
ATOM 6725 C CA . PHE B 1 295 ? 4.543 7.25 9.578 1 98.31 295 PHE B CA 1
ATOM 6726 C C . PHE B 1 295 ? 3.529 7.605 10.656 1 98.31 295 PHE B C 1
ATOM 6728 O O . PHE B 1 295 ? 2.764 6.75 11.102 1 98.31 295 PHE B O 1
ATOM 6735 N N . ALA B 1 296 ? 3.531 8.852 11.055 1 97.94 296 ALA B N 1
ATOM 6736 C CA . ALA B 1 296 ? 2.607 9.297 12.094 1 97.94 296 ALA B CA 1
ATOM 6737 C C . ALA B 1 296 ? 1.16 9.188 11.625 1 97.94 296 ALA B C 1
ATOM 6739 O O . ALA B 1 296 ? 0.28 8.797 12.398 1 97.94 296 ALA B O 1
ATOM 6740 N N . ASN B 1 297 ? 0.936 9.531 10.414 1 97 297 ASN B N 1
ATOM 6741 C CA . ASN B 1 297 ? -0.416 9.43 9.875 1 97 297 ASN B CA 1
ATOM 6742 C C . ASN B 1 297 ? -0.879 7.977 9.805 1 97 297 ASN B C 1
ATOM 6744 O O . ASN B 1 297 ? -2.062 7.688 9.992 1 97 297 ASN B O 1
ATOM 6748 N N . ASP B 1 298 ? 0.037 7.141 9.438 1 97.94 298 ASP B N 1
ATOM 6749 C CA . ASP B 1 298 ? -0.28 5.715 9.406 1 97.94 298 ASP B CA 1
ATOM 6750 C C . ASP B 1 298 ? -0.793 5.242 10.766 1 97.94 298 ASP B C 1
ATOM 6752 O O . ASP B 1 298 ? -1.8 4.535 10.844 1 97.94 298 ASP B O 1
ATOM 6756 N N . LYS B 1 299 ? -0.164 5.645 11.828 1 98.12 299 LYS B N 1
ATOM 6757 C CA . LYS B 1 299 ? -0.561 5.207 13.164 1 98.12 299 LYS B CA 1
ATOM 6758 C C . LYS B 1 299 ? -1.869 5.863 13.594 1 98.12 299 LYS B C 1
ATOM 6760 O O . LYS B 1 299 ? -2.686 5.242 14.273 1 98.12 299 LYS B O 1
ATOM 6765 N N . ALA B 1 300 ? -1.972 7.113 13.203 1 96.69 300 ALA B N 1
ATOM 6766 C CA . ALA B 1 300 ? -3.232 7.781 13.516 1 96.69 300 ALA B CA 1
ATOM 6767 C C . ALA B 1 300 ? -4.41 7.051 12.875 1 96.69 300 ALA B C 1
ATOM 6769 O O . ALA B 1 300 ? -5.457 6.883 13.508 1 96.69 300 ALA B O 1
ATOM 6770 N N . MET B 1 301 ? -4.227 6.574 11.711 1 96.38 301 MET B N 1
ATOM 6771 C CA . MET B 1 301 ? -5.305 5.887 11 1 96.38 301 MET B CA 1
ATOM 6772 C C . MET B 1 301 ? -5.566 4.512 11.609 1 96.38 301 MET B C 1
ATOM 6774 O O . MET B 1 301 ? -6.707 4.047 11.641 1 96.38 301 MET B O 1
ATOM 6778 N N . VAL B 1 302 ? -4.516 3.881 12.062 1 96.94 302 VAL B N 1
ATOM 6779 C CA . VAL B 1 302 ? -4.68 2.598 12.742 1 96.94 302 VAL B CA 1
ATOM 6780 C C . VAL B 1 302 ? -5.527 2.779 13.992 1 96.94 302 VAL B C 1
ATOM 6782 O O . VAL B 1 302 ? -6.438 1.989 14.258 1 96.94 302 VAL B O 1
ATOM 6785 N N . SER B 1 303 ? -5.254 3.838 14.719 1 95.62 303 SER B N 1
ATOM 6786 C CA . SER B 1 303 ? -6.008 4.109 15.938 1 95.62 303 SER B CA 1
ATOM 6787 C C . SER B 1 303 ? -7.457 4.465 15.625 1 95.62 303 SER B C 1
ATOM 6789 O O . SER B 1 303 ? -8.352 4.242 16.453 1 95.62 303 SER B O 1
ATOM 6791 N N . PHE B 1 304 ? -7.664 5.02 14.445 1 96.12 304 PHE B N 1
ATOM 6792 C CA . PHE B 1 304 ? -8.984 5.5 14.047 1 96.12 304 PHE B CA 1
ATOM 6793 C C . PHE B 1 304 ? -9.805 4.367 13.445 1 96.12 304 PHE B C 1
ATOM 6795 O O . PHE B 1 304 ? -11 4.238 13.734 1 96.12 304 PHE B O 1
ATOM 6802 N N . THR B 1 305 ? -9.211 3.428 12.625 1 95.56 305 THR B N 1
ATOM 6803 C CA . THR B 1 305 ? -9.969 2.428 11.883 1 95.56 305 THR B CA 1
ATOM 6804 C C . THR B 1 305 ? -9.758 1.037 12.469 1 95.56 305 THR B C 1
ATOM 6806 O O . THR B 1 305 ? -10.578 0.138 12.266 1 95.56 305 THR B O 1
ATOM 6809 N N . GLY B 1 306 ? -8.617 0.83 13.148 1 95.62 306 GLY B N 1
ATOM 6810 C CA . GLY B 1 306 ? -8.281 -0.498 13.641 1 95.62 306 GLY B CA 1
ATOM 6811 C C . GLY B 1 306 ? -7.719 -1.406 12.562 1 95.62 306 GLY B C 1
ATOM 6812 O O . GLY B 1 306 ? -7.562 -2.611 12.781 1 95.62 306 GLY B O 1
ATOM 6813 N N . ARG B 1 307 ? -7.492 -0.918 11.359 1 96.56 307 ARG B N 1
ATOM 6814 C CA . ARG B 1 307 ? -6.773 -1.668 10.336 1 96.56 307 ARG B CA 1
ATOM 6815 C C . ARG B 1 307 ? -5.293 -1.78 10.672 1 96.56 307 ARG B C 1
ATOM 6817 O O . ARG B 1 307 ? -4.719 -0.879 11.289 1 96.56 307 ARG B O 1
ATOM 6824 N N . PRO B 1 308 ? -4.664 -2.855 10.281 1 96.25 308 PRO B N 1
ATOM 6825 C CA . PRO B 1 308 ? -3.232 -2.986 10.57 1 96.25 308 PRO B CA 1
ATOM 6826 C C . PRO B 1 308 ? -2.4 -1.874 9.93 1 96.25 308 PRO B C 1
ATOM 6828 O O . PRO B 1 308 ? -2.773 -1.344 8.883 1 96.25 308 PRO B O 1
ATOM 6831 N N . PRO B 1 309 ? -1.3 -1.506 10.641 1 97.38 309 PRO B N 1
ATOM 6832 C CA . PRO B 1 309 ? -0.414 -0.5 10.055 1 97.38 309 PRO B CA 1
ATOM 6833 C C . PRO B 1 309 ? 0.217 -0.965 8.742 1 97.38 309 PRO B C 1
ATOM 6835 O O . PRO B 1 309 ? 0.512 -2.152 8.578 1 97.38 309 PRO B O 1
ATOM 6838 N N . LEU B 1 310 ? 0.404 -0.086 7.82 1 97.69 310 LEU B N 1
ATOM 6839 C CA . LEU B 1 310 ? 1.041 -0.405 6.547 1 97.69 310 LEU B CA 1
ATOM 6840 C C . LEU B 1 310 ? 2.557 -0.287 6.652 1 97.69 310 LEU B C 1
ATOM 6842 O O . LEU B 1 310 ? 3.285 -0.785 5.789 1 97.69 310 LEU B O 1
ATOM 6846 N N . LEU B 1 311 ? 3.008 0.403 7.676 1 96.25 311 LEU B N 1
ATOM 6847 C CA . LEU B 1 311 ? 4.434 0.594 7.922 1 96.25 311 LEU B CA 1
ATOM 6848 C C . LEU B 1 311 ? 4.773 0.32 9.383 1 96.25 311 LEU B C 1
ATOM 6850 O O . LEU B 1 311 ? 4.324 1.042 10.273 1 96.25 311 LEU B O 1
ATOM 6854 N N . SER B 1 312 ? 5.562 -0.711 9.656 1 95.69 312 SER B N 1
ATOM 6855 C CA . SER B 1 312 ? 5.926 -1.077 11.016 1 95.69 312 SER B CA 1
ATOM 6856 C C . SER B 1 312 ? 7.234 -0.414 11.438 1 95.69 312 SER B C 1
ATOM 6858 O O . SER B 1 312 ? 8.172 -0.329 10.648 1 95.69 312 SER B O 1
ATOM 6860 N N . ARG B 1 313 ? 7.289 -0.009 12.672 1 95.38 313 ARG B N 1
ATOM 6861 C CA . ARG B 1 313 ? 8.508 0.588 13.203 1 95.38 313 ARG B CA 1
ATOM 6862 C C . ARG B 1 313 ? 9.664 -0.401 13.156 1 95.38 313 ARG B C 1
ATOM 6864 O O . ARG B 1 313 ? 10.828 0.001 13.102 1 95.38 313 ARG B O 1
ATOM 6871 N N . ARG B 1 314 ? 9.359 -1.68 13.117 1 93.88 314 ARG B N 1
ATOM 6872 C CA . ARG B 1 314 ? 10.367 -2.73 13.172 1 93.88 314 ARG B CA 1
ATOM 6873 C C . ARG B 1 314 ? 11.297 -2.662 11.969 1 93.88 314 ARG B C 1
ATOM 6875 O O . ARG B 1 314 ? 12.445 -3.1 12.039 1 93.88 314 ARG B O 1
ATOM 6882 N N . TYR B 1 315 ? 10.773 -2.15 10.922 1 95.25 315 TYR B N 1
ATOM 6883 C CA . TYR B 1 315 ? 11.547 -2.154 9.688 1 95.25 315 TYR B CA 1
ATOM 6884 C C . TYR B 1 315 ? 12.055 -0.755 9.359 1 95.25 315 TYR B C 1
ATOM 6886 O O . TYR B 1 315 ? 12.5 -0.496 8.242 1 95.25 315 TYR B O 1
ATOM 6894 N N . CYS B 1 316 ? 11.875 0.224 10.32 1 95.38 316 CYS B N 1
ATOM 6895 C CA . CYS B 1 316 ? 12.258 1.611 10.078 1 95.38 316 CYS B CA 1
ATOM 6896 C C . CYS B 1 316 ? 13.5 1.981 10.883 1 95.38 316 CYS B C 1
ATOM 6898 O O . CYS B 1 316 ? 13.609 1.646 12.062 1 95.38 316 CYS B O 1
ATOM 6900 N N . SER B 1 317 ? 14.445 2.602 10.234 1 93.56 317 SER B N 1
ATOM 6901 C CA . SER B 1 317 ? 15.664 3.037 10.906 1 93.56 317 SER B CA 1
ATOM 6902 C C . SER B 1 317 ? 15.922 4.523 10.688 1 93.56 317 SER B C 1
ATOM 6904 O O . SER B 1 317 ? 16.938 5.055 11.125 1 93.56 317 SER B O 1
ATOM 6906 N N . THR B 1 318 ? 14.984 5.188 10.016 1 93.5 318 THR B N 1
ATOM 6907 C CA . THR B 1 318 ? 15.133 6.617 9.758 1 93.5 318 THR B CA 1
ATOM 6908 C C . THR B 1 318 ? 15.023 7.414 11.055 1 93.5 318 THR B C 1
ATOM 6910 O O . THR B 1 318 ? 14.055 7.273 11.805 1 93.5 318 THR B O 1
ATOM 6913 N N . PRO B 1 319 ? 16 8.219 11.336 1 92.94 319 PRO B N 1
ATOM 6914 C CA . PRO B 1 319 ? 15.945 9.031 12.555 1 92.94 319 PRO B CA 1
ATOM 6915 C C . PRO B 1 319 ? 14.906 10.141 12.477 1 92.94 319 PRO B C 1
ATOM 6917 O O . PRO B 1 319 ? 14.484 10.523 11.375 1 92.94 319 PRO B O 1
ATOM 6920 N N . PRO B 1 320 ? 14.508 10.664 13.633 1 95.44 320 PRO B N 1
ATOM 6921 C CA . PRO B 1 320 ? 13.578 11.789 13.625 1 95.44 320 PRO B CA 1
ATOM 6922 C C . PRO B 1 320 ? 14.164 13.039 12.977 1 95.44 320 PRO B C 1
ATOM 6924 O O . PRO B 1 320 ? 15.383 13.242 13.008 1 95.44 320 PRO B O 1
ATOM 6927 N N . LEU B 1 321 ? 13.328 13.859 12.352 1 95.44 321 LEU B N 1
ATOM 6928 C CA . LEU B 1 321 ? 13.773 15.125 11.781 1 95.44 321 LEU B CA 1
ATOM 6929 C C . LEU B 1 321 ? 14.227 16.078 12.875 1 95.44 321 LEU B C 1
ATOM 6931 O O . LEU B 1 321 ? 13.844 15.93 14.039 1 95.44 321 LEU B O 1
ATOM 6935 N N . LEU B 1 322 ? 14.969 17.016 12.484 1 95.31 322 LEU B N 1
ATOM 6936 C CA . LEU B 1 322 ? 15.422 18.062 13.398 1 95.31 322 LEU B CA 1
ATOM 6937 C C . LEU B 1 322 ? 14.375 19.172 13.516 1 95.31 322 LEU B C 1
ATOM 6939 O O . LEU B 1 322 ? 13.578 19.375 12.602 1 95.31 322 LEU B O 1
ATOM 6943 N N . ASP B 1 323 ? 14.359 19.781 14.688 1 95.69 323 ASP B N 1
ATOM 6944 C CA . ASP B 1 323 ? 13.422 20.875 14.953 1 95.69 323 ASP B CA 1
ATOM 6945 C C . ASP B 1 323 ? 13.938 22.188 14.383 1 95.69 323 ASP B C 1
ATOM 6947 O O . ASP B 1 323 ? 14.336 23.078 15.133 1 95.69 323 ASP B O 1
ATOM 6951 N N . LEU B 1 324 ? 13.82 22.312 13.055 1 93.12 324 LEU B N 1
ATOM 6952 C CA . LEU B 1 324 ? 14.328 23.469 12.32 1 93.12 324 LEU B CA 1
ATOM 6953 C C . LEU B 1 324 ? 13.18 24.266 11.695 1 93.12 324 LEU B C 1
ATOM 6955 O O . LEU B 1 324 ? 12.164 23.688 11.312 1 93.12 324 LEU B O 1
ATOM 6959 N N . SER B 1 325 ? 13.391 25.516 11.625 1 90.56 325 SER B N 1
ATOM 6960 C CA . SER B 1 325 ? 12.391 26.359 10.977 1 90.56 325 SER B CA 1
ATOM 6961 C C . SER B 1 325 ? 12.461 26.234 9.461 1 9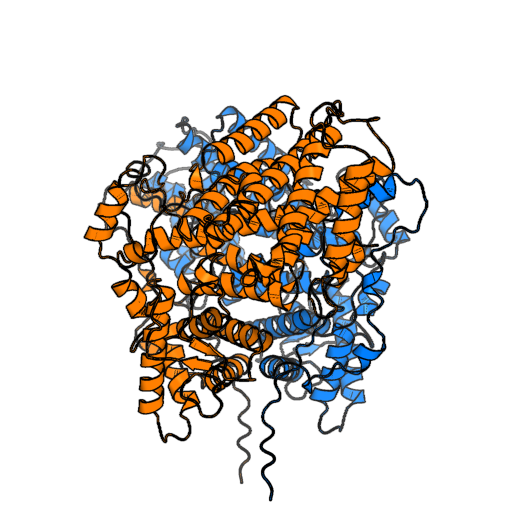0.56 325 SER B C 1
ATOM 6963 O O . SER B 1 325 ? 13.484 25.812 8.914 1 90.56 325 SER B O 1
ATOM 6965 N N . ASP B 1 326 ? 11.43 26.672 8.766 1 88.62 326 ASP B N 1
ATOM 6966 C CA . ASP B 1 326 ? 11.398 26.656 7.309 1 88.62 326 ASP B CA 1
ATOM 6967 C C . ASP B 1 326 ? 12.469 27.562 6.723 1 88.62 326 ASP B C 1
ATOM 6969 O O . ASP B 1 326 ? 13.062 27.25 5.688 1 88.62 326 ASP B O 1
ATOM 6973 N N . GLU B 1 327 ? 12.742 28.625 7.406 1 87.38 327 GLU B N 1
ATOM 6974 C CA . GLU B 1 327 ? 13.734 29.578 6.941 1 87.38 327 GLU B CA 1
ATOM 6975 C C . GLU B 1 327 ? 15.141 28.984 6.961 1 87.38 327 GLU B C 1
ATOM 6977 O O . GLU B 1 327 ? 15.922 29.188 6.027 1 87.38 327 GLU B O 1
ATOM 6982 N N . ILE B 1 328 ? 15.352 28.297 7.98 1 88.88 328 ILE B N 1
ATOM 6983 C CA . ILE B 1 328 ? 16.672 27.703 8.133 1 88.88 328 ILE B CA 1
ATOM 6984 C C . ILE B 1 328 ? 16.859 26.594 7.09 1 88.88 328 ILE B C 1
ATOM 6986 O O . ILE B 1 328 ? 17.969 26.422 6.559 1 88.88 328 ILE B O 1
ATOM 6990 N N . MET B 1 329 ? 15.781 25.953 6.723 1 90.31 329 MET B N 1
ATOM 6991 C CA . MET B 1 329 ? 15.836 24.891 5.723 1 90.31 329 MET B CA 1
ATOM 6992 C C . MET B 1 329 ? 16.219 25.453 4.355 1 90.31 329 MET B C 1
ATOM 6994 O O . MET B 1 329 ? 16.781 24.734 3.527 1 90.31 329 MET B O 1
ATOM 6998 N N . LEU B 1 330 ? 15.961 26.703 4.172 1 89.81 330 LEU B N 1
ATOM 6999 C CA . LEU B 1 330 ? 16.266 27.328 2.889 1 89.81 330 LEU B CA 1
ATOM 7000 C C . LEU B 1 330 ? 17.656 27.922 2.887 1 89.81 330 LEU B C 1
ATOM 7002 O O . LEU B 1 330 ? 18.141 28.375 1.849 1 89.81 330 LEU B O 1
ATOM 7006 N N . ALA B 1 331 ? 18.266 27.891 4.074 1 85.12 331 ALA B N 1
ATOM 7007 C CA . ALA B 1 331 ? 19.625 28.453 4.168 1 85.12 331 ALA B CA 1
ATOM 7008 C C . ALA B 1 331 ? 20.641 27.547 3.479 1 85.12 331 ALA B C 1
ATOM 7010 O O . ALA B 1 331 ? 20.328 26.406 3.131 1 85.12 331 ALA B O 1
ATOM 7011 N N . ASP B 1 332 ? 21.812 28.078 3.236 1 83.12 332 ASP B N 1
ATOM 7012 C CA . ASP B 1 332 ? 22.875 27.266 2.635 1 83.12 332 ASP B CA 1
ATOM 7013 C C . ASP B 1 332 ? 23.438 26.281 3.641 1 83.12 332 ASP B C 1
ATOM 7015 O O . ASP B 1 332 ? 22.984 26.219 4.785 1 83.12 332 ASP B O 1
ATOM 7019 N N . GLU B 1 333 ? 24.344 25.547 3.234 1 82.75 333 GLU B N 1
ATOM 7020 C CA . GLU B 1 333 ? 24.906 24.453 4.023 1 82.75 333 GLU B CA 1
ATOM 7021 C C . GLU B 1 333 ? 25.5 24.969 5.332 1 82.75 333 GLU B C 1
ATOM 7023 O O . GLU B 1 333 ? 25.375 24.328 6.375 1 82.75 333 GLU B O 1
ATOM 7028 N N . ILE B 1 334 ? 26.062 26.094 5.23 1 80.69 334 ILE B N 1
ATOM 7029 C CA . ILE B 1 334 ? 26.719 26.672 6.395 1 80.69 334 ILE B CA 1
ATOM 7030 C C . ILE B 1 334 ? 25.672 27.125 7.41 1 80.69 334 ILE B C 1
ATOM 7032 O O . ILE B 1 334 ? 25.797 26.844 8.609 1 80.69 334 ILE B O 1
ATOM 7036 N N . GLY B 1 335 ? 24.672 27.766 6.949 1 82.31 335 GLY B N 1
ATOM 7037 C CA . GLY B 1 335 ? 23.609 28.219 7.82 1 82.31 335 GLY B CA 1
ATOM 7038 C C . GLY B 1 335 ? 22.859 27.062 8.492 1 82.31 335 GLY B C 1
ATOM 7039 O O . GLY B 1 335 ? 22.578 27.125 9.688 1 82.31 335 GLY B O 1
ATOM 7040 N N . LEU B 1 336 ? 22.641 26.094 7.75 1 86.62 336 LEU B N 1
ATOM 7041 C CA . LEU B 1 336 ? 21.938 24.922 8.281 1 86.62 336 LEU B CA 1
ATOM 7042 C C . LEU B 1 336 ? 22.781 24.234 9.359 1 86.62 336 LEU B C 1
ATOM 7044 O O . LEU B 1 336 ? 22.25 23.828 10.391 1 86.62 336 LEU B O 1
ATOM 7048 N N . ALA B 1 337 ? 24.062 24.156 9.094 1 82.94 337 ALA B N 1
ATOM 7049 C CA . ALA B 1 337 ? 24.953 23.5 10.047 1 82.94 337 ALA B CA 1
ATOM 7050 C C . ALA B 1 337 ? 25.047 24.297 11.344 1 82.94 337 ALA B C 1
ATOM 7052 O O . ALA B 1 337 ? 25.109 23.734 12.43 1 82.94 337 ALA B O 1
ATOM 7053 N N . GLU B 1 338 ? 25.031 25.547 11.211 1 84.19 338 GLU B N 1
ATOM 7054 C CA . GLU B 1 338 ? 25.125 26.422 12.375 1 84.19 338 GLU B CA 1
ATOM 7055 C C . GLU B 1 338 ? 23.891 26.297 13.266 1 84.19 338 GLU B C 1
ATOM 7057 O O . GLU B 1 338 ? 24.016 26.234 14.492 1 84.19 338 GLU B O 1
ATOM 7062 N N . TYR B 1 339 ? 22.812 26.266 12.672 1 83.56 339 TYR B N 1
ATOM 7063 C CA . TYR B 1 339 ? 21.594 26.172 13.453 1 83.56 339 TYR B CA 1
ATOM 7064 C C . TYR B 1 339 ? 21.422 24.766 14.047 1 83.56 339 TYR B C 1
ATOM 7066 O O . TYR B 1 339 ? 20.844 24.609 15.125 1 83.56 339 TYR B O 1
ATOM 7074 N N . ALA B 1 340 ? 21.906 23.844 13.32 1 84.5 340 ALA B N 1
ATOM 7075 C CA . ALA B 1 340 ? 21.828 22.469 13.812 1 84.5 340 ALA B CA 1
ATOM 7076 C C . ALA B 1 340 ? 22.625 22.312 15.102 1 84.5 340 ALA B C 1
ATOM 7078 O O . ALA B 1 340 ? 22.25 21.531 15.984 1 84.5 340 ALA B O 1
ATOM 7079 N N . LYS B 1 341 ? 23.609 23.141 15.203 1 84.38 341 LYS B N 1
ATOM 7080 C CA . LYS B 1 341 ? 24.453 23.078 16.391 1 84.38 341 LYS B CA 1
ATOM 7081 C C . LYS B 1 341 ? 23.734 23.688 17.594 1 84.38 341 LYS B C 1
ATOM 7083 O O . LYS B 1 341 ? 24.062 23.359 18.75 1 84.38 341 LYS B O 1
ATOM 7088 N N . ALA B 1 342 ? 22.766 24.469 17.281 1 87.94 342 ALA B N 1
ATOM 7089 C CA . ALA B 1 342 ? 22.047 25.156 18.359 1 87.94 342 ALA B CA 1
ATOM 7090 C C . ALA B 1 342 ? 20.938 24.297 18.938 1 87.94 342 ALA B C 1
ATOM 7092 O O . ALA B 1 342 ? 20.359 24.609 19.969 1 87.94 342 ALA B O 1
ATOM 7093 N N . LEU B 1 343 ? 20.75 23.172 18.375 1 93.62 343 LEU B N 1
ATOM 7094 C CA . LEU B 1 343 ? 19.734 22.234 18.859 1 93.62 343 LEU B CA 1
ATOM 7095 C C . LEU B 1 343 ? 20.25 21.484 20.094 1 93.62 343 LEU B C 1
ATOM 7097 O O . LEU B 1 343 ? 21.453 21.391 20.312 1 93.62 343 LEU B O 1
ATOM 7101 N N . ASP B 1 344 ? 19.375 21.016 20.906 1 93.81 344 ASP B N 1
ATOM 7102 C CA . ASP B 1 344 ? 19.797 20.203 22.031 1 93.81 344 ASP B CA 1
ATOM 7103 C C . ASP B 1 344 ? 20.156 18.781 21.578 1 93.81 344 ASP B C 1
ATOM 7105 O O . ASP B 1 344 ? 20.078 18.469 20.375 1 93.81 344 ASP B O 1
ATOM 7109 N N . HIS B 1 345 ? 20.531 17.906 22.438 1 90.88 345 HIS B N 1
ATOM 7110 C CA . HIS B 1 345 ? 21.078 16.594 22.109 1 90.88 345 HIS B CA 1
ATOM 7111 C C . HIS B 1 345 ? 19.984 15.672 21.547 1 90.88 345 HIS B C 1
ATOM 7113 O O . HIS B 1 345 ? 20.281 14.664 20.922 1 90.88 345 HIS B O 1
ATOM 7119 N N . ARG B 1 346 ? 18.766 16.109 21.734 1 93.44 346 ARG B N 1
ATOM 7120 C CA . ARG B 1 346 ? 17.688 15.297 21.234 1 93.44 346 ARG B CA 1
ATOM 7121 C C . ARG B 1 346 ? 17.156 15.836 19.906 1 93.44 346 ARG B C 1
ATOM 7123 O O . ARG B 1 346 ? 16.266 15.242 19.281 1 93.44 346 ARG B O 1
ATOM 7130 N N . GLY B 1 347 ? 17.656 16.969 19.484 1 94.69 347 GLY B N 1
ATOM 7131 C CA . GLY B 1 347 ? 17.297 17.5 18.188 1 94.69 347 GLY B CA 1
ATOM 7132 C C . GLY B 1 347 ? 16.234 18.578 18.266 1 94.69 347 GLY B C 1
ATOM 7133 O O . GLY B 1 347 ? 15.672 18.984 17.234 1 94.69 347 GLY B O 1
ATOM 7134 N N . TRP B 1 348 ? 15.859 19.125 19.5 1 96.69 348 TRP B N 1
ATOM 7135 C CA . TRP B 1 348 ? 14.859 20.172 19.688 1 96.69 348 TRP B CA 1
ATOM 7136 C C . TRP B 1 348 ? 15.516 21.547 19.688 1 96.69 348 TRP B C 1
ATOM 7138 O O . TRP B 1 348 ? 16.625 21.719 20.203 1 96.69 348 TRP B O 1
ATOM 7148 N N . ASN B 1 349 ? 14.844 22.547 19.094 1 93.56 349 ASN B N 1
ATOM 7149 C CA . ASN B 1 349 ? 15.375 23.906 19.219 1 93.56 349 ASN B CA 1
ATOM 7150 C C . ASN B 1 349 ? 15.359 24.391 20.656 1 93.56 349 ASN B C 1
ATOM 7152 O O . ASN B 1 349 ? 14.453 24.047 21.422 1 93.56 349 ASN B O 1
ATOM 7156 N N . THR B 1 350 ? 16.234 25.266 21.031 1 92.81 350 THR B N 1
ATOM 7157 C CA . THR B 1 350 ? 16.422 25.688 22.422 1 92.81 350 THR B CA 1
ATOM 7158 C C . THR B 1 350 ? 15.859 27.094 22.625 1 92.81 350 THR B C 1
ATOM 7160 O O . THR B 1 350 ? 16.016 27.672 23.703 1 92.81 350 THR B O 1
ATOM 7163 N N . GLU B 1 351 ? 15.242 27.656 21.672 1 91.31 351 GLU B N 1
ATOM 7164 C CA . GLU B 1 351 ? 14.75 29.031 21.766 1 91.31 351 GLU B CA 1
ATOM 7165 C C . GLU B 1 351 ? 13.281 29.062 22.172 1 91.31 351 GLU B C 1
ATOM 7167 O O . GLU B 1 351 ? 12.695 30.141 22.297 1 91.31 351 GLU B O 1
ATOM 7172 N N . GLY B 1 352 ? 12.672 27.891 22.25 1 90.31 352 GLY B N 1
ATOM 7173 C CA . GLY B 1 352 ? 11.273 27.828 22.656 1 90.31 352 GLY B CA 1
ATOM 7174 C C . GLY B 1 352 ? 10.312 28.141 21.531 1 90.31 352 GLY B C 1
ATOM 7175 O O . GLY B 1 352 ? 9.117 28.344 21.766 1 90.31 352 GLY B O 1
ATOM 7176 N N . LYS B 1 353 ? 10.789 28.203 20.328 1 90.94 353 LYS B N 1
ATOM 7177 C CA . LYS B 1 353 ? 9.945 28.469 19.172 1 90.94 353 LYS B CA 1
ATOM 7178 C C . LYS B 1 353 ? 9.289 27.188 18.672 1 90.94 353 LYS B C 1
ATOM 7180 O O . LYS B 1 353 ? 9.812 26.078 18.875 1 90.94 353 LYS B O 1
ATOM 7185 N N . VAL B 1 354 ? 8.102 27.359 18.094 1 93 354 VAL B N 1
ATOM 7186 C CA . VAL B 1 354 ? 7.367 26.203 17.578 1 93 354 VAL B CA 1
ATOM 7187 C C . VAL B 1 354 ? 7.195 26.328 16.078 1 93 354 VAL B C 1
ATOM 7189 O O . VAL B 1 354 ? 6.656 27.312 15.578 1 93 354 VAL B O 1
ATOM 7192 N N . TYR B 1 355 ? 7.727 25.328 15.391 1 91.25 355 TYR B N 1
ATOM 7193 C CA . TYR B 1 355 ? 7.645 25.25 13.938 1 91.25 355 TYR B CA 1
ATOM 7194 C C . TYR B 1 355 ? 6.789 24.078 13.492 1 91.25 355 TYR B C 1
ATOM 7196 O O . TYR B 1 355 ? 6.355 23.266 14.32 1 91.25 355 TYR B O 1
ATOM 7204 N N . GLY B 1 356 ? 6.492 24.062 12.164 1 91.19 356 GLY B N 1
ATOM 7205 C CA . GLY B 1 356 ? 5.871 22.859 11.633 1 91.19 356 GLY B CA 1
ATOM 7206 C C . GLY B 1 356 ? 6.66 21.609 11.922 1 91.19 356 GLY B C 1
ATOM 7207 O O . GLY B 1 356 ? 6.082 20.562 12.258 1 91.19 356 GLY B O 1
ATOM 7208 N N . ALA B 1 357 ? 7.938 21.688 11.836 1 93.44 357 ALA B N 1
ATOM 7209 C CA . ALA B 1 357 ? 8.828 20.547 12.102 1 93.44 357 ALA B CA 1
ATOM 7210 C C . ALA B 1 357 ? 8.719 20.094 13.547 1 93.44 357 ALA B C 1
ATOM 7212 O O . ALA B 1 357 ? 8.836 18.906 13.836 1 93.44 357 ALA B O 1
ATOM 7213 N N . SER B 1 358 ? 8.492 21.094 14.523 1 95.94 358 SER B N 1
ATOM 7214 C CA . SER B 1 358 ? 8.336 20.734 15.93 1 95.94 358 SER B CA 1
ATOM 7215 C C . SER B 1 358 ? 7.168 19.781 16.141 1 95.94 358 SER B C 1
ATOM 7217 O O . SER B 1 358 ? 7.297 18.781 16.828 1 95.94 358 SER B O 1
ATOM 7219 N N . TYR B 1 359 ? 6.113 20.156 15.531 1 95.81 359 TYR B N 1
ATOM 7220 C CA . TYR B 1 359 ? 4.883 19.391 15.672 1 95.81 359 TYR B CA 1
ATOM 7221 C C . TYR B 1 359 ? 5.039 18 15.062 1 95.81 359 TYR B C 1
ATOM 7223 O O . TYR B 1 359 ? 4.676 17 15.688 1 95.81 359 TYR B O 1
ATOM 7231 N N . ILE B 1 360 ? 5.551 17.922 13.82 1 96.75 360 ILE B N 1
ATOM 7232 C CA . ILE B 1 360 ? 5.676 16.656 13.125 1 96.75 360 ILE B CA 1
ATOM 7233 C C . ILE B 1 360 ? 6.672 15.758 13.859 1 96.75 360 ILE B C 1
ATOM 7235 O O . ILE B 1 360 ? 6.477 14.547 13.945 1 96.75 360 ILE B O 1
ATOM 7239 N N . ARG B 1 361 ? 7.754 16.344 14.344 1 97.38 361 ARG B N 1
ATOM 7240 C CA . ARG B 1 361 ? 8.727 15.594 15.125 1 97.38 361 ARG B CA 1
ATOM 7241 C C . ARG B 1 361 ? 8.07 14.977 16.359 1 97.38 361 ARG B C 1
ATOM 7243 O O . ARG B 1 361 ? 8.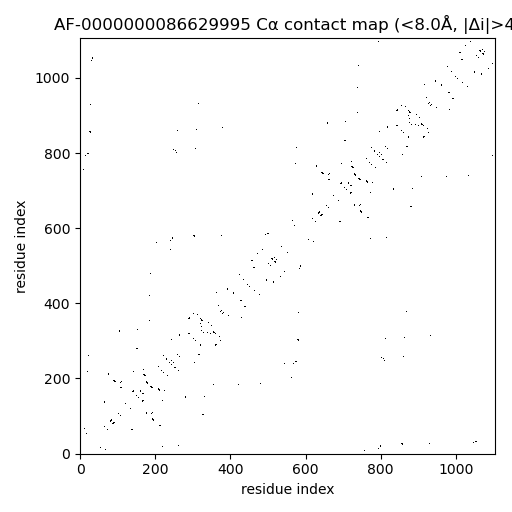273 13.797 16.656 1 97.38 361 ARG B O 1
ATOM 7250 N N . ALA B 1 362 ? 7.309 15.781 17.078 1 98.06 362 ALA B N 1
ATOM 7251 C CA . ALA B 1 362 ? 6.602 15.289 18.25 1 98.06 362 ALA B CA 1
ATOM 7252 C C . ALA B 1 362 ? 5.664 14.141 17.891 1 98.06 362 ALA B C 1
ATOM 7254 O O . ALA B 1 362 ? 5.645 13.109 18.578 1 98.06 362 ALA B O 1
ATOM 7255 N N . ARG B 1 363 ? 4.906 14.312 16.859 1 97.56 363 ARG B N 1
ATOM 7256 C CA . ARG B 1 363 ? 3.963 13.289 16.406 1 97.56 363 ARG B CA 1
ATOM 7257 C C . ARG B 1 363 ? 4.684 11.992 16.078 1 97.56 363 ARG B C 1
ATOM 7259 O O . ARG B 1 363 ? 4.188 10.898 16.375 1 97.56 363 ARG B O 1
ATOM 7266 N N . TYR B 1 364 ? 5.812 12.188 15.422 1 97.94 364 TYR B N 1
ATOM 7267 C CA . TYR B 1 364 ? 6.582 11.008 15.039 1 97.94 364 TYR B CA 1
ATOM 7268 C C . TYR B 1 364 ? 7.051 10.234 16.266 1 97.94 364 TYR B C 1
ATOM 7270 O O . TYR B 1 364 ? 6.906 9.016 16.328 1 97.94 364 TYR B O 1
ATOM 7278 N N . LEU B 1 365 ? 7.629 10.898 17.203 1 98.31 365 LEU B N 1
ATOM 7279 C CA . LEU B 1 365 ? 8.141 10.266 18.406 1 98.31 365 LEU B CA 1
ATOM 7280 C C . LEU B 1 365 ? 7.027 9.539 19.156 1 98.31 365 LEU B C 1
ATOM 7282 O O . LEU B 1 365 ? 7.211 8.414 19.625 1 98.31 365 LEU B O 1
ATOM 7286 N N . MET B 1 366 ? 5.898 10.172 19.266 1 98.56 366 MET B N 1
ATOM 7287 C CA . MET B 1 366 ? 4.75 9.562 19.938 1 98.56 366 MET B CA 1
ATOM 7288 C C . MET B 1 366 ? 4.246 8.352 19.156 1 98.56 366 MET B C 1
ATOM 7290 O O . MET B 1 366 ? 3.961 7.309 19.734 1 98.56 366 MET B O 1
ATOM 7294 N N . ALA B 1 367 ? 4.184 8.523 17.844 1 98.38 367 ALA B N 1
ATOM 7295 C CA . ALA B 1 367 ? 3.699 7.441 16.984 1 98.38 367 ALA B CA 1
ATOM 7296 C C . ALA B 1 367 ? 4.617 6.227 17.062 1 98.38 367 ALA B C 1
ATOM 7298 O O . ALA B 1 367 ? 4.156 5.086 16.984 1 98.38 367 ALA B O 1
ATOM 7299 N N . TYR B 1 368 ? 5.871 6.5 17.172 1 97.69 368 TYR B N 1
ATOM 7300 C CA . TYR B 1 368 ? 6.852 5.422 17.203 1 97.69 368 TYR B CA 1
ATOM 7301 C C . TYR B 1 368 ? 6.621 4.496 18.391 1 97.69 368 TYR B C 1
ATOM 7303 O O . TYR B 1 368 ? 6.605 3.271 18.234 1 97.69 368 TYR B O 1
ATOM 7311 N N . VAL B 1 369 ? 6.402 5.004 19.531 1 97.69 369 VAL B N 1
ATOM 7312 C CA . VAL B 1 369 ? 6.168 4.195 20.719 1 97.69 369 VAL B CA 1
ATOM 7313 C C . VAL B 1 369 ? 4.77 3.58 20.672 1 97.69 369 VAL B C 1
ATOM 7315 O O . VAL B 1 369 ? 4.57 2.438 21.078 1 97.69 369 VAL B O 1
ATOM 7318 N N . PHE B 1 370 ? 3.902 4.355 20.141 1 98.12 370 PHE B N 1
ATOM 7319 C CA . PHE B 1 370 ? 2.533 3.865 20.047 1 98.12 370 PHE B CA 1
ATOM 7320 C C . PHE B 1 370 ? 2.459 2.645 19.141 1 98.12 370 PHE B C 1
ATOM 7322 O O . PHE B 1 370 ? 1.591 1.786 19.312 1 98.12 370 PHE B O 1
ATOM 7329 N N . ASP B 1 371 ? 3.316 2.547 18.156 1 97.5 371 ASP B N 1
ATOM 7330 C CA . ASP B 1 371 ? 3.336 1.403 17.25 1 97.5 371 ASP B CA 1
ATOM 7331 C C . ASP B 1 371 ? 3.512 0.096 18.016 1 97.5 371 ASP B C 1
ATOM 7333 O O . ASP B 1 371 ? 3.037 -0.955 17.578 1 97.5 371 ASP B O 1
ATOM 7337 N N . GLU B 1 372 ? 4.145 0.113 19.125 1 95.25 372 GLU B N 1
ATOM 7338 C CA . GLU B 1 372 ? 4.258 -1.064 19.984 1 95.25 372 GLU B CA 1
ATOM 7339 C C . GLU B 1 372 ? 2.908 -1.439 20.594 1 95.25 372 GLU B C 1
ATOM 7341 O O . GLU B 1 372 ? 2.592 -2.623 20.734 1 95.25 372 GLU B O 1
ATOM 7346 N N . VAL B 1 373 ? 2.207 -0.425 20.969 1 96.12 373 VAL B N 1
ATOM 7347 C CA . VAL B 1 373 ? 0.87 -0.643 21.5 1 96.12 373 VAL B CA 1
ATOM 7348 C C . VAL B 1 373 ? -0.016 -1.292 20.438 1 96.12 373 VAL B C 1
ATOM 7350 O O . VAL B 1 373 ? -0.807 -2.188 20.75 1 96.12 373 VAL B O 1
ATOM 7353 N N . ILE B 1 374 ? 0.142 -0.839 19.203 1 96.19 374 ILE B N 1
ATOM 7354 C CA . ILE B 1 374 ? -0.631 -1.356 18.078 1 96.19 374 ILE B CA 1
ATOM 7355 C C . ILE B 1 374 ? -0.361 -2.85 17.922 1 96.19 374 ILE B C 1
ATOM 7357 O O . ILE B 1 374 ? -1.284 -3.631 17.672 1 96.19 374 ILE B O 1
ATOM 7361 N N . GLU B 1 375 ? 0.875 -3.254 18.078 1 94.25 375 GLU B N 1
ATOM 7362 C CA . GLU B 1 375 ? 1.241 -4.66 17.938 1 94.25 375 GLU B CA 1
ATOM 7363 C C . GLU B 1 375 ? 0.503 -5.531 18.938 1 94.25 375 GLU B C 1
ATOM 7365 O O . GLU B 1 375 ? 0.12 -6.66 18.641 1 94.25 375 GLU B O 1
ATOM 7370 N N . VAL B 1 376 ? 0.323 -4.988 20.094 1 93.44 376 VAL B N 1
ATOM 7371 C CA . VAL B 1 376 ? -0.379 -5.73 21.125 1 93.44 376 VAL B CA 1
ATOM 7372 C C . VAL B 1 376 ? -1.883 -5.699 20.859 1 93.44 376 VAL B C 1
ATOM 7374 O O . VAL B 1 376 ? -2.559 -6.727 20.953 1 93.44 376 VAL B O 1
ATOM 7377 N N . ALA B 1 377 ? -2.342 -4.535 20.516 1 93.81 377 ALA B N 1
ATOM 7378 C CA . ALA B 1 377 ? -3.779 -4.312 20.375 1 93.81 377 ALA B CA 1
ATOM 7379 C C . ALA B 1 377 ? -4.344 -5.098 19.188 1 93.81 377 ALA B C 1
ATOM 7381 O O . ALA B 1 377 ? -5.453 -5.637 19.266 1 93.81 377 ALA B O 1
ATOM 7382 N N . LEU B 1 378 ? -3.602 -5.129 18.094 1 93.56 378 LEU B N 1
ATOM 7383 C CA . LEU B 1 378 ? -4.121 -5.73 16.875 1 93.56 378 LEU B CA 1
ATOM 7384 C C . LEU B 1 378 ? -3.486 -7.09 16.625 1 93.56 378 LEU B C 1
ATOM 7386 O O . LEU B 1 378 ? -3.893 -7.812 15.711 1 93.56 378 LEU B O 1
ATOM 7390 N N . GLY B 1 379 ? -2.451 -7.441 17.375 1 89.94 379 GLY B N 1
ATOM 7391 C CA . GLY B 1 379 ? -1.726 -8.68 17.141 1 89.94 379 GLY B CA 1
ATOM 7392 C C . GLY B 1 379 ? -2.562 -9.922 17.406 1 89.94 379 GLY B C 1
ATOM 7393 O O . GLY B 1 379 ? -3.287 -9.992 18.391 1 89.94 379 GLY B O 1
ATOM 7394 N N . HIS B 1 380 ? -2.324 -10.789 16.359 1 80.62 380 HIS B N 1
ATOM 7395 C CA . HIS B 1 380 ? -2.949 -12.102 16.516 1 80.62 380 HIS B CA 1
ATOM 7396 C C . HIS B 1 380 ? -2.182 -12.961 17.5 1 80.62 380 HIS B C 1
ATOM 7398 O O . HIS B 1 380 ? -0.973 -13.156 17.359 1 80.62 380 HIS B O 1
ATOM 7404 N N . ASP B 1 381 ? -2.674 -13.297 18.703 1 69.81 381 ASP B N 1
ATOM 7405 C CA . ASP B 1 381 ? -2.078 -14.172 19.719 1 69.81 381 ASP B CA 1
ATOM 7406 C C . ASP B 1 381 ? -1.022 -13.438 20.531 1 69.81 381 ASP B C 1
ATOM 7408 O O . 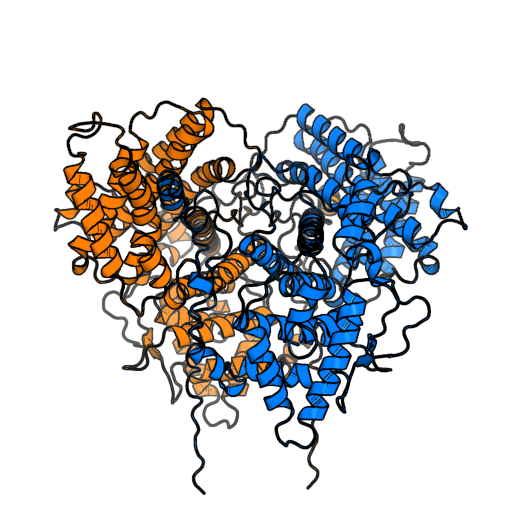ASP B 1 381 ? -0.017 -14.031 20.938 1 69.81 381 ASP B O 1
ATOM 7412 N N . ALA B 1 382 ? -1.236 -12.18 20.531 1 67.12 382 ALA B N 1
ATOM 7413 C CA . ALA B 1 382 ? -0.303 -11.414 21.359 1 67.12 382 ALA B CA 1
ATOM 7414 C C . ALA B 1 382 ? -0.538 -11.68 22.844 1 67.12 382 ALA B C 1
ATOM 7416 O O . ALA B 1 382 ? -1.642 -11.461 23.359 1 67.12 382 ALA B O 1
ATOM 7417 N N . HIS B 1 383 ? 0.256 -12.531 23.422 1 75.81 383 HIS B N 1
ATOM 7418 C CA . HIS B 1 383 ? 0.163 -12.766 24.859 1 75.81 383 HIS B CA 1
ATOM 7419 C C . HIS B 1 383 ? 1.166 -11.914 25.625 1 75.81 383 HIS B C 1
ATOM 7421 O O . HIS B 1 383 ? 2.342 -12.273 25.734 1 75.81 383 HIS B O 1
ATOM 7427 N N . VAL B 1 384 ? 0.55 -10.812 26 1 85.38 384 VAL B N 1
ATOM 7428 C CA . VAL B 1 384 ? 1.463 -9.922 26.719 1 85.38 384 VAL B CA 1
ATOM 7429 C C . VAL B 1 384 ? 1.096 -9.875 28.188 1 85.38 384 VAL B C 1
ATOM 7431 O O . VAL B 1 384 ? -0.07 -10.047 28.562 1 85.38 384 VAL B O 1
ATOM 7434 N N . THR B 1 385 ? 2.037 -9.703 28.984 1 90.5 385 THR B N 1
ATOM 7435 C CA . THR B 1 385 ? 1.834 -9.633 30.422 1 90.5 385 THR B CA 1
ATOM 7436 C C . THR B 1 385 ? 1.343 -8.25 30.844 1 90.5 385 THR B C 1
ATOM 7438 O O . THR B 1 385 ? 1.495 -7.285 30.094 1 90.5 385 THR B O 1
ATOM 7441 N N . LEU B 1 386 ? 0.685 -8.188 31.984 1 91.81 386 LEU B N 1
ATOM 7442 C CA . LEU B 1 386 ? 0.269 -6.914 32.531 1 91.81 386 LEU B CA 1
ATOM 7443 C C . LEU B 1 386 ? 1.47 -6 32.781 1 91.81 386 LEU B C 1
ATOM 7445 O O . LEU B 1 386 ? 1.385 -4.789 32.562 1 91.81 386 LEU B O 1
ATOM 7449 N N . GLU B 1 387 ? 2.539 -6.586 33.156 1 93 387 GLU B N 1
ATOM 7450 C CA . GLU B 1 387 ? 3.766 -5.832 33.406 1 93 387 GLU B CA 1
ATOM 7451 C C . GLU B 1 387 ? 4.258 -5.16 32.125 1 93 387 GLU B C 1
ATOM 7453 O O . GLU B 1 387 ? 4.719 -4.016 32.156 1 93 387 GLU B O 1
ATOM 7458 N N . TYR B 1 388 ? 4.16 -5.875 31.094 1 93.5 388 TYR B N 1
ATOM 7459 C CA . TYR B 1 388 ? 4.582 -5.324 29.812 1 93.5 388 TYR B CA 1
ATOM 7460 C C . TYR B 1 388 ? 3.699 -4.148 29.406 1 93.5 388 TYR B C 1
ATOM 7462 O O . TYR B 1 388 ? 4.195 -3.127 28.938 1 93.5 388 TYR B O 1
ATOM 7470 N N . LEU B 1 389 ? 2.406 -4.305 29.594 1 94.06 389 LEU B N 1
ATOM 7471 C CA . LEU B 1 389 ? 1.472 -3.238 29.25 1 94.06 389 LEU B CA 1
ATOM 7472 C C . LEU B 1 389 ? 1.729 -2 30.094 1 94.06 389 LEU B C 1
ATOM 7474 O O . LEU B 1 389 ? 1.674 -0.874 29.594 1 94.06 389 LEU B O 1
ATOM 7478 N N . GLN B 1 390 ? 2.014 -2.217 31.359 1 94.44 390 GLN B N 1
ATOM 7479 C CA . GLN B 1 390 ? 2.33 -1.101 32.25 1 94.44 390 GLN B CA 1
ATOM 7480 C C . GLN B 1 390 ? 3.639 -0.429 31.844 1 94.44 390 GLN B C 1
ATOM 7482 O O . GLN B 1 390 ? 3.77 0.793 31.922 1 94.44 390 GLN B O 1
ATOM 7487 N N . SER B 1 391 ? 4.531 -1.274 31.406 1 96.38 391 SER B N 1
ATOM 7488 C CA . SER B 1 391 ? 5.812 -0.732 30.953 1 96.38 391 SER B CA 1
ATOM 7489 C C . SER B 1 391 ? 5.637 0.129 29.703 1 96.38 391 SER B C 1
ATOM 7491 O O . SER B 1 391 ? 6.258 1.188 29.594 1 96.38 391 SER B O 1
ATOM 7493 N N . ILE B 1 392 ? 4.859 -0.334 28.781 1 96.38 392 ILE B N 1
ATOM 7494 C CA . ILE B 1 392 ? 4.645 0.426 27.547 1 96.38 392 ILE B CA 1
ATOM 7495 C C . ILE B 1 392 ? 3.867 1.703 27.859 1 96.38 392 ILE B C 1
ATOM 7497 O O . ILE B 1 392 ? 4.094 2.744 27.234 1 96.38 392 ILE B O 1
ATOM 7501 N N . LYS B 1 393 ? 2.879 1.647 28.781 1 97.06 393 LYS B N 1
ATOM 7502 C CA . LYS B 1 393 ? 2.148 2.836 29.203 1 97.06 393 LYS B CA 1
ATOM 7503 C C . LYS B 1 393 ? 3.098 3.895 29.766 1 97.06 393 LYS B C 1
ATOM 7505 O O . LYS B 1 393 ? 2.965 5.078 29.453 1 97.06 393 LYS B O 1
ATOM 7510 N N . ALA B 1 394 ? 4.027 3.422 30.547 1 97.88 394 ALA B N 1
ATOM 7511 C CA . ALA B 1 394 ? 5.016 4.324 31.125 1 97.88 394 ALA B CA 1
ATOM 7512 C C . ALA B 1 394 ? 5.871 4.973 30.031 1 97.88 394 ALA B C 1
ATOM 7514 O O . ALA B 1 394 ? 6.176 6.164 30.094 1 97.88 394 ALA B O 1
ATOM 7515 N N . ARG B 1 395 ? 6.266 4.234 29.078 1 97.94 395 ARG B N 1
ATOM 7516 C CA . ARG B 1 395 ? 7.098 4.762 28 1 97.94 395 ARG B CA 1
ATOM 7517 C C . ARG B 1 395 ? 6.32 5.75 27.125 1 97.94 395 ARG B C 1
ATOM 7519 O O . ARG B 1 395 ? 6.863 6.766 26.703 1 97.94 395 ARG B O 1
ATOM 7526 N N . VAL B 1 396 ? 5.055 5.41 26.859 1 98.25 396 VAL B N 1
ATOM 7527 C CA . VAL B 1 396 ? 4.191 6.316 26.109 1 98.25 396 VAL B CA 1
ATOM 7528 C C . VAL B 1 396 ? 4.062 7.645 26.859 1 98.25 396 VAL B C 1
ATOM 7530 O O . VAL B 1 396 ? 4.18 8.711 26.25 1 98.25 396 VAL B O 1
ATOM 7533 N N . THR B 1 397 ? 3.838 7.582 28.156 1 98.06 397 THR B N 1
ATOM 7534 C CA . THR B 1 397 ? 3.703 8.773 28.984 1 98.06 397 THR B CA 1
ATOM 7535 C C . THR B 1 397 ? 5.02 9.547 29.031 1 98.06 397 THR B C 1
ATOM 7537 O O . THR B 1 397 ? 5.035 10.773 28.922 1 98.06 397 THR B O 1
ATOM 7540 N N . GLN B 1 398 ? 6.074 8.789 29.172 1 98 398 GLN B N 1
ATOM 7541 C CA . GLN B 1 398 ? 7.391 9.414 29.266 1 98 398 GLN B CA 1
ATOM 7542 C C . GLN B 1 398 ? 7.734 10.148 27.969 1 98 398 GLN B C 1
ATOM 7544 O O . GLN B 1 398 ? 8.305 11.242 28 1 98 398 GLN B O 1
ATOM 7549 N N . THR B 1 399 ? 7.445 9.555 26.844 1 97.94 399 THR B N 1
ATOM 7550 C CA . THR B 1 399 ? 7.711 10.172 25.547 1 97.94 399 THR B CA 1
ATOM 7551 C C . THR B 1 399 ? 6.984 11.508 25.438 1 97.94 399 THR B C 1
ATOM 7553 O O . THR B 1 399 ? 7.539 12.469 24.891 1 97.94 399 THR B O 1
ATOM 7556 N N . PHE B 1 400 ? 5.805 11.625 25.938 1 97.88 400 PHE B N 1
ATOM 7557 C CA . PHE B 1 400 ? 5.02 12.852 25.875 1 97.88 400 PHE B CA 1
ATOM 7558 C C . PHE B 1 400 ? 5.566 13.898 26.844 1 97.88 400 PHE B C 1
ATOM 7560 O O . PHE B 1 400 ? 5.746 15.055 26.469 1 97.88 400 PHE B O 1
ATOM 7567 N N . VAL B 1 401 ? 5.91 13.477 28.047 1 96.5 401 VAL B N 1
ATOM 7568 C CA . VAL B 1 401 ? 6.336 14.398 29.109 1 96.5 401 VAL B CA 1
ATOM 7569 C C . VAL B 1 401 ? 7.723 14.945 28.781 1 96.5 401 VAL B C 1
ATOM 7571 O O . VAL B 1 401 ? 8.07 16.062 29.188 1 96.5 401 VAL B O 1
ATOM 7574 N N . GLU B 1 402 ? 8.453 14.203 27.953 1 96.12 402 GLU B N 1
ATOM 7575 C CA . GLU B 1 402 ? 9.812 14.617 27.609 1 96.12 402 GLU B CA 1
ATOM 7576 C C . GLU B 1 402 ? 9.812 15.57 26.422 1 96.12 402 GLU B C 1
ATOM 7578 O O . GLU B 1 402 ? 10.859 16.078 26.031 1 96.12 402 GLU B O 1
ATOM 7583 N N . LEU B 1 403 ? 8.641 15.859 25.859 1 97.5 403 LEU B N 1
ATOM 7584 C CA . LEU B 1 403 ? 8.562 16.906 24.844 1 97.5 403 LEU B CA 1
ATOM 7585 C C . LEU B 1 403 ? 8.914 18.266 25.422 1 97.5 403 LEU B C 1
ATOM 7587 O O . LEU B 1 403 ? 8.836 18.453 26.641 1 97.5 403 LEU B O 1
ATOM 7591 N N . PRO B 1 404 ? 9.375 19.203 24.531 1 96.44 404 PRO B N 1
ATOM 7592 C CA . PRO B 1 404 ? 9.602 20.562 25.047 1 96.44 404 PRO B CA 1
ATOM 7593 C C . PRO B 1 404 ? 8.383 21.125 25.781 1 96.44 404 PRO B C 1
ATOM 7595 O O . PRO B 1 404 ? 7.25 20.969 25.297 1 96.44 404 PRO B O 1
ATOM 7598 N N . SER B 1 405 ? 8.555 21.781 26.828 1 95 405 SER B N 1
ATOM 7599 C CA . SER B 1 405 ? 7.492 22.234 27.719 1 95 405 SER B CA 1
ATOM 7600 C C . SER B 1 405 ? 6.512 23.156 26.984 1 95 405 SER B C 1
ATOM 7602 O O . SER B 1 405 ? 5.316 23.156 27.297 1 95 405 SER B O 1
ATOM 7604 N N . HIS B 1 406 ? 7.031 23.891 26.094 1 93.94 406 HIS B N 1
ATOM 7605 C CA . HIS B 1 406 ? 6.164 24.844 25.391 1 93.94 406 HIS B CA 1
ATOM 7606 C C . HIS B 1 406 ? 5.199 24.109 24.469 1 93.94 406 HIS B C 1
ATOM 7608 O O . HIS B 1 406 ? 4.285 24.734 23.906 1 93.94 406 HIS B O 1
ATOM 7614 N N . LEU B 1 407 ? 5.34 22.75 24.266 1 96.06 407 LEU B N 1
ATOM 7615 C CA . LEU B 1 407 ? 4.441 21.969 23.422 1 96.06 407 LEU B CA 1
ATOM 7616 C C . LEU B 1 407 ? 3.383 21.266 24.266 1 96.06 407 LEU B C 1
ATOM 7618 O O . LEU B 1 407 ? 2.48 20.625 23.719 1 96.06 407 LEU B O 1
ATOM 7622 N N . ILE B 1 408 ? 3.436 21.406 25.531 1 96.81 408 ILE B N 1
ATOM 7623 C CA . ILE B 1 408 ? 2.562 20.641 26.422 1 96.81 408 ILE B CA 1
ATOM 7624 C C . ILE B 1 408 ? 1.324 21.484 26.75 1 96.81 408 ILE B C 1
ATOM 7626 O O . ILE B 1 408 ? 1.437 22.641 27.141 1 96.81 408 ILE B O 1
ATOM 7630 N N . PHE B 1 409 ? 0.228 20.922 26.625 1 96.69 409 PHE B N 1
ATOM 7631 C CA . PHE B 1 409 ? -1.065 21.547 26.844 1 96.69 409 PHE B CA 1
ATOM 7632 C C . PHE B 1 409 ? -1.403 21.609 28.328 1 96.69 409 PHE B C 1
ATOM 7634 O O . PHE B 1 409 ? -1.111 20.656 29.078 1 96.69 409 PHE B O 1
ATOM 7641 N N . ASP B 1 410 ? -1.968 22.656 28.672 1 94.25 410 ASP B N 1
ATOM 7642 C CA . ASP B 1 410 ? -2.564 22.859 29.984 1 94.25 410 ASP B CA 1
ATOM 7643 C C . ASP B 1 410 ? -3.967 23.453 29.875 1 94.25 410 ASP B C 1
ATOM 7645 O O . ASP B 1 410 ? -4.207 24.328 29.047 1 94.25 410 ASP B O 1
ATOM 7649 N N . TYR B 1 411 ? -4.902 23.062 30.703 1 92 411 TYR B N 1
ATOM 7650 C CA . TYR B 1 411 ? -6.289 23.5 30.641 1 92 411 TYR B CA 1
ATOM 7651 C C . TYR B 1 411 ? -6.383 25.016 30.812 1 92 411 TYR B C 1
ATOM 7653 O O . TYR B 1 411 ? -7.285 25.656 30.266 1 92 411 TYR B O 1
ATOM 7661 N N . GLN B 1 412 ? -5.461 25.562 31.453 1 93 412 GLN B N 1
ATOM 7662 C CA . GLN B 1 412 ? -5.465 27 31.688 1 93 412 GLN B CA 1
ATOM 7663 C C . GLN B 1 412 ? -5.117 27.766 30.422 1 93 412 GLN B C 1
ATOM 7665 O O . GLN B 1 412 ? -5.344 28.969 30.344 1 93 412 GLN B O 1
ATOM 7670 N N . ASP B 1 413 ? -4.605 27.031 29.453 1 93.94 413 ASP B N 1
ATOM 7671 C CA . ASP B 1 413 ? -4.219 27.656 28.203 1 93.94 413 ASP B CA 1
ATOM 7672 C C . ASP B 1 413 ? -5.426 28.266 27.5 1 93.94 413 ASP B C 1
ATOM 7674 O O . ASP B 1 413 ? -5.297 29.281 26.797 1 93.94 413 ASP B O 1
ATOM 7678 N N . PHE B 1 414 ? -6.598 27.688 27.719 1 91.56 414 PHE B N 1
ATOM 7679 C CA . PHE B 1 414 ? -7.805 28.188 27.062 1 91.56 414 PHE B CA 1
ATOM 7680 C C . PHE B 1 414 ? -8.141 29.594 27.547 1 91.56 414 PHE B C 1
ATOM 7682 O O . PHE B 1 414 ? -8.695 30.391 26.781 1 91.56 414 PHE B O 1
ATOM 7689 N N . SER B 1 415 ? -7.758 29.859 28.75 1 90.69 415 SER B N 1
ATOM 7690 C CA . SER B 1 415 ? -8.133 31.125 29.359 1 90.69 415 SER B CA 1
ATOM 7691 C C . SER B 1 415 ? -7.027 32.156 29.188 1 90.69 415 SER B C 1
ATOM 7693 O O . SER B 1 415 ? -7.191 33.312 29.578 1 90.69 415 SER B O 1
ATOM 7695 N N . ASN B 1 416 ? -5.969 31.797 28.578 1 92.25 416 ASN B N 1
ATOM 7696 C CA . ASN B 1 416 ? -4.859 32.719 28.375 1 92.25 416 ASN B CA 1
ATOM 7697 C C . ASN B 1 416 ? -5 33.469 27.047 1 92.25 416 ASN B C 1
ATOM 7699 O O . ASN B 1 416 ? -4.684 32.938 25.984 1 92.25 416 ASN B O 1
ATOM 7703 N N . PRO B 1 417 ? -5.375 34.656 27.078 1 88.69 417 PRO B N 1
ATOM 7704 C CA . PRO B 1 417 ? -5.582 35.406 25.828 1 88.69 417 PRO B CA 1
ATOM 7705 C C . PRO B 1 417 ? -4.273 35.75 25.125 1 88.69 417 PRO B C 1
ATOM 7707 O O . PRO B 1 417 ? -4.273 36.031 23.922 1 88.69 417 PRO B O 1
ATOM 7710 N N . ASP B 1 418 ? -3.158 35.656 25.875 1 91.38 418 ASP B N 1
ATOM 7711 C CA . ASP B 1 418 ? -1.873 36.031 25.297 1 91.38 418 ASP B CA 1
ATOM 7712 C C . ASP B 1 418 ? -1.222 34.875 24.562 1 91.38 418 ASP B C 1
ATOM 7714 O O . ASP B 1 418 ? -0.255 35.062 23.812 1 91.38 418 ASP B O 1
ATOM 7718 N N . LEU B 1 419 ? -1.821 33.781 24.781 1 93.38 419 LEU B N 1
ATOM 7719 C CA . LEU B 1 419 ? -1.244 32.594 24.125 1 93.38 419 LEU B CA 1
ATOM 7720 C C . LEU B 1 419 ? -1.616 32.562 22.656 1 93.38 419 LEU B C 1
ATOM 7722 O O . LEU B 1 419 ? -2.779 32.781 22.297 1 93.38 419 LEU B O 1
ATOM 7726 N N . ASP B 1 420 ? -0.532 32.406 21.828 1 93.12 420 ASP B N 1
ATOM 7727 C CA . ASP B 1 420 ? -0.752 32.281 20.391 1 93.12 420 ASP B CA 1
ATOM 7728 C C . ASP B 1 420 ? -1.731 31.156 20.062 1 93.12 420 ASP B C 1
ATOM 7730 O O . ASP B 1 420 ? -1.603 30.047 20.594 1 93.12 420 ASP B O 1
ATOM 7734 N N . THR B 1 421 ? -2.721 31.391 19.266 1 93.5 421 THR B N 1
ATOM 7735 C CA . THR B 1 421 ? -3.787 30.453 18.953 1 93.5 421 THR B CA 1
ATOM 7736 C C . THR B 1 421 ? -3.229 29.219 18.25 1 93.5 421 THR B C 1
ATOM 7738 O O . THR B 1 421 ? -3.672 28.094 18.516 1 93.5 421 THR B O 1
ATOM 7741 N N . ASN B 1 422 ? -2.281 29.375 17.328 1 91.62 422 ASN B N 1
ATOM 7742 C CA . ASN B 1 422 ? -1.69 28.25 16.625 1 91.62 422 ASN B CA 1
ATOM 7743 C C . ASN B 1 422 ? -0.952 27.312 17.594 1 91.62 422 ASN B C 1
ATOM 7745 O O . ASN B 1 422 ? -1.031 26.094 17.469 1 91.62 422 ASN B O 1
ATOM 7749 N N . LEU B 1 423 ? -0.243 27.922 18.453 1 93.94 423 LEU B N 1
ATOM 7750 C CA . LEU B 1 423 ? 0.474 27.125 19.453 1 93.94 423 LEU B CA 1
ATOM 7751 C C . 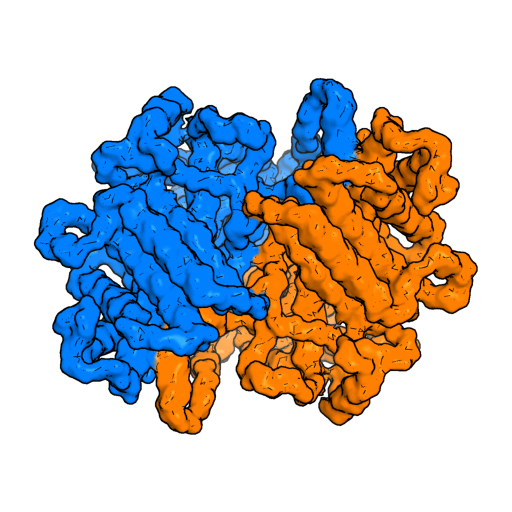LEU B 1 423 ? -0.498 26.344 20.328 1 93.94 423 LEU B C 1
ATOM 7753 O O . LEU B 1 423 ? -0.284 25.156 20.594 1 93.94 423 LEU B O 1
ATOM 7757 N N . LEU B 1 424 ? -1.528 27.062 20.812 1 95.88 424 LEU B N 1
ATOM 7758 C CA . LEU B 1 424 ? -2.531 26.391 21.641 1 95.88 424 LEU B CA 1
ATOM 7759 C C . LEU B 1 424 ? -3.148 25.203 20.891 1 95.88 424 LEU B C 1
ATOM 7761 O O . LEU B 1 424 ? -3.334 24.141 21.469 1 95.88 424 LEU B O 1
ATOM 7765 N N . TYR B 1 425 ? -3.467 25.438 19.656 1 95.06 425 TYR B N 1
ATOM 7766 C CA . TYR B 1 425 ? -4.059 24.391 18.828 1 95.06 425 TYR B CA 1
ATOM 7767 C C . TYR B 1 425 ? -3.143 23.172 18.766 1 95.06 425 TYR B C 1
ATOM 7769 O O . TYR B 1 425 ? -3.596 22.031 18.922 1 95.06 425 TYR B O 1
ATOM 7777 N N . LEU B 1 426 ? -1.878 23.344 18.531 1 95.38 426 LEU B N 1
ATOM 7778 C CA . LEU B 1 426 ? -0.913 22.25 18.438 1 95.38 426 LEU B CA 1
ATOM 7779 C C . LEU B 1 426 ? -0.798 21.5 19.766 1 95.38 426 LEU B C 1
ATOM 7781 O O . LEU B 1 426 ? -0.712 20.281 19.797 1 95.38 426 LEU B O 1
ATOM 7785 N N . ARG B 1 427 ? -0.786 22.281 20.844 1 96.88 427 ARG B N 1
ATOM 7786 C CA . ARG B 1 427 ? -0.731 21.688 22.172 1 96.88 427 ARG B CA 1
ATOM 7787 C C . ARG B 1 427 ? -1.92 20.75 22.406 1 96.88 427 ARG B C 1
ATOM 7789 O O . ARG B 1 427 ? -1.765 19.656 22.938 1 96.88 427 ARG B O 1
ATOM 7796 N N . ILE B 1 428 ? -3.033 21.219 21.984 1 97.31 428 ILE B N 1
ATOM 7797 C CA . ILE B 1 428 ? -4.262 20.453 22.156 1 97.31 428 ILE B CA 1
ATOM 7798 C C . ILE B 1 428 ? -4.176 19.156 21.344 1 97.31 428 ILE B C 1
ATOM 7800 O O . ILE B 1 428 ? -4.492 18.078 21.859 1 97.31 428 ILE B O 1
ATOM 7804 N N . LEU B 1 429 ? -3.752 19.281 20.062 1 96.75 429 LEU B N 1
ATOM 7805 C CA . LEU B 1 429 ? -3.664 18.109 19.203 1 96.75 429 LEU B CA 1
ATOM 7806 C C . LEU B 1 429 ? -2.705 17.078 19.797 1 96.75 429 LEU B C 1
ATOM 7808 O O . LEU B 1 429 ? -2.994 15.875 19.781 1 96.75 429 LEU B O 1
ATOM 7812 N N . LEU B 1 430 ? -1.583 17.469 20.297 1 98 430 LEU B N 1
ATOM 7813 C CA . LEU B 1 430 ? -0.605 16.562 20.875 1 98 430 LEU B CA 1
ATOM 7814 C C . LEU B 1 430 ? -1.151 15.914 22.141 1 98 430 LEU B C 1
ATOM 7816 O O . LEU B 1 430 ? -0.938 14.727 22.375 1 98 430 LEU B O 1
ATOM 7820 N N . PHE B 1 431 ? -1.829 16.719 22.906 1 98.38 431 PHE B N 1
ATOM 7821 C CA . PHE B 1 431 ? -2.434 16.219 24.125 1 98.38 431 PHE B CA 1
ATOM 7822 C C . PHE B 1 431 ? -3.465 15.141 23.828 1 98.38 431 PHE B C 1
ATOM 7824 O O . PHE B 1 431 ? -3.457 14.07 24.438 1 98.38 431 PHE B O 1
ATOM 7831 N N . LEU B 1 432 ? -4.328 15.422 22.906 1 98.25 432 LEU B N 1
ATOM 7832 C CA . LEU B 1 432 ? -5.375 14.477 22.547 1 98.25 432 LEU B CA 1
ATOM 7833 C C . LEU B 1 432 ? -4.781 13.195 21.984 1 98.25 432 LEU B C 1
ATOM 7835 O O . LEU B 1 432 ? -5.254 12.094 22.281 1 98.25 432 LEU B O 1
ATOM 7839 N N . ALA B 1 433 ? -3.775 13.352 21.156 1 98 433 ALA B N 1
ATOM 7840 C CA . ALA B 1 433 ? -3.104 12.172 20.625 1 98 433 ALA B CA 1
ATOM 7841 C C . ALA B 1 433 ? -2.527 11.305 21.734 1 98 433 ALA B C 1
ATOM 7843 O O . ALA B 1 433 ? -2.652 10.078 21.719 1 98 433 ALA B O 1
ATOM 7844 N N . HIS B 1 434 ? -1.921 11.945 22.688 1 98.44 434 HIS B N 1
ATOM 7845 C CA . HIS B 1 434 ? -1.361 11.219 23.828 1 98.44 434 HIS B CA 1
ATOM 7846 C C . HIS B 1 434 ? -2.453 10.516 24.625 1 98.44 434 HIS B C 1
ATOM 7848 O O . HIS B 1 434 ? -2.316 9.344 24.969 1 98.44 434 HIS B O 1
ATOM 7854 N N . ARG B 1 435 ? -3.486 11.234 24.938 1 98.12 435 ARG B N 1
ATOM 7855 C CA . ARG B 1 435 ? -4.582 10.656 25.703 1 98.12 435 ARG B CA 1
ATOM 7856 C C . ARG B 1 435 ? -5.203 9.477 24.969 1 98.12 435 ARG B C 1
ATOM 7858 O O . ARG B 1 435 ? -5.609 8.492 25.594 1 98.12 435 ARG B O 1
ATOM 7865 N N . ARG B 1 436 ? -5.32 9.641 23.703 1 97.88 436 ARG B N 1
ATOM 7866 C CA . ARG B 1 436 ? -5.844 8.539 22.906 1 97.88 436 ARG B CA 1
ATOM 7867 C C . ARG B 1 436 ? -4.945 7.309 23.016 1 97.88 436 ARG B C 1
ATOM 7869 O O . ARG B 1 436 ? -5.438 6.184 23.125 1 97.88 436 ARG B O 1
ATOM 7876 N N . ASP B 1 437 ? -3.65 7.465 22.953 1 98.06 437 ASP B N 1
ATOM 7877 C CA . ASP B 1 437 ? -2.721 6.352 23.094 1 98.06 437 ASP B CA 1
ATOM 7878 C C . ASP B 1 437 ? -2.904 5.664 24.453 1 98.06 437 ASP B C 1
ATOM 7880 O O . ASP B 1 437 ? -2.955 4.434 24.531 1 98.06 437 ASP B O 1
ATOM 7884 N N . ILE B 1 438 ? -3.049 6.457 25.469 1 97.75 438 ILE B N 1
ATOM 7885 C CA . ILE B 1 438 ? -3.264 5.938 26.812 1 97.75 438 ILE B CA 1
ATOM 7886 C C . ILE B 1 438 ? -4.602 5.203 26.875 1 97.75 438 ILE B C 1
ATOM 7888 O O . ILE B 1 438 ? -4.711 4.148 27.516 1 97.75 438 ILE B O 1
ATOM 7892 N N . PHE B 1 439 ? -5.574 5.824 26.266 1 97 439 PHE B N 1
ATOM 7893 C CA . PHE B 1 439 ? -6.906 5.23 26.188 1 97 439 PHE B CA 1
ATOM 7894 C C . PHE B 1 439 ? -6.836 3.803 25.672 1 97 439 PHE B C 1
ATOM 7896 O O . PHE B 1 439 ? -7.43 2.893 26.25 1 97 439 PHE B O 1
ATOM 7903 N N . VAL B 1 440 ? -6.098 3.52 24.609 1 96.31 440 VAL B N 1
ATOM 7904 C CA . VAL B 1 440 ? -5.98 2.201 24 1 96.31 440 VAL B CA 1
ATOM 7905 C C . VAL B 1 440 ? -5.297 1.238 24.969 1 96.31 440 VAL B C 1
ATOM 7907 O O . VAL B 1 440 ? -5.73 0.094 25.125 1 96.31 440 VAL B O 1
ATOM 7910 N N . ILE B 1 441 ? -4.289 1.659 25.641 1 95.81 441 ILE B N 1
ATOM 7911 C CA . ILE B 1 441 ? -3.525 0.815 26.562 1 95.81 441 ILE B CA 1
ATOM 7912 C C . ILE B 1 441 ? -4.395 0.427 27.75 1 95.81 441 ILE B C 1
ATOM 7914 O O . ILE B 1 441 ? -4.418 -0.735 28.156 1 95.81 441 ILE B O 1
ATOM 7918 N N . GLU B 1 442 ? -5.086 1.395 28.281 1 94.75 442 GLU B N 1
ATOM 7919 C CA . GLU B 1 442 ? -5.941 1.128 29.438 1 94.75 442 GLU B CA 1
ATOM 7920 C C . GLU B 1 442 ? -7.051 0.138 29.078 1 94.75 442 GLU B C 1
ATOM 7922 O O . GLU B 1 442 ? -7.414 -0.709 29.906 1 94.75 442 GLU B O 1
ATOM 7927 N N . ARG B 1 443 ? -7.555 0.281 27.953 1 92.81 443 ARG B N 1
ATOM 7928 C CA . ARG B 1 443 ? -8.562 -0.678 27.5 1 92.81 443 ARG B CA 1
ATOM 7929 C C . ARG B 1 443 ? -7.973 -2.082 27.406 1 92.81 443 ARG B C 1
ATOM 7931 O O . ARG B 1 443 ? -8.633 -3.062 27.766 1 92.81 443 ARG B O 1
ATOM 7938 N N . LEU B 1 444 ? -6.777 -2.139 26.906 1 90.94 444 LEU B N 1
ATOM 7939 C CA . LEU B 1 444 ? -6.105 -3.428 26.797 1 90.94 444 LEU B CA 1
ATOM 7940 C C . LEU B 1 444 ? -5.887 -4.043 28.172 1 90.94 444 LEU B C 1
ATOM 7942 O O . LEU B 1 444 ? -6.074 -5.25 28.359 1 90.94 444 LEU B O 1
ATOM 7946 N N . ILE B 1 445 ? -5.512 -3.223 29.094 1 91.25 445 ILE B N 1
ATOM 7947 C CA . ILE B 1 445 ? -5.258 -3.686 30.453 1 91.25 445 ILE B CA 1
ATOM 7948 C C . ILE B 1 445 ? -6.547 -4.238 31.062 1 91.25 445 ILE B C 1
ATOM 7950 O O . ILE B 1 445 ? -6.535 -5.301 31.688 1 91.25 445 ILE B O 1
ATOM 7954 N N . LEU B 1 446 ? -7.625 -3.648 30.828 1 88.38 446 LEU B N 1
ATOM 7955 C CA . LEU B 1 446 ? -8.898 -4.043 31.406 1 88.38 446 LEU B CA 1
ATOM 7956 C C . LEU B 1 446 ? -9.461 -5.281 30.719 1 88.38 446 LEU B C 1
ATOM 7958 O O . LEU B 1 446 ? -9.953 -6.195 31.375 1 88.38 446 LEU B O 1
ATOM 7962 N N . LEU B 1 447 ? -9.414 -5.355 29.438 1 80.5 447 LEU B N 1
ATOM 7963 C CA . LEU B 1 447 ? -10.047 -6.414 28.672 1 80.5 447 LEU B CA 1
ATOM 7964 C C . LEU B 1 447 ? -9.211 -7.688 28.703 1 80.5 447 LEU B C 1
ATOM 7966 O O . LEU B 1 447 ? -9.75 -8.789 28.797 1 80.5 447 LEU B O 1
ATOM 7970 N N . GLN B 1 448 ? -7.977 -7.598 28.531 1 75.31 448 GLN B N 1
ATOM 7971 C CA . GLN B 1 448 ? -7.141 -8.781 28.344 1 75.31 448 GLN B CA 1
ATOM 7972 C C . GLN B 1 448 ? -6.734 -9.391 29.688 1 75.31 448 GLN B C 1
ATOM 7974 O O . GLN B 1 448 ? -6.508 -10.594 29.781 1 75.31 448 GLN B O 1
ATOM 7979 N N . HIS B 1 449 ? -6.695 -8.602 30.703 1 72.81 449 HIS B N 1
ATOM 7980 C CA . HIS B 1 449 ? -6.148 -9.172 31.922 1 72.81 449 HIS B CA 1
ATOM 7981 C C . HIS B 1 449 ? -7.156 -9.109 33.062 1 72.81 449 HIS B C 1
ATOM 7983 O O . HIS B 1 449 ? -6.867 -9.539 34.188 1 72.81 449 HIS B O 1
ATOM 7989 N N . GLY B 1 450 ? -8.297 -8.695 32.656 1 71.88 450 GLY B N 1
ATOM 7990 C CA . GLY B 1 450 ? -9.312 -8.641 33.688 1 71.88 450 GLY B CA 1
ATOM 7991 C C . GLY B 1 450 ? -8.867 -7.863 34.906 1 71.88 450 GLY B C 1
ATOM 7992 O O . GLY B 1 450 ? -9.195 -8.234 36.031 1 71.88 450 GLY B O 1
ATOM 7993 N N . ALA B 1 451 ? -8.016 -6.957 34.625 1 72.31 451 ALA B N 1
ATOM 7994 C CA . ALA B 1 451 ? -7.508 -6.176 35.75 1 72.31 451 ALA B CA 1
ATOM 7995 C C . ALA B 1 451 ? -8.609 -5.324 36.375 1 72.31 451 ALA B C 1
ATOM 7997 O O . ALA B 1 451 ? -9.664 -5.121 35.781 1 72.31 451 ALA B O 1
ATOM 7998 N N . VAL B 1 452 ? -8.344 -5.012 37.531 1 72.5 452 VAL B N 1
ATOM 7999 C CA . VAL B 1 452 ? -9.305 -4.172 38.25 1 72.5 452 VAL B CA 1
ATOM 8000 C C . VAL B 1 452 ? -9.328 -2.775 37.625 1 72.5 452 VAL B C 1
ATOM 8002 O O . VAL B 1 452 ? -8.273 -2.178 37.406 1 72.5 452 VAL B O 1
ATOM 8005 N N . ASP B 1 453 ? -10.445 -2.443 37.281 1 79.12 453 ASP B N 1
ATOM 8006 C CA . ASP B 1 453 ? -10.633 -1.091 36.781 1 79.12 453 ASP B CA 1
ATOM 8007 C C . ASP B 1 453 ? -10.414 -0.048 37.875 1 79.12 453 ASP B C 1
ATOM 8009 O O . ASP B 1 453 ? -11.219 0.069 38.781 1 79.12 453 ASP B O 1
ATOM 8013 N N . ASP B 1 454 ? -9.344 0.634 37.781 1 82.38 454 ASP B N 1
ATOM 8014 C CA . ASP B 1 454 ? -9.031 1.637 38.812 1 82.38 454 ASP B CA 1
ATOM 8015 C C . ASP B 1 454 ? -9.594 3.004 38.406 1 82.38 454 ASP B C 1
ATOM 8017 O O . ASP B 1 454 ? -9.289 4.012 39.062 1 82.38 454 ASP B O 1
ATOM 8021 N N . GLY B 1 455 ? -10.32 3.035 37.312 1 89.44 455 GLY B N 1
ATOM 8022 C CA . GLY B 1 455 ? -10.961 4.273 36.906 1 89.44 455 GLY B CA 1
ATOM 8023 C C . GLY B 1 455 ? -10.117 5.07 35.906 1 89.44 455 GLY B C 1
ATOM 8024 O O . GLY B 1 455 ? -10.57 6.098 35.406 1 89.44 455 GLY B O 1
ATOM 8025 N N . SER B 1 456 ? -8.953 4.625 35.656 1 91.44 456 SER B N 1
ATOM 8026 C CA . SER B 1 456 ? -8.031 5.348 34.781 1 91.44 456 SER B CA 1
ATOM 8027 C C . SER B 1 456 ? -8.586 5.484 33.375 1 91.44 456 SER B C 1
ATOM 8029 O O . SER B 1 456 ? -8.422 6.523 32.719 1 91.44 456 SER B O 1
ATOM 8031 N N . LEU B 1 457 ? -9.227 4.453 32.938 1 94.56 457 LEU B N 1
ATOM 8032 C CA . LEU B 1 457 ? -9.805 4.488 31.578 1 94.56 457 LEU B CA 1
ATOM 8033 C C . LEU B 1 457 ? -10.891 5.551 31.484 1 94.56 457 LEU B C 1
ATOM 8035 O O . LEU B 1 457 ? -10.938 6.312 30.516 1 94.56 457 LEU B O 1
ATOM 8039 N N . LEU B 1 458 ? -11.758 5.586 32.469 1 95.5 458 LEU B N 1
ATOM 8040 C CA . LEU B 1 458 ? -12.836 6.57 32.5 1 95.5 458 LEU B CA 1
ATOM 8041 C C . LEU B 1 458 ? -12.281 7.988 32.562 1 95.5 458 LEU B C 1
ATOM 8043 O O . LEU B 1 458 ? -12.773 8.883 31.859 1 95.5 458 LEU B O 1
ATOM 8047 N N . LEU B 1 459 ? -11.273 8.172 33.375 1 95.88 459 LEU B N 1
ATOM 8048 C CA . LEU B 1 459 ? -10.648 9.484 33.5 1 95.88 459 LEU B CA 1
ATOM 8049 C C . LEU B 1 459 ? -10.055 9.938 32.156 1 95.88 459 LEU B C 1
ATOM 8051 O O . LEU B 1 459 ? -10.242 11.086 31.766 1 95.88 459 LEU B O 1
ATOM 8055 N N . THR B 1 460 ? -9.312 9.062 31.562 1 96.88 460 THR B N 1
ATOM 8056 C CA . THR B 1 460 ? -8.711 9.352 30.266 1 96.88 460 THR B CA 1
ATOM 8057 C C . THR B 1 460 ? -9.781 9.664 29.219 1 96.88 460 THR B C 1
ATOM 8059 O O . THR B 1 460 ? -9.633 10.586 28.422 1 96.88 460 THR B O 1
ATOM 8062 N N . SER B 1 461 ? -10.859 8.914 29.25 1 96.94 461 SER B N 1
ATOM 8063 C CA . SER B 1 461 ? -11.969 9.117 28.312 1 96.94 461 SER B CA 1
ATOM 8064 C C . SER B 1 461 ? -12.641 10.461 28.531 1 96.94 461 SER B C 1
ATOM 8066 O O . SER B 1 461 ? -13.016 11.148 27.578 1 96.94 461 SER B O 1
ATOM 8068 N N . PHE B 1 462 ? -12.789 10.789 29.766 1 97.25 462 PHE B N 1
ATOM 8069 C CA . PHE B 1 462 ? -13.375 12.078 30.125 1 97.25 462 PHE B CA 1
ATOM 8070 C C . PHE B 1 462 ? -12.531 13.227 29.578 1 97.25 462 PHE B C 1
ATOM 8072 O O . PHE B 1 462 ? -13.07 14.195 29.047 1 97.25 462 PHE B O 1
ATOM 8079 N N . ASP B 1 463 ? -11.242 13.117 29.703 1 96.94 463 ASP B N 1
ATOM 8080 C CA . ASP B 1 463 ? -10.336 14.133 29.172 1 96.94 463 ASP B CA 1
ATOM 8081 C C . ASP B 1 463 ? -10.461 14.258 27.656 1 96.94 463 ASP B C 1
ATOM 8083 O O . ASP B 1 463 ? -10.445 15.367 27.125 1 96.94 463 ASP B O 1
ATOM 8087 N N . LEU B 1 464 ? -10.516 13.141 26.969 1 98.06 464 LEU B N 1
ATOM 8088 C CA . LEU B 1 464 ? -10.648 13.133 25.516 1 98.06 464 LEU B CA 1
ATOM 8089 C C . LEU B 1 464 ? -11.883 13.914 25.078 1 98.06 464 LEU B C 1
ATOM 8091 O O . LEU B 1 464 ? -11.812 14.766 24.188 1 98.06 464 LEU B O 1
ATOM 8095 N N . VAL B 1 465 ? -12.992 13.641 25.766 1 98.06 465 VAL B N 1
ATOM 8096 C CA . VAL B 1 465 ? -14.25 14.273 25.406 1 98.06 465 VAL B CA 1
ATOM 8097 C C . VAL B 1 465 ? -14.219 15.75 25.797 1 98.06 465 VAL B C 1
ATOM 8099 O O . VAL B 1 465 ? -14.57 16.625 25 1 98.06 465 VAL B O 1
ATOM 8102 N N . LYS B 1 466 ? -13.773 16.016 26.984 1 97.56 466 LYS B N 1
ATOM 8103 C CA . LYS B 1 466 ? -13.781 17.375 27.516 1 97.56 466 LYS B CA 1
ATOM 8104 C C . LYS B 1 466 ? -12.953 18.312 26.641 1 97.56 466 LYS B C 1
ATOM 8106 O O . LYS B 1 466 ? -13.422 19.391 26.266 1 97.56 466 LYS B O 1
ATOM 8111 N N . VAL B 1 467 ? -11.742 17.922 26.328 1 98.06 467 VAL B N 1
ATOM 8112 C CA . VAL B 1 467 ? -10.852 18.781 25.562 1 98.06 467 VAL B CA 1
ATOM 8113 C C . VAL B 1 467 ? -11.375 18.938 24.141 1 98.06 467 VAL B C 1
ATOM 8115 O O . VAL B 1 467 ? -11.273 20.016 23.547 1 98.06 467 VAL B O 1
ATOM 8118 N N . THR B 1 468 ? -11.938 17.891 23.547 1 98.12 468 THR B N 1
ATOM 8119 C CA . THR B 1 468 ? -12.562 17.969 22.234 1 98.12 468 THR B CA 1
ATOM 8120 C C . THR B 1 468 ? -13.688 18.984 22.219 1 98.12 468 THR B C 1
ATOM 8122 O O . THR B 1 468 ? -13.773 19.828 21.328 1 98.12 468 THR B O 1
ATOM 8125 N N . ILE B 1 469 ? -14.5 18.938 23.25 1 97.69 469 ILE B N 1
ATOM 8126 C CA . ILE B 1 469 ? -15.625 19.859 23.359 1 97.69 469 ILE B CA 1
ATOM 8127 C C . ILE B 1 469 ? -15.117 21.281 23.578 1 97.69 469 ILE B C 1
ATOM 8129 O O . ILE B 1 469 ? -15.664 22.234 23.016 1 97.69 469 ILE B O 1
ATOM 8133 N N . MET B 1 470 ? -14.109 21.422 24.391 1 96.75 470 MET B N 1
ATOM 8134 C CA . MET B 1 470 ? -13.555 22.75 24.656 1 96.75 470 MET B CA 1
ATOM 8135 C C . MET B 1 470 ? -13.055 23.391 23.359 1 96.75 470 MET B C 1
ATOM 8137 O O . MET B 1 470 ? -13.203 24.594 23.172 1 96.75 470 MET B O 1
ATOM 8141 N N . LEU B 1 471 ? -12.398 22.609 22.531 1 96.06 471 LEU B N 1
ATOM 8142 C CA . LEU B 1 471 ? -11.961 23.125 21.234 1 96.06 471 LEU B CA 1
ATOM 8143 C C . LEU B 1 471 ? -13.141 23.656 20.438 1 96.06 471 LEU B C 1
ATOM 8145 O O . LEU B 1 471 ? -13.047 24.734 19.828 1 96.06 471 LEU B O 1
ATOM 8149 N N . TRP B 1 472 ? -14.234 22.984 20.438 1 95.88 472 TRP B N 1
ATOM 8150 C CA . TRP B 1 472 ? -15.43 23.359 19.703 1 95.88 472 TRP B CA 1
ATOM 8151 C C . TRP B 1 472 ? -16.094 24.594 20.312 1 95.88 472 TRP B C 1
ATOM 8153 O O . TRP B 1 472 ? -16.562 25.469 19.594 1 95.88 472 TRP B O 1
ATOM 8163 N N . ILE B 1 473 ? -16.125 24.594 21.656 1 95.5 473 ILE B N 1
ATOM 8164 C CA . ILE B 1 473 ? -16.719 25.734 22.359 1 95.5 473 ILE B CA 1
ATOM 8165 C C . ILE B 1 473 ? -15.992 27.016 21.969 1 95.5 473 ILE B C 1
ATOM 8167 O O . ILE B 1 473 ? -16.609 28.062 21.812 1 95.5 473 ILE B O 1
ATOM 8171 N N . HIS B 1 474 ? -14.711 26.953 21.828 1 94.56 474 HIS B N 1
ATOM 8172 C CA . HIS B 1 474 ? -13.898 28.109 21.469 1 94.56 474 HIS B CA 1
ATOM 8173 C C . HIS B 1 474 ? -13.656 28.172 19.969 1 94.56 474 HIS B C 1
ATOM 8175 O O . HIS B 1 474 ? -12.586 28.609 19.531 1 94.56 474 HIS B O 1
ATOM 8181 N N . LYS B 1 475 ? -14.516 27.641 19.141 1 94.31 475 LYS B N 1
ATOM 8182 C CA . LYS B 1 475 ? -14.336 27.516 17.688 1 94.31 475 LYS B CA 1
ATOM 8183 C C . LYS B 1 475 ? -14.031 28.859 17.047 1 94.31 475 LYS B C 1
ATOM 8185 O O . LYS B 1 475 ? -13.344 28.922 16.016 1 94.31 475 LYS B O 1
ATOM 8190 N N . ASN B 1 476 ? -14.445 29.953 17.625 1 93.19 476 ASN B N 1
ATOM 8191 C CA . ASN B 1 476 ? -14.18 31.266 17.031 1 93.19 476 ASN B CA 1
ATOM 8192 C C . ASN B 1 476 ? -12.703 31.625 17.125 1 93.19 476 ASN B C 1
ATOM 8194 O O . ASN B 1 476 ? -12.164 32.281 16.219 1 93.19 476 ASN B O 1
ATOM 8198 N N . ARG B 1 477 ? -12.133 31.156 18.219 1 93.5 477 ARG B N 1
ATOM 8199 C CA . ARG B 1 477 ? -10.695 31.359 18.375 1 93.5 477 ARG B CA 1
ATOM 8200 C C . ARG B 1 477 ? -9.922 30.531 17.359 1 93.5 477 ARG B C 1
ATOM 8202 O O . ARG B 1 477 ? -8.852 30.938 16.906 1 93.5 477 ARG B O 1
ATOM 8209 N N . PHE B 1 478 ? -10.492 29.453 16.938 1 93.69 478 PHE B N 1
ATOM 8210 C CA . PHE B 1 478 ? -9.828 28.5 16.047 1 93.69 478 PHE B CA 1
ATOM 8211 C C . PHE B 1 478 ? -10.477 28.484 14.672 1 93.69 478 PHE B C 1
ATOM 8213 O O . PHE B 1 478 ? -10.578 27.438 14.031 1 93.69 478 PHE B O 1
ATOM 8220 N N . THR B 1 479 ? -10.852 29.578 14.172 1 90.94 479 THR B N 1
ATOM 8221 C CA . THR B 1 479 ? -11.625 29.688 12.938 1 90.94 479 THR B CA 1
ATOM 8222 C C . THR B 1 479 ? -10.859 29.094 11.758 1 90.94 479 THR B C 1
ATOM 8224 O O . THR B 1 479 ? -11.445 28.422 10.898 1 90.94 479 THR B O 1
ATOM 8227 N N . HIS B 1 480 ? -9.57 29.25 11.711 1 87.19 480 HIS B N 1
ATOM 8228 C CA . HIS B 1 480 ? -8.766 28.812 10.57 1 87.19 480 HIS B CA 1
ATOM 8229 C C . HIS B 1 480 ? -8.508 27.312 10.609 1 87.19 480 HIS B C 1
ATOM 8231 O O . HIS B 1 480 ? -8.07 26.734 9.617 1 87.19 480 HIS B O 1
ATOM 8237 N N . MET B 1 481 ? -8.844 26.688 11.773 1 90 481 MET B N 1
ATOM 8238 C CA . MET B 1 481 ? -8.586 25.266 11.938 1 90 481 MET B CA 1
ATOM 8239 C C . MET B 1 481 ? -9.883 24.453 11.891 1 90 481 MET B C 1
ATOM 8241 O O . MET B 1 481 ? -9.883 23.25 12.148 1 90 481 MET B O 1
ATOM 8245 N N . ARG B 1 482 ? -10.898 25 11.523 1 87.19 482 ARG B N 1
ATOM 8246 C CA . ARG B 1 482 ? -12.234 24.406 11.633 1 87.19 482 ARG B CA 1
ATOM 8247 C C . ARG B 1 482 ? -12.352 23.156 10.781 1 87.19 482 ARG B C 1
ATOM 8249 O O . ARG B 1 482 ? -13.078 22.219 11.133 1 87.19 482 ARG B O 1
ATOM 8256 N N . ARG B 1 483 ? -11.656 23.156 9.711 1 84.06 483 ARG B N 1
ATOM 8257 C CA . ARG B 1 483 ? -11.75 22.031 8.797 1 84.06 483 ARG B CA 1
ATOM 8258 C C . ARG B 1 483 ? -11.25 20.75 9.461 1 84.06 483 ARG B C 1
ATOM 8260 O O . ARG B 1 483 ? -11.547 19.641 8.984 1 84.06 483 ARG B O 1
ATOM 8267 N N . ASN B 1 484 ? -10.562 20.828 10.562 1 88.44 484 ASN B N 1
ATOM 8268 C CA . ASN B 1 484 ? -9.992 19.672 11.234 1 88.44 484 ASN B CA 1
ATOM 8269 C C . ASN B 1 484 ? -10.828 19.25 12.445 1 88.44 484 ASN B C 1
ATOM 8271 O O . ASN B 1 484 ? -10.531 18.266 13.094 1 88.44 484 ASN B O 1
ATOM 8275 N N . PHE B 1 485 ? -11.891 20.016 12.742 1 93.81 485 PHE B N 1
ATOM 8276 C CA . PHE B 1 485 ? -12.688 19.75 13.938 1 93.81 485 PHE B CA 1
ATOM 8277 C C . PHE B 1 485 ? -13.344 18.391 13.867 1 93.81 485 PHE B C 1
ATOM 8279 O O . PHE B 1 485 ? -13.438 17.672 14.875 1 93.81 485 PHE B O 1
ATOM 8286 N N . GLU B 1 486 ? -13.742 18.094 12.695 1 93.56 486 GLU B N 1
ATOM 8287 C CA . GLU B 1 486 ? -14.422 16.812 12.547 1 93.56 486 GLU B CA 1
ATOM 8288 C C . GLU B 1 486 ? -13.492 15.648 12.852 1 93.56 486 GLU B C 1
ATOM 8290 O O . GLU B 1 486 ? -13.898 14.656 13.461 1 93.56 486 GLU B O 1
ATOM 8295 N N . TRP B 1 487 ? -12.305 15.758 12.391 1 93.75 487 TRP B N 1
ATOM 8296 C CA . TRP B 1 487 ? -11.32 14.727 12.719 1 93.75 487 TRP B CA 1
ATOM 8297 C C . TRP B 1 487 ? -11.148 14.602 14.227 1 93.75 487 TRP B C 1
ATOM 8299 O O . TRP B 1 487 ? -11.141 13.492 14.766 1 93.75 487 TRP B O 1
ATOM 8309 N N . VAL B 1 488 ? -10.984 15.727 14.93 1 96.19 488 VAL B N 1
ATOM 8310 C CA . VAL B 1 488 ? -10.797 15.727 16.375 1 96.19 488 VAL B CA 1
ATOM 8311 C C . VAL B 1 488 ? -11.992 15.062 17.047 1 96.19 488 VAL B C 1
ATOM 8313 O O . VAL B 1 488 ? -11.828 14.297 18.016 1 96.19 488 VAL B O 1
ATOM 8316 N N . LEU B 1 489 ? -13.102 15.359 16.5 1 96.31 489 LEU B N 1
ATOM 8317 C CA . LEU B 1 489 ? -14.344 14.82 17.031 1 96.31 489 LEU B CA 1
ATOM 8318 C C . LEU B 1 489 ? -14.383 13.297 16.906 1 96.31 489 LEU B C 1
ATOM 8320 O O . LEU B 1 489 ? -14.578 12.594 17.891 1 96.31 489 LEU B O 1
ATOM 8324 N N . VAL B 1 490 ? -14.078 12.773 15.719 1 94.31 490 VAL B N 1
ATOM 8325 C CA . VAL B 1 490 ? -14.305 11.352 15.469 1 94.31 490 VAL B CA 1
ATOM 8326 C C . VAL B 1 490 ? -13.094 10.547 15.938 1 94.31 490 VAL B C 1
ATOM 8328 O O . VAL B 1 490 ? -13.234 9.391 16.359 1 94.31 490 VAL B O 1
ATOM 8331 N N . ALA B 1 491 ? -11.938 11.125 15.914 1 95.62 491 ALA B N 1
ATOM 8332 C CA . ALA B 1 491 ? -10.719 10.391 16.25 1 95.62 491 ALA B CA 1
ATOM 8333 C C . ALA B 1 491 ? -10.484 10.375 17.75 1 95.62 491 ALA B C 1
ATOM 8335 O O . ALA B 1 491 ? -9.883 9.438 18.281 1 95.62 491 ALA B O 1
ATOM 8336 N N . TYR B 1 492 ? -10.953 11.477 18.453 1 97.06 492 TYR B N 1
ATOM 8337 C CA . TYR B 1 492 ? -10.641 11.586 19.875 1 97.06 492 TYR B CA 1
ATOM 8338 C C . TYR B 1 492 ? -11.922 11.664 20.703 1 97.06 492 TYR B C 1
ATOM 8340 O O . TYR B 1 492 ? -12.07 10.93 21.688 1 97.06 492 TYR B O 1
ATOM 8348 N N . GLY B 1 493 ? -12.859 12.453 20.328 1 96.94 493 GLY B N 1
ATOM 8349 C CA . GLY B 1 493 ? -14.094 12.609 21.078 1 96.94 493 GLY B CA 1
ATOM 8350 C C . GLY B 1 493 ? -14.938 11.352 21.109 1 96.94 493 GLY B C 1
ATOM 8351 O O . GLY B 1 493 ? -15.43 10.953 22.172 1 96.94 493 GLY B O 1
ATOM 8352 N N . ALA B 1 494 ? -15.062 10.75 19.969 1 94.56 494 ALA B N 1
ATOM 8353 C CA . ALA B 1 494 ? -15.961 9.609 19.828 1 94.56 494 ALA B CA 1
ATOM 8354 C C . ALA B 1 494 ? -15.5 8.438 20.688 1 94.56 494 ALA B C 1
ATOM 8356 O O . ALA B 1 494 ? -16.281 7.855 21.438 1 94.56 494 ALA B O 1
ATOM 8357 N N . PRO B 1 495 ? -14.281 8.031 20.594 1 94.69 495 PRO B N 1
ATOM 8358 C CA . PRO B 1 495 ? -13.844 6.922 21.453 1 94.69 495 PRO B CA 1
ATOM 8359 C C . PRO B 1 495 ? -14.078 7.195 22.938 1 94.69 495 PRO B C 1
ATOM 8361 O O . PRO B 1 495 ? -14.562 6.324 23.656 1 94.69 495 PRO B O 1
ATOM 8364 N N . GLY B 1 496 ? -13.742 8.367 23.359 1 96.12 496 GLY B N 1
ATOM 8365 C CA . GLY B 1 496 ? -14.016 8.727 24.75 1 96.12 496 GLY B CA 1
ATOM 8366 C C . GLY B 1 496 ? -15.492 8.719 25.094 1 96.12 496 GLY B C 1
ATOM 8367 O O . GLY B 1 496 ? -15.875 8.258 26.172 1 96.12 496 GLY B O 1
ATOM 8368 N N . GLY B 1 497 ? -16.281 9.195 24.188 1 96.12 497 GLY B N 1
ATOM 8369 C CA . GLY B 1 497 ? -17.734 9.203 24.375 1 96.12 497 GLY B CA 1
ATOM 8370 C C . GLY B 1 497 ? -18.312 7.82 24.562 1 96.12 497 GLY B C 1
ATOM 8371 O O . GLY B 1 497 ? -19.266 7.641 25.328 1 96.12 497 GLY B O 1
ATOM 8372 N N . GLY B 1 498 ? -17.781 6.859 23.844 1 94.06 498 GLY B N 1
ATOM 8373 C CA . GLY B 1 498 ? -18.234 5.492 24 1 94.06 498 GLY B CA 1
ATOM 8374 C C . GLY B 1 498 ? -18.094 4.965 25.406 1 94.06 498 GLY B C 1
ATOM 8375 O O . GLY B 1 498 ? -19 4.312 25.938 1 94.06 498 GLY B O 1
ATOM 8376 N N . ILE B 1 499 ? -17 5.242 26.031 1 94.31 499 ILE B N 1
ATOM 8377 C CA . ILE B 1 499 ? -16.734 4.777 27.391 1 94.31 499 ILE B CA 1
ATOM 8378 C C . ILE B 1 499 ? -17.625 5.527 28.375 1 94.31 499 ILE B C 1
ATOM 8380 O O . ILE B 1 499 ? -18.109 4.949 29.344 1 94.31 499 ILE B O 1
ATOM 8384 N N . LEU B 1 500 ? -17.781 6.852 28.172 1 95.69 500 LEU B N 1
ATOM 8385 C CA . LEU B 1 500 ? -18.672 7.621 29.031 1 95.69 500 LEU B CA 1
ATOM 8386 C C . LEU B 1 500 ? -20.094 7.074 28.953 1 95.69 500 LEU B C 1
ATOM 8388 O O . LEU B 1 500 ? -20.781 7 29.969 1 95.69 500 LEU B O 1
ATOM 8392 N N . CYS B 1 501 ? -20.516 6.703 27.781 1 93.81 501 CYS B N 1
ATOM 8393 C CA . CYS B 1 501 ? -21.828 6.094 27.609 1 93.81 501 CYS B CA 1
ATOM 8394 C C . CYS B 1 501 ? -21.938 4.789 28.391 1 93.81 501 CYS B C 1
ATOM 8396 O O . CYS B 1 501 ? -22.953 4.52 29.031 1 93.81 501 CYS B O 1
ATOM 8398 N N . GLN B 1 502 ? -20.891 4.02 28.297 1 91.75 502 GLN B N 1
ATOM 8399 C CA . GLN B 1 502 ? -20.875 2.764 29.047 1 91.75 502 GLN B CA 1
ATOM 8400 C C . GLN B 1 502 ? -21 3.01 30.547 1 91.75 502 GLN B C 1
ATOM 8402 O O . GLN B 1 502 ? -21.672 2.256 31.25 1 91.75 502 GLN B O 1
ATOM 8407 N N . GLU B 1 503 ? -20.344 4.039 31 1 92.75 503 GLU B N 1
ATOM 8408 C CA . GLU B 1 503 ? -20.375 4.375 32.438 1 92.75 503 GLU B CA 1
ATOM 8409 C C . GLU B 1 503 ? -21.781 4.781 32.875 1 92.75 503 GLU B C 1
ATOM 8411 O O . GLU B 1 503 ? -22.188 4.516 34 1 92.75 503 GLU B O 1
ATOM 8416 N N . LEU B 1 504 ? -22.484 5.422 32 1 92.19 504 LEU B N 1
ATOM 8417 C CA . LEU B 1 504 ? -23.859 5.805 32.312 1 92.19 504 LEU B CA 1
ATOM 8418 C C . LEU B 1 504 ? -24.766 4.582 32.375 1 92.19 504 LEU B C 1
ATOM 8420 O O . LEU B 1 504 ? -25.703 4.531 33.156 1 92.19 504 LEU B O 1
ATOM 8424 N N . LEU B 1 505 ? -24.422 3.645 31.547 1 89.75 505 LEU B N 1
ATOM 8425 C CA . LEU B 1 505 ? -25.234 2.436 31.469 1 89.75 505 LEU B CA 1
ATOM 8426 C C . LEU B 1 505 ? -24.906 1.487 32.625 1 89.75 505 LEU B C 1
ATOM 8428 O O . LEU B 1 505 ? -25.812 0.855 33.188 1 89.75 505 LEU B O 1
ATOM 8432 N N . ARG B 1 506 ? -23.594 1.398 32.875 1 89.69 506 ARG B N 1
ATOM 8433 C CA . ARG B 1 506 ? -23.109 0.547 33.969 1 89.69 506 ARG B CA 1
ATOM 8434 C C . ARG B 1 506 ? -22.125 1.292 34.844 1 89.69 506 ARG B C 1
ATOM 8436 O O . ARG B 1 506 ? -20.906 1.093 34.719 1 89.69 506 ARG B O 1
ATOM 8443 N N . PRO B 1 507 ? -22.672 1.959 35.781 1 90.94 507 PRO B N 1
ATOM 8444 C CA . PRO B 1 507 ? -21.797 2.803 36.594 1 90.94 507 PRO B CA 1
ATOM 8445 C C . PRO B 1 507 ? -20.781 1.997 37.406 1 90.94 507 PRO B C 1
ATOM 8447 O O . PRO B 1 507 ? -21.125 0.934 37.938 1 90.94 507 PRO B O 1
ATOM 8450 N N . THR B 1 508 ? -19.625 2.432 37.375 1 88.38 508 THR B N 1
ATOM 8451 C CA . THR B 1 508 ? -18.562 1.752 38.094 1 88.38 508 THR B CA 1
ATOM 8452 C C . THR B 1 508 ? -18.234 2.49 39.375 1 88.38 508 THR B C 1
ATOM 8454 O O . THR B 1 508 ? -17.453 1.993 40.219 1 88.38 508 THR B O 1
ATOM 8457 N N . PHE B 1 509 ? -18.797 3.666 39.562 1 87.31 509 PHE B N 1
ATOM 8458 C CA . PHE B 1 509 ? -18.625 4.414 40.781 1 87.31 509 PHE B CA 1
ATOM 8459 C C . PHE B 1 509 ? -19.875 5.23 41.125 1 87.31 509 PHE B C 1
ATOM 8461 O O . PHE B 1 509 ? -20.75 5.387 40.281 1 87.31 509 PHE B O 1
ATOM 8468 N N . PHE B 1 510 ? -19.891 5.656 42.406 1 86.88 510 PHE B N 1
ATOM 8469 C CA . PHE B 1 510 ? -21 6.5 42.812 1 86.88 510 PHE B CA 1
ATOM 8470 C C . PHE B 1 510 ? -20.5 7.805 43.406 1 86.88 510 PHE B C 1
ATOM 8472 O O . PHE B 1 510 ? -19.5 7.809 44.156 1 86.88 510 PHE B O 1
ATOM 8479 N N . GLY B 1 511 ? -21.141 8.883 43.188 1 86.44 511 GLY B N 1
ATOM 8480 C CA . GLY B 1 511 ? -20.719 10.188 43.656 1 86.44 511 GLY B CA 1
ATOM 8481 C C . GLY B 1 511 ? -19.594 10.797 42.844 1 86.44 511 GLY B C 1
ATOM 8482 O O . GLY B 1 511 ? -19.734 10.945 41.625 1 86.44 511 GLY B O 1
ATOM 8483 N N . VAL B 1 512 ? -18.5 11.102 43.594 1 85.62 512 VAL B N 1
ATOM 8484 C CA . VAL B 1 512 ? -17.359 11.719 42.906 1 85.62 512 VAL B CA 1
ATOM 8485 C C . VAL B 1 512 ? -16.281 10.672 42.656 1 85.62 512 VAL B C 1
ATOM 8487 O O . VAL B 1 512 ? -16 9.828 43.5 1 85.62 512 VAL B O 1
ATOM 8490 N N . HIS B 1 513 ? -15.82 10.75 41.438 1 88.81 513 HIS B N 1
ATOM 8491 C CA . HIS B 1 513 ? -14.789 9.789 41.062 1 88.81 513 HIS B CA 1
ATOM 8492 C C . HIS B 1 513 ? -13.555 9.922 41.938 1 88.81 513 HIS B C 1
ATOM 8494 O O . HIS B 1 513 ? -13.117 11.031 42.25 1 88.81 513 HIS B O 1
ATOM 8500 N N . PRO B 1 514 ? -12.969 8.906 42.375 1 84.25 514 PRO B N 1
ATOM 8501 C CA . PRO B 1 514 ? -11.867 8.93 43.344 1 84.25 514 PRO B CA 1
ATOM 8502 C C . PRO B 1 514 ? -10.625 9.648 42.812 1 84.25 514 PRO B C 1
ATOM 8504 O O . PRO B 1 514 ? -9.875 10.242 43.594 1 84.25 514 PRO B O 1
ATOM 8507 N N . LEU B 1 515 ? -10.375 9.641 41.531 1 87.25 515 LEU B N 1
ATOM 8508 C CA . LEU B 1 515 ? -9.148 10.18 40.969 1 87.25 515 LEU B CA 1
ATOM 8509 C C . LEU B 1 515 ? -9.367 11.586 40.406 1 87.25 515 LEU B C 1
ATOM 8511 O O . LEU B 1 515 ? -8.414 12.281 40.094 1 87.25 515 LEU B O 1
ATOM 8515 N N . ASN B 1 516 ? -10.594 12.078 40.344 1 89.94 516 ASN B N 1
ATOM 8516 C CA . ASN B 1 516 ? -10.922 13.383 39.781 1 89.94 516 ASN B CA 1
ATOM 8517 C C . ASN B 1 516 ? -12.234 13.914 40.344 1 89.94 516 ASN B C 1
ATOM 8519 O O . ASN B 1 516 ? -13.312 13.477 39.938 1 89.94 516 ASN B O 1
ATOM 8523 N N . PRO B 1 517 ? -12.141 14.859 41.094 1 88.44 517 PRO B N 1
ATOM 8524 C CA . PRO B 1 517 ? -13.344 15.383 41.75 1 88.44 517 PRO B CA 1
ATOM 8525 C C . PRO B 1 517 ? -14.328 16.016 40.75 1 88.44 517 PRO B C 1
ATOM 8527 O O . PRO B 1 517 ? -15.508 16.188 41.062 1 88.44 517 PRO B O 1
ATOM 8530 N N . HIS B 1 518 ? -13.922 16.297 39.625 1 89.19 518 HIS B N 1
ATOM 8531 C CA . HIS B 1 518 ? -14.797 16.922 38.656 1 89.19 518 HIS B CA 1
ATOM 8532 C C . HIS B 1 518 ? -15.547 15.875 37.844 1 89.19 518 HIS B C 1
ATOM 8534 O O . HIS B 1 518 ? -16.422 16.219 37.031 1 89.19 518 HIS B O 1
ATOM 8540 N N . LEU B 1 519 ? -15.258 14.641 38.094 1 93.19 519 LEU B N 1
ATOM 8541 C CA . LEU B 1 519 ? -15.883 13.547 37.344 1 93.19 519 LEU B CA 1
ATOM 8542 C C . LEU B 1 519 ? -17.031 12.945 38.156 1 93.19 519 LEU B C 1
ATOM 8544 O O . LEU B 1 519 ? -16.812 12.312 39.188 1 93.19 519 LEU B O 1
ATOM 8548 N N . SER B 1 520 ? -18.203 13.242 37.75 1 93.94 520 SER B N 1
ATOM 8549 C CA . SER B 1 520 ? -19.453 12.742 38.344 1 93.94 520 SER B CA 1
ATOM 8550 C C . SER B 1 520 ? -20.422 12.312 37.25 1 93.94 520 SER B C 1
ATOM 8552 O O . SER B 1 520 ? -20.188 12.531 36.062 1 93.94 520 SER B O 1
ATOM 8554 N N . ARG B 1 521 ? -21.453 11.648 37.656 1 94.5 521 ARG B N 1
ATOM 8555 C CA . ARG B 1 521 ? -22.484 11.258 36.688 1 94.5 521 ARG B CA 1
ATOM 8556 C C . ARG B 1 521 ? -23.047 12.477 35.969 1 94.5 521 ARG B C 1
ATOM 8558 O O . ARG B 1 521 ? -23.266 12.438 34.75 1 94.5 521 ARG B O 1
ATOM 8565 N N . SER B 1 522 ? -23.25 13.555 36.75 1 94.31 522 SER B N 1
ATOM 8566 C CA . SER B 1 522 ? -23.781 14.781 36.188 1 94.31 522 SER B CA 1
ATOM 8567 C C . SER B 1 522 ? -22.828 15.367 35.156 1 94.31 522 SER B C 1
ATOM 8569 O O . SER B 1 522 ? -23.25 15.828 34.094 1 94.31 522 SER B O 1
ATOM 8571 N N . SER B 1 523 ? -21.547 15.375 35.469 1 95.81 523 SER B N 1
ATOM 8572 C CA . SER B 1 523 ? -20.578 15.93 34.531 1 95.81 523 SER B CA 1
ATOM 8573 C C . SER B 1 523 ? -20.469 15.078 33.281 1 95.81 523 SER B C 1
ATOM 8575 O O . SER B 1 523 ? -20.25 15.602 32.188 1 95.81 523 SER B O 1
ATOM 8577 N N . ILE B 1 524 ? -20.594 13.781 33.438 1 96.38 524 ILE B N 1
ATOM 8578 C CA . ILE B 1 524 ? -20.562 12.875 32.281 1 96.38 524 ILE B CA 1
ATOM 8579 C C . ILE B 1 524 ? -21.75 13.172 31.359 1 96.38 524 ILE B C 1
ATOM 8581 O O . ILE B 1 524 ? -21.578 13.266 30.141 1 96.38 524 ILE B O 1
ATOM 8585 N N . ILE B 1 525 ? -22.922 13.328 31.938 1 96.94 525 ILE B N 1
ATOM 8586 C CA . ILE B 1 525 ? -24.125 13.625 31.156 1 96.94 525 ILE B CA 1
ATOM 8587 C C . ILE B 1 525 ? -23.938 14.953 30.422 1 96.94 525 ILE B C 1
ATOM 8589 O O . ILE B 1 525 ? -24.297 15.07 29.25 1 96.94 525 ILE B O 1
ATOM 8593 N N . GLN B 1 526 ? -23.391 15.914 31.109 1 97.12 526 GLN B N 1
ATOM 8594 C CA . GLN B 1 526 ? -23.141 17.219 30.5 1 97.12 526 GLN B CA 1
ATOM 8595 C C . GLN B 1 526 ? -22.203 17.094 29.297 1 97.12 526 GLN B C 1
ATOM 8597 O O . GLN B 1 526 ? -22.469 17.656 28.234 1 97.12 526 GLN B O 1
ATOM 8602 N N . GLN B 1 527 ? -21.109 16.422 29.5 1 96.56 527 GLN B N 1
ATOM 8603 C CA . GLN B 1 527 ? -20.125 16.25 28.438 1 96.56 527 GLN B CA 1
ATOM 8604 C C . GLN B 1 527 ? -20.734 15.5 27.25 1 96.56 527 GLN B C 1
ATOM 8606 O O . GLN B 1 527 ? -20.5 15.859 26.094 1 96.56 527 GLN B O 1
ATOM 8611 N N . LEU B 1 528 ? -21.484 14.453 27.5 1 96.81 528 LEU B N 1
ATOM 8612 C CA . LEU B 1 528 ? -22.094 13.68 26.438 1 96.81 528 LEU B CA 1
ATOM 8613 C C . LEU B 1 528 ? -23.125 14.516 25.672 1 96.81 528 LEU B C 1
ATOM 8615 O O . LEU B 1 528 ? -23.25 14.391 24.453 1 96.81 528 LEU B O 1
ATOM 8619 N N . SER B 1 529 ? -23.844 15.32 26.406 1 97.5 529 SER B N 1
ATOM 8620 C CA . SER B 1 529 ? -24.812 16.203 25.75 1 97.5 529 SER B CA 1
ATOM 8621 C C . SER B 1 529 ? -24.109 17.172 24.812 1 97.5 529 SER B C 1
ATOM 8623 O O . SER B 1 529 ? -24.594 17.422 23.703 1 97.5 529 SER B O 1
ATOM 8625 N N . MET B 1 530 ? -23.031 17.703 25.328 1 97.69 530 MET B N 1
ATOM 8626 C CA . MET B 1 530 ? -22.25 18.625 24.5 1 97.69 530 MET B CA 1
ATOM 8627 C C . MET B 1 530 ? -21.641 17.891 23.312 1 97.69 530 MET B C 1
ATOM 8629 O O . MET B 1 530 ? -21.516 18.469 22.219 1 97.69 530 MET B O 1
ATOM 8633 N N . LEU B 1 531 ? -21.203 16.719 23.531 1 97.12 531 LEU B N 1
ATOM 8634 C CA . LEU B 1 531 ? -20.656 15.914 22.438 1 97.12 531 LEU B CA 1
ATOM 8635 C C . LEU B 1 531 ? -21.703 15.68 21.359 1 97.12 531 LEU B C 1
ATOM 8637 O O . LEU B 1 531 ? -21.406 15.766 20.156 1 97.12 531 LEU B O 1
ATOM 8641 N N . VAL B 1 532 ? -22.938 15.375 21.734 1 96.38 532 VAL B N 1
ATOM 8642 C CA . VAL B 1 532 ? -24.031 15.203 20.797 1 96.38 532 VAL B CA 1
ATOM 8643 C C . VAL B 1 532 ? -24.266 16.5 20.016 1 96.38 532 VAL B C 1
ATOM 8645 O O . VAL B 1 532 ? -24.5 16.484 18.812 1 96.38 532 VAL B O 1
ATOM 8648 N N . ALA B 1 533 ? -24.188 17.594 20.75 1 96.62 533 ALA B N 1
ATOM 8649 C CA . ALA B 1 533 ? -24.344 18.891 20.094 1 96.62 533 ALA B CA 1
ATOM 8650 C C . ALA B 1 533 ? -23.25 19.125 19.062 1 96.62 533 ALA B C 1
ATOM 8652 O O . ALA B 1 533 ? -23.5 19.672 17.984 1 96.62 533 ALA B O 1
ATOM 8653 N N . PHE B 1 534 ? -22.031 18.797 19.438 1 96.75 534 PHE B N 1
ATOM 8654 C CA . PHE B 1 534 ? -20.906 18.906 18.5 1 96.75 534 PHE B CA 1
ATOM 8655 C C . PHE B 1 534 ? -21.125 18.016 17.281 1 96.75 534 PHE B C 1
ATOM 8657 O O . PHE B 1 534 ? -20.891 18.438 16.156 1 96.75 534 PHE B O 1
ATOM 8664 N N . LEU B 1 535 ? -21.594 16.797 17.469 1 95.19 535 LEU B N 1
ATOM 8665 C CA . LEU B 1 535 ? -21.906 15.891 16.375 1 95.19 535 LEU B CA 1
ATOM 8666 C C . LEU B 1 535 ? -22.984 16.484 15.461 1 95.19 535 LEU B C 1
ATOM 8668 O O . LEU B 1 535 ? -22.906 16.359 14.234 1 95.19 535 LEU B O 1
ATOM 8672 N N . ASN B 1 536 ? -23.875 17.172 16.047 1 92.81 536 ASN B N 1
ATOM 8673 C CA . ASN B 1 536 ? -24.953 17.812 15.289 1 92.81 536 ASN B CA 1
ATOM 8674 C C . ASN B 1 536 ? -24.453 19.031 14.531 1 92.81 536 ASN B C 1
ATOM 8676 O O . ASN B 1 536 ? -25.031 19.422 13.516 1 92.81 536 ASN B O 1
ATOM 8680 N N . TRP B 1 537 ? -23.438 19.594 15.094 1 93.88 537 TRP B N 1
ATOM 8681 C CA . TRP B 1 537 ? -22.844 20.781 14.469 1 93.88 537 TRP B CA 1
ATOM 8682 C C . TRP B 1 537 ? -22.234 20.422 13.109 1 93.88 537 TRP B C 1
ATOM 8684 O O . TRP B 1 537 ? -22.078 21.281 12.25 1 93.88 537 TRP B O 1
ATOM 8694 N N . VAL B 1 538 ? -21.906 19.109 12.953 1 91.25 538 VAL B N 1
ATOM 8695 C CA . VAL B 1 538 ? -21.391 18.641 11.664 1 91.25 538 VAL B CA 1
ATOM 8696 C C . VAL B 1 538 ? -22.484 18.719 10.609 1 91.25 538 VAL B C 1
ATOM 8698 O O . VAL B 1 538 ? -23.562 18.109 10.773 1 91.25 538 VAL B O 1
ATOM 8701 N N . GLY B 1 539 ? -22.391 19.547 9.656 1 86.56 539 GLY B N 1
ATOM 8702 C CA . GLY B 1 539 ? -23.422 19.828 8.672 1 86.56 539 GLY B CA 1
ATOM 8703 C C . GLY B 1 539 ? -23.688 18.672 7.73 1 86.56 539 GLY B C 1
ATOM 8704 O O . GLY B 1 539 ? -22.891 17.719 7.672 1 86.56 539 GLY B O 1
ATOM 8705 N N . PRO B 1 540 ? -24.719 18.734 7.051 1 85.31 540 PRO B N 1
ATOM 8706 C CA . PRO B 1 540 ? -25.141 17.656 6.137 1 85.31 540 PRO B CA 1
ATOM 8707 C C . PRO B 1 540 ? -24.203 17.516 4.934 1 85.31 540 PRO B C 1
ATOM 8709 O O . PRO B 1 540 ? -24.188 16.469 4.285 1 85.31 540 PRO B O 1
ATOM 8712 N N . SER B 1 541 ? -23.469 18.531 4.672 1 86.19 541 SER B N 1
ATOM 8713 C CA . SER B 1 541 ? -22.578 18.484 3.512 1 86.19 541 SER B CA 1
ATOM 8714 C C . SER B 1 541 ? -21.219 17.906 3.885 1 86.19 541 SER B C 1
ATOM 8716 O O . SER B 1 541 ? -20.359 17.719 3.018 1 86.19 541 SER B O 1
ATOM 8718 N N . SER B 1 542 ? -21.078 17.672 5.133 1 89.62 542 SER B N 1
ATOM 8719 C CA . SER B 1 542 ? -19.781 17.156 5.578 1 89.62 542 SER B CA 1
ATOM 8720 C C . SER B 1 542 ? -19.547 15.734 5.066 1 89.62 542 SER B C 1
ATOM 8722 O O . SER B 1 542 ? -20.469 14.914 5.051 1 89.62 542 SER B O 1
ATOM 8724 N N . PRO B 1 543 ? -18.375 15.531 4.645 1 88.56 543 PRO B N 1
ATOM 8725 C CA . PRO B 1 543 ? -18.062 14.164 4.211 1 88.56 543 PRO B CA 1
ATOM 8726 C C . PRO B 1 543 ? -18.109 13.156 5.359 1 88.56 543 PRO B C 1
ATOM 8728 O O . PRO B 1 543 ? -18.203 11.945 5.121 1 88.56 543 PRO B O 1
ATOM 8731 N N . ASN B 1 544 ? -18.047 13.578 6.586 1 90.38 544 ASN B N 1
ATOM 8732 C CA . ASN B 1 544 ? -18.094 12.695 7.75 1 90.38 544 ASN B CA 1
ATOM 8733 C C . ASN B 1 544 ? -19.5 12.609 8.32 1 90.38 544 ASN B C 1
ATOM 8735 O O . ASN B 1 544 ? -19.703 12.078 9.414 1 90.38 544 ASN B O 1
ATOM 8739 N N . ARG B 1 545 ? -20.5 13.086 7.625 1 88.56 545 ARG B N 1
ATOM 8740 C CA . ARG B 1 545 ? -21.844 13.227 8.141 1 88.56 545 ARG B CA 1
ATOM 8741 C C . ARG B 1 545 ? -22.422 11.875 8.562 1 88.56 545 ARG B C 1
ATOM 8743 O O . ARG B 1 545 ? -23.062 11.758 9.609 1 88.56 545 ARG B O 1
ATOM 8750 N N . VAL B 1 546 ? -22.188 10.891 7.719 1 84.69 546 VAL B N 1
ATOM 8751 C CA . VAL B 1 546 ? -22.766 9.578 8 1 84.69 546 VAL B CA 1
ATOM 8752 C C . VAL B 1 546 ? -22.125 9.008 9.266 1 84.69 546 VAL B C 1
ATOM 8754 O O . VAL B 1 546 ? -22.844 8.492 10.141 1 84.69 546 VAL B O 1
ATOM 8757 N N . MET B 1 547 ? -20.922 9.117 9.359 1 87.38 547 MET B N 1
ATOM 8758 C CA . MET B 1 547 ? -20.203 8.633 10.539 1 87.38 547 MET B CA 1
ATOM 8759 C C . MET B 1 547 ? -20.656 9.367 11.797 1 87.38 547 MET B C 1
ATOM 8761 O O . MET B 1 547 ? -20.891 8.75 12.828 1 87.38 547 MET B O 1
ATOM 8765 N N . CYS B 1 548 ? -20.766 10.656 11.68 1 90.81 548 CYS B N 1
ATOM 8766 C CA . CYS B 1 548 ? -21.172 11.461 12.82 1 90.81 548 CYS B CA 1
ATOM 8767 C C . CYS B 1 548 ? -22.609 11.164 13.219 1 90.81 548 CYS B C 1
ATOM 8769 O O . CYS B 1 548 ? -22.938 11.133 14.406 1 90.81 548 CYS B O 1
ATOM 8771 N N . SER B 1 549 ? -23.422 10.898 12.234 1 88.38 549 SER B N 1
ATOM 8772 C CA . SER B 1 549 ? -24.812 10.555 12.516 1 88.38 549 SER B CA 1
ATOM 8773 C C . SER B 1 549 ? -24.906 9.203 13.219 1 88.38 549 SER B C 1
ATOM 8775 O O . SER B 1 549 ? -25.719 9.023 14.133 1 88.38 549 SER B O 1
ATOM 8777 N N . ASP B 1 550 ? -24.094 8.32 12.789 1 84.88 550 ASP B N 1
ATOM 8778 C CA . ASP B 1 550 ? -24.078 7 13.422 1 84.88 550 ASP B CA 1
ATOM 8779 C C . ASP B 1 550 ? -23.609 7.094 14.867 1 84.88 550 ASP B C 1
ATOM 8781 O O . ASP B 1 550 ? -24.141 6.41 15.742 1 84.88 550 ASP B O 1
ATOM 8785 N N . LEU B 1 551 ? -22.641 7.887 15.117 1 87.75 551 LEU B N 1
ATOM 8786 C CA . LEU B 1 551 ? -22.125 8.078 16.469 1 87.75 551 LEU B CA 1
ATOM 8787 C C . LEU B 1 551 ? -23.156 8.727 17.359 1 87.75 551 LEU B C 1
ATOM 8789 O O . LEU B 1 551 ? -23.281 8.359 18.531 1 87.75 551 LEU B O 1
ATOM 8793 N N . GLN B 1 552 ? -23.891 9.578 16.797 1 88.56 552 GLN B N 1
ATOM 8794 C CA . GLN B 1 552 ? -24.938 10.258 17.531 1 88.56 552 GLN B CA 1
ATOM 8795 C C . GLN B 1 552 ? -26.047 9.289 17.922 1 88.56 552 GLN B C 1
ATOM 8797 O O . GLN B 1 552 ? -26.531 9.312 19.062 1 88.56 552 GLN B O 1
ATOM 8802 N N . ALA B 1 553 ? -26.328 8.43 17.031 1 81.25 553 ALA B N 1
ATOM 8803 C CA . ALA B 1 553 ? -27.391 7.457 17.281 1 81.25 553 ALA B CA 1
ATOM 8804 C C . ALA B 1 553 ? -26.984 6.438 18.344 1 81.25 553 ALA B C 1
ATOM 8806 O O . ALA B 1 553 ? -27.797 6.027 19.172 1 81.25 553 ALA B O 1
#

Organism: NCBI:txid1208366

Nearest PDB structures (foldseek):
  6vfk-assembly1_B  TM=3.419E-01  e=9.210E+00  synthetic construct
  5k7v-assembly1_B  TM=1.491E-01  e=9.995E+00  synthetic construct
  4n0a-assembly3_I  TM=2.319E-01  e=5.462E+00  Saccharomyces cerevisiae S288C

Radius of gyration: 29.81 Å; Cα contacts (8 Å, |Δi|>4): 1550; chains: 2; bounding box: 73×82×93 Å

Secondary structure (DSSP, 8-state):
-----------------TT-------TTSTTHHHHHHHHHT----------TTT---GGGTTT--GGGS-HHHHHHHHHHHHTSTTSTT-SEEE-SS--SS----HHHHHHHHHHHHHHHHHHHTTT-TTHHHHHHHHHHHHHHSPPP---SSHHHHHTTTSGGG--HHHHHHHHHHHTT-S-TTGGGS--SEEEPTT---HHHHHHHHHHHHHHHTTT-S--HHHHHHHHHHHHHHHHHH-TT-HHHHHHHHHHHHHHHHHTTTS---S-GGG-S-----HHHHHHHHHHHHHHHHHHHHHHHH-PPPSS-GGG--PPPPP---HHHHTS-HHHHHHHHHTS-TTS--SS----HHHHHHHHHHHHHHHHHHHHHHH-TT----HHHHHHHHHHHHHHHHTS-GGG---GGGGG-TTS-HHHHHHHHHHHHHHHHHHHHHHHHHHHHH-----SHHHHHHHHHHHHHHHHHHTTTTTGGGGGGHHHHIIIIIHHHHHHHHHHHHS-S--SSBTTBTT--HHHHHHHHHHHHHHHHHS-TT-TTHHHHHHHH-/----------------STT-------TTSTTHHHHHHHHHT----------TTT---GGGGGG--GGGS-HHHHHHHHHHHHTSTTSTT-SEEE-SS--SS----HHHHHHHHHHHHHHHHHHHTTT-TTHHHHHHHHHHHHHHSPPP---SSHHHHHTTTSGGG--HHHHHHHHHHHTT-S-TTGGGS--SEEEPTT---HHHHHHHHHHHHHHHTTT-S--HHHHHHHHHHHHHHHHHH-TT-HHHHHHHHHHHHHHHHHTTTS---S-GGG-S-----HHHHHHHHHHHHHHHHHHHHHHHH-PPPSS-GGG--PPPPP---HHHHTS-HHHHHHHHHTS-TTS--SS----HHHHHHHHHHHHHHHHHHHHHHH-TT----HHHHHHHHHHHHHHHHTS-GGG---GGGGG-TTS-HHHHHHHHHHHHHHHHHHHHHHHHHHHHH-----SHHHHHHHHHHHHHHHHHHTTTTTGGGGGGHHHHIIIIIHHHHHHHHHHHHS-S--SEETTEEEEEHHHHHHHHHHHHHHHHHS-TT-TTHHHHHHHH-

InterPro domains:
  IPR007219 Xylanolytic transcriptional activator, regulatory domain [SM00906] (248-327)

pLDDT: mean 87.03, std 16.7, range [21.7, 98.62]

Sequence (1106 aa):
MGSIDQSPQPAEPMIRDYAFSPGYLGYTSYTSAFQEARDSLSTDGPDSELAGADMISLESKKDISLRKLPLPTQQMCLIVLQYLPGRPDAHLVFHDQPGPETTLSWNHVAVSRIVSSLRDLFKLFDGDESLEEKVADVLCRNTARPMQDTFDNFEDWSEQFCGQNIRWESIGLLWAHAEGLSDALSTLMPRQLQWAEGKQSSILSLDHLHYCIEIARQFTAGNDLLLDLCRRKAALETLVYGDASPTYWSSHSLCVSMLIFLGLHASSNTSRLQCQSEKPSFCAENRRLIFAYIFANDKAMVSFTGRPPLLSRRYCSTPPLLDLSDEIMLADEIGLAEYAKALDHRGWNTEGKVYGASYIRARYLMAYVFDEVIEVALGHDAHVTLEYLQSIKARVTQTFVELPSHLIFDYQDFSNPDLDTNLLYLRILLFLAHRRDIFVIERLILLQHGAVDDGSLLLTSFDLVKVTIMLWIHKNRFTHMRRNFEWVLVAYGAPGGGILCQELLRPTFFGVHPLNPHLSRSSIIQQLSMLVAFLNWVGPSSPNRVMCSDLQAMGSIDQSPQPAEPMIRDYAFSPGYLGYTSYTSAFQEARDSLSTDGPDSELAGADMISLESKKDISLRKLPLPTQQMCLIVLQYLPGRPDAHLVFHDQPGPETTLSWNHVAVSRIVSSLRDLFKLFDGDESLEEKVADVLCRNTARPMQDTFDNFEDWSEQFCGQNIRWESIGLLWAHAEGLSDALSTLMPRQLQWAEGKQSSILSLDHLHYCIEIARQFTAGNDLLLDLCRRKAALETLVYGDASPTYWSSHSLCVSMLIFLGLHASSNTSRLQCQSEKPSFCAENRRLIFAYIFANDKAMVSFTGRPPLLSRRYCSTPPLLDLSDEIMLADEIGLAEYAKALDHRGWNTEGKVYGASYIRARYLMAYVFDEVIEVALGHDAHVTLEYLQSIKARVTQTFVELPSHLIFDYQDFSNPDLDTNLLYLRILLFLAHRRDIFVIERLILLQHGAVDDGSLLLTSFDLVKVTIMLWIHKNRFTHMRRNFEWVLVAYGAPGGGILCQELLRPTFFGVHPLNPHLSRSSIIQQLSMLVAFLNWVGPSSPNRVMCSDLQA

Foldseek 3Di:
DPPPPPPPDDQPLCCVVQFDDQFDDDCPGPCNVVVVVVVVVVPPPPPVPVPSNPPPPPVSLVPQFLSSDPPVLSVLLLVLLQQPPPHPNHFKDFALPQPPCNALFLLQVLLNQANVQVNVLLVVCPPPPPSSRVSSGQQRSLLLDDADLPAQASVVRSVSCGHSSNHLLSSLSLLLQQCLQDFLPSSLDDHRMYGDPPSDDLVVSLSSLVSSLVSSVSRHLDDLSSLVSLVSSLVSCCQQQNDLDVVSVVSLLSSLVSCVSNPLQEDPPPDPVVVDDPQHGLSLLSSLLSVLQSLLVQLLSCLQPVDDGSDANVSGDRDHHAADASNQSNDGSVSVNVQQVCADPNRYHPPLDHHSSLLSSLSSLLSNLLSVLSCQLNPDPNDDDLVVLVVSLVVSVVSLVPRDPLLAADPCLLVDPPDDLSSNVSNLVSVLSSLSSNLSSLVCSCPVVVDDCLCSNLVSLLVLLVSLLSCVVVCVSVVSSVSCSVVSLSSGNLVSLVVLVVCLVPPPDAQARPVDRCDHNVNSVVSNVSSLVSLVVQDPSGSCVVVSVVSND/DDPPPPPLPDQPQCCVVLFDDQFDDDCPGPCNVVVVVVVVVVPPPPPPPVPSNPPPPPVSLVPQFLSSDPPVLSVLLLLLLQQPPPHPNHFKDFALPQPPCNALFLLQVLLNQANVQVNVLLVVCPPPPPSSRVSSGQQRSLLLDDADLPAQASVVRSVSCGHSSNHLLSSLSLLLQQCLQDFLPSSLDDHRMYGDPPSDDLVSSLSSLVSSLVSSVSRHLDDLSSLVSLVSSLVSCCQQQNDLDVVSVVSLLSSLVSCVSNPLQEDPPPDPVVVDDPQHGLSLLSSLLSVLQSLLVQLLSCLQPVDDRSDANVSGDRDHHAQDASNQSNDGSVSVNVQQVCAPPNRYHPPLDHHSSLLSSLSSLLSNLLSVLSCQLNPDPRDDDLVVLVVSLVVSVVSLVPRDPLLAADPCLLVDPPDDLSSNVSNLVSVLSSLSSNLSSLVCSCPVVVDDCLCSNLVSLLVLLVSLLSCVVVCVSVVSSVSCSVVSLSSRNLVSLVVLVVCLVPPPDAQARPVDRCDHNVNSVVSNVSSLVSLVVQDPSGSCVVVSVVSND

Solvent-accessible surface area (backbone atoms only — not comparable to full-atom values): 59995 Å² total; per-residue (Å²): 134,79,78,77,76,71,65,80,67,75,55,64,70,75,70,59,73,54,50,52,60,62,55,40,67,31,75,50,13,36,54,38,41,43,52,53,37,52,63,65,58,69,56,81,55,71,75,68,55,82,55,70,60,64,70,41,59,73,73,66,56,80,69,53,40,48,86,57,42,53,67,41,55,38,46,38,55,56,57,54,61,46,35,33,61,87,36,94,62,36,38,38,40,72,46,83,69,65,55,94,70,60,60,58,34,66,65,53,54,48,47,54,42,32,53,53,26,48,44,50,52,50,58,72,37,57,88,48,92,55,34,69,56,54,53,43,21,50,23,52,44,38,41,50,47,84,79,71,72,78,37,52,31,44,69,68,44,46,52,62,38,20,53,94,26,35,20,37,56,43,55,25,48,46,40,38,51,46,68,38,54,61,52,91,54,58,35,71,50,75,63,50,45,31,59,32,89,92,51,75,47,72,66,57,38,50,52,41,33,48,37,23,51,56,54,39,54,74,40,38,72,73,47,71,68,54,45,51,48,37,48,35,50,22,56,50,30,29,68,66,53,8,82,56,22,45,67,24,53,52,33,46,41,50,32,53,48,45,38,49,39,71,30,56,39,43,51,76,66,63,62,83,78,58,67,54,84,66,73,69,28,30,32,60,43,50,50,26,44,53,43,31,48,53,54,26,49,41,48,52,46,22,50,36,32,25,41,78,62,68,71,61,68,49,55,36,57,49,64,81,39,56,39,51,48,48,57,48,48,62,32,52,60,66,55,35,45,56,53,58,64,58,27,47,98,85,34,44,52,73,81,76,75,84,38,60,36,41,53,44,37,50,44,25,57,51,33,56,56,45,49,57,53,46,49,52,69,57,26,54,82,56,82,72,52,71,66,54,54,52,49,50,50,50,49,51,51,47,58,60,70,67,43,62,69,89,53,58,61,54,83,65,53,80,75,37,83,84,53,57,59,69,59,52,52,50,10,47,54,51,46,46,52,50,40,48,55,50,39,55,51,43,48,49,46,40,69,75,63,63,42,82,81,82,51,58,50,60,51,40,20,48,49,30,31,49,53,42,47,48,52,57,75,45,35,78,78,39,55,92,51,51,88,50,48,61,55,45,38,49,63,36,19,37,37,15,46,17,51,53,51,32,38,73,75,55,61,87,74,73,68,56,41,90,90,40,77,77,43,30,67,68,47,48,52,49,50,52,52,50,46,46,49,53,42,60,64,53,46,86,83,41,45,48,32,66,60,36,50,58,70,64,102,136,81,78,77,76,72,65,79,66,76,56,64,69,78,69,58,72,55,49,49,60,63,54,39,68,31,76,49,14,37,54,40,39,43,51,52,37,52,63,67,58,71,60,83,54,71,76,68,58,81,55,70,59,62,70,43,61,73,74,66,59,80,69,53,41,50,85,58,42,53,68,41,56,37,47,40,54,55,58,54,60,46,36,32,62,87,37,95,63,37,40,37,40,72,47,85,68,65,57,93,70,62,60,56,36,67,65,52,54,49,46,55,42,33,53,53,28,48,44,51,53,51,58,73,38,57,88,49,92,54,35,68,56,54,53,44,22,50,24,50,43,38,39,50,48,83,79,73,71,78,38,52,32,44,69,68,45,47,53,62,36,20,53,95,26,34,19,37,57,43,56,26,48,47,40,38,51,47,69,37,55,61,50,90,53,59,35,70,49,75,64,49,45,33,59,31,90,91,52,72,46,72,65,58,40,49,50,42,33,49,39,24,52,57,55,40,53,74,40,35,72,72,47,70,68,51,44,51,49,37,48,35,51,22,55,50,31,28,70,64,53,8,81,57,23,49,65,25,54,53,34,46,41,50,31,53,47,45,38,48,40,71,30,58,38,41,50,78,67,64,62,82,79,58,67,54,84,66,74,69,26,31,33,60,42,51,49,26,45,54,42,29,49,53,54,27,50,41,48,53,47,21,49,35,32,25,41,79,62,68,72,60,67,48,55,37,58,50,64,81,38,56,38,52,47,50,56,48,49,62,32,51,62,66,54,35,44,56,53,59,65,57,27,46,99,86,34,44,55,74,82,74,74,85,40,60,36,42,53,43,38,50,44,24,58,50,33,56,54,46,49,57,53,46,48,54,68,56,25,53,83,56,82,72,52,71,65,54,52,52,49,52,51,49,49,51,51,48,57,59,69,68,42,63,71,90,54,58,60,54,82,66,54,79,74,36,83,84,54,56,58,69,58,51,51,51,10,47,54,51,46,46,53,51,41,48,55,50,39,55,51,42,50,47,46,38,70,75,62,65,42,81,80,83,50,60,49,60,53,40,21,49,50,31,30,50,54,42,47,51,53,58,74,45,35,77,76,40,57,92,53,52,88,49,47,61,54,46,40,48,62,34,19,37,37,16,46,16,51,53,51,31,38,73,75,54,62,86,70,75,69,56,40,92,90,38,78,77,43,29,69,67,47,49,52,51,52,50,52,49,48,45,51,54,42,60,64,53,45,87,83,42,46,49,32,66,58,35,51,57,68,63,101